Protein AF-0000000079074873 (afdb_homodimer)

InterPro domains:
  IPR001001 DNA polymerase III, beta sliding clamp [PTHR30478] (1-374)
  IPR001001 DNA polymerase III, beta sliding clamp [SM00480] (17-385)
  IPR001001 DNA polymerase III, beta sliding clamp [cd00140] (1-388)
  IPR022634 DNA polymerase III, beta sliding clamp, N-terminal [PF00712] (1-125)
  IPR022635 DNA polymerase III, beta sliding clamp, C-terminal [PF02768] (272-378)
  IPR022637 DNA polymerase III, beta sliding clamp, central [PF02767] (137-253)
  IPR046938 DNA clamp superfamily [SSF55979] (1-125)
  IPR046938 DNA clamp superfamily [SSF55979] (134-254)
  IPR046938 DNA clamp superfamily [SSF55979] (267-373)

pLDDT: mean 83.13, std 13.28, range [28.08, 98.19]

Solvent-accessible surface area (backbone atoms only — not comparable to full-atom values): 40393 Å² total; per-residue (Å²): 61,27,37,36,33,29,35,68,61,49,50,68,62,42,49,55,33,33,52,59,22,62,72,64,56,85,81,52,60,75,70,32,51,28,28,39,38,38,35,42,92,61,30,39,32,42,33,17,32,43,100,50,37,36,36,39,35,53,41,65,59,47,96,55,30,46,70,79,37,55,41,66,38,19,32,48,23,64,63,49,53,58,42,54,72,47,63,87,52,72,41,37,36,40,36,52,44,94,87,46,33,35,36,41,34,42,93,46,32,39,35,53,39,76,44,48,39,91,49,44,84,68,54,86,77,83,82,82,88,67,80,74,45,64,41,45,43,44,29,66,58,52,38,50,42,45,65,57,16,46,82,28,26,33,56,86,83,45,89,57,60,51,31,22,15,30,37,40,34,39,40,68,69,18,42,38,34,36,9,27,53,84,50,31,38,18,33,22,41,45,80,30,73,50,73,77,54,83,64,77,44,76,46,20,39,44,26,71,56,47,56,52,46,41,71,64,41,66,85,49,62,65,32,36,39,31,33,42,98,53,36,39,34,37,33,26,72,90,69,33,31,38,38,38,35,52,44,48,67,75,77,61,76,74,56,66,62,54,50,54,57,47,65,70,42,74,56,50,49,35,36,30,46,41,47,62,49,46,48,44,46,52,45,31,43,59,74,48,60,85,54,88,56,63,59,37,26,36,40,33,38,39,86,84,26,38,31,36,38,32,19,30,47,74,92,40,76,34,20,39,26,50,50,69,32,50,59,72,75,72,69,44,66,48,36,26,56,56,67,59,56,49,57,57,54,68,66,60,81,59,71,81,28,39,30,36,40,34,28,29,78,79,53,68,42,40,34,34,39,32,60,53,51,94,55,82,54,78,49,43,41,34,35,39,44,44,46,80,72,77,75,83,114,64,27,36,35,34,28,35,68,61,50,49,68,62,41,47,57,32,32,53,58,22,61,72,64,55,87,82,53,60,75,69,34,51,28,26,40,38,38,36,42,91,61,29,38,33,43,33,17,33,45,100,51,38,37,35,39,34,54,41,66,59,47,97,55,30,48,71,77,36,56,41,68,39,19,31,48,23,67,62,50,51,58,42,55,72,47,62,87,53,73,41,36,36,42,35,54,45,94,87,44,30,35,34,41,34,42,92,45,32,37,36,53,40,76,45,47,39,90,50,43,86,70,54,85,78,84,82,83,87,68,80,74,46,63,39,45,44,44,28,67,58,50,40,50,41,44,63,57,15,45,81,29,27,33,58,87,82,43,88,56,60,52,31,23,15,30,37,40,34,38,38,69,69,17,42,39,34,38,8,28,55,86,52,31,38,18,33,22,40,45,80,30,72,51,72,76,54,84,63,76,44,75,46,20,38,46,26,71,57,47,56,53,46,41,70,64,39,68,84,49,61,64,31,38,38,31,35,42,99,53,34,40,34,38,35,26,72,90,69,32,32,36,38,37,35,51,44,48,68,74,76,61,75,74,56,64,62,54,49,52,58,48,68,70,40,75,55,51,50,34,36,32,47,41,47,61,48,46,48,44,46,52,46,32,43,57,75,49,59,86,55,88,57,63,57,37,26,34,41,34,39,39,86,84,26,38,31,37,38,32,20,30,44,73,92,41,78,34,21,38,28,50,48,70,33,50,60,73,77,72,69,44,66,48,37,25,55,54,67,60,57,49,58,56,53,67,64,60,82,58,71,80,28,38,30,35,41,34,30,29,78,79,55,70,42,40,35,34,40,32,58,52,51,93,55,80,55,78,47,43,43,35,35,39,43,44,45,81,73,91,66,84,120

Foldseek 3Di:
DKKKAFLVLCLLLLVLQLLQLPLPPDDFDPQQQKWKWWFDQFWIWIWHDDPFKIKIFIGGADPRMGDDDTAMWIAGSVVVNVVSVPDDAGMWMWDQDPVRWIWIDGPVDIDTGHTPRVCSVVRDDDDPPDFPFKFKDWLVLLLVQLLQALLAADDCPDPPNLSQWWKWKQACQFIWIWHHPPQKIKIFTDGGNDDPRPDIDIFTFGSSSSVSVSVSSVVATMWMWTDDPFKIWIDGPVRRMIMIGGTDDPPDPPVVVLVVVWVPAPKWKKKDQLLLVLVQLVVQVVVQPPDPADKKKKWKAAPVQKIKIWIDGQHDTDDIDIDGIGGDDHIDMFIAHSVVVNSNSVSDPDSGWMKMWIGHPVNQRWIKIDIPPPDPSVDIIMTGGTDPSPPPD/DKKKAFLVLCLLLLVLQLLQLPLPPDDFDPQQQKWKWWFDQFWIWIWHDDPFKIKIFIGGDDPRMGDDDTAMWIAGSVVVNVVSVPDDAGMWMWDQDPVRWIWIDGPVDIDTGHTPRVCSVVRDDDDPPDFPFKFKDWLVLLLLQLLQALLAADDCPDPPNLSQWWKWKQDCQFIWIWHHPPQKIKIFTDGTNDDPRPDIDIFTFGSSSSVSVSVSSVPATMWMWTDDPFKIWIDGPVRRMIMIGGTDDPPDPPRVVLVVVWVPAPKWKKKDQLLLVLVQLVVQVVVVPPDPADKKKKWKQAPVQKIKIWIDGQHDTDDIDIDGIGGDDHIDMFIAHSVVVNSNSVSDPDSGWMKMWIGHPVNQRWIKIDIPPPDPSVDIIMTGGTDPNPPPD

Radius of gyration: 32.04 Å; Cα contacts (8 Å, |Δi|>4): 1844; chains: 2; bounding box: 83×80×56 Å

Sequence (786 aa):
MKFQISTSVFVNRFMPVAQTINSNNKDSQEIYSNALIKVNKDSIVFIGANPTTRIVIDLPVTDDIKVVETGNILINASLLSNFLRTVNADGMLFELRDDQSLIIATDNGAYKLPTLSDQASNYPNWDMTSVDNSFEVDSASLYKLIKHTTYASAKTDSADEVLTGIQMNFNKDGIICYGTDKFIFSKAQTDIQSEGLTDEVSVVVPSDVLSKLSTIIFKTKLLELQTTYNLLKILNKDAHMEYDIRLLNNNYPLANKVIEKVLGSTSFSFNVNMRDTYEALKRVYVLLKNSEKVSYARIQVTKDNEVYLSANVSKEKLATSNFQGQIADDDFTFSFNPEYLMNILKQSYSSQDNITFTFGKDGLSPMSIQCDSSQDLDKQVQLVAAIREFGKNMKFQISTSVFVNRFMPVAQTINSNNKDSQEIYSNALIKVNKDSIVFIGANPTTRIVIDLPVTDDIKVVETGNILINASLLSNFLRTVNADGMLFELRDDQSLIIATDNGAYKLPTLSDQASNYPNWDMTSVDNSFEVDSASLYKLIKHTTYASAKTDSADEVLTGIQMNFNKDGIICYGTDKFIFSKAQTDIQSEGLTDEVSVVVPSDVLSKLSTIIFKTKLLELQTTYNLLKILNKDAHMEYDIRLLNNNYPLANKVIEKVLGSTSFSFNVNMRDTYEALKRVYVLLKNSEKVSYARIQVTKDNEVYLSANVSKEKLATSNFQGQIADDDFTFSFNPEYLMNILKQSYSSQDNITFTFGKDGLSPMSIQCDSSQDLDKQVQLVAAIREFGKN

Nearest PDB structures (foldseek):
  8djq-assembly2_B  TM=8.674E-01  e=1.712E-26  Mycolicibacterium thermoresistibile ATCC 19527
  6ap4-assembly4_G  TM=8.741E-01  e=1.438E-25  Acinetobacter baumannii
  6ap4-assembly5_I  TM=8.860E-01  e=1.650E-24  Acinetobacter baumannii
  6ap4-assembly2_C  TM=8.727E-01  e=1.738E-24  Acinetobacter baumannii
  6ap4-assembly6_K  TM=8.636E-01  e=5.820E-22  Acinetobacter baumannii

Secondary structure (DSSP, 8-state):
-EEEEEHHHHHHHHHHHHHHHHTTTTS--GGGGEEEEEE-SSEEEEEEE-SSEEEEEEEE-BTTEEEEE-EEEEEEHHHHHHHHTT---SEEEEEE-TTSEEEEEETTEEEEEE--GGGGGGS---------EEEEEEHHHHHHHHHTTGGGSPPTT-S-GGGGEEEEEEETTEEEEEEE-SSEEEEEEEE---SS--S-EEEEEEHHHHHHHHHHHTT--EEEEEE-SSEEEEEETTTTEEEEEEPBP-----HHHHHHHHHHS-EEEEEEEHHHHHHHHHHHHTTTTT-SS-EEEEEEEETTTEEEEEEEETTEEEEEEEEEEEE-S--EEEEE-HHHHHHHHHH---TT-EEEEEEETTS-SPEEEEE--SSS-TT-EEEE-----GGG-/-EEEEEHHHHHHHHHHHHHHHHTTGGG--GGGGEEEEEE-SSEEEEEEE-SSEEEEEEEE-BTTEEEEE-EEEEEEHHHHHHHHTT---SEEEEEE-TTSEEEEEETTEEEEEE--GGGGGGS---------EEEEEEHHHHHHHHHTTGGGSPPTT-S-GGGGEEEEEEETTEEEEEEE-SSEEEEEEEE---SS--S-EEEEEEHHHHHHHHHHHTT--EEEEEE-SSEEEEEETTTTEEEEEEPBP-----HHHHHHHHHHS-EEEEEEEHHHHHHHHHHHHTTTTT-SS-EEEEEEEETTTEEEEEEEETTEEEEEEEEEEEE-S--EEEEE-HHHHHHHHHH---TT-EEEEEEETTS-SPEEEEE--SSS-TEEEEEE-----TT--

Structure (mmCIF, N/CA/C/O backbone):
data_AF-0000000079074873-model_v1
#
loop_
_entity.id
_entity.type
_entity.pdbx_description
1 polymer 'Beta sliding clamp'
#
loop_
_atom_site.group_PDB
_atom_site.id
_atom_site.type_symbol
_atom_site.label_atom_id
_atom_site.label_alt_id
_atom_site.label_comp_id
_atom_site.label_asym_id
_atom_site.label_entity_id
_atom_site.label_seq_id
_atom_site.pdbx_PDB_ins_code
_atom_site.Cartn_x
_atom_site.Cartn_y
_atom_site.Cartn_z
_atom_site.occupancy
_atom_site.B_iso_or_equiv
_atom_site.auth_seq_id
_atom_site.auth_comp_id
_atom_site.auth_asym_id
_atom_site.auth_atom_id
_atom_site.pdbx_PDB_model_num
ATOM 1 N N . MET A 1 1 ? -38.406 -4.293 8.172 1 95 1 MET A N 1
ATOM 2 C CA . MET A 1 1 ? -37.75 -3.229 7.422 1 95 1 MET A CA 1
ATOM 3 C C . MET A 1 1 ? -37.469 -3.668 5.988 1 95 1 MET A C 1
ATOM 5 O O . MET A 1 1 ? -36.938 -4.766 5.762 1 95 1 MET A O 1
ATOM 9 N N . LYS A 1 2 ? -37.875 -2.812 5.035 1 97.75 2 LYS A N 1
ATOM 10 C CA . LYS A 1 2 ? -37.688 -3.119 3.619 1 97.75 2 LYS A CA 1
ATOM 11 C C . LYS A 1 2 ? -37.594 -1.843 2.789 1 97.75 2 LYS A C 1
ATOM 13 O O . LYS A 1 2 ? -38.406 -0.934 2.928 1 97.75 2 LYS A O 1
ATOM 18 N N . PHE A 1 3 ? -36.562 -1.761 1.953 1 98.19 3 PHE A N 1
ATOM 19 C CA . PHE A 1 3 ? -36.438 -0.587 1.099 1 98.19 3 PHE A CA 1
ATOM 20 C C . PHE A 1 3 ? -35.594 -0.905 -0.131 1 98.19 3 PHE A C 1
ATOM 22 O O . PHE A 1 3 ? -34.844 -1.886 -0.142 1 98.19 3 PHE A O 1
ATOM 29 N N . GLN A 1 4 ? -35.781 -0.13 -1.157 1 98.12 4 GLN A N 1
ATOM 30 C CA . GLN A 1 4 ? -35 -0.201 -2.4 1 98.12 4 GLN A CA 1
ATOM 31 C C . GLN A 1 4 ? -34.219 1.075 -2.625 1 98.12 4 GLN A C 1
ATOM 33 O O . GLN A 1 4 ? -34.688 2.178 -2.363 1 98.12 4 GLN A O 1
ATOM 38 N N . ILE A 1 5 ? -33.031 0.891 -3.146 1 98.06 5 ILE A N 1
ATOM 39 C CA . ILE A 1 5 ? -32.188 2.051 -3.34 1 98.06 5 ILE A CA 1
ATOM 40 C C . ILE A 1 5 ? -31.203 1.784 -4.484 1 98.06 5 ILE A C 1
ATOM 42 O O . ILE A 1 5 ? -30.766 0.647 -4.684 1 98.06 5 ILE A O 1
ATOM 46 N N . SER A 1 6 ? -30.922 2.801 -5.199 1 97.62 6 SER A N 1
ATOM 47 C CA . SER A 1 6 ? -29.891 2.664 -6.227 1 97.62 6 SER A CA 1
ATOM 48 C C . SER A 1 6 ? -28.531 2.338 -5.613 1 97.62 6 SER A C 1
ATOM 50 O O . SER A 1 6 ? -28.188 2.875 -4.562 1 97.62 6 SER A O 1
ATOM 52 N N . THR A 1 7 ? -27.781 1.481 -6.301 1 97 7 THR A N 1
ATOM 53 C CA . THR A 1 7 ? -26.5 1.024 -5.797 1 97 7 THR A CA 1
ATOM 54 C C . THR A 1 7 ? -25.531 2.195 -5.645 1 97 7 THR A C 1
ATOM 56 O O . THR A 1 7 ? -24.859 2.326 -4.613 1 97 7 THR A O 1
ATOM 59 N N . SER A 1 8 ? -25.469 3.051 -6.594 1 96.06 8 SER A N 1
ATOM 60 C CA . SER A 1 8 ? -24.547 4.18 -6.582 1 96.06 8 SER A CA 1
ATOM 61 C C . SER A 1 8 ? -24.812 5.102 -5.395 1 96.06 8 SER A C 1
ATOM 63 O O . SER A 1 8 ? -23.875 5.527 -4.711 1 96.06 8 SER A O 1
ATOM 65 N N . VAL A 1 9 ? -26.078 5.402 -5.148 1 94.94 9 VAL A N 1
ATOM 66 C CA . VAL A 1 9 ? -26.453 6.277 -4.043 1 94.94 9 VAL A CA 1
ATOM 67 C C . VAL A 1 9 ? -26.062 5.637 -2.717 1 94.94 9 VAL A C 1
ATOM 69 O O . VAL A 1 9 ? -25.438 6.285 -1.863 1 94.94 9 VAL A O 1
ATOM 72 N N . PHE A 1 10 ? -26.406 4.391 -2.607 1 97.5 10 PHE A N 1
ATOM 73 C CA . PHE A 1 10 ? -26.109 3.699 -1.357 1 97.5 10 PHE A CA 1
ATOM 74 C C . PHE A 1 10 ? -24.609 3.65 -1.103 1 97.5 10 PHE A C 1
ATOM 76 O O . PHE A 1 10 ? -24.156 4.016 -0.02 1 97.5 10 PHE A O 1
ATOM 83 N N . VAL A 1 11 ? -23.844 3.223 -2.02 1 96.56 11 VAL A N 1
ATOM 84 C CA . VAL A 1 11 ? -22.406 3.057 -1.873 1 96.56 11 VAL A CA 1
ATOM 85 C C . VAL A 1 11 ? -21.766 4.406 -1.558 1 96.56 11 VAL A C 1
ATOM 87 O O . VAL A 1 11 ? -21 4.527 -0.592 1 96.56 11 VAL A O 1
ATOM 90 N N . ASN A 1 12 ? -22.078 5.438 -2.293 1 92.56 12 ASN A N 1
ATOM 91 C CA . ASN A 1 12 ? -21.469 6.754 -2.145 1 92.56 12 ASN A CA 1
ATOM 92 C C . ASN A 1 12 ? -21.766 7.359 -0.775 1 92.56 12 ASN A C 1
ATOM 94 O O . ASN A 1 12 ? -20.922 8.062 -0.208 1 92.56 12 ASN A O 1
ATOM 98 N N . ARG A 1 13 ? -22.906 7.066 -0.267 1 93.88 13 ARG A N 1
ATOM 99 C CA . ARG A 1 13 ? -23.312 7.715 0.976 1 93.88 13 ARG A CA 1
ATOM 100 C C . ARG A 1 13 ? -22.922 6.871 2.186 1 93.88 13 ARG A C 1
ATOM 102 O O . ARG A 1 13 ? -22.703 7.406 3.275 1 93.88 13 ARG A O 1
ATOM 109 N N . PHE A 1 14 ? -22.734 5.598 1.959 1 96.56 14 PHE A N 1
ATOM 110 C CA . PHE A 1 14 ? -22.422 4.719 3.08 1 96.56 14 PHE A CA 1
ATOM 111 C C . PHE A 1 14 ? -20.922 4.66 3.32 1 96.56 14 PHE A C 1
ATOM 113 O O . PHE A 1 14 ? -20.469 4.469 4.453 1 96.56 14 PHE A O 1
ATOM 120 N N . MET A 1 15 ? -20.141 4.816 2.375 1 94.44 15 MET A N 1
ATOM 121 C CA . MET A 1 15 ? -18.688 4.641 2.496 1 94.44 15 MET A CA 1
ATOM 122 C C . MET A 1 15 ? -18.109 5.598 3.535 1 94.44 15 MET A C 1
ATOM 124 O O . MET A 1 15 ? -17.312 5.191 4.375 1 94.44 15 MET A O 1
ATOM 128 N N . PRO A 1 16 ? -18.516 6.887 3.539 1 92.75 16 PRO A N 1
ATOM 129 C CA . PRO A 1 16 ? -18.016 7.766 4.594 1 92.75 16 PRO A CA 1
ATOM 130 C C . PRO A 1 16 ? -18.359 7.273 5.996 1 92.75 16 PRO A C 1
ATOM 132 O O . PRO A 1 16 ? -17.594 7.469 6.934 1 92.75 16 PRO A O 1
ATOM 135 N N . VAL A 1 17 ? -19.5 6.664 6.121 1 94.88 17 VAL A N 1
ATOM 136 C CA . VAL A 1 17 ? -19.938 6.125 7.402 1 94.88 17 VAL A CA 1
ATOM 137 C C . VAL A 1 17 ? -19.016 4.988 7.828 1 94.88 17 VAL A C 1
ATOM 139 O O . VAL A 1 17 ? -18.516 4.977 8.961 1 94.88 17 VAL A O 1
ATOM 142 N N . ALA A 1 18 ? -18.797 4.137 6.93 1 94.75 18 ALA A N 1
ATOM 143 C CA . ALA A 1 18 ? -17.906 3.014 7.207 1 94.75 18 ALA A CA 1
ATOM 144 C C . ALA A 1 18 ? -16.5 3.498 7.555 1 94.75 18 ALA A C 1
ATOM 146 O O . ALA A 1 18 ? -15.867 2.961 8.461 1 94.75 18 ALA A O 1
ATOM 147 N N . GLN A 1 19 ? -16.047 4.426 6.879 1 91.81 19 GLN A N 1
ATOM 148 C CA . GLN A 1 19 ? -14.711 4.973 7.105 1 91.81 19 GLN A CA 1
ATOM 149 C C . GLN A 1 19 ? -14.594 5.574 8.5 1 91.81 19 GLN A C 1
ATOM 151 O O . GLN A 1 19 ? -13.555 5.457 9.148 1 91.81 19 GLN A O 1
ATOM 156 N N . THR A 1 20 ? -15.602 6.238 8.914 1 91.81 20 THR A N 1
ATOM 157 C CA . THR A 1 20 ? -15.625 6.859 10.234 1 91.81 20 THR A CA 1
ATOM 158 C C . THR A 1 20 ? -15.562 5.801 11.328 1 91.81 20 THR A C 1
ATOM 160 O O . THR A 1 20 ? -14.836 5.965 12.312 1 91.81 20 THR A O 1
ATOM 163 N N . ILE A 1 21 ? -16.203 4.758 11.125 1 91.44 21 ILE A N 1
ATOM 164 C CA . ILE A 1 21 ? -16.281 3.666 12.094 1 91.44 21 ILE A CA 1
ATOM 165 C C . ILE A 1 21 ? -14.93 2.949 12.156 1 91.44 21 ILE A C 1
ATOM 167 O O . ILE A 1 21 ? -14.414 2.682 13.242 1 91.44 21 ILE A O 1
ATOM 171 N N . ASN A 1 22 ? -14.32 2.594 11.062 1 77 22 ASN A N 1
ATOM 172 C CA . ASN A 1 22 ? -13.148 1.733 10.945 1 77 22 ASN A CA 1
ATOM 173 C C . ASN A 1 22 ? -11.875 2.461 11.367 1 77 22 ASN A C 1
ATOM 175 O O . ASN A 1 22 ? -10.82 1.843 11.5 1 77 22 ASN A O 1
ATOM 179 N N . SER A 1 23 ? -11.781 3.682 11.469 1 63.03 23 SER A N 1
ATOM 180 C CA . SER A 1 23 ? -10.594 4.469 11.766 1 63.03 23 SER A CA 1
ATOM 181 C C . SER A 1 23 ? -10 4.094 13.125 1 63.03 23 SER A C 1
ATOM 183 O O . SER A 1 23 ? -8.789 4.195 13.328 1 63.03 23 SER A O 1
ATOM 185 N N . ASN A 1 24 ? -10.789 3.621 14.18 1 59.78 24 ASN A N 1
ATOM 186 C CA . ASN A 1 24 ? -10.203 3.525 15.516 1 59.78 24 ASN A CA 1
ATOM 187 C C . ASN A 1 24 ? -10.398 2.137 16.109 1 59.78 24 ASN A C 1
ATOM 189 O O . ASN A 1 24 ? -10.531 1.994 17.328 1 59.78 24 ASN A O 1
ATOM 193 N N . ASN A 1 25 ? -10.336 1.03 15.367 1 56.66 25 ASN A N 1
ATOM 194 C CA . ASN A 1 25 ? -11.227 -0.004 15.867 1 56.66 25 ASN A CA 1
ATOM 195 C C . ASN A 1 25 ? -10.523 -0.914 16.875 1 56.66 25 ASN A C 1
ATOM 197 O O . ASN A 1 25 ? -11.039 -1.981 17.219 1 56.66 25 ASN A O 1
ATOM 201 N N . LYS A 1 26 ? -9.266 -0.797 17.266 1 54.88 26 LYS A N 1
ATOM 202 C CA . LYS A 1 26 ? -8.844 -2.012 17.953 1 54.88 26 LYS A CA 1
ATOM 203 C C . LYS A 1 26 ? -9.719 -2.285 19.172 1 54.88 26 LYS A C 1
ATOM 205 O O . LYS A 1 26 ? -10.008 -3.441 19.484 1 54.88 26 LYS A O 1
ATOM 210 N N . ASP A 1 27 ? -9.773 -1.238 20.031 1 55.12 27 ASP A N 1
ATOM 211 C CA . ASP A 1 27 ? -10.281 -1.555 21.359 1 55.12 27 ASP A CA 1
ATOM 212 C C . ASP A 1 27 ? -11.742 -1.148 21.5 1 55.12 27 ASP A C 1
ATOM 214 O O . ASP A 1 27 ? -12.258 -1.044 22.625 1 55.12 27 ASP A O 1
ATOM 218 N N . SER A 1 28 ? -12.422 -0.919 20.422 1 59.47 28 SER A N 1
ATOM 219 C CA . SER A 1 28 ? -13.719 -0.314 20.719 1 59.47 28 SER A CA 1
ATOM 220 C C . SER A 1 28 ? -14.773 -1.377 21 1 59.47 28 SER A C 1
ATOM 222 O O . SER A 1 28 ? -14.602 -2.543 20.641 1 59.47 28 SER A O 1
ATOM 224 N N . GLN A 1 29 ? -15.609 -1.101 21.906 1 73.56 29 GLN A N 1
ATOM 225 C CA . GLN A 1 29 ? -16.859 -1.831 22.125 1 73.56 29 GLN A CA 1
ATOM 226 C C . GLN A 1 29 ? -17.438 -2.33 20.797 1 73.56 29 GLN A C 1
ATOM 228 O O . GLN A 1 29 ? -17.391 -1.627 19.797 1 73.56 29 GLN A O 1
ATOM 233 N N . GLU A 1 30 ? -17.859 -3.516 20.781 1 78.38 30 GLU A N 1
ATOM 234 C CA . GLU A 1 30 ? -18.406 -4.219 19.625 1 78.38 30 GLU A CA 1
ATOM 235 C C . GLU A 1 30 ? -19.406 -3.35 18.875 1 78.38 30 GLU A C 1
ATOM 237 O O . GLU A 1 30 ? -19.469 -3.381 17.641 1 78.38 30 GLU A O 1
ATOM 242 N N . ILE A 1 31 ? -20.062 -2.467 19.609 1 86.44 31 ILE A N 1
ATOM 243 C CA . ILE A 1 31 ? -21.141 -1.692 19.031 1 86.44 31 ILE A CA 1
ATOM 244 C C . ILE A 1 31 ? -20.578 -0.675 18.031 1 86.44 31 ILE A C 1
ATOM 246 O O . ILE A 1 31 ? -21.234 -0.347 17.047 1 86.44 31 ILE A O 1
ATOM 250 N N . TYR A 1 32 ? -19.359 -0.274 18.203 1 89 32 TYR A N 1
ATOM 251 C CA . TYR A 1 32 ? -18.766 0.77 17.391 1 89 32 TYR A CA 1
ATOM 252 C C . TYR A 1 32 ? -18.25 0.198 16.062 1 89 32 TYR A C 1
ATOM 254 O O . TYR A 1 32 ? -17.828 0.946 15.18 1 89 32 TYR A O 1
ATOM 262 N N . SER A 1 33 ? -18.266 -1.031 15.961 1 92.19 33 SER A N 1
ATOM 263 C CA . SER A 1 33 ? -17.906 -1.635 14.68 1 92.19 33 SER A CA 1
ATOM 264 C C . SER A 1 33 ? -19.094 -1.689 13.734 1 92.19 33 SER A C 1
ATOM 266 O O . SER A 1 33 ? -18.953 -2.072 12.57 1 92.19 33 SER A O 1
ATOM 268 N N . ASN A 1 34 ? -20.219 -1.212 14.219 1 93.75 34 ASN A N 1
ATOM 269 C CA . ASN A 1 34 ? -21.469 -1.325 13.461 1 93.75 34 ASN A CA 1
ATOM 270 C C . ASN A 1 34 ? -21.984 0.043 13.031 1 93.75 34 ASN A C 1
ATOM 272 O O . ASN A 1 34 ? -21.688 1.053 13.672 1 93.75 34 ASN A O 1
ATOM 276 N N . ALA A 1 35 ? -22.703 0.023 11.992 1 95.88 35 ALA A N 1
ATOM 277 C CA . ALA A 1 35 ? -23.453 1.188 11.531 1 95.88 35 ALA A CA 1
ATOM 278 C C . ALA A 1 35 ? -24.938 1.022 11.82 1 95.88 35 ALA A C 1
ATOM 280 O O . ALA A 1 35 ? -25.484 -0.071 11.664 1 95.88 35 ALA A O 1
ATOM 281 N N . LEU A 1 36 ? -25.531 2.057 12.211 1 96.44 36 LEU A N 1
ATOM 282 C CA . LEU A 1 36 ? -26.984 2.076 12.391 1 96.44 36 LEU A CA 1
ATOM 283 C C . LEU A 1 36 ? -27.672 2.629 11.141 1 96.44 36 LEU A C 1
ATOM 285 O O . LEU A 1 36 ? -27.328 3.709 10.664 1 96.44 36 LEU A O 1
ATOM 289 N N . ILE A 1 37 ? -28.594 1.895 10.609 1 97.12 37 ILE A N 1
ATOM 290 C CA . ILE A 1 37 ? -29.422 2.336 9.492 1 97.12 37 ILE A CA 1
ATOM 291 C C . ILE A 1 37 ? -30.875 2.465 9.938 1 97.12 37 ILE A C 1
ATOM 293 O O . ILE A 1 37 ? -31.484 1.479 10.344 1 97.12 37 ILE A O 1
ATOM 297 N N . LYS A 1 38 ? -31.344 3.648 9.867 1 96.62 38 LYS A N 1
ATOM 298 C CA . LYS A 1 38 ? -32.75 3.922 10.195 1 96.62 38 LYS A CA 1
ATOM 299 C C . LYS A 1 38 ? -33.562 4.176 8.93 1 96.62 38 LYS A C 1
ATOM 301 O O . LYS A 1 38 ? -33.281 5.109 8.18 1 96.62 38 LYS A O 1
ATOM 306 N N . VAL A 1 39 ? -34.562 3.324 8.75 1 97.5 39 VAL A N 1
ATOM 307 C CA . VAL A 1 39 ? -35.469 3.473 7.605 1 97.5 39 VAL A CA 1
ATOM 308 C C . VAL A 1 39 ? -36.781 4.082 8.062 1 97.5 39 VAL A C 1
ATOM 310 O O . VAL A 1 39 ? -37.594 3.422 8.734 1 97.5 39 VAL A O 1
ATOM 313 N N . ASN A 1 40 ? -36.906 5.305 7.672 1 97.56 40 ASN A N 1
ATOM 314 C CA . ASN A 1 40 ? -38.156 6.039 7.961 1 97.56 40 ASN A CA 1
ATOM 315 C C . ASN A 1 40 ? -39.031 6.176 6.719 1 97.56 40 ASN A C 1
ATOM 317 O O . ASN A 1 40 ? -38.625 5.762 5.629 1 97.56 40 ASN A O 1
ATOM 321 N N . LYS A 1 41 ? -40.219 6.758 6.953 1 96.81 41 LYS A N 1
ATOM 322 C CA . LYS A 1 41 ? -41.156 6.918 5.844 1 96.81 41 LYS A CA 1
ATOM 323 C C . LYS A 1 41 ? -40.625 7.887 4.801 1 96.81 41 LYS A C 1
ATOM 325 O O . LYS A 1 41 ? -40.781 7.668 3.598 1 96.81 41 LYS A O 1
ATOM 330 N N . ASP A 1 42 ? -39.875 8.859 5.312 1 96.38 42 ASP A N 1
ATOM 331 C CA . ASP A 1 42 ? -39.5 9.938 4.406 1 96.38 42 ASP A CA 1
ATOM 332 C C . ASP A 1 42 ? -38 9.977 4.168 1 96.38 42 ASP A C 1
ATOM 334 O O . ASP A 1 42 ? -37.5 10.758 3.346 1 96.38 42 ASP A O 1
ATOM 338 N N . SER A 1 43 ? -37.219 9.141 4.848 1 97.12 43 SER A N 1
ATOM 339 C CA . SER A 1 43 ? -35.781 9.188 4.656 1 97.12 43 SER A CA 1
ATOM 340 C C . SER A 1 43 ? -35.094 7.926 5.195 1 97.12 43 SER A C 1
ATOM 342 O O . SER A 1 43 ? -35.688 7.219 6.023 1 97.12 43 SER A O 1
ATOM 344 N N . ILE A 1 44 ? -34 7.648 4.727 1 98 44 ILE A N 1
ATOM 345 C CA . ILE A 1 44 ? -33.094 6.645 5.273 1 98 44 ILE A CA 1
ATOM 346 C C . ILE A 1 44 ? -31.875 7.328 5.895 1 98 44 ILE A C 1
ATOM 348 O O . ILE A 1 44 ? -31.234 8.164 5.254 1 98 44 ILE A O 1
ATOM 352 N N . VAL A 1 45 ? -31.531 6.988 7.121 1 97.12 45 VAL A N 1
ATOM 353 C CA . VAL A 1 45 ? -30.453 7.648 7.84 1 97.12 45 VAL A CA 1
ATOM 354 C C . VAL A 1 45 ? -29.344 6.645 8.148 1 97.12 45 VAL A C 1
ATOM 356 O O . VAL A 1 45 ? -29.609 5.57 8.695 1 97.12 45 VAL A O 1
ATOM 359 N N . PHE A 1 46 ? -28.188 6.965 7.723 1 97.38 46 PHE A N 1
ATOM 360 C CA . PHE A 1 46 ? -27 6.211 8.102 1 97.38 46 PHE A CA 1
ATOM 361 C C . PHE A 1 46 ? -26.281 6.879 9.266 1 97.38 46 PHE A C 1
ATOM 363 O O . PHE A 1 46 ? -26 8.078 9.227 1 97.38 46 PHE A O 1
ATOM 370 N N . ILE A 1 47 ? -25.922 6.109 10.281 1 96.12 47 ILE A N 1
ATOM 371 C CA . ILE A 1 47 ? -25.219 6.652 11.438 1 96.12 47 ILE A CA 1
ATOM 372 C C . ILE A 1 47 ? -24 5.781 11.75 1 96.12 47 ILE A C 1
ATOM 374 O O . ILE A 1 47 ? -24.109 4.559 11.82 1 96.12 47 ILE A O 1
ATOM 378 N N . GLY A 1 48 ? -22.922 6.305 11.789 1 94.75 48 GLY A N 1
ATOM 379 C CA . GLY A 1 48 ? -21.688 5.699 12.266 1 94.75 48 GLY A CA 1
ATOM 380 C C . GLY A 1 48 ? -21.031 6.484 13.391 1 94.75 48 GLY A C 1
ATOM 381 O O . GLY A 1 48 ? -21.047 7.715 13.383 1 94.75 48 GLY A O 1
ATOM 382 N N . ALA A 1 49 ? -20.484 5.77 14.344 1 91.81 49 ALA A N 1
ATOM 383 C CA . ALA A 1 49 ? -19.875 6.484 15.461 1 91.81 49 ALA A CA 1
ATOM 384 C C . ALA A 1 49 ? -18.719 5.695 16.062 1 91.81 49 ALA A C 1
ATOM 386 O O . ALA A 1 49 ? -18.656 4.473 15.914 1 91.81 49 ALA A O 1
ATOM 387 N N . ASN A 1 50 ? -17.844 6.367 16.594 1 90.5 50 ASN A N 1
ATOM 388 C CA . ASN A 1 50 ? -16.828 5.883 17.516 1 90.5 50 ASN A CA 1
ATOM 389 C C . ASN A 1 50 ? -16.703 6.789 18.734 1 90.5 50 ASN A C 1
ATOM 391 O O . ASN A 1 50 ? -17.484 7.73 18.891 1 90.5 50 ASN A O 1
ATOM 395 N N . PRO A 1 51 ? -15.883 6.477 19.641 1 86.94 51 PRO A N 1
ATOM 396 C CA . PRO A 1 51 ? -15.859 7.246 20.875 1 86.94 51 PRO A CA 1
ATOM 397 C C . PRO A 1 51 ? -15.609 8.734 20.656 1 86.94 51 PRO A C 1
ATOM 399 O O . PRO A 1 51 ? -16.016 9.562 21.453 1 86.94 51 PRO A O 1
ATOM 402 N N . THR A 1 52 ? -15.055 9.133 19.547 1 90.75 52 THR A N 1
ATOM 403 C CA . THR A 1 52 ? -14.633 10.516 19.359 1 90.75 52 THR A CA 1
ATOM 404 C C . THR A 1 52 ? -15.445 11.172 18.234 1 90.75 52 THR A C 1
ATOM 406 O O . THR A 1 52 ? -15.586 12.398 18.219 1 90.75 52 THR A O 1
ATOM 409 N N . THR A 1 53 ? -15.969 10.391 17.406 1 93.31 53 THR A N 1
ATOM 410 C CA . THR A 1 53 ? -16.609 10.961 16.219 1 93.31 53 THR A CA 1
ATOM 411 C C . THR A 1 53 ? -17.953 10.281 15.953 1 93.31 53 THR A C 1
ATOM 413 O O . THR A 1 53 ? -18.156 9.125 16.328 1 93.31 53 THR A O 1
ATOM 416 N N . ARG A 1 54 ? -18.828 11.016 15.359 1 93.19 54 ARG A N 1
ATOM 417 C CA . ARG A 1 54 ? -20.109 10.508 14.891 1 93.19 54 ARG A CA 1
ATOM 418 C C . ARG A 1 54 ? -20.469 11.109 13.531 1 93.19 54 ARG A C 1
ATOM 420 O O . ARG A 1 54 ? -20.281 12.312 13.312 1 93.19 54 ARG A O 1
ATOM 427 N N . ILE A 1 55 ? -20.922 10.367 12.648 1 93.69 55 ILE A N 1
ATOM 428 C CA . ILE A 1 55 ? -21.375 10.828 11.336 1 93.69 55 ILE A CA 1
ATOM 429 C C . ILE A 1 55 ? -22.844 10.445 11.125 1 93.69 55 ILE A C 1
ATOM 431 O O . ILE A 1 55 ? -23.25 9.344 11.492 1 93.69 55 ILE A O 1
ATOM 435 N N . VAL A 1 56 ? -23.641 11.336 10.656 1 94.81 56 VAL A N 1
ATOM 436 C CA . VAL A 1 56 ? -25.047 11.117 10.305 1 94.81 56 VAL A CA 1
ATOM 437 C C . VAL A 1 56 ? -25.297 11.562 8.867 1 94.81 56 VAL A C 1
ATOM 439 O O . VAL A 1 56 ? -25.016 12.711 8.516 1 94.81 56 VAL A O 1
ATOM 442 N N . ILE A 1 57 ? -25.734 10.703 8.062 1 95.12 57 ILE A N 1
ATOM 443 C CA . ILE A 1 57 ? -26.125 11.031 6.703 1 95.12 57 ILE A CA 1
ATOM 444 C C . ILE A 1 57 ? -27.609 10.734 6.508 1 95.12 57 ILE A C 1
ATOM 446 O O . ILE A 1 57 ? -28.047 9.594 6.699 1 95.12 57 ILE A O 1
ATOM 450 N N . ASP A 1 58 ? -28.328 11.742 6.16 1 96.44 58 ASP A N 1
ATOM 451 C CA . ASP A 1 58 ? -29.766 11.641 5.973 1 96.44 58 ASP A CA 1
ATOM 452 C C . ASP A 1 58 ? -30.125 11.648 4.488 1 96.44 58 ASP A C 1
ATOM 454 O O . ASP A 1 58 ? -29.953 12.656 3.803 1 96.44 58 ASP A O 1
ATOM 458 N N . LEU A 1 59 ? -30.703 10.539 4 1 96.31 59 LEU A N 1
ATOM 459 C CA . LEU A 1 59 ? -31.094 10.383 2.6 1 96.31 59 LEU A CA 1
ATOM 460 C C . LEU A 1 59 ? -32.594 10.516 2.426 1 96.31 59 LEU A C 1
ATOM 462 O O . LEU A 1 59 ? -33.344 9.578 2.723 1 96.31 59 LEU A O 1
ATOM 466 N N . PRO A 1 60 ? -33 11.641 1.887 1 95.69 60 PRO A N 1
ATOM 467 C CA . PRO A 1 60 ? -34.438 11.734 1.627 1 95.69 60 PRO A CA 1
ATOM 468 C C . PRO A 1 60 ? -34.938 10.742 0.567 1 95.69 60 PRO A C 1
ATOM 470 O O . PRO A 1 60 ? -34.156 10.359 -0.317 1 95.69 60 PRO A O 1
ATOM 473 N N . VAL A 1 61 ? -36.188 10.312 0.686 1 95.62 61 VAL A N 1
ATOM 474 C CA . VAL A 1 61 ? -36.781 9.43 -0.313 1 95.62 61 VAL A CA 1
ATOM 475 C C . VAL A 1 61 ? -36.875 10.164 -1.652 1 95.62 61 VAL A C 1
ATOM 477 O O . VAL A 1 61 ? -37.25 11.328 -1.704 1 95.62 61 VAL A O 1
ATOM 480 N N . THR A 1 62 ? -36.375 9.586 -2.656 1 94.5 62 THR A N 1
ATOM 481 C CA . THR A 1 62 ? -36.406 10.07 -4.031 1 94.5 62 THR A CA 1
ATOM 482 C C . THR A 1 62 ? -36.812 8.953 -4.992 1 94.5 62 THR A C 1
ATOM 484 O O . THR A 1 62 ? -37.312 7.914 -4.566 1 94.5 62 THR A O 1
ATOM 487 N N . ASP A 1 63 ? -36.594 9.211 -6.266 1 92.12 63 ASP A N 1
ATOM 488 C CA . ASP A 1 63 ? -36.844 8.18 -7.262 1 92.12 63 ASP A CA 1
ATOM 489 C C . ASP A 1 63 ? -35.844 7.023 -7.129 1 92.12 63 ASP A C 1
ATOM 491 O O . ASP A 1 63 ? -36.156 5.887 -7.492 1 92.12 63 ASP A O 1
ATOM 495 N N . ASP A 1 64 ? -34.75 7.309 -6.535 1 95.06 64 ASP A N 1
ATOM 496 C CA . ASP A 1 64 ? -33.688 6.309 -6.395 1 95.06 64 ASP A CA 1
ATOM 497 C C . ASP A 1 64 ? -33.812 5.551 -5.074 1 95.06 64 ASP A C 1
ATOM 499 O O . ASP A 1 64 ? -33.094 4.59 -4.828 1 95.06 64 ASP A O 1
ATOM 503 N N . ILE A 1 65 ? -34.719 6.004 -4.254 1 97.06 65 ILE A N 1
ATOM 504 C CA . ILE A 1 65 ? -34.938 5.426 -2.93 1 97.06 65 ILE A CA 1
ATOM 505 C C . ILE A 1 65 ? -36.406 5.203 -2.674 1 97.06 65 ILE A C 1
ATOM 507 O O . ILE A 1 65 ? -37.188 6.156 -2.68 1 97.06 65 ILE A O 1
ATOM 511 N N . LYS A 1 66 ? -36.812 3.996 -2.441 1 97.06 66 LYS A N 1
ATOM 512 C CA . LYS A 1 66 ? -38.188 3.643 -2.145 1 97.06 66 LYS A CA 1
ATOM 513 C C . LYS A 1 66 ? -38.281 2.85 -0.844 1 97.06 66 LYS A C 1
ATOM 515 O O . LYS A 1 66 ? -37.656 1.809 -0.696 1 97.06 66 LYS A O 1
ATOM 520 N N . VAL A 1 67 ? -39.125 3.348 0.039 1 97.81 67 VAL A N 1
ATOM 521 C CA . VAL A 1 67 ? -39.312 2.678 1.322 1 97.81 67 VAL A CA 1
ATOM 522 C C . VAL A 1 67 ? -40.625 1.854 1.293 1 97.81 67 VAL A C 1
ATOM 524 O O . VAL A 1 67 ? -41.688 2.365 0.931 1 97.81 67 VAL A O 1
ATOM 527 N N . VAL A 1 68 ? -40.531 0.639 1.647 1 97.25 68 VAL A N 1
ATOM 528 C CA . VAL A 1 68 ? -41.688 -0.258 1.701 1 97.25 68 VAL A CA 1
ATOM 529 C C . VAL A 1 68 ? -42.125 -0.458 3.152 1 97.25 68 VAL A C 1
ATOM 531 O O . VAL A 1 68 ? -43.312 -0.369 3.471 1 97.25 68 VAL A O 1
ATOM 534 N N . GLU A 1 69 ? -41.156 -0.737 4.012 1 97.56 69 GLU A N 1
ATOM 535 C CA . GLU A 1 69 ? -41.375 -0.944 5.441 1 97.56 69 GLU A CA 1
ATOM 536 C C . GLU A 1 69 ? -40.312 -0.262 6.277 1 97.56 69 GLU A C 1
ATOM 538 O O . GLU A 1 69 ? -39.125 -0.399 5.996 1 97.56 69 GLU A O 1
ATOM 543 N N . THR A 1 70 ? -40.75 0.483 7.277 1 97.19 70 THR A N 1
ATOM 544 C CA . THR A 1 70 ? -39.812 1.206 8.141 1 97.19 70 THR A CA 1
ATOM 545 C C . THR A 1 70 ? -39.156 0.26 9.133 1 97.19 70 THR A C 1
ATOM 547 O O . THR A 1 70 ? -39.562 -0.888 9.289 1 97.19 70 THR A O 1
ATOM 550 N N . GLY A 1 71 ? -38.031 0.708 9.773 1 95 71 GLY A N 1
ATOM 551 C CA . GLY A 1 71 ? -37.312 -0.07 10.781 1 95 71 GLY A CA 1
ATOM 552 C C . GLY A 1 71 ? -35.875 0.337 10.938 1 95 71 GLY A C 1
ATOM 553 O O . GLY A 1 71 ? -35.406 1.284 10.297 1 95 71 GLY A O 1
ATOM 554 N N . ASN A 1 72 ? -35.156 -0.344 11.914 1 94.31 72 ASN A N 1
ATOM 555 C CA . ASN A 1 72 ? -33.719 -0.07 12.188 1 94.31 72 ASN A CA 1
ATOM 556 C C . ASN A 1 72 ? -32.906 -1.343 12.117 1 94.31 72 ASN A C 1
ATOM 558 O O . ASN A 1 72 ? -33.375 -2.422 12.484 1 94.31 72 ASN A O 1
ATOM 562 N N . ILE A 1 73 ? -31.688 -1.139 11.656 1 94 73 ILE A N 1
ATOM 563 C CA . ILE A 1 73 ? -30.797 -2.285 11.68 1 94 73 ILE A CA 1
ATOM 564 C C . ILE A 1 73 ? -29.391 -1.84 12.102 1 94 73 ILE A C 1
ATOM 566 O O . ILE A 1 73 ? -29 -0.695 11.859 1 94 73 ILE A O 1
ATOM 570 N N . LEU A 1 74 ? -28.75 -2.688 12.828 1 94.88 74 LEU A N 1
ATOM 571 C CA . LEU A 1 74 ? -27.344 -2.562 13.172 1 94.88 74 LEU A CA 1
ATOM 572 C C . LEU A 1 74 ? -26.5 -3.586 12.414 1 94.88 74 LEU A C 1
ATOM 574 O O . LEU A 1 74 ? -26.688 -4.793 12.578 1 94.88 74 LEU A O 1
ATOM 578 N N . ILE A 1 75 ? -25.594 -3.027 11.609 1 94.75 75 ILE A N 1
ATOM 579 C CA . ILE A 1 75 ? -24.875 -3.934 10.727 1 94.75 75 ILE A CA 1
ATOM 580 C C . ILE A 1 75 ? -23.375 -3.615 10.773 1 94.75 75 ILE A C 1
ATOM 582 O O . ILE A 1 75 ? -22.984 -2.447 10.836 1 94.75 75 ILE A O 1
ATOM 586 N N . ASN A 1 76 ? -22.594 -4.641 10.719 1 92.75 76 ASN A N 1
ATOM 587 C CA . ASN A 1 76 ? -21.141 -4.441 10.711 1 92.75 76 ASN A CA 1
ATOM 588 C C . ASN A 1 76 ? -20.703 -3.6 9.516 1 92.75 76 ASN A C 1
ATOM 590 O O . ASN A 1 76 ? -20.984 -3.945 8.367 1 92.75 76 ASN A O 1
ATOM 594 N N . ALA A 1 77 ? -19.969 -2.551 9.836 1 94.69 77 ALA A N 1
ATOM 595 C CA . ALA A 1 77 ? -19.641 -1.563 8.812 1 94.69 77 ALA A CA 1
ATOM 596 C C . ALA A 1 77 ? -18.625 -2.123 7.816 1 94.69 77 ALA A C 1
ATOM 598 O O . ALA A 1 77 ? -18.75 -1.902 6.609 1 94.69 77 ALA A O 1
ATOM 599 N N . SER A 1 78 ? -17.656 -2.793 8.312 1 93.25 78 SER A N 1
ATOM 600 C CA . SER A 1 78 ? -16.641 -3.355 7.441 1 93.25 78 SER A CA 1
ATOM 601 C C . SER A 1 78 ? -17.219 -4.406 6.504 1 93.25 78 SER A C 1
ATOM 603 O O . SER A 1 78 ? -16.922 -4.406 5.305 1 93.25 78 SER A O 1
ATOM 605 N N . LEU A 1 79 ? -18.031 -5.289 7.039 1 92.56 79 LEU A N 1
ATOM 606 C CA . LEU A 1 79 ? -18.656 -6.328 6.234 1 92.56 79 LEU A CA 1
ATOM 607 C C . LEU A 1 79 ? -19.5 -5.719 5.121 1 92.56 79 LEU A C 1
ATOM 609 O O . LEU A 1 79 ? -19.375 -6.102 3.955 1 92.56 79 LEU A O 1
ATOM 613 N N . LEU A 1 80 ? -20.312 -4.781 5.469 1 95.5 80 LEU A N 1
ATOM 614 C CA . LEU A 1 80 ? -21.203 -4.18 4.488 1 95.5 80 LEU A CA 1
ATOM 615 C C . LEU A 1 80 ? -20.406 -3.393 3.445 1 95.5 80 LEU A C 1
ATOM 617 O O . LEU A 1 80 ? -20.703 -3.477 2.25 1 95.5 80 LEU A O 1
ATOM 621 N N . SER A 1 81 ? -19.531 -2.592 3.91 1 95.81 81 SER A N 1
ATOM 622 C CA . SER A 1 81 ? -18.734 -1.807 2.965 1 95.81 81 SER A CA 1
ATOM 623 C C . SER A 1 81 ? -17.969 -2.707 1.999 1 95.81 81 SER A C 1
ATOM 625 O O . SER A 1 81 ? -17.891 -2.418 0.804 1 95.81 81 SER A O 1
ATOM 627 N N . ASN A 1 82 ? -17.359 -3.764 2.512 1 93.38 82 ASN A N 1
ATOM 628 C CA . ASN A 1 82 ? -16.672 -4.715 1.649 1 93.38 82 ASN A CA 1
ATOM 629 C C . ASN A 1 82 ? -17.609 -5.34 0.631 1 93.38 82 ASN A C 1
ATOM 631 O O . ASN A 1 82 ? -17.25 -5.523 -0.532 1 93.38 82 ASN A O 1
ATOM 635 N N . PHE A 1 83 ? -18.766 -5.707 1.044 1 93.81 83 PHE A N 1
ATOM 636 C CA . PHE A 1 83 ? -19.766 -6.254 0.139 1 93.81 83 PHE A CA 1
ATOM 637 C C . PHE A 1 83 ? -20.156 -5.23 -0.926 1 93.81 83 PHE A C 1
ATOM 639 O O . PHE A 1 83 ? -20.188 -5.551 -2.117 1 93.81 83 PHE A O 1
ATOM 646 N N . LEU A 1 84 ? -20.406 -4.055 -0.516 1 95.94 84 LEU A N 1
ATOM 647 C CA . LEU A 1 84 ? -20.844 -2.998 -1.415 1 95.94 84 LEU A CA 1
ATOM 648 C C . LEU A 1 84 ? -19.812 -2.742 -2.512 1 95.94 84 LEU A C 1
ATOM 650 O O . LEU A 1 84 ? -20.172 -2.396 -3.639 1 95.94 84 LEU A O 1
ATOM 654 N N . ARG A 1 85 ? -18.641 -2.93 -2.242 1 94.25 85 ARG A N 1
ATOM 655 C CA . ARG A 1 85 ? -17.578 -2.715 -3.219 1 94.25 85 ARG A CA 1
ATOM 656 C C . ARG A 1 85 ? -17.641 -3.758 -4.332 1 94.25 85 ARG A C 1
ATOM 658 O O . ARG A 1 85 ? -17.078 -3.557 -5.406 1 94.25 85 ARG A O 1
ATOM 665 N N . THR A 1 86 ? -18.266 -4.852 -4.082 1 91.81 86 THR A N 1
ATOM 666 C CA . THR A 1 86 ? -18.266 -5.945 -5.051 1 91.81 86 THR A CA 1
ATOM 667 C C . THR A 1 86 ? -19.547 -5.926 -5.875 1 91.81 86 THR A C 1
ATOM 669 O O . THR A 1 86 ? -19.656 -6.629 -6.879 1 91.81 86 THR A O 1
ATOM 672 N N . VAL A 1 87 ? -20.469 -5.121 -5.504 1 92.69 87 VAL A N 1
ATOM 673 C CA . VAL A 1 87 ? -21.781 -5.145 -6.125 1 92.69 87 VAL A CA 1
ATOM 674 C C . VAL A 1 87 ? -21.719 -4.492 -7.504 1 92.69 87 VAL A C 1
ATOM 676 O O . VAL A 1 87 ? -21.141 -3.41 -7.66 1 92.69 87 VAL A O 1
ATOM 679 N N . ASN A 1 88 ? -22.234 -5.25 -8.406 1 88.62 88 ASN A N 1
ATOM 680 C CA . ASN A 1 88 ? -22.375 -4.734 -9.766 1 88.62 88 ASN A CA 1
ATOM 681 C C . ASN A 1 88 ? -23.828 -4.785 -10.234 1 88.62 88 ASN A C 1
ATOM 683 O O . ASN A 1 88 ? -24.188 -5.605 -11.086 1 88.62 88 ASN A O 1
ATOM 687 N N . ALA A 1 89 ? -24.672 -4.027 -9.68 1 93.31 89 ALA A N 1
ATOM 688 C CA . ALA A 1 89 ? -26.094 -3.912 -10 1 93.31 89 ALA A CA 1
ATOM 689 C C . ALA A 1 89 ? -26.562 -2.461 -9.938 1 93.31 89 ALA A C 1
ATOM 691 O O . ALA A 1 89 ? -25.938 -1.634 -9.266 1 93.31 89 ALA A O 1
ATOM 692 N N . ASP A 1 90 ? -27.562 -2.176 -10.594 1 94.88 90 ASP A N 1
ATOM 693 C CA . ASP A 1 90 ? -28.078 -0.811 -10.625 1 94.88 90 ASP A CA 1
ATOM 694 C C . ASP A 1 90 ? -28.812 -0.47 -9.336 1 94.88 90 ASP A C 1
ATOM 696 O O . ASP A 1 90 ? -28.812 0.681 -8.898 1 94.88 90 ASP A O 1
ATOM 700 N N . GLY A 1 91 ? -29.469 -1.549 -8.797 1 97 91 GLY A N 1
ATOM 701 C CA . GLY A 1 91 ? -30.25 -1.342 -7.594 1 97 91 GLY A CA 1
ATOM 702 C C . GLY A 1 91 ? -30.188 -2.512 -6.629 1 97 91 GLY A C 1
ATOM 703 O O . GLY A 1 91 ? -29.812 -3.621 -7.02 1 97 91 GLY A O 1
ATOM 704 N N . MET A 1 92 ? -30.562 -2.166 -5.426 1 97.88 92 MET A N 1
ATOM 705 C CA . MET A 1 92 ? -30.562 -3.172 -4.363 1 97.88 92 MET A CA 1
ATOM 706 C C . MET A 1 92 ? -31.859 -3.098 -3.545 1 97.88 92 MET A C 1
ATOM 708 O O . MET A 1 92 ? -32.375 -2.01 -3.301 1 97.88 92 MET A O 1
ATOM 712 N N . LEU A 1 93 ? -32.344 -4.23 -3.199 1 98.19 93 LEU A N 1
ATOM 713 C CA . LEU A 1 93 ? -33.469 -4.352 -2.283 1 98.19 93 LEU A CA 1
ATOM 714 C C . LEU A 1 93 ? -33.031 -4.898 -0.934 1 98.19 93 LEU A C 1
ATOM 716 O O . LEU A 1 93 ? -32.438 -5.992 -0.862 1 98.19 93 LEU A O 1
ATOM 720 N N . PHE A 1 94 ? -33.25 -4.137 0.111 1 98.12 94 PHE A N 1
ATOM 721 C CA . PHE A 1 94 ? -32.875 -4.523 1.472 1 98.12 94 PHE A CA 1
ATOM 722 C C . PHE A 1 94 ? -34.125 -4.988 2.238 1 98.12 94 PHE A C 1
ATOM 724 O O . PHE A 1 94 ? -35.125 -4.289 2.273 1 98.12 94 PHE A O 1
ATOM 731 N N . GLU A 1 95 ? -33.969 -6.152 2.824 1 97.44 95 GLU A N 1
ATOM 732 C CA . GLU A 1 95 ? -35.062 -6.68 3.609 1 97.44 95 GLU A CA 1
ATOM 733 C C . GLU A 1 95 ? -34.562 -7.355 4.887 1 97.44 95 GLU A C 1
ATOM 735 O O . GLU A 1 95 ? -33.75 -8.266 4.828 1 97.44 95 GLU A O 1
ATOM 740 N N . LEU A 1 96 ? -35.062 -6.871 6.004 1 96.25 96 LEU A N 1
ATOM 741 C CA . LEU A 1 96 ? -34.781 -7.527 7.277 1 96.25 96 LEU A CA 1
ATOM 742 C C . LEU A 1 96 ? -35.75 -8.68 7.52 1 96.25 96 LEU A C 1
ATOM 744 O O . LEU A 1 96 ? -36.969 -8.5 7.477 1 96.25 96 LEU A O 1
ATOM 748 N N . ARG A 1 97 ? -35.125 -9.82 7.777 1 93.31 97 ARG A N 1
ATOM 749 C CA . ARG A 1 97 ? -35.938 -11.016 8 1 93.31 97 ARG A CA 1
ATOM 750 C C . ARG A 1 97 ? -36.188 -11.242 9.484 1 93.31 97 ARG A C 1
ATOM 752 O O . ARG A 1 97 ? -35.594 -10.562 10.328 1 93.31 97 ARG A O 1
ATOM 759 N N . ASP A 1 98 ? -37 -12.258 9.758 1 90.81 98 ASP A N 1
ATOM 760 C CA . ASP A 1 98 ? -37.438 -12.547 11.125 1 90.81 98 ASP A CA 1
ATOM 761 C C . ASP A 1 98 ? -36.25 -13.047 11.961 1 90.81 98 ASP A C 1
ATOM 763 O O . ASP A 1 98 ? -36.188 -12.812 13.164 1 90.81 98 ASP A O 1
ATOM 767 N N . ASP A 1 99 ? -35.312 -13.68 11.383 1 88.44 99 ASP A N 1
ATOM 768 C CA . ASP A 1 99 ? -34.188 -14.211 12.109 1 88.44 99 ASP A CA 1
ATOM 769 C C . ASP A 1 99 ? -33.094 -13.148 12.297 1 88.44 99 ASP A C 1
ATOM 771 O O . ASP A 1 99 ? -31.969 -13.461 12.641 1 88.44 99 ASP A O 1
ATOM 775 N N . GLN A 1 100 ? -33.438 -11.898 11.961 1 89.5 100 GLN A N 1
ATOM 776 C CA . GLN A 1 100 ? -32.594 -10.727 12.141 1 89.5 100 GLN A CA 1
ATOM 777 C C . GLN A 1 100 ? -31.469 -10.703 11.117 1 89.5 100 GLN A C 1
ATOM 779 O O . GLN A 1 100 ? -30.438 -10.07 11.336 1 89.5 100 GLN A O 1
ATOM 784 N N . SER A 1 101 ? -31.656 -11.438 10.086 1 92.75 101 SER A N 1
ATOM 785 C CA . SER A 1 101 ? -30.719 -11.359 8.977 1 92.75 101 SER A CA 1
ATOM 786 C C . SER A 1 101 ? -31.188 -10.344 7.938 1 92.75 101 SER A C 1
ATOM 788 O O . SER A 1 101 ? -32.375 -10.164 7.723 1 92.75 101 SER A O 1
ATOM 790 N N . LEU A 1 102 ? -30.25 -9.68 7.367 1 95.38 102 LEU A N 1
ATOM 791 C CA . LEU A 1 102 ? -30.531 -8.742 6.285 1 95.38 102 LEU A CA 1
ATOM 792 C C . LEU A 1 102 ? -30.312 -9.391 4.926 1 95.38 102 LEU A C 1
ATOM 794 O O . LEU A 1 102 ? -29.234 -9.93 4.656 1 95.38 102 LEU A O 1
ATOM 798 N N . ILE A 1 103 ? -31.297 -9.414 4.145 1 96.5 103 ILE A N 1
ATOM 799 C CA . ILE A 1 103 ? -31.188 -9.898 2.775 1 96.5 103 ILE A CA 1
ATOM 800 C C . ILE A 1 103 ? -31.031 -8.719 1.819 1 96.5 103 ILE A C 1
ATOM 802 O O . ILE A 1 103 ? -31.859 -7.805 1.817 1 96.5 103 ILE A O 1
ATOM 806 N N . ILE A 1 104 ? -30.031 -8.711 1.103 1 97.12 104 ILE A N 1
ATOM 807 C CA . ILE A 1 104 ? -29.812 -7.742 0.033 1 97.12 104 ILE A CA 1
ATOM 808 C C . ILE A 1 104 ? -29.984 -8.422 -1.323 1 97.12 104 ILE A C 1
ATOM 810 O O . ILE A 1 104 ? -29.172 -9.281 -1.699 1 97.12 104 ILE A O 1
ATOM 814 N N . ALA A 1 105 ? -30.953 -8.062 -1.998 1 96.69 105 ALA A N 1
ATOM 815 C CA . ALA A 1 105 ? -31.25 -8.672 -3.293 1 96.69 105 ALA A CA 1
ATOM 816 C C . ALA A 1 105 ? -30.906 -7.723 -4.438 1 96.69 105 ALA A C 1
ATOM 818 O O . ALA A 1 105 ? -31.156 -6.52 -4.348 1 96.69 105 ALA A O 1
ATOM 819 N N . THR A 1 106 ? -30.281 -8.25 -5.438 1 94.88 106 THR A N 1
ATOM 820 C CA . THR A 1 106 ? -30 -7.57 -6.695 1 94.88 106 THR A CA 1
ATOM 821 C C . THR A 1 106 ? -30.578 -8.352 -7.871 1 94.88 106 THR A C 1
ATOM 823 O O . THR A 1 106 ? -31.266 -9.359 -7.68 1 94.88 106 THR A O 1
ATOM 826 N N . ASP A 1 107 ? -30.375 -7.758 -9.094 1 91.31 107 ASP A N 1
ATOM 827 C CA . ASP A 1 107 ? -30.875 -8.445 -10.273 1 91.31 107 ASP A CA 1
ATOM 828 C C . ASP A 1 107 ? -30.141 -9.758 -10.5 1 91.31 107 ASP A C 1
ATOM 830 O O . ASP A 1 107 ? -30.656 -10.672 -11.148 1 91.31 107 ASP A O 1
ATOM 834 N N . ASN A 1 108 ? -28.969 -9.898 -9.883 1 88.56 108 ASN A N 1
ATOM 835 C CA . ASN A 1 108 ? -28.156 -11.07 -10.195 1 88.56 108 ASN A CA 1
ATOM 836 C C . ASN A 1 108 ? -27.844 -11.883 -8.945 1 88.56 108 ASN A C 1
ATOM 838 O O . ASN A 1 108 ? -26.938 -12.711 -8.953 1 88.56 108 ASN A O 1
ATOM 842 N N . GLY A 1 109 ? -28.594 -11.562 -7.852 1 92 109 GLY A N 1
ATOM 843 C CA . GLY A 1 109 ? -28.281 -12.375 -6.688 1 92 109 GLY A CA 1
ATOM 844 C C . GLY A 1 109 ? -28.969 -11.906 -5.422 1 92 109 GLY A C 1
ATOM 845 O O . GLY A 1 109 ? -29.766 -10.961 -5.453 1 92 109 GLY A O 1
ATOM 846 N N . ALA A 1 110 ? -28.75 -12.688 -4.359 1 94.44 110 ALA A N 1
ATOM 847 C CA . ALA A 1 110 ? -29.25 -12.375 -3.02 1 94.44 110 ALA A CA 1
ATOM 848 C C . ALA A 1 110 ? -28.219 -12.727 -1.956 1 94.44 110 ALA A C 1
ATOM 850 O O . ALA A 1 110 ? -27.578 -13.773 -2.029 1 94.44 110 ALA A O 1
ATOM 851 N N . TYR A 1 111 ? -28.125 -11.867 -0.995 1 94.44 111 TYR A N 1
ATOM 852 C CA . TYR A 1 111 ? -27.047 -11.969 -0.013 1 94.44 111 TYR A CA 1
ATOM 853 C C . TYR A 1 111 ? -27.578 -11.773 1.401 1 94.44 111 TYR A C 1
ATOM 855 O O . TYR A 1 111 ? -28.266 -10.789 1.68 1 94.44 111 TYR A O 1
ATOM 863 N N . LYS A 1 112 ? -27.234 -12.695 2.184 1 93.5 112 LYS A N 1
ATOM 864 C CA . LYS A 1 112 ? -27.703 -12.664 3.568 1 93.5 112 LYS A CA 1
ATOM 865 C C . LYS A 1 112 ? -26.578 -12.219 4.512 1 93.5 112 LYS A C 1
ATOM 867 O O . LYS A 1 112 ? -25.547 -12.867 4.598 1 93.5 112 LYS A O 1
ATOM 872 N N . LEU A 1 113 ? -26.812 -11.148 5.199 1 92.88 113 LEU A N 1
ATOM 873 C CA . LEU A 1 113 ? -25.844 -10.625 6.16 1 92.88 113 LEU A CA 1
ATOM 874 C C . LEU A 1 113 ? -26.406 -10.664 7.574 1 92.88 113 LEU A C 1
ATOM 876 O O . LEU A 1 113 ? -27.594 -10.367 7.785 1 92.88 113 LEU A O 1
ATOM 880 N N . PRO A 1 114 ? -25.578 -11.031 8.453 1 90.19 114 PRO A N 1
ATOM 881 C CA . PRO A 1 114 ? -26.031 -10.969 9.844 1 90.19 114 PRO A CA 1
ATOM 882 C C . PRO A 1 114 ? -26.141 -9.539 10.367 1 90.19 114 PRO A C 1
ATOM 884 O O . PRO A 1 114 ? -25.406 -8.656 9.922 1 90.19 114 PRO A O 1
ATOM 887 N N . THR A 1 115 ? -27.062 -9.305 11.258 1 93.12 115 THR A N 1
ATOM 888 C CA . THR A 1 115 ? -27.234 -7.996 11.883 1 93.12 115 THR A CA 1
ATOM 889 C C . THR A 1 115 ? -27.297 -8.125 13.406 1 93.12 115 THR A C 1
ATOM 891 O O . THR A 1 115 ? -27.328 -9.234 13.938 1 93.12 115 THR A O 1
ATOM 894 N N . LEU A 1 116 ? -27.094 -7.07 14.062 1 89.62 116 LEU A N 1
ATOM 895 C CA . LEU A 1 116 ? -27.312 -6.961 15.5 1 89.62 116 LEU A CA 1
ATOM 896 C C . LEU A 1 116 ? -28.469 -6.027 15.805 1 89.62 116 LEU A C 1
ATOM 898 O O . LEU A 1 116 ? -28.375 -5.184 16.703 1 89.62 116 LEU A O 1
ATOM 902 N N . SER A 1 117 ? -29.469 -6.223 15.109 1 82.56 117 SER A N 1
ATOM 903 C CA . SER A 1 117 ? -30.562 -5.262 15.102 1 82.56 117 SER A CA 1
ATOM 904 C C . SER A 1 117 ? -31.25 -5.203 16.469 1 82.56 117 SER A C 1
ATOM 906 O O . SER A 1 117 ? -31.844 -4.184 16.828 1 82.56 117 SER A O 1
ATOM 908 N N . ASP A 1 118 ? -31.125 -6.242 17.266 1 82.56 118 ASP A N 1
ATOM 909 C CA . ASP A 1 118 ? -31.688 -6.246 18.609 1 82.56 118 ASP A CA 1
ATOM 910 C C . ASP A 1 118 ? -30.984 -5.238 19.5 1 82.56 118 ASP A C 1
ATOM 912 O O . ASP A 1 118 ? -31.516 -4.84 20.547 1 82.56 118 ASP A O 1
ATOM 916 N N . GLN A 1 119 ? -29.875 -4.777 19.094 1 84.19 119 GLN A N 1
ATOM 917 C CA . GLN A 1 119 ? -29.094 -3.852 19.891 1 84.19 119 GLN A CA 1
ATOM 918 C C . GLN A 1 119 ? -29.125 -2.445 19.297 1 84.19 119 GLN A C 1
ATOM 920 O O . GLN A 1 119 ? -28.406 -1.557 19.766 1 84.19 119 GLN A O 1
ATOM 925 N N . ALA A 1 120 ? -29.906 -2.266 18.375 1 86.94 120 ALA A N 1
ATOM 926 C CA . ALA A 1 120 ? -29.938 -0.99 17.656 1 86.94 120 ALA A CA 1
ATOM 927 C C . ALA A 1 120 ? -30.297 0.157 18.609 1 86.94 120 ALA A C 1
ATOM 929 O O . ALA A 1 120 ? -29.781 1.271 18.453 1 86.94 120 ALA A O 1
ATOM 930 N N . SER A 1 121 ? -31.078 -0.103 19.531 1 85.25 121 SER A N 1
ATOM 931 C CA . SER A 1 121 ? -31.531 0.92 20.469 1 85.25 121 SER A CA 1
ATOM 932 C C . SER A 1 121 ? -30.391 1.382 21.375 1 85.25 121 SER A C 1
ATOM 934 O O . SER A 1 121 ? -30.453 2.463 21.969 1 85.25 121 SER A O 1
ATOM 936 N N . ASN A 1 122 ? -29.328 0.613 21.453 1 85.38 122 ASN A N 1
ATOM 937 C CA . ASN A 1 122 ? -28.203 0.918 22.328 1 85.38 122 ASN A CA 1
ATOM 938 C C . ASN A 1 122 ? -27.141 1.741 21.594 1 85.38 122 ASN A C 1
ATOM 940 O O . ASN A 1 122 ? -26.141 2.133 22.188 1 85.38 122 ASN A O 1
ATOM 944 N N . TYR A 1 123 ? -27.422 1.957 20.422 1 89.31 123 TYR A N 1
ATOM 945 C CA . TYR A 1 123 ? -26.422 2.723 19.688 1 89.31 123 TYR A CA 1
ATOM 946 C C . TYR A 1 123 ? -26.266 4.117 20.281 1 89.31 123 TYR A C 1
ATOM 948 O O . TYR A 1 123 ? -27.25 4.789 20.594 1 89.31 123 TYR A O 1
ATOM 956 N N . PRO A 1 124 ? -25.078 4.559 20.484 1 83.81 124 PRO A N 1
ATOM 957 C CA . PRO A 1 124 ? -24.844 5.828 21.172 1 83.81 124 PRO A CA 1
ATOM 958 C C . PRO A 1 124 ? -25.484 7.016 20.469 1 83.81 124 PRO A C 1
ATOM 960 O O . PRO A 1 124 ? -25.5 7.062 19.234 1 83.81 124 PRO A O 1
ATOM 963 N N . ASN A 1 125 ? -26.109 7.789 21.219 1 81.5 125 ASN A N 1
ATOM 964 C CA . ASN A 1 125 ? -26.672 9.039 20.719 1 81.5 125 ASN A CA 1
ATOM 965 C C . ASN A 1 125 ? -25.891 10.25 21.219 1 81.5 125 ASN A C 1
ATOM 967 O O . ASN A 1 125 ? -25.453 10.266 22.375 1 81.5 125 ASN A O 1
ATOM 971 N N . TRP A 1 126 ? -25.547 11.102 20.25 1 78.56 126 TRP A N 1
ATOM 972 C CA . TRP A 1 126 ? -24.828 12.32 20.625 1 78.56 126 TRP A CA 1
ATOM 973 C C . TRP A 1 126 ? -25.75 13.531 20.531 1 78.56 126 TRP A C 1
ATOM 975 O O . TRP A 1 126 ? -26.391 13.766 19.5 1 78.56 126 TRP A O 1
ATOM 985 N N . ASP A 1 127 ? -26.406 13.938 21.578 1 66.56 127 ASP A N 1
ATOM 986 C CA . ASP A 1 127 ? -27.312 15.078 21.594 1 66.56 127 ASP A CA 1
ATOM 987 C C . ASP A 1 127 ? -26.547 16.391 21.562 1 66.56 127 ASP A C 1
ATOM 989 O O . ASP A 1 127 ? -25.562 16.562 22.297 1 66.56 127 ASP A O 1
ATOM 993 N N . MET A 1 128 ? -26.531 17.094 20.453 1 62.88 128 MET A N 1
ATOM 994 C CA . MET A 1 128 ? -26.031 18.453 20.5 1 62.88 128 MET A CA 1
ATOM 995 C C . MET A 1 128 ? -27.125 19.438 20.906 1 62.88 128 MET A C 1
ATOM 997 O O . MET A 1 128 ? -28.141 19.547 20.234 1 62.88 128 MET A O 1
ATOM 1001 N N . THR A 1 129 ? -27.297 19.844 22.078 1 59.5 129 THR A N 1
ATOM 1002 C CA . THR A 1 129 ? -28.375 20.672 22.609 1 59.5 129 THR A CA 1
ATOM 1003 C C . THR A 1 129 ? -28.25 22.109 22.125 1 59.5 129 THR A C 1
ATOM 1005 O O . THR A 1 129 ? -29.25 22.766 21.844 1 59.5 129 THR A O 1
ATOM 1008 N N . SER A 1 130 ? -26.984 22.844 22.25 1 65.62 130 SER A N 1
ATOM 1009 C CA . SER A 1 130 ? -26.891 24.281 22.016 1 65.62 130 SER A CA 1
ATOM 1010 C C . SER A 1 130 ? -25.672 24.625 21.172 1 65.62 130 SER A C 1
ATOM 1012 O O . SER A 1 130 ? -24.578 24.078 21.391 1 65.62 130 SER A O 1
ATOM 1014 N N . VAL A 1 131 ? -26.047 25.312 20 1 69.19 131 VAL A N 1
ATOM 1015 C CA . VAL A 1 131 ? -24.969 25.859 19.172 1 69.19 131 VAL A CA 1
ATOM 1016 C C . VAL A 1 131 ? -24.531 27.203 19.734 1 69.19 131 VAL A C 1
ATOM 1018 O O . VAL A 1 131 ? -25.344 28.109 19.922 1 69.19 131 VAL A O 1
ATOM 1021 N N . ASP A 1 132 ? -23.281 27.281 20.016 1 72.94 132 ASP A N 1
ATOM 1022 C CA . ASP A 1 132 ? -22.734 28.547 20.5 1 72.94 132 ASP A CA 1
ATOM 1023 C C . ASP A 1 132 ? -22.328 29.469 19.359 1 72.94 132 ASP A C 1
ATOM 1025 O O . ASP A 1 132 ? -22.578 30.672 19.391 1 72.94 132 ASP A O 1
ATOM 1029 N N . ASN A 1 133 ? -21.734 28.891 18.359 1 78.94 133 ASN A N 1
ATOM 1030 C CA . ASN A 1 133 ? -21.203 29.641 17.219 1 78.94 133 ASN A CA 1
ATOM 1031 C C . ASN A 1 133 ? -21.297 28.828 15.93 1 78.94 133 ASN A C 1
ATOM 1033 O O . ASN A 1 133 ? -21.266 27.609 15.953 1 78.94 133 ASN A O 1
ATOM 1037 N N . SER A 1 134 ? -21.5 29.562 14.875 1 83.88 134 SER A N 1
ATOM 1038 C CA . SER A 1 134 ? -21.562 28.922 13.57 1 83.88 134 SER A CA 1
ATOM 1039 C C . SER A 1 134 ? -20.688 29.641 12.555 1 83.88 134 SER A C 1
ATOM 1041 O O . SER A 1 134 ? -20.641 30.875 12.539 1 83.88 134 SER A O 1
ATOM 1043 N N . PHE A 1 135 ? -19.984 28.859 11.727 1 83.06 135 PHE A N 1
ATOM 1044 C CA . PHE A 1 135 ? -19.109 29.391 10.703 1 83.06 135 PHE A CA 1
ATOM 1045 C C . PHE A 1 135 ? -19.297 28.656 9.383 1 83.06 135 PHE A C 1
ATOM 1047 O O . PHE A 1 135 ? -19.688 27.484 9.367 1 83.06 135 PHE A O 1
ATOM 1054 N N . GLU A 1 136 ? -19.031 29.438 8.359 1 84.38 136 GLU A N 1
ATOM 1055 C CA . GLU A 1 136 ? -19.062 28.797 7.043 1 84.38 136 GLU A CA 1
ATOM 1056 C C . GLU A 1 136 ? -17.688 28.766 6.406 1 84.38 136 GLU A C 1
ATOM 1058 O O . GLU A 1 136 ? -16.922 29.734 6.496 1 84.38 136 GLU A O 1
ATOM 1063 N N . VAL A 1 137 ? -17.406 27.672 5.852 1 86 137 VAL A N 1
ATOM 1064 C CA . VAL A 1 137 ? -16.109 27.516 5.195 1 86 137 VAL A CA 1
ATOM 1065 C C . VAL A 1 137 ? -16.25 26.578 4 1 86 137 VAL A C 1
ATOM 1067 O O . VAL A 1 137 ? -17.016 25.609 4.047 1 86 137 VAL A O 1
ATOM 1070 N N . ASP A 1 138 ? -15.602 26.891 2.984 1 84.81 138 ASP A N 1
ATOM 1071 C CA . ASP A 1 138 ? -15.609 25.969 1.858 1 84.81 138 ASP A CA 1
ATOM 1072 C C . ASP A 1 138 ? -14.734 24.75 2.148 1 84.81 138 ASP A C 1
ATOM 1074 O O . ASP A 1 138 ? -13.727 24.859 2.852 1 84.81 138 ASP A O 1
ATOM 1078 N N . SER A 1 139 ? -15.07 23.625 1.55 1 86.62 139 SER A N 1
ATOM 1079 C CA . SER A 1 139 ? -14.414 22.359 1.828 1 86.62 139 SER A CA 1
ATOM 1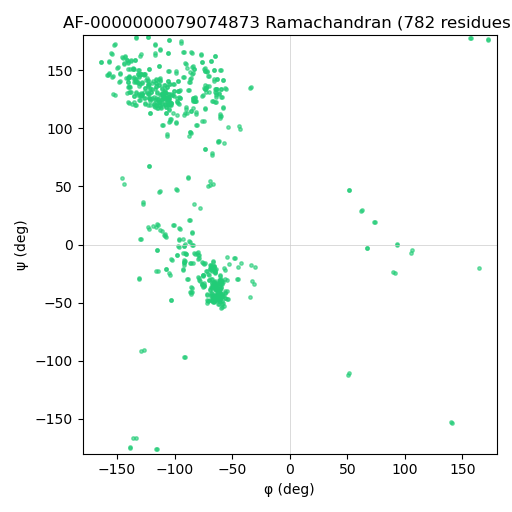080 C C . SER A 1 139 ? -12.938 22.406 1.432 1 86.62 139 SER A C 1
ATOM 1082 O O . SER A 1 139 ? -12.094 21.797 2.104 1 86.62 139 SER A O 1
ATOM 1084 N N . ALA A 1 140 ? -12.617 23.062 0.343 1 83.69 140 ALA A N 1
ATOM 1085 C CA . ALA A 1 140 ? -11.234 23.156 -0.115 1 83.69 140 ALA A CA 1
ATOM 1086 C C . ALA A 1 140 ? -10.367 23.875 0.911 1 83.69 140 ALA A C 1
ATOM 1088 O O . ALA A 1 140 ? -9.234 23.469 1.182 1 83.69 140 ALA A O 1
ATOM 1089 N N . SER A 1 141 ? -10.914 24.984 1.45 1 84.81 141 SER A N 1
ATOM 1090 C CA . SER A 1 141 ? -10.188 25.75 2.455 1 84.81 141 SER A CA 1
ATOM 1091 C C . SER A 1 141 ? -9.953 24.922 3.719 1 84.81 141 SER A C 1
ATOM 1093 O O . SER A 1 141 ? -8.859 24.953 4.285 1 84.81 141 SER A O 1
ATOM 1095 N N . LEU A 1 142 ? -10.977 24.266 4.113 1 88.44 142 LEU A N 1
ATOM 1096 C CA . LEU A 1 142 ? -10.828 23.438 5.301 1 88.44 142 LEU A CA 1
ATOM 1097 C C . LEU A 1 142 ? -9.82 22.312 5.062 1 88.44 142 LEU A C 1
ATOM 1099 O O . LEU A 1 142 ? -9.008 22.016 5.938 1 88.44 142 LEU A O 1
ATOM 1103 N N . TYR A 1 143 ? -9.914 21.719 3.947 1 87.12 143 TYR A N 1
ATOM 1104 C CA . TYR A 1 143 ? -8.969 20.672 3.568 1 87.12 143 TYR A CA 1
ATOM 1105 C C . TYR A 1 143 ? -7.531 21.188 3.674 1 87.12 143 TYR A C 1
ATOM 1107 O O . TYR A 1 143 ? -6.672 20.516 4.25 1 87.12 143 TYR A O 1
ATOM 1115 N N . LYS A 1 144 ? -7.309 22.328 3.15 1 83.69 144 LYS A N 1
ATOM 1116 C CA . LYS A 1 144 ? -5.973 22.922 3.168 1 83.69 144 LYS A CA 1
ATOM 1117 C C . LYS A 1 144 ? -5.508 23.188 4.598 1 83.69 144 LYS A C 1
ATOM 1119 O O . LYS A 1 144 ? -4.348 22.953 4.938 1 83.69 144 LYS A O 1
ATOM 1124 N N . LEU A 1 145 ? -6.383 23.734 5.387 1 87.94 145 LEU A N 1
ATOM 1125 C CA . LEU A 1 145 ? -6.055 24 6.781 1 87.94 145 LEU A CA 1
ATOM 1126 C C . LEU A 1 145 ? -5.605 22.719 7.488 1 87.94 145 LEU A C 1
ATOM 1128 O O . LEU A 1 145 ? -4.582 22.719 8.18 1 87.94 145 LEU A O 1
ATOM 1132 N N . ILE A 1 146 ? -6.352 21.703 7.254 1 91.12 146 ILE A N 1
ATOM 1133 C CA . ILE A 1 146 ? -6.082 20.438 7.91 1 91.12 146 ILE A CA 1
ATOM 1134 C C . ILE A 1 146 ? -4.754 19.875 7.414 1 91.12 146 ILE A C 1
ATOM 1136 O O . ILE A 1 146 ? -3.895 19.5 8.219 1 91.12 146 ILE A O 1
ATOM 1140 N N . LYS A 1 147 ? -4.566 19.828 6.191 1 86.88 147 LYS A N 1
ATOM 1141 C CA . LYS A 1 147 ? -3.381 19.25 5.57 1 86.88 147 LYS A CA 1
ATOM 1142 C C . LYS A 1 147 ? -2.115 19.969 6.012 1 86.88 147 LYS A C 1
ATOM 1144 O O . LYS A 1 147 ? -1.059 19.359 6.168 1 86.88 147 LYS A O 1
ATOM 1149 N N . HIS A 1 148 ? -2.184 21.219 6.293 1 86.06 148 HIS A N 1
ATOM 1150 C CA . HIS A 1 148 ? -0.999 22.031 6.551 1 86.06 148 HIS A CA 1
ATOM 1151 C C . HIS A 1 148 ? -0.729 22.156 8.047 1 86.06 148 HIS A C 1
ATOM 1153 O O . HIS A 1 148 ? 0.222 22.828 8.453 1 86.06 148 HIS A O 1
ATOM 1159 N N . THR A 1 149 ? -1.503 21.484 8.828 1 90.38 149 THR A N 1
ATOM 1160 C CA . THR A 1 149 ? -1.256 21.641 10.258 1 90.38 149 THR A CA 1
ATOM 1161 C C . THR A 1 149 ? -1.185 20.266 10.938 1 90.38 149 THR A C 1
ATOM 1163 O O . THR A 1 149 ? -0.505 20.109 11.953 1 90.38 149 THR A O 1
ATOM 1166 N N . THR A 1 150 ? -1.866 19.281 10.422 1 92.62 150 THR A N 1
ATOM 1167 C CA . THR A 1 150 ? -2.012 18.016 11.109 1 92.62 150 THR A CA 1
ATOM 1168 C C . THR A 1 150 ? -0.665 17.312 11.227 1 92.62 150 THR A C 1
ATOM 1170 O O . THR A 1 150 ? -0.412 16.594 12.203 1 92.62 150 THR A O 1
ATOM 1173 N N . TYR A 1 151 ? 0.204 17.453 10.336 1 88.62 151 TYR A N 1
ATOM 1174 C CA . TYR A 1 151 ? 1.492 16.766 10.375 1 88.62 151 TYR A CA 1
ATOM 1175 C C . TYR A 1 151 ? 2.33 17.25 11.555 1 88.62 151 TYR A C 1
ATOM 1177 O O . TYR A 1 151 ? 3.303 16.594 11.945 1 88.62 151 TYR A O 1
ATOM 1185 N N . ALA A 1 152 ? 2.037 18.422 12.141 1 89 152 ALA A N 1
ATOM 1186 C CA . ALA A 1 152 ? 2.848 19.047 13.18 1 89 152 ALA A CA 1
ATOM 1187 C C . ALA A 1 152 ? 2.398 18.609 14.57 1 89 152 ALA A C 1
ATOM 1189 O O . ALA A 1 152 ? 3.049 18.922 15.57 1 89 152 ALA A O 1
ATOM 1190 N N . SER A 1 153 ? 1.291 17.906 14.609 1 92.75 153 SER A N 1
ATOM 1191 C CA . SER A 1 153 ? 0.792 17.438 15.898 1 92.75 153 SER A CA 1
ATOM 1192 C C . SER A 1 153 ? 1.603 16.25 16.406 1 92.75 153 SER A C 1
ATOM 1194 O O . SER A 1 153 ? 2.271 15.57 15.641 1 92.75 153 SER A O 1
ATOM 1196 N N . ALA A 1 154 ? 1.525 16.109 17.703 1 91.19 154 ALA A N 1
ATOM 1197 C CA . ALA A 1 154 ? 2.137 14.938 18.297 1 91.19 154 ALA A CA 1
ATOM 1198 C C . ALA A 1 154 ? 1.381 13.672 17.906 1 91.19 154 ALA A C 1
ATOM 1200 O O . ALA A 1 154 ? 0.232 13.734 17.469 1 91.19 154 ALA A O 1
ATOM 1201 N N . LYS A 1 155 ? 2.135 12.617 18.031 1 88.19 155 LYS A N 1
ATOM 1202 C CA . LYS A 1 155 ? 1.503 11.328 17.75 1 88.19 155 LYS A CA 1
ATOM 1203 C C . LYS A 1 155 ? 0.407 11.023 18.766 1 88.19 155 LYS A C 1
ATOM 1205 O O . LYS A 1 155 ? 0.4 11.578 19.875 1 88.19 155 LYS A O 1
ATOM 1210 N N . THR A 1 156 ? -0.412 10.141 18.438 1 85 156 THR A N 1
ATOM 1211 C CA . THR A 1 156 ? -1.609 9.875 19.234 1 85 156 THR A CA 1
ATOM 1212 C C . THR A 1 156 ? -1.242 9.266 20.578 1 85 156 THR A C 1
ATOM 1214 O O . THR A 1 156 ? -2.006 9.375 21.547 1 85 156 THR A O 1
ATOM 1217 N N . ASP A 1 157 ? -0.105 8.75 20.703 1 83.88 157 ASP A N 1
ATOM 1218 C CA . ASP A 1 157 ? 0.294 8.086 21.953 1 83.88 157 ASP A CA 1
ATOM 1219 C C . ASP A 1 157 ? 1.073 9.047 22.844 1 83.88 157 ASP A C 1
ATOM 1221 O O . ASP A 1 157 ? 1.571 8.641 23.906 1 83.88 157 ASP A O 1
ATOM 1225 N N . SER A 1 158 ? 1.032 10.273 22.547 1 85.5 158 SER A N 1
ATOM 1226 C CA . SER A 1 158 ? 1.738 11.273 23.344 1 85.5 158 SER A CA 1
ATOM 1227 C C . SER A 1 158 ? 1.076 11.461 24.719 1 85.5 158 SER A C 1
ATOM 1229 O O . SER A 1 158 ? -0.149 11.398 24.828 1 85.5 158 SER A O 1
ATOM 1231 N N . ALA A 1 159 ? 1.938 11.711 25.703 1 86.12 159 ALA A N 1
ATOM 1232 C CA . ALA A 1 159 ? 1.456 11.961 27.047 1 86.12 159 ALA A CA 1
ATOM 1233 C C . ALA A 1 159 ? 0.695 13.281 27.125 1 86.12 159 ALA A C 1
ATOM 1235 O O . ALA A 1 159 ? -0.228 13.43 27.938 1 86.12 159 ALA A O 1
ATOM 1236 N N . ASP A 1 160 ? 1.104 14.164 26.375 1 90.44 160 ASP A N 1
ATOM 1237 C CA . ASP A 1 160 ? 0.403 15.445 26.297 1 90.44 160 ASP A CA 1
ATOM 1238 C C . ASP A 1 160 ? -0.731 15.391 25.281 1 90.44 160 ASP A C 1
ATOM 1240 O O . ASP A 1 160 ? -0.519 15.656 24.094 1 90.44 160 ASP A O 1
ATOM 1244 N N . GLU A 1 161 ? -1.861 15.156 25.75 1 92.44 161 GLU A N 1
ATOM 1245 C CA . GLU A 1 161 ? -3.008 14.891 24.891 1 92.44 161 GLU A CA 1
ATOM 1246 C C . GLU A 1 161 ? -3.324 16.094 24 1 92.44 161 GLU A C 1
ATOM 1248 O O . GLU A 1 161 ? -3.689 15.938 22.828 1 92.44 161 GLU A O 1
ATOM 1253 N N . VAL A 1 162 ? -3.234 17.266 24.609 1 93.81 162 VAL A N 1
ATOM 1254 C CA . VAL A 1 162 ? -3.619 18.469 23.891 1 93.81 162 VAL A CA 1
ATOM 1255 C C . VAL A 1 162 ? -2.746 18.641 22.641 1 93.81 162 VAL A C 1
ATOM 1257 O O . VAL A 1 162 ? -3.197 19.172 21.625 1 93.81 162 VAL A O 1
ATOM 1260 N N . LEU A 1 163 ? -1.529 18.094 22.656 1 93.12 163 LEU A N 1
ATOM 1261 C CA . LEU A 1 163 ? -0.59 18.234 21.547 1 93.12 163 LEU A CA 1
ATOM 1262 C C . LEU A 1 163 ? -0.931 17.266 20.422 1 93.12 163 LEU A C 1
ATOM 1264 O O . LEU A 1 163 ? -0.425 17.406 19.297 1 93.12 163 LEU A O 1
ATOM 1268 N N . THR A 1 164 ? -1.815 16.391 20.656 1 95.62 164 THR A N 1
ATOM 1269 C CA . THR A 1 164 ? -2.258 15.461 19.625 1 95.62 164 THR A CA 1
ATOM 1270 C C . THR A 1 164 ? -3.391 16.062 18.797 1 95.62 164 THR A C 1
ATOM 1272 O O . THR A 1 164 ? -3.92 15.422 17.891 1 95.62 164 THR A O 1
ATOM 1275 N N . GLY A 1 165 ? -3.703 17.297 19.141 1 95.94 165 GLY A N 1
ATOM 1276 C CA . GLY A 1 165 ? -4.773 17.984 18.438 1 95.94 165 GLY A CA 1
ATOM 1277 C C . GLY A 1 165 ? -4.301 19.219 17.688 1 95.94 165 GLY A C 1
ATOM 1278 O O . GLY A 1 165 ? -3.131 19.594 17.781 1 95.94 165 GLY A O 1
ATOM 1279 N N . ILE A 1 166 ? -5.207 19.75 16.922 1 95 166 ILE A N 1
ATOM 1280 C CA . ILE A 1 166 ? -5.039 21.016 16.219 1 95 166 ILE A CA 1
ATOM 1281 C C . ILE A 1 166 ? -5.922 22.094 16.844 1 95 166 ILE A C 1
ATOM 1283 O O . ILE A 1 166 ? -7.117 21.859 17.062 1 95 166 ILE A O 1
ATOM 1287 N N . GLN A 1 167 ? -5.309 23.156 17.172 1 94 167 GLN A N 1
ATOM 1288 C CA . GLN A 1 167 ? -6.117 24.266 17.656 1 94 167 GLN A CA 1
ATOM 1289 C C . GLN A 1 167 ? -6.719 25.062 16.5 1 94 167 GLN A C 1
ATOM 1291 O O . GLN A 1 167 ? -5.996 25.5 15.602 1 94 167 GLN A O 1
ATOM 1296 N N . MET A 1 168 ? -7.945 25.219 16.547 1 91.88 168 MET A N 1
ATOM 1297 C CA . MET A 1 168 ? -8.672 26.031 15.562 1 91.88 168 MET A CA 1
ATOM 1298 C C . MET A 1 168 ? -9.25 27.281 16.203 1 91.88 168 MET A C 1
ATOM 1300 O O . MET A 1 168 ? -10.055 27.203 17.141 1 91.88 168 MET A O 1
ATOM 1304 N N . ASN A 1 169 ? -8.789 28.344 15.695 1 89.12 169 ASN A N 1
ATOM 1305 C CA . ASN A 1 169 ? -9.289 29.641 16.156 1 89.12 169 ASN A CA 1
ATOM 1306 C C . ASN A 1 169 ? -10.203 30.297 15.125 1 89.12 169 ASN A C 1
ATOM 1308 O O . ASN A 1 169 ? -9.797 30.516 13.977 1 89.12 169 ASN A O 1
ATOM 1312 N N . PHE A 1 170 ? -11.406 30.578 15.594 1 87.88 170 PHE A N 1
ATOM 1313 C CA . PHE A 1 170 ? -12.391 31.25 14.75 1 87.88 170 PHE A CA 1
ATOM 1314 C C . PHE A 1 170 ? -12.516 32.719 15.133 1 87.88 170 PHE A C 1
ATOM 1316 O O . PHE A 1 170 ? -12.727 33.062 16.297 1 87.88 170 PHE A O 1
ATOM 1323 N N . ASN A 1 171 ? -12.242 33.562 14.172 1 82.62 171 ASN A N 1
ATOM 1324 C CA . ASN A 1 171 ? -12.422 35 14.422 1 82.62 171 ASN A CA 1
ATOM 1325 C C . ASN A 1 171 ? -13.039 35.688 13.211 1 82.62 171 ASN A C 1
ATOM 1327 O O . ASN A 1 171 ? -13.477 35.031 12.266 1 82.62 171 ASN A O 1
ATOM 1331 N N . LYS A 1 172 ? -13.125 37.031 13.305 1 76.81 172 LYS A N 1
ATOM 1332 C CA . LYS A 1 172 ? -13.781 37.812 12.273 1 76.81 172 LYS A CA 1
ATOM 1333 C C . LYS A 1 172 ? -13.023 37.719 10.945 1 76.81 172 LYS A C 1
ATOM 1335 O O . LYS A 1 172 ? -13.617 37.875 9.875 1 76.81 172 LYS A O 1
ATOM 1340 N N . ASP A 1 173 ? -11.805 37.438 11.094 1 74.69 173 ASP A N 1
ATOM 1341 C CA . ASP A 1 173 ? -10.961 37.438 9.906 1 74.69 173 ASP A CA 1
ATOM 1342 C C . ASP A 1 173 ? -10.914 36.062 9.266 1 74.69 173 ASP A C 1
ATOM 1344 O O . ASP A 1 173 ? -10.5 35.906 8.109 1 74.69 173 ASP A O 1
ATOM 1348 N N . GLY A 1 174 ? -11.383 35.031 10.023 1 83.56 174 GLY A N 1
ATOM 1349 C CA . GLY A 1 174 ? -11.383 33.688 9.461 1 83.56 174 GLY A CA 1
ATOM 1350 C C . GLY A 1 174 ? -10.984 32.625 10.453 1 83.56 174 GLY A C 1
ATOM 1351 O O . GLY A 1 174 ? -11.273 32.75 11.648 1 83.56 174 GLY A O 1
ATOM 1352 N N . ILE A 1 175 ? -10.445 31.578 9.891 1 87.81 175 ILE A N 1
ATOM 1353 C CA . ILE A 1 175 ? -10.031 30.453 10.719 1 87.81 175 ILE A CA 1
ATOM 1354 C C . ILE A 1 175 ? -8.516 30.328 10.703 1 87.81 175 ILE A C 1
ATOM 1356 O O . ILE A 1 175 ? -7.895 30.359 9.633 1 87.81 175 ILE A O 1
ATOM 1360 N N . ILE A 1 176 ? -7.957 30.266 11.844 1 87 176 ILE A N 1
ATOM 1361 C CA . ILE A 1 176 ? -6.527 30.031 11.992 1 87 176 ILE A CA 1
ATOM 1362 C C . ILE A 1 176 ? -6.297 28.703 12.719 1 87 176 ILE A C 1
ATOM 1364 O O . ILE A 1 176 ? -6.844 28.484 13.797 1 87 176 ILE A O 1
ATOM 1368 N N . CYS A 1 177 ? -5.52 27.859 12.125 1 90.75 177 CYS A N 1
ATOM 1369 C CA . CYS A 1 177 ? -5.215 26.578 12.734 1 90.75 177 CYS A CA 1
ATOM 1370 C C . CYS A 1 177 ? -3.748 26.5 13.133 1 90.75 177 CYS A C 1
ATOM 1372 O O . CYS A 1 177 ? -2.875 26.984 12.414 1 90.75 177 CYS A O 1
ATOM 1374 N N . TYR A 1 178 ? -3.568 25.875 14.281 1 89.19 178 TYR A N 1
ATOM 1375 C CA . TYR A 1 178 ? -2.223 25.672 14.797 1 89.19 178 TYR A CA 1
ATOM 1376 C C . TYR A 1 178 ? -1.971 24.203 15.102 1 89.19 178 TYR A C 1
ATOM 1378 O O . TYR A 1 178 ? -2.82 23.531 15.695 1 89.19 178 TYR A O 1
ATOM 1386 N N . GLY A 1 179 ? -0.824 23.688 14.703 1 90.44 179 GLY A N 1
ATOM 1387 C CA . GLY A 1 179 ? -0.327 22.375 15.086 1 90.44 179 GLY A CA 1
ATOM 1388 C C . GLY A 1 179 ? 1.086 22.406 15.641 1 90.44 179 GLY A C 1
ATOM 1389 O O . GLY A 1 179 ? 1.927 23.172 15.156 1 90.44 179 GLY A O 1
ATOM 1390 N N . THR A 1 180 ? 1.31 21.609 16.703 1 88.19 180 THR A N 1
ATOM 1391 C CA . THR A 1 180 ? 2.666 21.578 17.25 1 88.19 180 THR A CA 1
ATOM 1392 C C . THR A 1 180 ? 2.904 20.297 18.047 1 88.19 180 THR A C 1
ATOM 1394 O O . THR A 1 180 ? 1.976 19.75 18.625 1 88.19 180 THR A O 1
ATOM 1397 N N . ASP A 1 181 ? 4.086 19.828 17.984 1 87.94 181 ASP A N 1
ATOM 1398 C CA . ASP A 1 181 ? 4.547 18.781 18.891 1 87.94 181 ASP A CA 1
ATOM 1399 C C . ASP A 1 181 ? 5.656 19.297 19.797 1 87.94 181 ASP A C 1
ATOM 1401 O O . ASP A 1 181 ? 6.426 18.516 20.359 1 87.94 181 ASP A O 1
ATOM 1405 N N . LYS A 1 182 ? 5.797 20.578 19.906 1 80.88 182 LYS A N 1
ATOM 1406 C CA . LYS A 1 182 ? 6.781 21.297 20.703 1 80.88 182 LYS A CA 1
ATOM 1407 C C . LYS A 1 182 ? 8.055 21.562 19.922 1 80.88 182 LYS A C 1
ATOM 1409 O O . LYS A 1 182 ? 8.766 22.531 20.188 1 80.88 182 LYS A O 1
ATOM 1414 N N . PHE A 1 183 ? 8.312 20.766 18.906 1 80.81 183 PHE A N 1
ATOM 1415 C CA . PHE A 1 183 ? 9.539 20.938 18.141 1 80.81 183 PHE A CA 1
ATOM 1416 C C . PHE A 1 183 ? 9.242 21.531 16.766 1 80.81 183 PHE A C 1
ATOM 1418 O O . PHE A 1 183 ? 10.133 22.078 16.109 1 80.81 183 PHE A O 1
ATOM 1425 N N . ILE A 1 184 ? 8.094 21.375 16.391 1 84 184 ILE A N 1
ATOM 1426 C CA . ILE A 1 184 ? 7.613 22 15.164 1 84 184 ILE A CA 1
ATOM 1427 C C . ILE A 1 184 ? 6.297 22.719 15.438 1 84 184 ILE A C 1
ATOM 1429 O O . ILE A 1 184 ? 5.504 22.297 16.281 1 84 184 ILE A O 1
ATOM 1433 N N . PHE A 1 185 ? 6.16 23.859 14.703 1 85 185 PHE A N 1
ATOM 1434 C CA . PHE A 1 185 ? 4.938 24.656 14.781 1 85 185 PHE A CA 1
ATOM 1435 C C . PHE A 1 185 ? 4.422 25 13.383 1 85 185 PHE A C 1
ATOM 1437 O O . PHE A 1 185 ? 5.191 25.391 12.516 1 85 185 PHE A O 1
ATOM 1444 N N . SER A 1 186 ? 3.164 24.703 13.234 1 86.5 186 SER A N 1
ATOM 1445 C CA . SER A 1 186 ? 2.543 25.031 11.961 1 86.5 186 SER A CA 1
ATOM 1446 C C . SER A 1 186 ? 1.329 25.922 12.148 1 86.5 186 SER A C 1
ATOM 1448 O O . SER A 1 186 ? 0.564 25.766 13.102 1 86.5 186 SER A O 1
ATOM 1450 N N . LYS A 1 187 ? 1.262 26.891 11.305 1 86.12 187 LYS A N 1
ATOM 1451 C CA . LYS A 1 187 ? 0.127 27.812 11.258 1 86.12 187 LYS A CA 1
ATOM 1452 C C . LYS A 1 187 ? -0.447 27.891 9.844 1 86.12 187 LYS A C 1
ATOM 1454 O O . LYS A 1 187 ? 0.298 28.047 8.875 1 86.12 187 LYS A O 1
ATOM 1459 N N . ALA A 1 188 ? -1.683 27.766 9.758 1 85.62 188 ALA A N 1
ATOM 1460 C CA . ALA A 1 188 ? -2.41 27.953 8.508 1 85.62 188 ALA A CA 1
ATOM 1461 C C . ALA A 1 188 ? -3.674 28.781 8.727 1 85.62 188 ALA A C 1
ATOM 1463 O O . ALA A 1 188 ? -4.34 28.641 9.758 1 85.62 188 ALA A O 1
ATOM 1464 N N . GLN A 1 189 ? -3.967 29.609 7.758 1 86 189 GLN A N 1
ATOM 1465 C CA . GLN A 1 189 ? -5.121 30.484 7.922 1 86 189 GLN A CA 1
ATOM 1466 C C . GLN A 1 189 ? -5.895 30.625 6.617 1 86 189 GLN A C 1
ATOM 1468 O O . GLN A 1 189 ? -5.309 30.594 5.535 1 86 189 GLN A O 1
ATOM 1473 N N . THR A 1 190 ? -7.156 30.688 6.723 1 82.88 190 THR A N 1
ATOM 1474 C CA . THR A 1 190 ? -8.039 30.969 5.594 1 82.88 190 THR A CA 1
ATOM 1475 C C . THR A 1 190 ? -9.055 32.062 5.969 1 82.88 190 THR A C 1
ATOM 1477 O O . THR A 1 190 ? -9.445 32.156 7.129 1 82.88 190 THR A O 1
ATOM 1480 N N . ASP A 1 191 ? -9.367 32.844 4.887 1 75.81 191 ASP A N 1
ATOM 1481 C CA . ASP A 1 191 ? -10.391 33.875 5.09 1 75.81 191 ASP A CA 1
ATOM 1482 C C . ASP A 1 191 ? -11.789 33.281 4.984 1 75.81 191 ASP A C 1
ATOM 1484 O O . ASP A 1 191 ? -12.023 32.344 4.199 1 75.81 191 ASP A O 1
ATOM 1488 N N . ILE A 1 192 ? -12.578 33.438 5.996 1 69.5 192 ILE A N 1
ATOM 1489 C CA . ILE A 1 192 ? -13.953 32.938 5.902 1 69.5 192 ILE A CA 1
ATOM 1490 C C . ILE A 1 192 ? -14.922 34.125 5.922 1 69.5 192 ILE A C 1
ATOM 1492 O O . ILE A 1 192 ? -14.57 35.219 6.375 1 69.5 192 ILE A O 1
ATOM 1496 N N . GLN A 1 193 ? -15.961 34 5.141 1 60 193 GLN A N 1
ATOM 1497 C CA . GLN A 1 193 ? -17.062 34.938 5.277 1 60 193 GLN A CA 1
ATOM 1498 C C . GLN A 1 193 ? -17.875 34.656 6.547 1 60 193 GLN A C 1
ATOM 1500 O O . GLN A 1 193 ? -18.344 33.531 6.766 1 60 193 GLN A O 1
ATOM 1505 N N . SER A 1 194 ? -17.375 35.156 7.609 1 56.06 194 SER A N 1
ATOM 1506 C CA . SER A 1 194 ? -18.078 34.938 8.867 1 56.06 194 SER A CA 1
ATOM 1507 C C . SER A 1 194 ? -19.234 35.906 9.016 1 56.06 194 SER A C 1
ATOM 1509 O O . SER A 1 194 ? -19.078 37.125 8.805 1 56.06 194 SER A O 1
ATOM 1511 N N . GLU A 1 195 ? -20.375 35.406 8.781 1 53.38 195 GLU A N 1
ATOM 1512 C CA . GLU A 1 195 ? -21.484 36.219 9.266 1 53.38 195 GLU A CA 1
ATOM 1513 C C . GLU A 1 195 ? -21.719 36 10.758 1 53.38 195 GLU A C 1
ATOM 1515 O O . GLU A 1 195 ? -21.797 34.875 11.219 1 53.38 195 GLU A O 1
ATOM 1520 N N . GLY A 1 196 ? -21.469 37 11.617 1 53.59 196 GLY A N 1
ATOM 1521 C CA . GLY A 1 196 ? -21.906 37.062 13 1 53.59 196 GLY A CA 1
ATOM 1522 C C . GLY A 1 196 ? -20.781 36.812 13.992 1 53.59 196 GLY A C 1
ATOM 1523 O O . GLY A 1 196 ? -21.031 36.469 15.148 1 53.59 196 GLY A O 1
ATOM 1524 N N . LEU A 1 197 ? -19.672 36.5 13.523 1 57.19 197 LEU A N 1
ATOM 1525 C CA . LEU A 1 197 ? -18.688 36.188 14.562 1 57.19 197 LEU A CA 1
ATOM 1526 C C . LEU A 1 197 ? -18.438 37.406 15.438 1 57.19 197 LEU A C 1
ATOM 1528 O O . LEU A 1 197 ? -17.938 38.438 14.961 1 57.19 197 LEU A O 1
ATOM 1532 N N . THR A 1 198 ? -19.234 37.531 16.5 1 58.19 198 THR A N 1
ATOM 1533 C CA . THR A 1 198 ? -18.969 38.594 17.438 1 58.19 198 THR A CA 1
ATOM 1534 C C . THR A 1 198 ? -17.75 38.281 18.312 1 58.19 198 THR A C 1
ATOM 1536 O O . THR A 1 198 ? -16.984 39.156 18.688 1 58.19 198 THR A O 1
ATOM 1539 N N . ASP A 1 199 ? -17.547 36.812 18.688 1 70.62 199 ASP A N 1
ATOM 1540 C CA . ASP A 1 199 ? -16.484 36.5 19.641 1 70.62 199 ASP A CA 1
ATOM 1541 C C . ASP A 1 199 ? -15.539 35.469 19.062 1 70.62 199 ASP A C 1
ATOM 1543 O O . ASP A 1 199 ? -15.922 34.656 18.203 1 70.62 199 ASP A O 1
ATOM 1547 N N . GLU A 1 200 ? -14.258 35.625 19.453 1 81.06 200 GLU A N 1
ATOM 1548 C CA . GLU A 1 200 ? -13.219 34.625 19.125 1 81.06 200 GLU A CA 1
ATOM 1549 C C . GLU A 1 200 ? -13.469 33.312 19.828 1 81.06 200 GLU A C 1
ATOM 1551 O O . GLU A 1 200 ? -13.789 33.281 21.016 1 81.06 200 GLU A O 1
ATOM 1556 N N . VAL A 1 201 ? -13.57 32.25 19.062 1 86.31 201 VAL A N 1
ATOM 1557 C CA . VAL A 1 201 ? -13.75 30.922 19.609 1 86.31 201 VAL A CA 1
ATOM 1558 C C . VAL A 1 201 ? -12.531 30.047 19.281 1 86.31 201 VAL A C 1
ATOM 1560 O O . VAL A 1 201 ? -12.031 30.078 18.141 1 86.31 201 VAL A O 1
ATOM 1563 N N . SER A 1 202 ? -12.039 29.375 20.344 1 90.25 202 SER A N 1
ATOM 1564 C CA . SER A 1 202 ? -10.898 28.484 20.156 1 90.25 202 SER A CA 1
ATOM 1565 C C . SER A 1 202 ? -11.219 27.078 20.609 1 90.25 202 SER A C 1
ATOM 1567 O O . SER A 1 202 ? -11.75 26.875 21.703 1 90.25 202 SER A O 1
ATOM 1569 N N . VAL A 1 203 ? -10.945 26.141 19.766 1 92.81 203 VAL A N 1
ATOM 1570 C CA . VAL A 1 203 ? -11.188 24.734 20.109 1 92.81 203 VAL A CA 1
ATOM 1571 C C . VAL A 1 203 ? -9.977 23.891 19.719 1 92.81 203 VAL A C 1
ATOM 1573 O O . VAL A 1 203 ? -9.164 24.312 18.891 1 92.81 203 VAL A O 1
ATOM 1576 N N . VAL A 1 204 ? -9.844 22.734 20.328 1 95.31 204 VAL A N 1
ATOM 1577 C CA . VAL A 1 204 ? -8.789 21.797 19.969 1 95.31 204 VAL A CA 1
ATOM 1578 C C . VAL A 1 204 ? -9.414 20.5 19.453 1 95.31 204 VAL A C 1
ATOM 1580 O O . VAL A 1 204 ? -10.156 19.828 20.172 1 95.31 204 VAL A O 1
ATOM 1583 N N . VAL A 1 205 ? -9.102 20.203 18.25 1 96.31 205 VAL A N 1
ATOM 1584 C CA . VAL A 1 205 ? -9.68 19.047 17.578 1 96.31 205 VAL A CA 1
ATOM 1585 C C . VAL A 1 205 ? -8.617 17.969 17.406 1 96.31 205 VAL A C 1
ATOM 1587 O O . VAL A 1 205 ? -7.5 18.234 16.953 1 96.31 205 VAL A O 1
ATOM 1590 N N . PRO A 1 206 ? -8.93 16.75 17.75 1 95.75 206 PRO A N 1
ATOM 1591 C CA . PRO A 1 206 ? -7.945 15.68 17.547 1 95.75 206 PRO A CA 1
ATOM 1592 C C . PRO A 1 206 ? -7.449 15.594 16.109 1 95.75 206 PRO A C 1
ATOM 1594 O O . PRO A 1 206 ? -8.258 15.57 15.18 1 95.75 206 PRO A O 1
ATOM 1597 N N . SER A 1 207 ? -6.137 15.469 15.938 1 95.69 207 SER A N 1
ATOM 1598 C CA . SER A 1 207 ? -5.508 15.531 14.625 1 95.69 207 SER A CA 1
ATOM 1599 C C . SER A 1 207 ? -5.883 14.328 13.773 1 95.69 207 SER A C 1
ATOM 1601 O O . SER A 1 207 ? -6.09 14.453 12.562 1 95.69 207 SER A O 1
ATOM 1603 N N . ASP A 1 208 ? -5.898 13.18 14.367 1 93.12 208 ASP A N 1
ATOM 1604 C CA . ASP A 1 208 ? -6.238 11.969 13.625 1 93.12 208 ASP A CA 1
ATOM 1605 C C . ASP A 1 208 ? -7.652 12.039 13.062 1 93.12 208 ASP A C 1
ATOM 1607 O O . ASP A 1 208 ? -7.91 11.578 11.945 1 93.12 208 ASP A O 1
ATOM 1611 N N . VAL A 1 209 ? -8.562 12.633 13.789 1 94 209 VAL A N 1
ATOM 1612 C CA . VAL A 1 209 ? -9.938 12.797 13.344 1 94 209 VAL A CA 1
ATOM 1613 C C . VAL A 1 209 ? -9.992 13.789 12.18 1 94 209 VAL A C 1
ATOM 1615 O O . VAL A 1 209 ? -10.688 13.555 11.195 1 94 209 VAL A O 1
ATOM 1618 N N . LEU A 1 210 ? -9.266 14.836 12.328 1 94.44 210 LEU A N 1
ATOM 1619 C CA . LEU A 1 210 ? -9.211 15.82 11.25 1 94.44 210 LEU A CA 1
ATOM 1620 C C . LEU A 1 210 ? -8.648 15.203 9.977 1 94.44 210 LEU A C 1
ATOM 1622 O O . LEU A 1 210 ? -9.141 15.484 8.883 1 94.44 210 LEU A O 1
ATOM 1626 N N . SER A 1 211 ? -7.68 14.43 10.125 1 92.31 211 SER A N 1
ATOM 1627 C CA . SER A 1 211 ? -7.105 13.766 8.961 1 92.31 211 SER A CA 1
ATOM 1628 C C . SER A 1 211 ? -8.133 12.875 8.266 1 92.31 211 SER A C 1
ATOM 1630 O O . SER A 1 211 ? -8.234 12.875 7.035 1 92.31 211 SER A O 1
ATOM 1632 N N . LYS A 1 212 ? -8.859 12.18 8.992 1 90.75 212 LYS A N 1
ATOM 1633 C CA . LYS A 1 212 ? -9.914 11.344 8.422 1 90.75 212 LYS A CA 1
ATOM 1634 C C . LYS A 1 212 ? -10.992 12.195 7.758 1 90.75 212 LYS A C 1
ATOM 1636 O O . LYS A 1 212 ? -11.477 11.859 6.676 1 90.75 212 LYS A O 1
ATOM 1641 N N . LEU A 1 213 ? -11.383 13.219 8.445 1 91.44 213 LEU A N 1
ATOM 1642 C CA . LEU A 1 213 ? -12.375 14.141 7.902 1 91.44 213 LEU A CA 1
ATOM 1643 C C . LEU A 1 213 ? -11.938 14.68 6.547 1 91.44 213 LEU A C 1
ATOM 1645 O O . LEU A 1 213 ? -12.766 14.836 5.641 1 91.44 213 LEU A O 1
ATOM 1649 N N . SER A 1 214 ? -10.703 14.953 6.465 1 89.69 214 SER A N 1
ATOM 1650 C CA . SER A 1 214 ? -10.195 15.516 5.219 1 89.69 214 SER A CA 1
ATOM 1651 C C . SER A 1 214 ? -10.43 14.57 4.047 1 89.69 214 SER A C 1
ATOM 1653 O O . SER A 1 214 ? -10.672 15.016 2.922 1 89.69 214 SER A O 1
ATOM 1655 N N . THR A 1 215 ? -10.43 13.297 4.227 1 86.81 215 THR A N 1
ATOM 1656 C CA . THR A 1 215 ? -10.672 12.312 3.18 1 86.81 215 THR A CA 1
ATOM 1657 C C . THR A 1 215 ? -12.156 12.25 2.828 1 86.81 215 THR A C 1
ATOM 1659 O O . THR A 1 215 ? -12.516 11.906 1.701 1 86.81 215 THR A O 1
ATOM 1662 N N . ILE A 1 216 ? -12.945 12.594 3.74 1 86.31 216 ILE A N 1
ATOM 1663 C CA . ILE A 1 216 ? -14.391 12.477 3.59 1 86.31 216 ILE A CA 1
ATOM 1664 C C . ILE A 1 216 ? -14.938 13.727 2.898 1 86.31 216 ILE A C 1
ATOM 1666 O O . ILE A 1 216 ? -15.836 13.633 2.061 1 86.31 216 ILE A O 1
ATOM 1670 N N . ILE A 1 217 ? -14.352 14.898 3.221 1 80.31 217 ILE A N 1
ATOM 1671 C CA . ILE A 1 217 ? -14.961 16.156 2.795 1 80.31 217 ILE A CA 1
ATOM 1672 C C . ILE A 1 217 ? -14.391 16.578 1.446 1 80.31 217 ILE A C 1
ATOM 1674 O O . ILE A 1 217 ? -14.875 17.531 0.83 1 80.31 217 ILE A O 1
ATOM 1678 N N . PHE A 1 218 ? -13.258 15.961 0.956 1 66.19 218 PHE A N 1
ATOM 1679 C CA . PHE A 1 218 ? -12.516 16.438 -0.205 1 66.19 218 PHE A CA 1
ATOM 1680 C C . PHE A 1 218 ? -13.445 16.625 -1.398 1 66.19 218 PHE A C 1
ATOM 1682 O O . PHE A 1 218 ? -13.195 17.484 -2.256 1 66.19 218 PHE A O 1
ATOM 1689 N N . LYS A 1 219 ? -14.625 16.094 -1.438 1 65.5 219 LYS A N 1
ATOM 1690 C CA . LYS A 1 219 ? -15.375 16.203 -2.684 1 65.5 219 LYS A CA 1
ATOM 1691 C C . LYS A 1 219 ? -16.641 17.031 -2.484 1 65.5 219 LYS A C 1
ATOM 1693 O O . LYS A 1 219 ? -17.5 17.094 -3.373 1 65.5 219 LYS A O 1
ATOM 1698 N N . THR A 1 220 ? -16.656 17.75 -1.344 1 68.38 220 THR A N 1
ATOM 1699 C CA . THR A 1 220 ? -17.875 18.5 -1.072 1 68.38 220 THR A CA 1
ATOM 1700 C C . THR A 1 220 ? -17.656 19.984 -1.31 1 68.38 220 THR A C 1
ATOM 1702 O O . THR A 1 220 ? -16.516 20.438 -1.504 1 68.38 220 THR A O 1
ATOM 1705 N N . LYS A 1 221 ? -18.703 20.797 -1.408 1 77.5 221 LYS A N 1
ATOM 1706 C CA . LYS A 1 221 ? -18.609 22.219 -1.667 1 77.5 221 LYS A CA 1
ATOM 1707 C C . LYS A 1 221 ? -18.531 23.016 -0.365 1 77.5 221 LYS A C 1
ATOM 1709 O O . LYS A 1 221 ? -17.516 22.984 0.33 1 77.5 221 LYS A O 1
ATOM 1714 N N . LEU A 1 222 ? -19.719 23.562 0.127 1 79.56 222 LEU A N 1
ATOM 1715 C CA . LEU A 1 222 ? -19.75 24.438 1.283 1 79.56 222 LEU A CA 1
ATOM 1716 C C . LEU A 1 222 ? -20.109 23.672 2.549 1 79.56 222 LEU A C 1
ATOM 1718 O O . LEU A 1 222 ? -20.984 22.797 2.525 1 79.56 222 LEU A O 1
ATOM 1722 N N . LEU A 1 223 ? -19.406 24.062 3.641 1 87.44 223 LEU A N 1
ATOM 1723 C CA . LEU A 1 223 ? -19.594 23.422 4.941 1 87.44 223 LEU A CA 1
ATOM 1724 C C . LEU A 1 223 ? -19.969 24.453 6.004 1 87.44 223 LEU A C 1
ATOM 1726 O O . LEU A 1 223 ? -19.516 25.609 5.934 1 87.44 223 LEU A O 1
ATOM 1730 N N . GLU A 1 224 ? -20.797 24.047 6.844 1 87.44 224 GLU A N 1
ATOM 1731 C CA . GLU A 1 224 ? -21.078 24.844 8.031 1 87.44 224 GLU A CA 1
ATOM 1732 C C . GLU A 1 224 ? -20.469 24.203 9.281 1 87.44 224 GLU A C 1
ATOM 1734 O O . GLU A 1 224 ? -20.703 23.031 9.57 1 87.44 224 GLU A O 1
ATOM 1739 N N . LEU A 1 225 ? -19.703 24.984 9.969 1 88 225 LEU A N 1
ATOM 1740 C CA . LEU A 1 225 ? -19.078 24.547 11.211 1 88 225 LEU A CA 1
ATOM 1741 C C . LEU A 1 225 ? -19.781 25.156 12.422 1 88 225 LEU A C 1
ATOM 1743 O O . LEU A 1 225 ? -19.969 26.375 12.484 1 88 225 LEU A O 1
ATOM 1747 N N . GLN A 1 226 ? -20.188 24.297 13.281 1 84.62 226 GLN A N 1
ATOM 1748 C CA . GLN A 1 226 ? -20.812 24.734 14.531 1 84.62 226 GLN A CA 1
ATOM 1749 C C . GLN A 1 226 ? -20.031 24.219 15.742 1 84.62 226 GLN A C 1
ATOM 1751 O O . GLN A 1 226 ? -19.641 23.047 15.781 1 84.62 226 GLN A O 1
ATOM 1756 N N . THR A 1 227 ? -19.766 25.094 16.625 1 82.88 227 THR A N 1
ATOM 1757 C CA . THR A 1 227 ? -19 24.672 17.797 1 82.88 227 THR A CA 1
ATOM 1758 C C . THR A 1 227 ? -19.812 24.875 19.078 1 82.88 227 THR A C 1
ATOM 1760 O O . THR A 1 227 ? -20.625 25.797 19.172 1 82.88 227 THR A O 1
ATOM 1763 N N . THR A 1 228 ? -19.656 23.906 19.922 1 79.5 228 THR A N 1
ATOM 1764 C CA . THR A 1 228 ? -20 24.047 21.328 1 79.5 228 THR A CA 1
ATOM 1765 C C . THR A 1 228 ? -18.75 23.922 22.203 1 79.5 228 THR A C 1
ATOM 1767 O O . THR A 1 228 ? -17.625 23.953 21.703 1 79.5 228 THR A O 1
ATOM 1770 N N . TYR A 1 229 ? -18.969 23.953 23.516 1 77.06 229 TYR A N 1
ATOM 1771 C CA . TYR A 1 229 ? -17.844 23.844 24.438 1 77.06 229 TYR A CA 1
ATOM 1772 C C . TYR A 1 229 ? -17.062 22.562 24.219 1 77.06 229 TYR A C 1
ATOM 1774 O O . TYR A 1 229 ? -15.844 22.531 24.375 1 77.06 229 TYR A O 1
ATOM 1782 N N . ASN A 1 230 ? -17.797 21.562 23.812 1 85.38 230 ASN A N 1
ATOM 1783 C CA . ASN A 1 230 ? -17.109 20.281 23.812 1 85.38 230 ASN A CA 1
ATOM 1784 C C . ASN A 1 230 ? -17.266 19.562 22.469 1 85.38 230 ASN A C 1
ATOM 1786 O O . ASN A 1 230 ? -16.781 18.438 22.297 1 85.38 230 ASN A O 1
ATOM 1790 N N . LEU A 1 231 ? -17.891 20.25 21.562 1 90.5 231 LEU A N 1
ATOM 1791 C CA . LEU A 1 231 ? -18.141 19.562 20.297 1 90.5 231 LEU A CA 1
ATOM 1792 C C . LEU A 1 231 ? -17.922 20.5 19.125 1 90.5 231 LEU A C 1
ATOM 1794 O O . LEU A 1 231 ? -18.25 21.688 19.203 1 90.5 231 LEU A O 1
ATOM 1798 N N . LEU A 1 232 ? -17.438 19.953 18.109 1 91.81 232 LEU A N 1
ATOM 1799 C CA . LEU A 1 232 ? -17.422 20.594 16.797 1 91.81 232 LEU A CA 1
ATOM 1800 C C . LEU A 1 232 ? -18.312 19.828 15.82 1 91.81 232 LEU A C 1
ATOM 1802 O O . LEU A 1 232 ? -18.125 18.625 15.617 1 91.81 232 LEU A O 1
ATOM 1806 N N . LYS A 1 233 ? -19.25 20.516 15.305 1 92.06 233 LYS A N 1
ATOM 1807 C CA . LYS A 1 233 ? -20.172 19.922 14.336 1 92.06 233 LYS A CA 1
ATOM 1808 C C . LYS A 1 233 ? -19.938 20.5 12.938 1 92.06 233 LYS A C 1
ATOM 1810 O O . LYS A 1 233 ? -19.875 21.719 12.758 1 92.06 233 LYS A O 1
ATOM 1815 N N . ILE A 1 234 ? -19.797 19.641 12.047 1 91.56 234 ILE A N 1
ATOM 1816 C CA . ILE A 1 234 ? -19.625 20.031 10.648 1 91.56 234 ILE A CA 1
ATOM 1817 C C . ILE A 1 234 ? -20.844 19.578 9.844 1 91.56 234 ILE A C 1
ATOM 1819 O O . ILE A 1 234 ? -21.156 18.391 9.773 1 91.56 234 ILE A O 1
ATOM 1823 N N . LEU A 1 235 ? -21.438 20.531 9.227 1 91.38 235 LEU A N 1
ATOM 1824 C CA . LEU A 1 235 ? -22.656 20.266 8.469 1 91.38 235 LEU A CA 1
ATOM 1825 C C . LEU A 1 235 ? -22.438 20.484 6.98 1 91.38 235 LEU A C 1
ATOM 1827 O O . LEU A 1 235 ? -21.922 21.531 6.57 1 91.38 235 LEU A O 1
ATOM 1831 N N . ASN A 1 236 ? -22.734 19.5 6.254 1 90.12 236 ASN A N 1
ATOM 1832 C CA . ASN A 1 236 ? -22.812 19.594 4.801 1 90.12 236 ASN A CA 1
ATOM 1833 C C . ASN A 1 236 ? -24.25 19.469 4.305 1 90.12 236 ASN A C 1
ATOM 1835 O O . ASN A 1 236 ? -24.766 18.359 4.16 1 90.12 236 ASN A O 1
ATOM 1839 N N . LYS A 1 237 ? -24.781 20.562 3.979 1 85 237 LYS A N 1
ATOM 1840 C CA . LYS A 1 237 ? -26.203 20.578 3.627 1 85 237 LYS A CA 1
ATOM 1841 C C . LYS A 1 237 ? -26.453 19.859 2.307 1 85 237 LYS A C 1
ATOM 1843 O O . LYS A 1 237 ? -27.438 19.125 2.172 1 85 237 LYS A O 1
ATOM 1848 N N . ASP A 1 238 ? -25.562 20.047 1.39 1 83.69 238 ASP A N 1
ATOM 1849 C CA . ASP A 1 238 ? -25.719 19.422 0.084 1 83.69 238 ASP A CA 1
ATOM 1850 C C . ASP A 1 238 ? -25.656 17.891 0.201 1 83.69 238 ASP A C 1
ATOM 1852 O O . ASP A 1 238 ? -26.422 17.188 -0.452 1 83.69 238 ASP A O 1
ATOM 1856 N N . ALA A 1 239 ? -24.891 17.469 1.068 1 84.62 239 ALA A N 1
ATOM 1857 C CA . ALA A 1 239 ? -24.703 16.031 1.219 1 84.62 239 ALA A CA 1
ATOM 1858 C C . ALA A 1 239 ? -25.609 15.469 2.318 1 84.62 239 ALA A C 1
ATOM 1860 O O . ALA A 1 239 ? -25.609 14.258 2.572 1 84.62 239 ALA A O 1
ATOM 1861 N N . HIS A 1 240 ? -26.391 16.359 3.004 1 89.12 240 HIS A N 1
ATOM 1862 C CA . HIS A 1 240 ? -27.219 15.953 4.133 1 89.12 240 HIS A CA 1
ATOM 1863 C C . HIS A 1 240 ? -26.406 15.172 5.164 1 89.12 240 HIS A C 1
ATOM 1865 O O . HIS A 1 240 ? -26.812 14.102 5.602 1 89.12 240 HIS A O 1
ATOM 1871 N N . MET A 1 241 ? -25.266 15.719 5.477 1 92.44 241 MET A N 1
ATOM 1872 C CA . MET A 1 241 ? -24.312 15.039 6.344 1 92.44 241 MET A CA 1
ATOM 1873 C C . MET A 1 241 ? -23.984 15.883 7.566 1 92.44 241 MET A C 1
ATOM 1875 O O . MET A 1 241 ? -23.844 17.109 7.461 1 92.44 2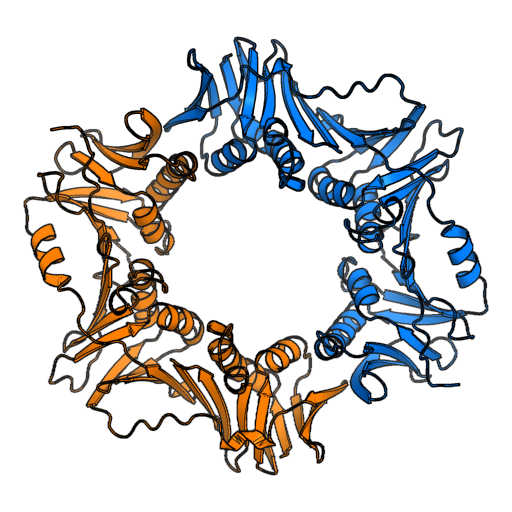41 MET A O 1
ATOM 1879 N N . GLU A 1 242 ? -23.922 15.273 8.641 1 92.44 242 GLU A N 1
ATOM 1880 C CA . GLU A 1 242 ? -23.453 15.836 9.898 1 92.44 242 GLU A CA 1
ATOM 1881 C C . GLU A 1 242 ? -22.281 15.039 10.461 1 92.44 242 GLU A C 1
ATOM 1883 O O . GLU A 1 242 ? -22.359 13.812 10.578 1 92.44 242 GLU A O 1
ATOM 1888 N N . TYR A 1 243 ? -21.25 15.703 10.734 1 92.94 243 TYR 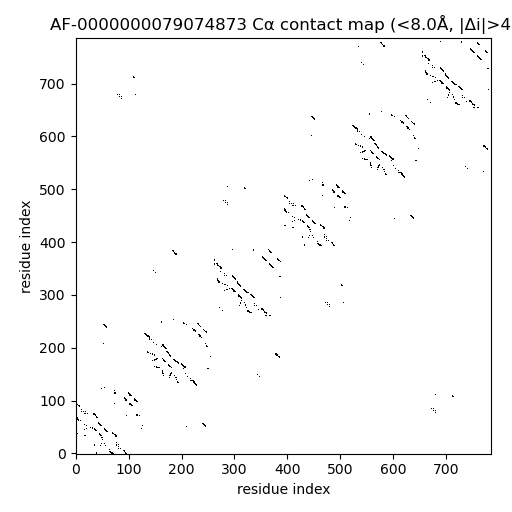A N 1
ATOM 1889 C CA . TYR A 1 243 ? -20.047 15.102 11.312 1 92.94 243 TYR A CA 1
ATOM 1890 C C . TYR A 1 243 ? -19.703 15.758 12.641 1 92.94 243 TYR A C 1
ATOM 1892 O O . TYR A 1 243 ? -19.328 16.938 12.688 1 92.94 243 TYR A O 1
ATOM 1900 N N . ASP A 1 244 ? -19.812 15.023 13.711 1 93.62 244 ASP A N 1
ATOM 1901 C CA . ASP A 1 244 ? -19.578 15.531 15.055 1 93.62 244 ASP A CA 1
ATOM 1902 C C . ASP A 1 244 ? -18.234 15.047 15.594 1 93.62 244 ASP A C 1
ATOM 1904 O O . ASP A 1 244 ? -17.891 13.867 15.461 1 93.62 244 ASP A O 1
ATOM 1908 N N . ILE A 1 245 ? -17.531 15.93 16.234 1 94.06 245 ILE A N 1
ATOM 1909 C CA . ILE A 1 245 ? -16.219 15.602 16.781 1 94.06 245 ILE A CA 1
ATOM 1910 C C . ILE A 1 245 ? -16.156 16.031 18.25 1 94.06 245 ILE A C 1
ATOM 1912 O O . ILE A 1 245 ? -16.453 17.188 18.578 1 94.06 245 ILE A O 1
ATOM 1916 N N . ARG A 1 246 ? -15.789 15.148 19.109 1 92.56 246 ARG A N 1
ATOM 1917 C CA . ARG A 1 246 ? -15.492 15.523 20.484 1 92.56 246 ARG A CA 1
ATOM 1918 C C . ARG A 1 246 ? -14.156 16.266 20.578 1 92.56 246 ARG A C 1
ATOM 1920 O O . ARG A 1 246 ? -13.156 15.82 20.016 1 92.56 246 ARG A O 1
ATOM 1927 N N . LEU A 1 247 ? -14.195 17.328 21.297 1 94.62 247 LEU A N 1
ATOM 1928 C CA . LEU A 1 247 ? -13.023 18.203 21.375 1 94.62 247 LEU A CA 1
ATOM 1929 C C . LEU A 1 247 ? -12.109 17.797 22.516 1 94.62 247 LEU A C 1
ATOM 1931 O O . LEU A 1 247 ? -12.555 17.125 23.469 1 94.62 247 LEU A O 1
ATOM 1935 N N . LEU A 1 248 ? -10.844 18.141 22.406 1 94.62 248 LEU A N 1
ATOM 1936 C CA . LEU A 1 248 ? -9.891 18.016 23.5 1 94.62 248 LEU A CA 1
ATOM 1937 C C . LEU A 1 248 ? -9.953 19.25 24.391 1 94.62 248 LEU A C 1
ATOM 1939 O O . LEU A 1 248 ? -10.523 20.281 24.016 1 94.62 248 LEU A O 1
ATOM 1943 N N . ASN A 1 249 ? -9.336 19.078 25.578 1 92.44 249 ASN A N 1
ATOM 1944 C CA . ASN A 1 249 ? -9.219 20.25 26.453 1 92.44 249 ASN A CA 1
ATOM 1945 C C . ASN A 1 249 ? -8.328 21.312 25.828 1 92.44 249 ASN A C 1
ATOM 1947 O O . ASN A 1 249 ? -7.273 21.016 25.266 1 92.44 249 ASN A O 1
ATOM 1951 N N . ASN A 1 250 ? -8.766 22.516 25.859 1 87.31 250 ASN A N 1
ATOM 1952 C CA . ASN A 1 250 ? -8.078 23.594 25.156 1 87.31 250 ASN A CA 1
ATOM 1953 C C . ASN A 1 250 ? -7.004 24.234 26.016 1 87.31 250 ASN A C 1
ATOM 1955 O O . ASN A 1 250 ? -7.094 25.422 26.359 1 87.31 250 ASN A O 1
ATOM 1959 N N . ASN A 1 251 ? -6.047 23.594 26.516 1 86.62 251 ASN A N 1
ATOM 1960 C CA . ASN A 1 251 ? -4.836 24.109 27.141 1 86.62 251 ASN A CA 1
ATOM 1961 C C . ASN A 1 251 ? -3.656 24.109 26.172 1 86.62 251 ASN A C 1
ATOM 1963 O O . ASN A 1 251 ? -2.551 23.703 26.547 1 86.62 251 ASN A O 1
ATOM 1967 N N . TYR A 1 252 ? -3.961 24.578 25.094 1 89.25 252 TYR A N 1
ATOM 1968 C CA . TYR A 1 252 ? -2.99 24.531 24 1 89.25 252 TYR A CA 1
ATOM 1969 C C . TYR A 1 252 ? -1.864 25.531 24.234 1 89.25 252 TYR A C 1
ATOM 1971 O O . TYR A 1 252 ? -2.104 26.656 24.688 1 89.25 252 TYR A O 1
ATOM 1979 N N . PRO A 1 253 ? -0.611 25.141 24.031 1 82.44 253 PRO A N 1
ATOM 1980 C CA . PRO A 1 253 ? 0.509 26.062 24.25 1 82.44 253 PRO A CA 1
ATOM 1981 C C . PRO A 1 253 ? 0.415 27.328 23.406 1 82.44 253 PRO A C 1
ATOM 1983 O O . PRO A 1 253 ? -0.167 27.312 22.312 1 82.44 253 PRO A O 1
ATOM 1986 N N . LEU A 1 254 ? 0.792 28.438 23.984 1 71.81 254 LEU A N 1
ATOM 1987 C CA . LEU A 1 254 ? 0.711 29.719 23.297 1 71.81 254 LEU A CA 1
ATOM 1988 C C . LEU A 1 254 ? 1.692 29.797 22.141 1 71.81 254 LEU A C 1
ATOM 1990 O O . LEU A 1 254 ? 2.816 30.281 22.297 1 71.81 254 LEU A O 1
ATOM 1994 N N . ALA A 1 255 ? 1.346 29.156 21.062 1 60.66 255 ALA A N 1
ATOM 1995 C CA . ALA A 1 255 ? 2.172 29.031 19.859 1 60.66 255 ALA A CA 1
ATOM 1996 C C . ALA A 1 255 ? 2.363 30.391 19.188 1 60.66 255 ALA A C 1
ATOM 1998 O O . ALA A 1 255 ? 3.438 30.672 18.656 1 60.66 255 ALA A O 1
ATOM 1999 N N . ASN A 1 256 ? 1.366 31.25 19.281 1 62.47 256 ASN A N 1
ATOM 2000 C CA . ASN A 1 256 ? 1.406 32.531 18.562 1 62.47 256 ASN A CA 1
ATOM 2001 C C . ASN A 1 256 ? 2.537 33.406 19.062 1 62.47 256 ASN A C 1
ATOM 2003 O O . ASN A 1 256 ? 3.219 34.062 18.281 1 62.47 256 ASN A O 1
ATOM 2007 N N . LYS A 1 257 ? 2.732 33.312 20.344 1 64.06 257 LYS A N 1
ATOM 2008 C CA . LYS A 1 257 ? 3.756 34.188 20.906 1 64.06 257 LYS A CA 1
ATOM 2009 C C . LYS A 1 257 ? 5.152 33.75 20.469 1 64.06 257 LYS A C 1
ATOM 2011 O O . LYS A 1 257 ? 6.02 34.594 20.219 1 64.06 257 LYS A O 1
ATOM 2016 N N . VAL A 1 258 ? 5.254 32.469 20.266 1 64.56 258 VAL A N 1
ATOM 2017 C CA . VAL A 1 258 ? 6.559 31.953 19.891 1 64.56 258 VAL A CA 1
ATOM 2018 C C . VAL A 1 258 ? 6.852 32.312 18.438 1 64.56 258 VAL A C 1
ATOM 2020 O O . VAL A 1 258 ? 7.969 32.719 18.094 1 64.56 258 VAL A O 1
ATOM 2023 N N . ILE A 1 259 ? 5.848 32.281 17.703 1 65.25 259 ILE A N 1
ATOM 2024 C CA . ILE A 1 259 ? 6 32.594 16.281 1 65.25 259 ILE A CA 1
ATOM 2025 C C . ILE A 1 259 ? 6.359 34.062 16.078 1 65.25 259 ILE A C 1
ATOM 2027 O O . ILE A 1 259 ? 7.262 34.375 15.312 1 65.25 259 ILE A O 1
ATOM 2031 N N . GLU A 1 260 ? 5.598 34.875 16.75 1 63.56 260 GLU A N 1
ATOM 2032 C CA . GLU A 1 260 ? 5.82 36.312 16.609 1 63.56 260 GLU A CA 1
ATOM 2033 C C . GLU A 1 260 ? 7.223 36.688 17.062 1 63.56 260 GLU A C 1
ATOM 2035 O O . GLU A 1 260 ? 7.863 37.562 16.469 1 63.56 260 GLU A O 1
ATOM 2040 N N . LYS A 1 261 ? 7.629 36.062 18.062 1 63.12 261 LYS A N 1
ATOM 2041 C CA . LYS A 1 261 ? 8.953 36.375 18.594 1 63.12 261 LYS A CA 1
ATOM 2042 C C . LYS A 1 261 ? 10.047 35.938 17.625 1 63.12 261 LYS A C 1
ATOM 2044 O O . LYS A 1 261 ? 11.039 36.656 17.438 1 63.12 261 LYS A O 1
ATOM 2049 N N . VAL A 1 262 ? 9.805 34.844 17 1 61.59 262 VAL A N 1
ATOM 2050 C CA . VAL A 1 262 ? 10.82 34.281 16.109 1 61.59 262 VAL A CA 1
ATOM 2051 C C . VAL A 1 262 ? 10.844 35.062 14.812 1 61.59 262 VAL A C 1
ATOM 2053 O O . VAL A 1 262 ? 11.914 35.375 14.266 1 61.59 262 VAL A O 1
ATOM 2056 N N . LEU A 1 263 ? 9.727 35.531 14.344 1 60.5 263 LEU A N 1
ATOM 2057 C CA . LEU A 1 263 ? 9.633 36.25 13.078 1 60.5 263 LEU A CA 1
ATOM 2058 C C . LEU A 1 263 ? 10.078 37.688 13.234 1 60.5 263 LEU A C 1
ATOM 2060 O O . LEU A 1 263 ? 10.484 38.312 12.258 1 60.5 263 LEU A O 1
ATOM 2064 N N . GLY A 1 264 ? 9.969 38.344 14.391 1 56.72 264 GLY A N 1
ATOM 2065 C CA . GLY A 1 264 ? 10.297 39.75 14.602 1 56.72 264 GLY A CA 1
ATOM 2066 C C . GLY A 1 264 ? 11.789 40 14.672 1 56.72 264 GLY A C 1
ATOM 2067 O O . GLY A 1 264 ? 12.219 41.156 14.609 1 56.72 264 GLY A O 1
ATOM 2068 N N . SER A 1 265 ? 12.586 39.094 14.836 1 57.56 265 SER A N 1
ATOM 2069 C CA . SER A 1 265 ? 14.016 39.375 14.945 1 57.56 265 SER A CA 1
ATOM 2070 C C . SER A 1 265 ? 14.672 39.469 13.57 1 57.56 265 SER A C 1
ATOM 2072 O O . SER A 1 265 ? 14.102 39 12.578 1 57.56 265 SER A O 1
ATOM 2074 N N . THR A 1 266 ? 15.812 40.281 13.508 1 57.56 266 THR A N 1
ATOM 2075 C CA . THR A 1 266 ? 16.625 40.406 12.297 1 57.56 266 THR A CA 1
ATOM 2076 C C . THR A 1 266 ? 16.859 39.031 11.664 1 57.56 266 THR A C 1
ATOM 2078 O O . THR A 1 266 ? 17.391 38.125 12.305 1 57.56 266 THR A O 1
ATOM 2081 N N . SER A 1 267 ? 16.078 38.719 10.547 1 67.81 267 SER A N 1
ATOM 2082 C CA . SER A 1 267 ? 16.016 37.375 10.023 1 67.81 267 SER A CA 1
ATOM 2083 C C . SER A 1 267 ? 16.703 37.281 8.656 1 67.81 267 SER A C 1
ATOM 2085 O O . SER A 1 267 ? 16.875 38.281 7.977 1 67.81 267 SER A O 1
ATOM 2087 N N . PHE A 1 268 ? 17.609 36.406 8.539 1 73.69 268 PHE A N 1
ATOM 2088 C CA . PHE A 1 268 ? 18.125 35.969 7.242 1 73.69 268 PHE A CA 1
ATOM 2089 C C . PHE A 1 268 ? 17.094 35.094 6.516 1 73.69 268 PHE A C 1
ATOM 2091 O O . PHE A 1 268 ? 16.422 34.281 7.137 1 73.69 268 PHE A O 1
ATOM 2098 N N . SER A 1 269 ? 16.938 35.562 5.18 1 78.31 269 SER A N 1
ATOM 2099 C CA . SER A 1 269 ? 15.977 34.781 4.422 1 78.31 269 SER A CA 1
ATOM 2100 C C . SER A 1 269 ? 16.562 34.344 3.08 1 78.31 269 SER A C 1
ATOM 2102 O O . SER A 1 269 ? 17.438 35 2.537 1 78.31 269 SER A O 1
ATOM 2104 N N . PHE A 1 270 ? 16.219 33.281 2.65 1 80.12 270 PHE A N 1
ATOM 2105 C CA . PHE A 1 270 ? 16.547 32.812 1.304 1 80.12 270 PHE A CA 1
ATOM 2106 C C . PHE A 1 270 ? 15.398 32 0.71 1 80.12 270 PHE A C 1
ATOM 2108 O O . PHE A 1 270 ? 14.531 31.516 1.44 1 80.12 270 PHE A O 1
ATOM 2115 N N . ASN A 1 271 ? 15.414 32 -0.627 1 83.94 271 ASN A N 1
ATOM 2116 C CA . ASN A 1 271 ? 14.367 31.312 -1.369 1 83.94 271 ASN A CA 1
ATOM 2117 C C . ASN A 1 271 ? 14.93 30.156 -2.182 1 83.94 271 ASN A C 1
ATOM 2119 O O . ASN A 1 271 ? 15.992 30.281 -2.791 1 83.94 271 ASN A O 1
ATOM 2123 N N . VAL A 1 272 ? 14.219 29.031 -2.119 1 86.12 272 VAL A N 1
ATOM 2124 C CA . VAL A 1 272 ? 14.641 27.859 -2.881 1 86.12 272 VAL A CA 1
ATOM 2125 C C . VAL A 1 272 ? 13.422 27.188 -3.518 1 86.12 272 VAL A C 1
ATOM 2127 O O . VAL A 1 272 ? 12.289 27.422 -3.088 1 86.12 272 VAL A O 1
ATOM 2130 N N . ASN A 1 273 ? 13.742 26.484 -4.492 1 85.75 273 ASN A N 1
ATOM 2131 C CA . ASN A 1 273 ? 12.703 25.641 -5.09 1 85.75 273 ASN A CA 1
ATOM 2132 C C . ASN A 1 273 ? 12.32 24.484 -4.176 1 85.75 273 ASN A C 1
ATOM 2134 O O . ASN A 1 273 ? 13.195 23.812 -3.615 1 85.75 273 ASN A O 1
ATOM 2138 N N . MET A 1 274 ? 11.07 24.25 -4.074 1 84.25 274 MET A N 1
ATOM 2139 C CA . MET A 1 274 ? 10.555 23.25 -3.146 1 84.25 274 MET A CA 1
ATOM 2140 C C . MET A 1 274 ? 10.969 21.844 -3.582 1 84.25 274 MET A C 1
ATOM 2142 O O . MET A 1 274 ? 11.398 21.047 -2.76 1 84.25 274 MET A O 1
ATOM 2146 N N . ARG A 1 275 ? 10.789 21.562 -4.781 1 85.44 275 ARG A N 1
ATOM 2147 C CA . ARG A 1 275 ? 11.102 20.234 -5.301 1 85.44 275 ARG A CA 1
ATOM 2148 C C . ARG A 1 275 ? 12.578 19.906 -5.117 1 85.44 275 ARG A C 1
ATOM 2150 O O . ARG A 1 275 ? 12.93 18.812 -4.66 1 85.44 275 ARG A O 1
ATOM 2157 N N . ASP A 1 276 ? 13.398 20.875 -5.484 1 87.56 276 ASP A N 1
ATOM 2158 C CA . ASP A 1 276 ? 14.844 20.672 -5.359 1 87.56 276 ASP A CA 1
ATOM 2159 C C . ASP A 1 276 ? 15.242 20.438 -3.906 1 87.56 276 ASP A C 1
ATOM 2161 O O . ASP A 1 276 ? 16.094 19.594 -3.619 1 87.56 276 ASP A O 1
ATOM 2165 N N . THR A 1 277 ? 14.602 21.156 -3.137 1 87.69 277 THR A N 1
ATOM 2166 C CA . THR A 1 277 ? 14.883 21.031 -1.71 1 87.69 277 THR A CA 1
ATOM 2167 C C . THR A 1 277 ? 14.453 19.656 -1.192 1 87.69 277 THR A C 1
ATOM 2169 O O . THR A 1 277 ? 15.195 19.016 -0.454 1 87.69 277 THR A O 1
ATOM 2172 N N . TYR A 1 278 ? 13.344 19.266 -1.593 1 88.62 278 TYR A N 1
ATOM 2173 C CA . TYR A 1 278 ? 12.812 17.984 -1.146 1 88.62 278 TYR A CA 1
ATOM 2174 C C . TYR A 1 278 ? 13.695 16.844 -1.621 1 88.62 278 TYR A C 1
ATOM 2176 O O . TYR A 1 278 ? 14.016 15.93 -0.849 1 88.62 278 TYR A O 1
ATOM 2184 N N . GLU A 1 279 ? 14.039 16.875 -2.793 1 89.06 279 GLU A N 1
ATOM 2185 C CA . GLU A 1 279 ? 14.867 15.82 -3.367 1 89.06 279 GLU A CA 1
ATOM 2186 C C . GLU A 1 279 ? 16.234 15.766 -2.689 1 89.06 279 GLU A C 1
ATOM 2188 O O . GLU A 1 279 ? 16.75 14.68 -2.404 1 89.06 279 GLU A O 1
ATOM 2193 N N . ALA A 1 280 ? 16.859 16.922 -2.488 1 90.75 280 ALA A N 1
ATOM 2194 C CA . ALA A 1 280 ? 18.141 16.969 -1.798 1 90.75 280 ALA A CA 1
ATOM 2195 C C . ALA A 1 280 ? 18.031 16.438 -0.377 1 90.75 280 ALA A C 1
ATOM 2197 O O . ALA A 1 280 ? 18.906 15.688 0.083 1 90.75 280 ALA A O 1
ATOM 2198 N N . LEU A 1 281 ? 16.984 16.797 0.219 1 90.81 281 LEU A N 1
ATOM 2199 C CA . LEU A 1 281 ? 16.734 16.359 1.587 1 90.81 281 LEU A CA 1
ATOM 2200 C C . LEU A 1 281 ? 16.547 14.844 1.641 1 90.81 281 LEU A C 1
ATOM 2202 O O . LEU A 1 281 ? 17.047 14.18 2.551 1 90.81 281 LEU A O 1
ATOM 2206 N N . LYS A 1 282 ? 15.812 14.273 0.753 1 90.62 282 LYS A N 1
ATOM 2207 C CA . LYS A 1 282 ? 15.602 12.828 0.681 1 90.62 282 LYS A CA 1
ATOM 2208 C C . LYS A 1 282 ? 16.922 12.086 0.579 1 90.62 282 LYS A C 1
ATOM 2210 O O . LYS A 1 282 ? 17.125 11.062 1.238 1 90.62 282 LYS A O 1
ATOM 2215 N N . ARG A 1 283 ? 17.797 12.625 -0.22 1 90.62 283 ARG A N 1
ATOM 2216 C CA . ARG A 1 283 ? 19.094 11.992 -0.439 1 90.62 283 ARG A CA 1
ATOM 2217 C C . ARG A 1 283 ? 19.906 11.93 0.854 1 90.62 283 ARG A C 1
ATOM 2219 O O . ARG A 1 283 ? 20.5 10.906 1.171 1 90.62 283 ARG A O 1
ATOM 2226 N N . VAL A 1 284 ? 19.891 13 1.538 1 89.56 284 VAL A N 1
ATOM 2227 C CA . VAL A 1 284 ? 20.719 13.031 2.742 1 89.56 284 VAL A CA 1
ATOM 2228 C C . VAL A 1 284 ? 20.016 12.273 3.869 1 89.56 284 VAL A C 1
ATOM 2230 O O . VAL A 1 284 ? 20.672 11.625 4.684 1 89.56 284 VAL A O 1
ATOM 2233 N N . TYR A 1 285 ? 18.734 12.32 3.814 1 89.75 285 TYR A N 1
ATOM 2234 C CA . TYR A 1 285 ? 17.938 11.703 4.875 1 89.75 285 TYR A CA 1
ATOM 2235 C C . TYR A 1 285 ? 18.094 10.188 4.863 1 89.75 285 TYR A C 1
ATOM 2237 O O . TYR A 1 285 ? 18.062 9.547 5.918 1 89.75 285 TYR A O 1
ATOM 2245 N N . VAL A 1 286 ? 18.234 9.586 3.799 1 89.38 286 VAL A N 1
ATOM 2246 C CA . VAL A 1 286 ? 18.328 8.141 3.652 1 89.38 286 VAL A CA 1
ATOM 2247 C C . VAL A 1 286 ? 19.484 7.613 4.512 1 89.38 286 VAL A C 1
ATOM 2249 O O . VAL A 1 286 ? 19.406 6.5 5.043 1 89.38 286 VAL A O 1
ATOM 2252 N N . LEU A 1 287 ? 20.531 8.422 4.73 1 89.12 287 LEU A N 1
ATOM 2253 C CA . LEU A 1 287 ? 21.719 7.992 5.465 1 89.12 287 LEU A CA 1
ATOM 2254 C C . LEU A 1 287 ? 21.531 8.195 6.965 1 89.12 287 LEU A C 1
ATOM 2256 O O . LEU A 1 287 ? 22.328 7.699 7.766 1 89.12 287 LEU A O 1
ATOM 2260 N N . LEU A 1 288 ? 20.594 8.93 7.203 1 87.81 288 LEU A N 1
ATOM 2261 C CA . LEU A 1 288 ? 20.359 9.234 8.609 1 87.81 288 LEU A CA 1
ATOM 2262 C C . LEU A 1 288 ? 19.375 8.25 9.219 1 87.81 288 LEU A C 1
ATOM 2264 O O . LEU A 1 288 ? 19.328 8.078 10.438 1 87.81 288 LEU A O 1
ATOM 2268 N N . LYS A 1 289 ? 18.688 7.609 8.203 1 78.12 289 LYS A N 1
ATOM 2269 C CA . LYS A 1 289 ? 17.609 6.754 8.672 1 78.12 289 LYS A CA 1
ATOM 2270 C C . LYS A 1 289 ? 18.141 5.594 9.508 1 78.12 289 LYS A C 1
ATOM 2272 O O . LYS A 1 289 ? 19.125 4.953 9.133 1 78.12 289 LYS A O 1
ATOM 2277 N N . ASN A 1 290 ? 17.812 5.32 10.703 1 68.81 290 ASN A N 1
ATOM 2278 C CA . ASN A 1 290 ? 18.031 4.172 11.57 1 68.81 290 ASN A CA 1
ATOM 2279 C C . ASN A 1 290 ? 19.297 4.352 12.422 1 68.81 290 ASN A C 1
ATOM 2281 O O . ASN A 1 290 ? 19.797 3.395 13.016 1 68.81 290 ASN A O 1
ATOM 2285 N N . SER A 1 291 ? 19.922 5.543 12.18 1 74.94 291 SER A N 1
ATOM 2286 C CA . SER A 1 291 ? 21.047 5.77 13.086 1 74.94 291 SER A CA 1
ATOM 2287 C C . SER A 1 291 ? 20.594 5.832 14.539 1 74.94 291 SER A C 1
ATOM 2289 O O . SER A 1 291 ? 19.547 6.418 14.836 1 74.94 291 SER A O 1
ATOM 2291 N N . GLU A 1 292 ? 21.25 5.098 15.281 1 73.06 292 GLU A N 1
ATOM 2292 C CA . GLU A 1 292 ? 20.953 5.152 16.719 1 73.06 292 GLU A CA 1
ATOM 2293 C C . GLU A 1 292 ? 21.609 6.371 17.359 1 73.06 292 GLU A C 1
ATOM 2295 O O . GLU A 1 292 ? 21.25 6.734 18.484 1 73.06 292 GLU A O 1
ATOM 2300 N N . LYS A 1 293 ? 22.469 7.023 16.703 1 79.56 293 LYS A N 1
ATOM 2301 C CA . LYS A 1 293 ? 23.172 8.195 17.219 1 79.56 293 LYS A CA 1
ATOM 2302 C C . LYS A 1 293 ? 22.438 9.477 16.859 1 79.56 293 LYS A C 1
ATOM 2304 O O . LYS A 1 293 ? 21.484 9.461 16.062 1 79.56 293 LYS A O 1
ATOM 2309 N N . VAL A 1 294 ? 22.859 10.508 17.547 1 76.19 294 VAL A N 1
ATOM 2310 C CA . VAL A 1 294 ? 22.266 11.805 17.266 1 76.19 294 VAL A CA 1
ATOM 2311 C C . VAL A 1 294 ? 22.469 12.148 15.789 1 76.19 294 VAL A C 1
ATOM 2313 O O . VAL A 1 294 ? 23.609 12.148 15.297 1 76.19 294 VAL A O 1
ATOM 2316 N N . SER A 1 295 ? 21.344 12.289 15.117 1 86.31 295 SER A N 1
ATOM 2317 C CA . SER A 1 295 ? 21.391 12.57 13.68 1 86.31 295 SER A CA 1
ATOM 2318 C C . SER A 1 295 ? 20.625 13.852 13.352 1 86.31 295 SER A C 1
ATOM 2320 O O . SER A 1 295 ? 19.578 14.125 13.945 1 86.31 295 SER A O 1
ATOM 2322 N N . TYR A 1 296 ? 21.281 14.703 12.586 1 88.06 296 TYR A N 1
ATOM 2323 C CA . TYR A 1 296 ? 20.641 15.953 12.18 1 88.06 296 TYR A CA 1
ATOM 2324 C C . TYR A 1 296 ? 21.078 16.359 10.781 1 88.06 296 TYR A C 1
ATOM 2326 O O . TYR A 1 296 ? 22.094 15.891 10.273 1 88.06 296 TYR A O 1
ATOM 2334 N N . ALA A 1 297 ? 20.344 17.188 10.195 1 89.25 297 ALA A N 1
ATOM 2335 C CA . ALA A 1 297 ? 20.688 17.812 8.922 1 89.25 297 ALA A CA 1
ATOM 2336 C C . ALA A 1 297 ? 21.109 19.266 9.125 1 89.25 297 ALA A C 1
ATOM 2338 O O . ALA A 1 297 ? 20.719 19.906 10.094 1 89.25 297 ALA A O 1
ATOM 2339 N N . ARG A 1 298 ? 21.984 19.703 8.25 1 88.56 298 ARG A N 1
ATOM 2340 C CA . ARG A 1 298 ? 22.453 21.078 8.289 1 88.56 298 ARG A CA 1
ATOM 2341 C C . ARG A 1 298 ? 22.312 21.75 6.922 1 88.56 298 ARG A C 1
ATOM 2343 O O . ARG A 1 298 ? 22.719 21.172 5.906 1 88.56 298 ARG A O 1
ATOM 2350 N N . ILE A 1 299 ? 21.703 22.875 6.996 1 87 299 ILE A N 1
ATOM 2351 C CA . ILE A 1 299 ? 21.625 23.688 5.789 1 87 299 ILE A CA 1
ATOM 2352 C C . ILE A 1 299 ? 22.594 24.859 5.879 1 87 299 ILE A C 1
ATOM 2354 O O . ILE A 1 299 ? 22.656 25.547 6.906 1 87 299 ILE A O 1
ATOM 2358 N N . GLN A 1 300 ? 23.375 24.938 4.875 1 86.25 300 GLN A N 1
ATOM 2359 C CA . GLN A 1 300 ? 24.312 26.062 4.746 1 86.25 300 GLN A CA 1
ATOM 2360 C C . GLN A 1 300 ? 24.062 26.828 3.457 1 86.25 300 GLN A C 1
ATOM 2362 O O . GLN A 1 300 ? 23.984 26.25 2.375 1 86.25 300 GLN A O 1
ATOM 2367 N N . VAL A 1 301 ? 23.859 28.078 3.654 1 83.44 301 VAL A N 1
ATOM 2368 C CA . VAL A 1 301 ? 23.641 28.969 2.508 1 83.44 301 VAL A CA 1
ATOM 2369 C C . VAL A 1 301 ? 24.859 29.875 2.32 1 83.44 301 VAL A C 1
ATOM 2371 O O . VAL A 1 301 ? 25.375 30.422 3.289 1 83.44 301 VAL A O 1
ATOM 2374 N N . THR A 1 302 ? 25.312 29.891 1.087 1 81.06 302 THR A N 1
ATOM 2375 C CA . THR A 1 302 ? 26.469 30.719 0.791 1 81.06 302 THR A CA 1
ATOM 2376 C C . THR A 1 302 ? 26.094 31.875 -0.121 1 81.06 302 THR A C 1
ATOM 2378 O O . THR A 1 302 ? 25.031 31.859 -0.75 1 81.06 302 THR A O 1
ATOM 2381 N N . LYS A 1 303 ? 27 32.812 -0.262 1 75.81 303 LYS A N 1
ATOM 2382 C CA . LYS A 1 303 ? 26.781 34.031 -1.036 1 75.81 303 LYS A CA 1
ATOM 2383 C C . LYS A 1 303 ? 26.672 33.719 -2.525 1 75.81 303 LYS A C 1
ATOM 2385 O O . LYS A 1 303 ? 26.094 34.5 -3.281 1 75.81 303 LYS A O 1
ATOM 2390 N N . ASP A 1 304 ? 27.141 32.625 -2.975 1 76.69 304 ASP A N 1
ATOM 2391 C CA . ASP A 1 304 ? 27.125 32.281 -4.395 1 76.69 304 ASP A CA 1
ATOM 2392 C C . ASP A 1 304 ? 25.812 31.609 -4.789 1 76.69 304 ASP A C 1
ATOM 2394 O O . ASP A 1 304 ? 25.75 30.891 -5.797 1 76.69 304 ASP A O 1
ATOM 2398 N N . ASN A 1 305 ? 24.719 31.797 -3.988 1 80.62 305 ASN A N 1
ATOM 2399 C CA . ASN A 1 305 ? 23.375 31.297 -4.254 1 80.62 305 ASN A CA 1
ATOM 2400 C C . ASN A 1 305 ? 23.344 29.766 -4.281 1 80.62 305 ASN A C 1
ATOM 2402 O O . ASN A 1 305 ? 22.656 29.172 -5.105 1 80.62 305 ASN A O 1
ATOM 2406 N N . GLU A 1 306 ? 24.25 29.25 -3.508 1 85.38 306 GLU A N 1
ATOM 2407 C CA . GLU A 1 306 ? 24.266 27.797 -3.367 1 85.38 306 GLU A CA 1
ATOM 2408 C C . GLU A 1 306 ? 23.844 27.375 -1.961 1 85.38 306 GLU A C 1
ATOM 2410 O O . GLU A 1 306 ? 24.219 28.016 -0.977 1 85.38 306 GLU A O 1
ATOM 2415 N N . VAL A 1 307 ? 23.016 26.438 -1.956 1 87.62 307 VAL A N 1
ATOM 2416 C CA . VAL A 1 307 ? 22.562 25.875 -0.69 1 87.62 307 VAL A CA 1
ATOM 2417 C C . VAL A 1 307 ? 23.156 24.469 -0.508 1 87.62 307 VAL A C 1
ATOM 2419 O O . VAL A 1 307 ? 23.062 23.625 -1.405 1 87.62 307 VAL A O 1
ATOM 2422 N N . TYR A 1 308 ? 23.781 24.312 0.637 1 88.88 308 TYR A N 1
ATOM 2423 C CA . TYR A 1 308 ? 24.359 23.016 0.957 1 88.88 308 TYR A CA 1
ATOM 2424 C C . TYR A 1 308 ? 23.594 22.328 2.082 1 88.88 308 TYR A C 1
ATOM 2426 O O . TYR A 1 308 ? 23.391 22.906 3.148 1 88.88 308 TYR A O 1
ATOM 2434 N N . LEU A 1 309 ? 23.109 21.188 1.752 1 91.19 309 LEU A N 1
ATOM 2435 C CA . LEU A 1 309 ? 22.453 20.344 2.75 1 91.19 309 LEU A CA 1
ATOM 2436 C C . LEU A 1 309 ? 23.359 19.172 3.148 1 91.19 309 LEU A C 1
ATOM 2438 O O . LEU A 1 309 ? 23.891 18.469 2.285 1 91.19 309 LEU A O 1
ATOM 2442 N N . SER A 1 310 ? 23.516 19 4.453 1 92.06 310 SER A N 1
ATOM 2443 C CA . SER A 1 310 ? 24.375 17.906 4.895 1 92.06 310 SER A CA 1
ATOM 2444 C C . SER A 1 310 ? 23.672 17.047 5.941 1 92.06 310 SER A C 1
ATOM 2446 O O . SER A 1 310 ? 22.781 17.516 6.652 1 92.06 310 SER A O 1
ATOM 2448 N N . ALA A 1 311 ? 23.953 15.781 5.945 1 90.69 311 ALA A N 1
ATOM 2449 C CA . ALA A 1 311 ? 23.531 14.836 6.973 1 90.69 311 ALA A CA 1
ATOM 2450 C C . ALA A 1 311 ? 24.672 14.562 7.957 1 90.69 311 ALA A C 1
ATOM 2452 O O . ALA A 1 311 ? 25.781 14.227 7.547 1 90.69 311 ALA A O 1
ATOM 2453 N N . ASN A 1 312 ? 24.297 14.648 9.211 1 88.62 312 ASN A N 1
ATOM 2454 C CA . ASN A 1 312 ? 25.344 14.523 10.227 1 88.62 312 ASN A CA 1
ATOM 2455 C C . ASN A 1 312 ? 24.922 13.562 11.336 1 88.62 312 ASN A C 1
ATOM 2457 O O . ASN A 1 312 ? 23.781 13.594 11.789 1 88.62 312 ASN A O 1
ATOM 2461 N N . VAL A 1 313 ? 25.812 12.68 11.609 1 84 313 VAL A N 1
ATOM 2462 C CA . VAL A 1 313 ? 25.672 11.828 12.789 1 84 313 VAL A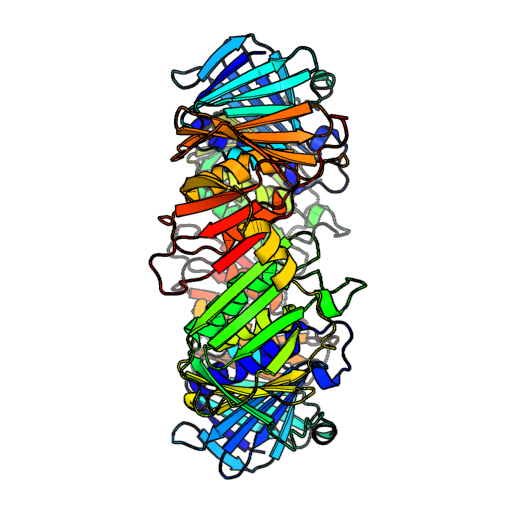 CA 1
ATOM 2463 C C . VAL A 1 313 ? 26.812 12.102 13.766 1 84 313 VAL A C 1
ATOM 2465 O O . VAL A 1 313 ? 27.984 11.93 13.43 1 84 313 VAL A O 1
ATOM 2468 N N . SER A 1 314 ? 26.438 12.508 14.906 1 81.69 314 SER A N 1
ATOM 2469 C CA . SER A 1 314 ? 27.438 12.961 15.859 1 81.69 314 SER A CA 1
ATOM 2470 C C . SER A 1 314 ? 28.375 13.992 15.234 1 81.69 314 SER A C 1
ATOM 2472 O O . SER A 1 314 ? 27.938 15.07 14.844 1 81.69 314 SER A O 1
ATOM 2474 N N . LYS A 1 315 ? 29.594 13.703 15 1 78.69 315 LYS A N 1
ATOM 2475 C CA . LYS A 1 315 ? 30.531 14.688 14.477 1 78.69 315 LYS A CA 1
ATOM 2476 C C . LYS A 1 315 ? 30.969 14.336 13.055 1 78.69 315 LYS A C 1
ATOM 2478 O O . LYS A 1 315 ? 31.844 14.977 12.484 1 78.69 315 LYS A O 1
ATOM 2483 N N . GLU A 1 316 ? 30.203 13.43 12.625 1 83.44 316 GLU A N 1
ATOM 2484 C CA . GLU A 1 316 ? 30.609 12.969 11.297 1 83.44 316 GLU A CA 1
ATOM 2485 C C . GLU A 1 316 ? 29.594 13.391 10.234 1 83.44 316 GLU A C 1
ATOM 2487 O O . GLU A 1 316 ? 28.391 13.188 10.398 1 83.44 316 GLU A O 1
ATOM 2492 N N . LYS A 1 317 ? 30.125 13.969 9.203 1 85.5 317 LYS A N 1
ATOM 2493 C CA . LYS A 1 317 ? 29.312 14.297 8.031 1 85.5 317 LYS A CA 1
ATOM 2494 C C . LYS A 1 317 ? 29.188 13.102 7.09 1 85.5 317 LYS A C 1
ATOM 2496 O O . LYS A 1 317 ? 30.188 12.617 6.562 1 85.5 317 LYS A O 1
ATOM 2501 N N . LEU A 1 318 ? 28 12.75 6.824 1 87.19 318 LEU A N 1
ATOM 2502 C CA . LEU A 1 318 ? 27.766 11.531 6.055 1 87.19 318 LEU A CA 1
ATOM 2503 C C . LEU A 1 318 ? 27.359 11.859 4.625 1 87.19 318 LEU A C 1
ATOM 2505 O O . LEU A 1 318 ? 27.547 11.047 3.719 1 87.19 318 LEU A O 1
ATOM 2509 N N . ALA A 1 319 ? 26.812 13.039 4.492 1 89.19 319 ALA A N 1
ATOM 2510 C CA . ALA A 1 319 ? 26.312 13.359 3.158 1 89.19 319 ALA A CA 1
ATOM 2511 C C . ALA A 1 319 ? 26.219 14.867 2.953 1 89.19 319 ALA A C 1
ATOM 2513 O O . ALA A 1 319 ? 26.031 15.617 3.91 1 89.19 319 ALA A O 1
ATOM 2514 N N . THR A 1 320 ? 26.453 15.227 1.786 1 89.69 320 THR A N 1
ATOM 2515 C CA . THR A 1 320 ? 26.203 16.594 1.344 1 89.69 320 THR A CA 1
ATOM 2516 C C . THR A 1 320 ? 25.469 16.609 0.012 1 89.69 320 THR A C 1
ATOM 2518 O O . THR A 1 320 ? 25.719 15.773 -0.855 1 89.69 320 THR A O 1
ATOM 2521 N N . SER A 1 321 ? 24.562 17.5 -0.114 1 88.56 321 SER A N 1
ATOM 2522 C CA . SER A 1 321 ? 23.828 17.781 -1.343 1 88.56 321 SER A CA 1
ATOM 2523 C C . SER A 1 321 ? 23.656 19.281 -1.554 1 88.56 321 SER A C 1
ATOM 2525 O O . SER A 1 321 ? 23.422 20.016 -0.599 1 88.56 321 SER A O 1
ATOM 2527 N N . ASN A 1 322 ? 23.891 19.641 -2.734 1 87.81 322 ASN A N 1
ATOM 2528 C CA . ASN A 1 322 ? 23.734 21.062 -2.994 1 87.81 322 ASN A CA 1
ATOM 2529 C C . ASN A 1 322 ? 22.719 21.328 -4.09 1 87.81 322 ASN A C 1
ATOM 2531 O O . ASN A 1 322 ? 22.484 20.469 -4.945 1 87.81 322 ASN A O 1
ATOM 2535 N N . PHE A 1 323 ? 22.094 22.469 -3.99 1 84.94 323 PHE A N 1
ATOM 2536 C CA . PHE A 1 323 ? 21.141 22.953 -4.977 1 84.94 323 PHE A CA 1
ATOM 2537 C C . PHE A 1 323 ? 21.109 24.484 -4.992 1 84.94 323 PHE A C 1
ATOM 2539 O O . PHE A 1 323 ? 21.766 25.125 -4.172 1 84.94 323 PHE A O 1
ATOM 2546 N N . GLN A 1 324 ? 20.391 24.984 -5.965 1 84 324 GLN A N 1
ATOM 2547 C CA . GLN A 1 324 ? 20.406 26.438 -6.16 1 84 324 GLN A CA 1
ATOM 2548 C C . GLN A 1 324 ? 19.359 27.125 -5.297 1 84 324 GLN A C 1
ATOM 2550 O O . GLN A 1 324 ? 18.281 26.578 -5.066 1 84 324 GLN A O 1
ATOM 2555 N N . GLY A 1 325 ? 19.797 28.234 -4.777 1 83.69 325 GLY A N 1
ATOM 2556 C CA . GLY A 1 325 ? 18.891 29.109 -4.043 1 83.69 325 GLY A CA 1
ATOM 2557 C C . GLY A 1 325 ? 19.141 30.578 -4.293 1 83.69 325 GLY A C 1
ATOM 2558 O O . GLY A 1 325 ? 20.109 30.953 -4.961 1 83.69 325 GLY A O 1
ATOM 2559 N N . GLN A 1 326 ? 18.156 31.359 -4.039 1 80.12 326 GLN A N 1
ATOM 2560 C CA . GLN A 1 326 ? 18.297 32.812 -4.109 1 80.12 326 GLN A CA 1
ATOM 2561 C C . GLN A 1 326 ? 18.516 33.406 -2.723 1 80.12 326 GLN A C 1
ATOM 2563 O O . GLN A 1 326 ? 17.641 33.344 -1.865 1 80.12 326 GLN A O 1
ATOM 2568 N N . ILE A 1 327 ? 19.812 33.719 -2.633 1 72 327 ILE A N 1
ATOM 2569 C CA . ILE A 1 327 ? 20.234 34.156 -1.306 1 72 327 ILE A CA 1
ATOM 2570 C C . ILE A 1 327 ? 20.234 35.688 -1.238 1 72 327 ILE A C 1
ATOM 2572 O O . ILE A 1 327 ? 20.703 36.344 -2.154 1 72 327 ILE A O 1
ATOM 2576 N N . ALA A 1 328 ? 19.547 36.219 -0.246 1 62.38 328 ALA A N 1
ATOM 2577 C CA . ALA A 1 328 ? 19.453 37.688 -0.143 1 62.38 328 ALA A CA 1
ATOM 2578 C C . ALA A 1 328 ? 20.656 38.25 0.601 1 62.38 328 ALA A C 1
ATOM 2580 O O . ALA A 1 328 ? 21.125 39.344 0.279 1 62.38 328 ALA A O 1
ATOM 2581 N N . ASP A 1 329 ? 21.141 37.625 1.676 1 65.88 329 ASP A N 1
ATOM 2582 C CA . ASP A 1 329 ? 21.969 38.469 2.508 1 65.88 329 ASP A CA 1
ATOM 2583 C C . ASP A 1 329 ? 23.312 37.812 2.818 1 65.88 329 ASP A C 1
ATOM 2585 O O . ASP A 1 329 ? 24.328 38.125 2.186 1 65.88 329 ASP A O 1
ATOM 2589 N N . ASP A 1 330 ? 23.344 37.031 4.016 1 70.88 330 ASP A N 1
ATOM 2590 C CA . ASP A 1 330 ? 24.578 36.562 4.625 1 70.88 330 ASP A CA 1
ATOM 2591 C C . ASP A 1 330 ? 24.641 35.031 4.625 1 70.88 330 ASP A C 1
ATOM 2593 O O . ASP A 1 330 ? 23.641 34.375 4.371 1 70.88 330 ASP A O 1
ATOM 2597 N N . ASP A 1 331 ? 25.859 34.562 4.859 1 74.38 331 ASP A N 1
ATOM 2598 C CA . ASP A 1 331 ? 26.062 33.156 5.078 1 74.38 331 ASP A CA 1
ATOM 2599 C C . ASP A 1 331 ? 25.375 32.688 6.359 1 74.38 331 ASP A C 1
ATOM 2601 O O . ASP A 1 331 ? 25.375 33.375 7.363 1 74.38 331 ASP A O 1
ATOM 2605 N N . PHE A 1 332 ? 24.688 31.656 6.172 1 76.31 332 PHE A N 1
ATOM 2606 C CA . PHE A 1 332 ? 24.016 31.141 7.355 1 76.31 332 PHE A CA 1
ATOM 2607 C C . PHE A 1 332 ? 24.062 29.609 7.391 1 76.31 332 PHE A C 1
ATOM 2609 O O . PHE A 1 332 ? 24.203 28.969 6.348 1 76.31 332 PHE A O 1
ATOM 2616 N N . THR A 1 333 ? 24.047 29.156 8.695 1 80.69 333 THR A N 1
ATOM 2617 C CA . THR A 1 333 ? 23.984 27.719 8.914 1 80.69 333 THR A CA 1
ATOM 2618 C C . THR A 1 333 ? 22.875 27.375 9.914 1 80.69 333 THR A C 1
ATOM 2620 O O . THR A 1 333 ? 22.703 28.062 10.914 1 80.69 333 THR A O 1
ATOM 2623 N N . PHE A 1 334 ? 22.125 26.344 9.656 1 82.75 334 PHE A N 1
ATOM 2624 C CA . PHE A 1 334 ? 21.047 25.891 10.523 1 82.75 334 PHE A CA 1
ATOM 2625 C C . PHE A 1 334 ? 20.984 24.375 10.594 1 82.75 334 PHE A C 1
ATOM 2627 O O . PHE A 1 334 ? 21.016 23.703 9.562 1 82.75 334 PHE A O 1
ATOM 2634 N N . SER A 1 335 ? 20.922 23.812 11.805 1 85.44 335 SER A N 1
ATOM 2635 C CA . SER A 1 335 ? 20.812 22.375 12.008 1 85.44 335 SER A CA 1
ATOM 2636 C C . SER A 1 335 ? 19.438 22 12.523 1 85.44 335 SER A C 1
ATOM 2638 O O . SER A 1 335 ? 18.875 22.688 13.375 1 85.44 335 SER A O 1
ATOM 2640 N N . PHE A 1 336 ? 18.922 20.938 11.953 1 84.25 336 PHE A N 1
ATOM 2641 C CA . PHE A 1 336 ? 17.547 20.562 12.289 1 84.25 336 PHE A CA 1
ATOM 2642 C C . PHE A 1 336 ? 17.328 19.078 12.078 1 84.25 336 PHE A C 1
ATOM 2644 O O . PHE A 1 336 ? 18.156 18.391 11.492 1 84.25 336 PHE A O 1
ATOM 2651 N N . ASN A 1 337 ? 16.25 18.594 12.648 1 85.62 337 ASN A N 1
ATOM 2652 C CA . ASN A 1 337 ? 15.773 17.25 12.328 1 85.62 337 ASN A CA 1
ATOM 2653 C C . ASN A 1 337 ? 15.133 17.203 10.945 1 85.62 337 ASN A C 1
ATOM 2655 O O . ASN A 1 337 ? 14.109 17.844 10.703 1 85.62 337 ASN A O 1
ATOM 2659 N N . PRO A 1 338 ? 15.734 16.422 10.102 1 87.38 338 PRO A N 1
ATOM 2660 C CA . PRO A 1 338 ? 15.266 16.453 8.711 1 87.38 338 PRO A CA 1
ATOM 2661 C C . PRO A 1 338 ? 13.836 15.922 8.562 1 87.38 338 PRO A C 1
ATOM 2663 O O . PRO A 1 338 ? 13.164 16.234 7.578 1 87.38 338 PRO A O 1
ATOM 2666 N N . GLU A 1 339 ? 13.336 15.156 9.438 1 86 339 GLU A N 1
ATOM 2667 C CA . GLU A 1 339 ? 11.992 14.594 9.359 1 86 339 GLU A CA 1
ATOM 2668 C C . GLU A 1 339 ? 10.938 15.703 9.312 1 86 339 GLU A C 1
ATOM 2670 O O . GLU A 1 339 ? 9.938 15.586 8.602 1 86 339 GLU A O 1
ATOM 2675 N N . TYR A 1 340 ? 11.18 16.719 10.039 1 85.44 340 TYR A N 1
ATOM 2676 C CA . TYR A 1 340 ? 10.211 17.812 10.094 1 85.44 340 TYR A CA 1
ATOM 2677 C C . TYR A 1 340 ? 10.094 18.516 8.75 1 85.44 340 TYR A C 1
ATOM 2679 O O . TYR A 1 340 ? 8.992 18.75 8.258 1 85.44 340 TYR A O 1
ATOM 2687 N N . LEU A 1 341 ? 11.242 18.828 8.203 1 85.12 341 LEU A N 1
ATOM 2688 C CA . LEU A 1 341 ? 11.219 19.5 6.91 1 85.12 341 LEU A CA 1
ATOM 2689 C C . LEU A 1 341 ? 10.641 18.578 5.832 1 85.12 341 LEU A C 1
ATOM 2691 O O . LEU A 1 341 ? 9.914 19.047 4.949 1 85.12 341 LEU A O 1
ATOM 2695 N N . MET A 1 342 ? 10.969 17.359 5.926 1 86.5 342 MET A N 1
ATOM 2696 C CA . MET A 1 342 ? 10.422 16.406 4.977 1 86.5 342 MET A CA 1
ATOM 2697 C C . MET A 1 342 ? 8.898 16.375 5.039 1 86.5 342 MET A C 1
ATOM 2699 O O . MET A 1 342 ? 8.227 16.422 4.004 1 86.5 342 MET A O 1
ATOM 2703 N N . ASN A 1 343 ? 8.367 16.359 6.133 1 82.81 343 ASN A N 1
ATOM 2704 C CA . ASN A 1 343 ? 6.918 16.328 6.328 1 82.81 343 ASN A CA 1
ATOM 2705 C C . ASN A 1 343 ? 6.254 17.594 5.789 1 82.81 343 ASN A C 1
ATOM 2707 O O . ASN A 1 343 ? 5.164 17.531 5.215 1 82.81 343 ASN A O 1
ATOM 2711 N N . ILE A 1 344 ? 6.891 18.656 5.977 1 82.75 344 ILE A N 1
ATOM 2712 C CA . ILE A 1 344 ? 6.375 19.938 5.5 1 82.75 344 ILE A CA 1
ATOM 2713 C C . ILE A 1 344 ? 6.363 19.953 3.973 1 82.75 34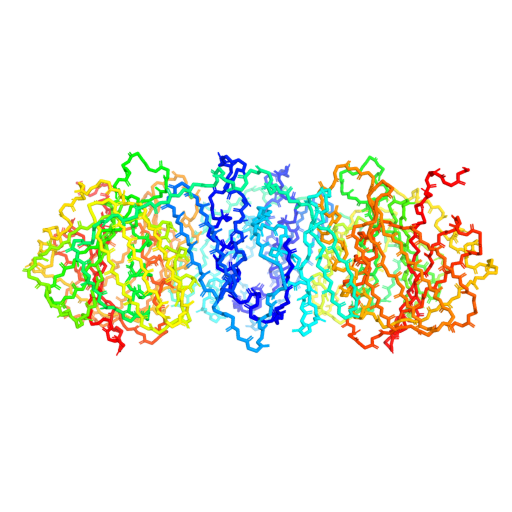4 ILE A C 1
ATOM 2715 O O . ILE A 1 344 ? 5.359 20.312 3.357 1 82.75 344 ILE A O 1
ATOM 2719 N N . LEU A 1 345 ? 7.453 19.469 3.432 1 82.75 345 LEU A N 1
ATOM 2720 C CA . LEU A 1 345 ? 7.625 19.562 1.985 1 82.75 345 LEU A CA 1
ATOM 2721 C C . LEU A 1 345 ? 6.758 18.531 1.266 1 82.75 345 LEU A C 1
ATOM 2723 O O . LEU A 1 345 ? 6.348 18.75 0.124 1 82.75 345 LEU A O 1
ATOM 2727 N N . LYS A 1 346 ? 6.438 17.469 1.863 1 80.5 346 LYS A N 1
ATOM 2728 C CA . LYS A 1 346 ? 5.598 16.438 1.273 1 80.5 346 LYS A CA 1
ATOM 2729 C C . LYS A 1 346 ? 4.172 16.938 1.062 1 80.5 346 LYS A C 1
ATOM 2731 O O . LYS A 1 346 ? 3.461 16.453 0.179 1 80.5 346 LYS A O 1
ATOM 2736 N N . GLN A 1 347 ? 3.666 17.703 1.906 1 71.81 347 GLN A N 1
ATOM 2737 C CA . GLN A 1 347 ? 2.291 18.188 1.857 1 71.81 347 GLN A CA 1
ATOM 2738 C C . GLN A 1 347 ? 2.104 19.203 0.736 1 71.81 347 GLN A C 1
ATOM 2740 O O . GLN A 1 347 ? 0.981 19.438 0.28 1 71.81 347 GLN A O 1
ATOM 2745 N N . SER A 1 348 ? 3.186 19.875 0.272 1 61.56 348 SER A N 1
ATOM 2746 C CA . SER A 1 348 ? 3.051 21 -0.643 1 61.56 348 SER A CA 1
ATOM 2747 C C . SER A 1 348 ? 2.965 20.531 -2.092 1 61.56 348 SER A C 1
ATOM 2749 O O . SER A 1 348 ? 3.602 19.531 -2.469 1 61.56 348 SER A O 1
ATOM 2751 N N . TYR A 1 349 ? 1.792 20.75 -2.811 1 57.03 349 TYR A N 1
ATOM 2752 C CA . TYR A 1 349 ? 1.248 20.312 -4.09 1 57.03 349 TYR A CA 1
ATOM 2753 C C . TYR A 1 349 ? 2.186 20.672 -5.234 1 57.03 349 TYR A C 1
ATOM 2755 O O . TYR A 1 349 ? 2.273 19.953 -6.23 1 57.03 349 TYR A O 1
ATOM 2763 N N . SER A 1 350 ? 2.566 21.938 -5.312 1 58.62 350 SER A N 1
ATOM 2764 C CA . SER A 1 350 ? 2.975 22.359 -6.648 1 58.62 350 SER A CA 1
ATOM 2765 C C . SER A 1 350 ? 4.492 22.328 -6.801 1 58.62 350 SER A C 1
ATOM 2767 O O . SER A 1 350 ? 5.219 22.875 -5.973 1 58.62 350 SER A O 1
ATOM 2769 N N . SER A 1 351 ? 4.906 21.422 -7.594 1 60.72 351 SER A N 1
ATOM 2770 C CA . SER A 1 351 ? 6.316 21.219 -7.918 1 60.72 351 SER A CA 1
ATOM 2771 C C . SER A 1 351 ? 6.996 22.531 -8.273 1 60.72 351 SER A C 1
ATOM 2773 O O . SER A 1 351 ? 8.219 22.656 -8.18 1 60.72 351 SER A O 1
ATOM 2775 N N . GLN A 1 352 ? 6.281 23.594 -8.484 1 67.19 352 GLN A N 1
ATOM 2776 C CA . GLN A 1 352 ? 6.91 24.828 -8.961 1 67.19 352 GLN A CA 1
ATOM 2777 C C . GLN A 1 352 ? 6.938 25.891 -7.875 1 67.19 352 GLN A C 1
ATOM 2779 O O . GLN A 1 352 ? 7.504 26.969 -8.07 1 67.19 352 GLN A O 1
ATOM 2784 N N . ASP A 1 353 ? 6.566 25.484 -6.715 1 74.56 353 ASP A N 1
ATOM 2785 C CA . ASP A 1 353 ? 6.469 26.5 -5.664 1 74.56 353 ASP A CA 1
ATOM 2786 C C . ASP A 1 353 ? 7.828 26.75 -5.016 1 74.56 353 ASP A C 1
ATOM 2788 O O . ASP A 1 353 ? 8.703 25.875 -5.043 1 74.56 353 ASP A O 1
ATOM 2792 N N . ASN A 1 354 ? 8 28.047 -4.602 1 81.44 354 ASN A N 1
ATOM 2793 C CA . ASN A 1 354 ? 9.188 28.422 -3.846 1 81.44 354 ASN A CA 1
ATOM 2794 C C . ASN A 1 354 ? 8.906 28.469 -2.348 1 81.44 354 ASN A C 1
ATOM 2796 O O . ASN A 1 354 ? 7.766 28.703 -1.934 1 81.44 354 ASN A O 1
ATOM 2800 N N . ILE A 1 355 ? 9.922 28.172 -1.674 1 81.44 355 ILE A N 1
ATOM 2801 C CA . ILE A 1 355 ? 9.836 28.234 -0.219 1 81.44 355 ILE A CA 1
ATOM 2802 C C . ILE A 1 355 ? 10.859 29.234 0.31 1 81.44 355 ILE A C 1
ATOM 2804 O O . ILE A 1 355 ? 11.992 29.297 -0.173 1 81.44 355 ILE A O 1
ATOM 2808 N N . THR A 1 356 ? 10.375 30.062 1.204 1 82.56 356 THR A N 1
ATOM 2809 C CA . THR A 1 356 ? 11.25 31.016 1.86 1 82.56 356 THR A CA 1
ATOM 2810 C C . THR A 1 356 ? 11.594 30.562 3.275 1 82.56 356 THR A C 1
ATOM 2812 O O . THR A 1 356 ? 10.703 30.312 4.086 1 82.56 356 THR A O 1
ATOM 2815 N N . PHE A 1 357 ? 12.867 30.422 3.461 1 82.44 357 PHE A N 1
ATOM 2816 C CA . PHE A 1 357 ? 13.375 30.141 4.797 1 82.44 357 PHE A CA 1
ATOM 2817 C C . PHE A 1 357 ? 13.812 31.422 5.496 1 82.44 357 PHE A C 1
ATOM 2819 O O . PHE A 1 357 ? 14.477 32.281 4.891 1 82.44 357 PHE A O 1
ATOM 2826 N N . THR A 1 358 ? 13.344 31.531 6.773 1 79.38 358 THR A N 1
ATOM 2827 C CA . THR A 1 358 ? 13.758 32.688 7.574 1 79.38 358 THR A CA 1
ATOM 2828 C C . THR A 1 358 ? 14.297 32.219 8.93 1 79.38 358 THR A C 1
ATOM 2830 O O . THR A 1 358 ? 13.68 31.391 9.602 1 79.38 358 THR A O 1
ATOM 2833 N N . PHE A 1 359 ? 15.484 32.719 9.242 1 74 359 PHE A N 1
ATOM 2834 C CA . PHE A 1 359 ? 16.125 32.344 10.492 1 74 359 PHE A CA 1
ATOM 2835 C C . PHE A 1 359 ? 16.625 33.562 11.25 1 74 359 PHE A C 1
ATOM 2837 O O . PHE A 1 359 ? 16.906 34.594 10.641 1 74 359 PHE A O 1
ATOM 2844 N N . GLY A 1 360 ? 16.609 33.344 12.578 1 69.31 360 GLY A N 1
ATOM 2845 C CA . GLY A 1 360 ? 17.25 34.375 13.375 1 69.31 360 GLY A CA 1
ATOM 2846 C C . GLY A 1 360 ? 18.766 34.344 13.273 1 69.31 360 GLY A C 1
ATOM 2847 O O . GLY A 1 360 ? 19.359 33.281 13.086 1 69.31 360 GLY A O 1
ATOM 2848 N N . LYS A 1 361 ? 19.406 35.375 13.383 1 64.12 361 LYS A N 1
ATOM 2849 C CA . LYS A 1 361 ? 20.859 35.5 13.234 1 64.12 361 LYS A CA 1
ATOM 2850 C C . LYS A 1 361 ? 21.594 34.719 14.328 1 64.12 361 LYS A C 1
ATOM 2852 O O . LYS A 1 361 ? 22.75 34.344 14.141 1 64.12 361 LYS A O 1
ATOM 2857 N N . ASP A 1 362 ? 20.891 34.469 15.406 1 63.09 362 ASP A N 1
ATOM 2858 C CA . ASP A 1 362 ? 21.562 33.812 16.516 1 63.09 362 ASP A CA 1
ATOM 2859 C C . ASP A 1 362 ? 21.688 32.312 16.297 1 63.09 362 ASP A C 1
ATOM 2861 O O . ASP A 1 362 ? 22.391 31.625 17.047 1 63.09 362 ASP A O 1
ATOM 2865 N N . GLY A 1 363 ? 21.109 31.766 15.281 1 61.5 363 GLY A N 1
ATOM 2866 C CA . GLY A 1 363 ? 21.156 30.344 14.969 1 61.5 363 GLY A CA 1
ATOM 2867 C C . GLY A 1 363 ? 20.438 29.484 15.984 1 61.5 363 GLY A C 1
ATOM 2868 O O . GLY A 1 363 ? 20.422 28.25 15.867 1 61.5 363 GLY A O 1
ATOM 2869 N N . LEU A 1 364 ? 19.922 30.031 17.031 1 65.06 364 LEU A N 1
ATOM 2870 C CA . LEU A 1 364 ? 19.25 29.312 18.109 1 65.06 364 LEU A CA 1
ATOM 2871 C C . LEU A 1 364 ? 17.734 29.438 17.984 1 65.06 364 LEU A C 1
ATOM 2873 O O . LEU A 1 364 ? 17 28.641 18.562 1 65.06 364 LEU A O 1
ATOM 2877 N N . SER A 1 365 ? 17.438 30.359 17.141 1 71.25 365 SER A N 1
ATOM 2878 C CA . SER A 1 365 ? 16.016 30.578 16.953 1 71.25 365 SER A CA 1
ATOM 2879 C C . SER A 1 365 ? 15.43 29.594 15.953 1 71.25 365 SER A C 1
ATOM 2881 O O . SER A 1 365 ? 16.141 29.078 15.094 1 71.25 365 SER A O 1
ATOM 2883 N N . PRO A 1 366 ? 14.211 29.266 16.078 1 77.56 366 PRO A N 1
ATOM 2884 C CA . PRO A 1 366 ? 13.562 28.375 15.117 1 77.56 366 PRO A CA 1
ATOM 2885 C C . PRO A 1 366 ? 13.562 28.953 13.695 1 77.56 366 PRO A C 1
ATOM 2887 O O . PRO A 1 366 ? 13.633 30.156 13.516 1 77.56 366 PRO A O 1
ATOM 2890 N N . MET A 1 367 ? 13.586 28.047 12.805 1 79.69 367 MET A N 1
ATOM 2891 C CA . MET A 1 367 ? 13.492 28.406 11.391 1 79.69 367 MET A CA 1
ATOM 2892 C C . MET A 1 367 ? 12.031 28.5 10.953 1 79.69 367 MET A C 1
ATOM 2894 O O . MET A 1 367 ? 11.219 27.641 11.32 1 79.69 367 MET A O 1
ATOM 2898 N N . SER A 1 368 ? 11.805 29.578 10.273 1 81.19 368 SER A N 1
ATOM 2899 C CA . SER A 1 368 ? 10.469 29.703 9.695 1 81.19 368 SER A CA 1
ATOM 2900 C C . SER A 1 368 ? 10.477 29.359 8.211 1 81.19 368 SER A C 1
ATOM 2902 O O . SER A 1 368 ? 11.422 29.703 7.492 1 81.19 368 SER A O 1
ATOM 2904 N N . ILE A 1 369 ? 9.508 28.656 7.82 1 82.5 369 ILE A N 1
ATOM 2905 C CA . ILE A 1 369 ? 9.336 28.266 6.426 1 82.5 369 ILE A CA 1
ATOM 2906 C C . ILE A 1 369 ? 8.008 28.812 5.898 1 82.5 369 ILE A C 1
ATOM 2908 O O . ILE A 1 369 ? 6.957 28.609 6.52 1 82.5 369 ILE A O 1
ATOM 2912 N N . GLN A 1 370 ? 8.117 29.516 4.816 1 78.75 370 GLN A N 1
ATOM 2913 C CA . GLN A 1 370 ? 6.93 30.031 4.148 1 78.75 370 GLN A CA 1
ATOM 2914 C C . GLN A 1 370 ? 6.863 29.562 2.701 1 78.75 370 GLN A C 1
ATOM 2916 O O . GLN A 1 370 ? 7.828 29.703 1.948 1 78.75 370 GLN A O 1
ATOM 2921 N N . CYS A 1 371 ? 5.824 28.859 2.357 1 71.94 371 CYS A N 1
ATOM 2922 C CA . CYS A 1 371 ? 5.633 28.406 0.986 1 71.94 371 CYS A CA 1
ATOM 2923 C C . CYS A 1 371 ? 4.852 29.422 0.171 1 71.94 371 CYS A C 1
ATOM 2925 O O . CYS A 1 371 ? 3.854 29.969 0.644 1 71.94 371 CYS A O 1
ATOM 2927 N N . ASP A 1 372 ? 5.516 30 -0.955 1 63.75 372 ASP A N 1
ATOM 2928 C CA . ASP A 1 372 ? 4.852 30.984 -1.814 1 63.75 372 ASP A CA 1
ATOM 2929 C C . ASP A 1 372 ? 3.764 30.312 -2.656 1 63.75 372 ASP A C 1
ATOM 2931 O O . ASP A 1 372 ? 4.055 29.484 -3.512 1 63.75 372 ASP A O 1
ATOM 2935 N N . SER A 1 373 ? 2.885 29.562 -2.176 1 54.34 373 SER A N 1
ATOM 2936 C CA . SER A 1 373 ? 1.921 28.953 -3.08 1 54.34 373 SER A CA 1
ATOM 2937 C C . SER A 1 373 ? 1.115 30 -3.832 1 54.34 373 SER A C 1
ATOM 2939 O O . SER A 1 373 ? 0.796 31.062 -3.281 1 54.34 373 SER A O 1
ATOM 2941 N N . SER A 1 374 ? 1.332 30.141 -5.188 1 48.62 374 SER A N 1
ATOM 2942 C CA . SER A 1 374 ? 0.399 30.875 -6.027 1 48.62 374 SER A CA 1
ATOM 2943 C C . SER A 1 374 ? -1.028 30.766 -5.504 1 48.62 374 SER A C 1
ATOM 2945 O O . SER A 1 374 ? -1.896 31.562 -5.871 1 48.62 374 SER A O 1
ATOM 2947 N N . GLN A 1 375 ? -1.381 29.672 -4.949 1 48.88 375 GLN A N 1
ATOM 2948 C CA . GLN A 1 375 ? -2.785 29.578 -4.566 1 48.88 375 GLN A CA 1
ATOM 2949 C C . GLN A 1 375 ? -3.021 30.172 -3.18 1 48.88 375 GLN A C 1
ATOM 2951 O O . GLN A 1 375 ? -2.094 30.266 -2.373 1 48.88 375 GLN A O 1
ATOM 2956 N N . ASP A 1 376 ? -4.145 30.766 -2.836 1 45.69 376 ASP A N 1
ATOM 2957 C CA . ASP A 1 376 ? -4.777 31.625 -1.853 1 45.69 376 ASP A CA 1
ATOM 2958 C C . ASP A 1 376 ? -4.371 31.25 -0.433 1 45.69 376 ASP A C 1
ATOM 2960 O O . ASP A 1 376 ? -4.957 31.719 0.54 1 45.69 376 ASP A O 1
ATOM 2964 N N . LEU A 1 377 ? -3.836 30.141 -0.25 1 48.72 377 LEU A N 1
ATOM 2965 C CA . LEU A 1 377 ? -3.557 30.047 1.178 1 48.72 377 LEU A CA 1
ATOM 2966 C C . LEU A 1 377 ? -2.449 31.016 1.582 1 48.72 377 LEU A C 1
ATOM 2968 O O . LEU A 1 377 ? -1.267 30.672 1.523 1 48.72 377 LEU A O 1
ATOM 2972 N N . ASP A 1 378 ? -2.537 32.188 1.322 1 48.69 378 ASP A N 1
ATOM 2973 C CA . ASP A 1 378 ? -1.709 33.375 1.553 1 48.69 378 ASP A CA 1
ATOM 2974 C C . ASP A 1 378 ? -0.967 33.25 2.883 1 48.69 378 ASP A C 1
ATOM 2976 O O . ASP A 1 378 ? 0.017 33.969 3.107 1 48.69 378 ASP A O 1
ATOM 2980 N N . LYS A 1 379 ? -1.343 32.375 3.824 1 58.97 379 LYS A N 1
ATOM 2981 C CA . LYS A 1 379 ? -0.621 32.688 5.059 1 58.97 379 LYS A CA 1
ATOM 2982 C C . LYS A 1 379 ? -0.271 31.406 5.816 1 58.97 379 LYS A C 1
ATOM 2984 O O . LYS A 1 379 ? -0.814 31.156 6.895 1 58.97 379 LYS A O 1
ATOM 2989 N N . GLN A 1 380 ? 0.411 30.406 5.031 1 61 380 GLN A N 1
ATOM 2990 C CA . GLN A 1 380 ? 0.894 29.25 5.762 1 61 380 GLN A CA 1
ATOM 2991 C C . GLN A 1 380 ? 2.32 29.453 6.258 1 61 380 GLN A C 1
ATOM 2993 O O . GLN A 1 380 ? 3.186 29.906 5.504 1 61 380 GLN A O 1
ATOM 2998 N N . VAL A 1 381 ? 2.447 29.531 7.562 1 56.69 381 VAL A N 1
ATOM 2999 C CA . VAL A 1 381 ? 3.77 29.625 8.172 1 56.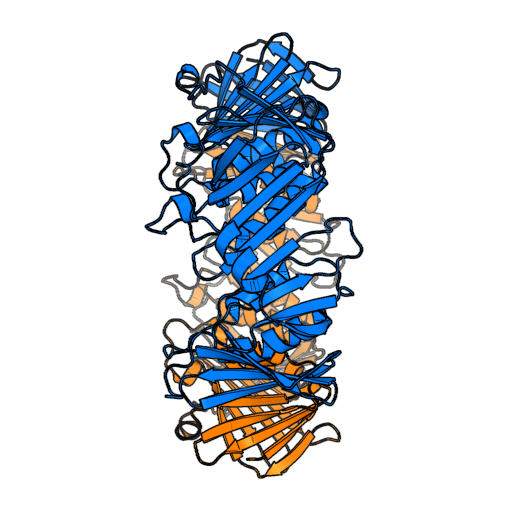69 381 VAL A CA 1
ATOM 3000 C C . VAL A 1 381 ? 4.062 28.375 8.984 1 56.69 381 VAL A C 1
ATOM 3002 O O . VAL A 1 381 ? 3.203 27.891 9.727 1 56.69 381 VAL A O 1
ATOM 3005 N N . GLN A 1 382 ? 5.117 27.719 8.57 1 65.81 382 GLN A N 1
ATOM 3006 C CA . GLN A 1 382 ? 5.605 26.594 9.359 1 65.81 382 GLN A CA 1
ATOM 3007 C C . GLN A 1 382 ? 6.906 26.953 10.078 1 65.81 382 GLN A C 1
ATOM 3009 O O . GLN A 1 382 ? 7.766 27.625 9.516 1 65.81 382 GLN A O 1
ATOM 3014 N N . LEU A 1 383 ? 6.945 26.781 11.367 1 61.47 383 LEU A N 1
ATOM 3015 C CA . LEU A 1 383 ? 8.164 26.969 12.141 1 61.47 383 LEU A CA 1
ATOM 3016 C C . LEU A 1 383 ? 8.766 25.625 12.555 1 61.47 383 LEU A C 1
ATOM 3018 O O . LEU A 1 383 ? 8.047 24.734 13.008 1 61.47 383 LEU A O 1
ATOM 3022 N N . VAL A 1 384 ? 9.93 25.453 12.195 1 61.56 384 VAL A N 1
ATOM 3023 C CA . VAL A 1 384 ? 10.672 24.266 12.609 1 61.56 384 VAL A CA 1
ATOM 3024 C C . VAL A 1 384 ? 11.766 24.641 13.602 1 61.56 384 VAL A C 1
ATOM 3026 O O . VAL A 1 384 ? 12.547 25.562 13.344 1 61.56 384 VAL A O 1
ATOM 3029 N N . ALA A 1 385 ? 11.773 23.984 14.789 1 55.53 385 ALA A N 1
ATOM 3030 C CA . ALA A 1 385 ? 12.766 24.266 15.82 1 55.53 385 ALA A CA 1
ATOM 3031 C C . ALA A 1 385 ? 14.164 23.875 15.359 1 55.53 385 ALA A C 1
ATOM 3033 O O . ALA A 1 385 ? 14.336 22.906 14.602 1 55.53 385 ALA A O 1
ATOM 3034 N N . ALA A 1 386 ? 15.102 24.734 15.773 1 55.34 386 ALA A N 1
ATOM 3035 C CA . ALA A 1 386 ? 16.516 24.438 15.555 1 55.34 386 ALA A CA 1
ATOM 3036 C C . ALA A 1 386 ? 16.984 23.344 16.516 1 55.34 386 ALA A C 1
ATOM 3038 O O . ALA A 1 386 ? 16.406 23.141 17.578 1 55.34 386 ALA A O 1
ATOM 3039 N N . ILE A 1 387 ? 17.75 22.406 16.047 1 55.5 387 ILE A N 1
ATOM 3040 C CA . ILE A 1 387 ? 18.453 21.484 16.922 1 55.5 387 ILE A CA 1
ATOM 3041 C C . ILE A 1 387 ? 19.812 22.062 17.297 1 55.5 387 ILE A C 1
ATOM 3043 O O . ILE A 1 387 ? 20.562 22.516 16.438 1 55.5 387 ILE A O 1
ATOM 3047 N N . ARG A 1 388 ? 19.969 22.406 18.703 1 51.22 388 ARG A N 1
ATOM 3048 C CA . ARG A 1 388 ? 21.266 22.891 19.188 1 51.22 388 ARG A CA 1
ATOM 3049 C C . ARG A 1 388 ? 22.359 21.844 18.969 1 51.22 388 ARG A C 1
ATOM 3051 O O . ARG A 1 388 ? 22.172 20.672 19.266 1 51.22 388 ARG A O 1
ATOM 3058 N N . GLU A 1 389 ? 23.25 22.188 18.094 1 52.22 389 GLU A N 1
ATOM 3059 C CA . GLU A 1 389 ? 24.422 21.328 17.969 1 52.22 389 GLU A CA 1
ATOM 3060 C C . GLU A 1 389 ? 25.219 21.281 19.266 1 52.22 389 GLU A C 1
ATOM 3062 O O . GLU A 1 389 ? 25.469 22.312 19.891 1 52.22 389 GLU A O 1
ATOM 3067 N N . PHE A 1 390 ? 25 20.453 20.219 1 41.59 390 PHE A N 1
ATOM 3068 C CA . PHE A 1 390 ? 25.688 20.406 21.516 1 41.59 390 PHE A CA 1
ATOM 3069 C C . PHE A 1 390 ? 27.156 20.812 21.359 1 41.59 390 PHE A C 1
ATOM 3071 O O . PHE A 1 390 ? 27.719 21.438 22.25 1 41.59 390 PHE A O 1
ATOM 3078 N N . GLY A 1 391 ? 28.031 20.469 20.484 1 38.44 391 GLY A N 1
ATOM 3079 C CA . GLY A 1 391 ? 29.469 20.547 20.656 1 38.44 391 GLY A CA 1
ATOM 3080 C C . GLY A 1 391 ? 30.031 21.922 20.344 1 38.44 391 GLY A C 1
ATOM 3081 O O . GLY A 1 391 ? 31.25 22.125 20.391 1 38.44 391 GLY A O 1
ATOM 3082 N N . LYS A 1 392 ? 29.547 22.828 19.766 1 36.34 392 LYS A N 1
ATOM 3083 C CA . LYS A 1 392 ? 30.297 24.062 19.578 1 36.34 392 LYS A CA 1
ATOM 3084 C C . LYS A 1 392 ? 30.188 24.953 20.812 1 36.34 392 LYS A C 1
ATOM 3086 O O . LYS A 1 392 ? 30.578 26.125 20.781 1 36.34 392 LYS A O 1
ATOM 3091 N N . ASN A 1 393 ? 30.125 24.422 22.062 1 28.28 393 ASN A N 1
ATOM 3092 C CA . ASN A 1 393 ? 30.719 25.344 23.016 1 28.28 393 ASN A CA 1
ATOM 3093 C C . ASN A 1 393 ? 32.219 25.438 22.844 1 28.28 393 ASN A C 1
ATOM 3095 O O . ASN A 1 393 ? 32.906 24.422 22.641 1 28.28 393 ASN A O 1
ATOM 3099 N N . MET B 1 1 ? 39.688 0.959 -3.799 1 95 1 MET B N 1
ATOM 3100 C CA . MET B 1 1 ? 38.688 0.738 -4.844 1 95 1 MET B CA 1
ATOM 3101 C C . MET B 1 1 ? 38.062 2.057 -5.289 1 95 1 MET B C 1
ATOM 3103 O O . MET B 1 1 ? 37.656 2.873 -4.453 1 95 1 MET B O 1
ATOM 3107 N N . LYS B 1 2 ? 38.062 2.26 -6.613 1 97.75 2 LYS B N 1
ATOM 3108 C CA . LYS B 1 2 ? 37.531 3.492 -7.18 1 97.75 2 LYS B CA 1
ATOM 3109 C C . LYS B 1 2 ? 37 3.266 -8.594 1 97.75 2 LYS B C 1
ATOM 3111 O O . LYS B 1 2 ? 37.688 2.686 -9.43 1 97.75 2 LYS B O 1
ATOM 3116 N N . PHE B 1 3 ? 35.781 3.693 -8.852 1 98.19 3 PHE B N 1
ATOM 3117 C CA . PHE B 1 3 ? 35.25 3.547 -10.195 1 98.19 3 PHE B CA 1
ATOM 3118 C C . PHE B 1 3 ? 34.125 4.555 -10.445 1 98.19 3 PHE B C 1
ATOM 3120 O O . PHE B 1 3 ? 33.562 5.098 -9.5 1 98.19 3 PHE B O 1
ATOM 3127 N N . GLN B 1 4 ? 33.875 4.84 -11.688 1 98.06 4 GLN B N 1
ATOM 3128 C CA . GLN B 1 4 ? 32.812 5.707 -12.156 1 98.06 4 GLN B CA 1
ATOM 3129 C C . GLN B 1 4 ? 31.797 4.93 -13 1 98.06 4 GLN B C 1
ATOM 3131 O O . GLN B 1 4 ? 32.188 4.086 -13.812 1 98.06 4 GLN B O 1
ATOM 3136 N N . ILE B 1 5 ? 30.562 5.277 -12.828 1 98.06 5 ILE B N 1
ATOM 3137 C CA . ILE B 1 5 ? 29.531 4.547 -13.555 1 98.06 5 ILE B CA 1
ATOM 3138 C C . ILE B 1 5 ? 28.297 5.441 -13.75 1 98.06 5 ILE B C 1
ATOM 3140 O O . ILE B 1 5 ? 27.984 6.273 -12.898 1 98.06 5 ILE B O 1
ATOM 3144 N N . SER B 1 6 ? 27.688 5.27 -14.859 1 97.56 6 SER B N 1
ATOM 3145 C CA . SER B 1 6 ? 26.438 5.984 -15.062 1 97.56 6 SER B CA 1
ATOM 3146 C C . SER B 1 6 ? 25.375 5.555 -14.055 1 97.56 6 SER B C 1
ATOM 3148 O O . SER B 1 6 ? 25.281 4.371 -13.719 1 97.56 6 SER B O 1
ATOM 3150 N N . THR B 1 7 ? 24.578 6.523 -13.609 1 96.94 7 THR B N 1
ATOM 3151 C CA . THR B 1 7 ? 23.578 6.27 -12.594 1 96.94 7 THR B CA 1
ATOM 3152 C C . THR B 1 7 ? 22.547 5.254 -13.086 1 96.94 7 THR B C 1
ATOM 3154 O O . THR B 1 7 ? 22.203 4.312 -12.375 1 96.94 7 THR B O 1
ATOM 3157 N N . SER B 1 8 ? 22.078 5.398 -14.266 1 96 8 SER B N 1
ATOM 3158 C CA . SER B 1 8 ? 21.062 4.527 -14.828 1 96 8 SER B CA 1
ATOM 3159 C C . SER B 1 8 ? 21.531 3.08 -14.883 1 96 8 SER B C 1
ATOM 3161 O O . SER B 1 8 ? 20.797 2.162 -14.516 1 96 8 SER B O 1
ATOM 3163 N N . VAL B 1 9 ? 22.766 2.879 -15.344 1 94.94 9 VAL B N 1
ATOM 3164 C CA . VAL B 1 9 ? 23.328 1.535 -15.445 1 94.94 9 VAL B CA 1
ATOM 3165 C C . VAL B 1 9 ? 23.438 0.911 -14.055 1 94.94 9 VAL B C 1
ATOM 3167 O O . VAL B 1 9 ? 23.016 -0.231 -13.844 1 94.94 9 VAL B O 1
ATOM 3170 N N . PHE B 1 10 ? 23.969 1.683 -13.164 1 97.5 10 PHE B N 1
ATOM 3171 C CA . PHE B 1 10 ? 24.156 1.163 -11.812 1 97.5 10 PHE B CA 1
ATOM 3172 C C . PHE B 1 10 ? 22.828 0.796 -11.18 1 97.5 10 PHE B C 1
ATOM 3174 O O . PHE B 1 10 ? 22.656 -0.312 -10.664 1 97.5 10 PHE B O 1
ATOM 3181 N N . VAL B 1 11 ? 21.891 1.655 -11.195 1 96.44 11 VAL B N 1
ATOM 3182 C CA . VAL B 1 11 ? 20.594 1.454 -10.555 1 96.44 11 VAL B CA 1
ATOM 3183 C C . VAL B 1 11 ? 19.891 0.251 -11.18 1 96.44 11 VAL B C 1
ATOM 3185 O O . VAL B 1 11 ? 19.438 -0.655 -10.469 1 96.44 11 VAL B O 1
ATOM 3188 N N . ASN B 1 12 ? 19.828 0.172 -12.484 1 92.5 12 ASN B N 1
ATOM 3189 C CA . ASN B 1 12 ? 19.109 -0.88 -13.195 1 92.5 12 ASN B CA 1
ATOM 3190 C C . ASN B 1 12 ? 19.703 -2.256 -12.914 1 92.5 12 ASN B C 1
ATOM 3192 O O . ASN B 1 12 ? 18.984 -3.252 -12.852 1 92.5 12 ASN B O 1
ATOM 3196 N N . ARG B 1 13 ? 20.984 -2.281 -12.734 1 93.75 13 ARG B N 1
ATOM 3197 C CA . ARG B 1 13 ? 21.641 -3.574 -12.594 1 93.75 13 ARG B CA 1
ATOM 3198 C C . ARG B 1 13 ? 21.75 -3.984 -11.125 1 93.75 13 ARG B C 1
ATOM 3200 O O . ARG B 1 13 ? 21.797 -5.176 -10.812 1 93.75 13 ARG B O 1
ATOM 3207 N N . PHE B 1 14 ? 21.672 -3.014 -10.258 1 96.44 14 PHE B N 1
ATOM 3208 C CA . PHE B 1 14 ? 21.844 -3.322 -8.844 1 96.44 14 PHE B CA 1
ATOM 3209 C C . PHE B 1 14 ? 20.5 -3.674 -8.211 1 96.44 14 PHE B C 1
ATOM 3211 O O . PHE B 1 14 ? 20.438 -4.453 -7.258 1 96.44 14 PHE B O 1
ATOM 3218 N N . MET B 1 15 ? 19.453 -3.18 -8.656 1 94.31 15 MET B N 1
ATOM 3219 C CA . MET B 1 15 ? 18.141 -3.355 -8.023 1 94.31 15 MET B CA 1
ATOM 3220 C C . MET B 1 15 ? 17.766 -4.832 -7.945 1 94.31 15 MET B C 1
ATOM 3222 O O . MET B 1 15 ? 17.312 -5.309 -6.902 1 94.31 15 MET B O 1
ATOM 3226 N N . PRO B 1 16 ? 17.984 -5.609 -9.023 1 92.62 16 PRO B N 1
ATOM 3227 C CA . PRO B 1 16 ? 17.688 -7.039 -8.898 1 92.62 16 PRO B CA 1
ATOM 3228 C C . PRO B 1 16 ? 18.5 -7.711 -7.793 1 92.62 16 PRO B C 1
ATOM 3230 O O . PRO B 1 16 ? 18.016 -8.648 -7.145 1 92.62 16 PRO B O 1
ATOM 3233 N N . VAL B 1 17 ? 19.703 -7.258 -7.598 1 94.69 17 VAL B N 1
ATOM 3234 C CA . VAL B 1 17 ? 20.562 -7.797 -6.559 1 94.69 17 VAL B CA 1
ATOM 3235 C C . VAL B 1 17 ? 19.969 -7.504 -5.184 1 94.69 17 VAL B C 1
ATOM 3237 O O . VAL B 1 17 ? 19.844 -8.406 -4.352 1 94.69 17 VAL B O 1
ATOM 3240 N N . ALA B 1 18 ? 19.625 -6.312 -5.027 1 94.62 18 ALA B N 1
ATOM 3241 C CA . ALA B 1 18 ? 19.016 -5.906 -3.76 1 94.62 18 ALA B CA 1
ATOM 3242 C C . ALA B 1 18 ? 17.719 -6.68 -3.502 1 94.62 18 ALA B C 1
ATOM 3244 O O . ALA B 1 18 ? 17.453 -7.094 -2.371 1 94.62 18 ALA B O 1
ATOM 3245 N N . GLN B 1 19 ? 16.953 -6.848 -4.465 1 91.62 19 GLN B N 1
ATOM 3246 C CA . GLN B 1 19 ? 15.688 -7.555 -4.344 1 91.62 19 GLN B CA 1
ATOM 3247 C C . GLN B 1 19 ? 15.914 -9.008 -3.924 1 91.62 19 GLN B C 1
ATOM 3249 O O . GLN B 1 19 ? 15.125 -9.562 -3.148 1 91.62 19 GLN B O 1
ATOM 3254 N N . THR B 1 20 ? 16.891 -9.602 -4.457 1 91.69 20 THR B N 1
ATOM 3255 C CA . THR B 1 20 ? 17.219 -10.992 -4.141 1 91.69 20 THR B CA 1
ATOM 3256 C C . THR B 1 20 ? 17.625 -11.125 -2.676 1 91.69 20 THR B C 1
ATOM 3258 O O . THR B 1 20 ? 17.219 -12.07 -1.999 1 91.69 20 THR B O 1
ATOM 3261 N N . ILE B 1 21 ? 18.328 -10.203 -2.207 1 91.25 21 ILE B N 1
ATOM 3262 C CA . ILE B 1 21 ? 18.812 -10.203 -0.834 1 91.25 21 ILE B CA 1
ATOM 3263 C C . ILE B 1 21 ? 17.656 -9.969 0.132 1 91.25 21 ILE B C 1
ATOM 3265 O O . ILE B 1 21 ? 17.531 -10.672 1.135 1 91.25 21 ILE B O 1
ATOM 3269 N N . ASN B 1 22 ? 16.812 -8.984 -0.069 1 76.44 22 ASN B N 1
ATOM 3270 C CA . ASN B 1 22 ? 15.781 -8.492 0.847 1 76.44 22 ASN B CA 1
ATOM 3271 C C . ASN B 1 22 ? 14.602 -9.461 0.934 1 76.44 22 ASN B C 1
ATOM 3273 O O . ASN B 1 22 ? 13.727 -9.305 1.79 1 76.44 22 ASN B O 1
ATOM 3277 N N . SER B 1 23 ? 14.383 -10.359 0.13 1 62.22 23 SER B N 1
ATOM 3278 C CA . SER B 1 23 ? 13.234 -11.258 0.071 1 62.22 23 SER B CA 1
ATOM 3279 C C . SER B 1 23 ? 13.117 -12.086 1.345 1 62.22 23 SER B C 1
ATOM 3281 O O . SER B 1 23 ? 12.016 -12.453 1.754 1 62.22 23 SER B O 1
ATOM 3283 N N . ASN B 1 24 ? 14.234 -12.461 2.102 1 59 24 ASN B N 1
ATOM 3284 C CA . ASN B 1 24 ? 14.07 -13.477 3.139 1 59 24 ASN B CA 1
ATOM 3285 C C . ASN B 1 24 ? 14.617 -12.992 4.48 1 59 24 ASN B C 1
ATOM 3287 O O . ASN B 1 24 ? 15.133 -13.789 5.266 1 59 24 ASN B O 1
ATOM 3291 N N . ASN B 1 25 ? 14.531 -11.711 4.863 1 56.34 25 ASN B N 1
ATOM 3292 C CA . ASN B 1 25 ? 15.695 -11.344 5.664 1 56.34 25 ASN B CA 1
ATOM 3293 C C . ASN B 1 25 ? 15.43 -11.531 7.156 1 56.34 25 ASN B C 1
ATOM 3295 O O . ASN B 1 25 ? 16.172 -11.016 7.992 1 56.34 25 ASN B O 1
ATOM 3299 N N . LYS B 1 26 ? 14.328 -12.047 7.684 1 54.72 26 LYS B N 1
ATOM 3300 C CA . LYS B 1 26 ? 14.305 -11.805 9.125 1 54.72 26 LYS B CA 1
ATOM 3301 C C . LYS B 1 26 ? 15.531 -12.422 9.805 1 54.72 26 LYS B C 1
ATOM 3303 O O . LYS B 1 26 ? 16.062 -11.859 10.758 1 54.72 26 LYS B O 1
ATOM 3308 N N . ASP B 1 27 ? 15.688 -13.734 9.516 1 55.12 27 ASP B N 1
ATOM 3309 C CA . ASP B 1 27 ? 16.594 -14.453 10.398 1 55.12 27 ASP B CA 1
ATOM 3310 C C . ASP B 1 27 ? 17.969 -14.641 9.734 1 55.12 27 ASP B C 1
ATOM 3312 O O . ASP B 1 27 ? 18.766 -15.477 10.172 1 55.12 27 ASP B O 1
ATOM 3316 N N . SER B 1 28 ? 18.25 -13.891 8.703 1 59.59 28 SER B N 1
ATOM 3317 C CA . SER B 1 28 ? 19.469 -14.344 8.047 1 59.59 28 SER B CA 1
ATOM 3318 C C . SER B 1 28 ? 20.703 -13.727 8.695 1 59.59 28 SER B C 1
ATOM 3320 O O . SER B 1 28 ? 20.609 -12.711 9.383 1 59.59 28 SER B O 1
ATOM 3322 N N . GLN B 1 29 ? 21.734 -14.461 8.773 1 73.88 29 GLN B N 1
ATOM 3323 C CA . GLN B 1 29 ? 23.078 -13.977 9.078 1 73.88 29 GLN B CA 1
ATOM 3324 C C . GLN B 1 29 ? 23.312 -12.594 8.492 1 73.88 29 GLN B C 1
ATOM 3326 O O . GLN B 1 29 ? 22.875 -12.305 7.371 1 73.88 29 GLN B O 1
ATOM 3331 N N . GLU B 1 30 ? 23.859 -11.75 9.234 1 78.5 30 GLU B N 1
ATOM 3332 C CA . GLU B 1 30 ? 24.141 -10.352 8.906 1 78.5 30 GLU B CA 1
ATOM 3333 C C . GLU B 1 30 ? 24.75 -10.227 7.512 1 78.5 30 GLU B C 1
ATOM 3335 O O . GLU B 1 30 ? 24.438 -9.281 6.781 1 78.5 30 GLU B O 1
ATOM 3340 N N . ILE B 1 31 ? 25.453 -11.266 7.117 1 86.5 31 ILE B N 1
ATOM 3341 C CA . ILE B 1 31 ? 26.203 -11.18 5.871 1 86.5 31 ILE B CA 1
ATOM 3342 C C . ILE B 1 31 ? 25.234 -11.188 4.684 1 86.5 31 ILE B C 1
ATOM 3344 O O . ILE B 1 31 ? 25.516 -10.57 3.65 1 86.5 31 ILE B O 1
ATOM 3348 N N . TYR B 1 32 ? 24.078 -11.742 4.848 1 89 32 TYR B N 1
ATOM 3349 C CA . TYR B 1 32 ? 23.125 -11.898 3.746 1 89 32 TYR B CA 1
ATOM 3350 C C . TYR B 1 32 ? 22.328 -10.617 3.535 1 89 32 TYR B C 1
ATOM 3352 O O . TYR B 1 32 ? 21.594 -10.492 2.561 1 89 32 TYR B O 1
ATOM 3360 N N . SER B 1 33 ? 22.484 -9.719 4.383 1 92.12 33 SER B N 1
ATOM 3361 C CA . SER B 1 33 ? 21.844 -8.43 4.176 1 92.12 33 SER B CA 1
ATOM 3362 C C . SER B 1 33 ? 22.703 -7.523 3.295 1 92.12 33 SER B C 1
ATOM 3364 O O . SER B 1 33 ? 22.281 -6.422 2.932 1 92.12 33 SER B O 1
ATOM 3366 N N . ASN B 1 34 ? 23.844 -8.039 2.895 1 93.75 34 ASN B N 1
ATOM 3367 C CA . ASN B 1 34 ? 24.812 -7.234 2.158 1 93.75 34 ASN B CA 1
ATOM 3368 C C . ASN B 1 34 ? 24.984 -7.738 0.729 1 93.75 34 ASN B C 1
ATOM 3370 O O . ASN B 1 34 ? 24.766 -8.914 0.448 1 93.75 34 ASN B O 1
ATOM 3374 N N . ALA B 1 35 ? 25.359 -6.863 -0.087 1 95.88 35 ALA B N 1
ATOM 3375 C CA . ALA B 1 35 ? 25.781 -7.18 -1.451 1 95.88 35 ALA B CA 1
ATOM 3376 C C . ALA B 1 35 ? 27.297 -7.07 -1.599 1 95.88 35 ALA B C 1
ATOM 3378 O O . ALA B 1 35 ? 27.922 -6.172 -1.031 1 95.88 35 ALA B O 1
ATOM 3379 N N . LEU B 1 36 ? 27.844 -7.945 -2.311 1 96.5 36 LEU B N 1
ATOM 3380 C CA . LEU B 1 36 ? 29.266 -7.887 -2.646 1 96.5 36 LEU B CA 1
ATOM 3381 C C . LEU B 1 36 ? 29.469 -7.227 -4.004 1 96.5 36 LEU B C 1
ATOM 3383 O O . LEU B 1 36 ? 28.844 -7.621 -4.992 1 96.5 36 LEU B O 1
ATOM 3387 N N . ILE B 1 37 ? 30.281 -6.234 -4.051 1 97.12 37 ILE B N 1
ATOM 3388 C CA . ILE B 1 37 ? 30.656 -5.57 -5.289 1 97.12 37 ILE B CA 1
ATOM 3389 C C . ILE B 1 37 ? 32.156 -5.785 -5.547 1 97.12 37 ILE B C 1
ATOM 3391 O O . ILE B 1 37 ? 33 -5.359 -4.754 1 97.12 37 ILE B O 1
ATOM 3395 N N . LYS B 1 38 ? 32.406 -6.434 -6.605 1 96.62 38 LYS B N 1
ATOM 3396 C CA . LYS B 1 38 ? 33.781 -6.664 -7.027 1 96.62 38 LYS B CA 1
ATOM 3397 C C . LYS B 1 38 ? 34.156 -5.777 -8.211 1 96.62 38 LYS B C 1
ATOM 3399 O O . LYS B 1 38 ? 33.531 -5.867 -9.281 1 96.62 38 LYS B O 1
ATOM 3404 N N . VAL B 1 39 ? 35.188 -4.953 -7.992 1 97.5 39 VAL B N 1
ATOM 3405 C CA . VAL B 1 39 ? 35.688 -4.078 -9.055 1 97.5 39 VAL B CA 1
ATOM 3406 C C . VAL B 1 39 ? 36.969 -4.637 -9.617 1 97.5 39 VAL B C 1
ATOM 3408 O O . VAL B 1 39 ? 38.031 -4.598 -8.961 1 97.5 39 VAL B O 1
ATOM 3411 N N . ASN B 1 40 ? 36.812 -5.125 -10.797 1 97.56 40 ASN B N 1
ATOM 3412 C CA . ASN B 1 40 ? 37.969 -5.648 -11.531 1 97.56 40 ASN B CA 1
ATOM 3413 C C . ASN B 1 40 ? 38.406 -4.699 -12.633 1 97.56 40 ASN B C 1
ATOM 3415 O O . ASN B 1 40 ? 37.75 -3.666 -12.867 1 97.56 40 ASN B O 1
ATOM 3419 N N . LYS B 1 41 ? 39.531 -5.09 -13.289 1 96.81 41 LYS B N 1
ATOM 3420 C CA . LYS B 1 41 ? 40.062 -4.238 -14.352 1 96.81 41 LYS B CA 1
ATOM 3421 C C . LYS B 1 41 ? 39.094 -4.168 -15.531 1 96.81 41 LYS B C 1
ATOM 3423 O O . LYS B 1 41 ? 38.938 -3.107 -16.141 1 96.81 41 LYS B O 1
ATOM 3428 N N . ASP B 1 42 ? 38.406 -5.285 -15.727 1 96.31 42 ASP B N 1
ATOM 3429 C CA . ASP B 1 42 ? 37.656 -5.363 -16.969 1 96.31 42 ASP B CA 1
ATOM 3430 C C . ASP B 1 42 ? 36.156 -5.418 -16.688 1 96.31 42 ASP B C 1
ATOM 3432 O O . ASP B 1 42 ? 35.344 -5.375 -17.625 1 96.31 42 ASP B O 1
ATOM 3436 N N . SER B 1 43 ? 35.75 -5.492 -15.43 1 97.12 43 SER B N 1
ATOM 3437 C CA . SER B 1 43 ? 34.312 -5.574 -15.156 1 97.12 43 SER B CA 1
ATOM 3438 C C . SER B 1 43 ? 34 -5.25 -13.695 1 97.12 43 SER B C 1
ATOM 3440 O O . SER B 1 43 ? 34.906 -5.328 -12.844 1 97.12 43 SER B O 1
ATOM 3442 N N . ILE B 1 44 ? 32.844 -4.867 -13.445 1 97.94 44 ILE B N 1
ATOM 3443 C CA . ILE B 1 44 ? 32.312 -4.746 -12.102 1 97.94 44 ILE B CA 1
ATOM 3444 C C . ILE B 1 44 ? 31.234 -5.82 -11.875 1 97.94 44 ILE B C 1
ATOM 3446 O O . ILE B 1 44 ? 30.328 -5.977 -12.695 1 97.94 44 ILE B O 1
ATOM 3450 N N . VAL B 1 45 ? 31.344 -6.555 -10.789 1 97.12 45 VAL B N 1
ATOM 3451 C CA . VAL B 1 45 ? 30.438 -7.672 -10.531 1 97.12 45 VAL B CA 1
ATOM 3452 C C . VAL B 1 45 ? 29.609 -7.395 -9.273 1 97.12 45 VAL B C 1
ATOM 3454 O O . VAL B 1 45 ? 30.172 -7.07 -8.219 1 97.12 45 VAL B O 1
ATOM 3457 N N . PHE B 1 46 ? 28.328 -7.449 -9.422 1 97.38 46 PHE B N 1
ATOM 3458 C CA . PHE B 1 46 ? 27.422 -7.402 -8.281 1 97.38 46 PHE B CA 1
ATOM 3459 C C . PHE B 1 46 ? 27 -8.805 -7.871 1 97.38 46 PHE B C 1
ATOM 3461 O O . PHE B 1 46 ? 26.562 -9.602 -8.711 1 97.38 46 PHE B O 1
ATOM 3468 N N . ILE B 1 47 ? 27.078 -9.109 -6.594 1 96.12 47 ILE B N 1
ATOM 3469 C CA . ILE B 1 47 ? 26.672 -10.414 -6.098 1 96.12 47 ILE B CA 1
ATOM 3470 C C . ILE B 1 47 ? 25.734 -10.25 -4.906 1 96.12 47 ILE B C 1
ATOM 3472 O O . ILE B 1 47 ? 26.031 -9.492 -3.98 1 96.12 47 ILE B O 1
ATOM 3476 N N . GLY B 1 48 ? 24.641 -10.773 -4.953 1 94.75 48 GLY B N 1
ATOM 3477 C CA . GLY B 1 48 ? 23.703 -10.906 -3.855 1 94.75 48 GLY B CA 1
ATOM 3478 C C . GLY B 1 48 ? 23.297 -12.336 -3.574 1 94.75 48 GLY B C 1
ATOM 3479 O O . GLY B 1 48 ? 23.141 -13.141 -4.5 1 94.75 48 GLY B O 1
ATOM 3480 N N . ALA B 1 49 ? 23.172 -12.648 -2.305 1 91.81 49 ALA B N 1
ATOM 3481 C CA . ALA B 1 49 ? 22.828 -14.039 -1.99 1 91.81 49 ALA B CA 1
ATOM 3482 C C . ALA B 1 49 ? 22.016 -14.125 -0.704 1 91.81 49 ALA B C 1
ATOM 3484 O O . ALA B 1 49 ? 22.078 -13.219 0.135 1 91.81 49 ALA B O 1
ATOM 3485 N N . ASN B 1 50 ? 21.266 -15.086 -0.633 1 90.5 50 ASN B N 1
ATOM 3486 C CA . ASN B 1 50 ? 20.641 -15.602 0.582 1 90.5 50 ASN B CA 1
ATOM 3487 C C . ASN B 1 50 ? 20.766 -17.125 0.677 1 90.5 50 ASN B C 1
ATOM 3489 O O . ASN B 1 50 ? 21.422 -17.75 -0.155 1 90.5 50 ASN B O 1
ATOM 3493 N N . PRO B 1 51 ? 20.312 -17.688 1.694 1 86.88 51 PRO B N 1
ATOM 3494 C CA . PRO B 1 51 ? 20.547 -19.125 1.876 1 86.88 51 PRO B CA 1
ATOM 3495 C C . PRO B 1 51 ? 20.047 -19.969 0.707 1 86.88 51 PRO B C 1
ATOM 3497 O O . PRO B 1 51 ? 20.562 -21.062 0.452 1 86.88 51 PRO B O 1
ATOM 3500 N N . THR B 1 52 ? 19.125 -19.484 -0.09 1 90.81 52 THR B N 1
ATOM 3501 C CA . THR B 1 52 ? 18.484 -20.297 -1.111 1 90.81 52 THR B CA 1
ATOM 3502 C C . THR B 1 52 ? 18.828 -19.797 -2.508 1 90.81 52 THR B C 1
ATOM 3504 O O . THR B 1 52 ? 18.797 -20.562 -3.477 1 90.81 52 THR B O 1
ATOM 3507 N N . THR B 1 53 ? 19.188 -18.578 -2.584 1 93.31 53 THR B N 1
ATOM 3508 C CA . THR B 1 53 ? 19.359 -17.984 -3.904 1 93.31 53 THR B CA 1
ATOM 3509 C C . THR B 1 53 ? 20.641 -17.156 -3.953 1 93.31 53 THR B C 1
ATOM 3511 O O . THR B 1 53 ? 21.094 -16.656 -2.928 1 93.31 53 THR B O 1
ATOM 3514 N N . ARG B 1 54 ? 21.203 -17.062 -5.117 1 93.19 54 ARG B N 1
ATOM 3515 C CA . ARG B 1 54 ? 22.344 -16.203 -5.402 1 93.19 54 ARG B CA 1
ATOM 3516 C C . ARG B 1 54 ? 22.203 -15.547 -6.766 1 93.19 54 ARG B C 1
ATOM 3518 O O . ARG B 1 54 ? 21.812 -16.188 -7.742 1 93.19 54 ARG B O 1
ATOM 3525 N N . ILE B 1 55 ? 22.469 -14.336 -6.879 1 93.62 55 ILE B N 1
ATOM 3526 C CA . ILE B 1 55 ? 22.438 -13.609 -8.141 1 93.62 55 ILE B CA 1
ATOM 3527 C C . ILE B 1 55 ? 23.812 -13 -8.406 1 93.62 55 ILE B C 1
ATOM 3529 O O . ILE B 1 55 ? 24.469 -12.492 -7.492 1 93.62 55 ILE B O 1
ATOM 3533 N N . VAL B 1 56 ? 24.328 -13.109 -9.602 1 94.75 56 VAL B N 1
ATOM 3534 C CA . VAL B 1 56 ? 25.562 -12.508 -10.055 1 94.75 56 VAL B CA 1
ATOM 3535 C C . VAL B 1 56 ? 25.312 -11.688 -11.32 1 94.75 56 VAL B C 1
ATOM 3537 O O . VAL B 1 56 ? 24.797 -12.211 -12.312 1 94.75 56 VAL B O 1
ATOM 3540 N N . ILE B 1 57 ? 25.609 -10.477 -11.289 1 95.06 57 ILE B N 1
ATOM 3541 C CA . ILE B 1 57 ? 25.531 -9.617 -12.469 1 95.06 57 ILE B CA 1
ATOM 3542 C C . ILE B 1 57 ? 26.922 -9.078 -12.797 1 95.06 57 ILE B C 1
ATOM 3544 O O . ILE B 1 57 ? 27.547 -8.414 -11.969 1 95.06 57 ILE B O 1
ATOM 3548 N N . ASP B 1 58 ? 27.359 -9.367 -13.961 1 96.44 58 ASP B N 1
ATOM 3549 C CA . ASP B 1 58 ? 28.688 -8.969 -14.43 1 96.44 58 ASP B CA 1
ATOM 3550 C C . ASP B 1 58 ? 28.594 -7.812 -15.422 1 96.44 58 ASP B C 1
ATOM 3552 O O . ASP B 1 58 ? 28.078 -7.984 -16.531 1 96.44 58 ASP B O 1
ATOM 3556 N N . LEU B 1 59 ? 29.141 -6.648 -15.062 1 96.25 59 LEU B N 1
ATOM 3557 C CA . LEU B 1 59 ? 29.109 -5.453 -15.898 1 96.25 59 LEU B CA 1
ATOM 3558 C C . LEU B 1 59 ? 30.453 -5.203 -16.547 1 96.25 59 LEU B C 1
ATOM 3560 O O . LEU B 1 59 ? 31.375 -4.711 -15.891 1 96.25 59 LEU B O 1
ATOM 3564 N N . PRO B 1 60 ? 30.531 -5.461 -17.812 1 95.62 60 PRO B N 1
ATOM 3565 C CA . PRO B 1 60 ? 31.812 -5.137 -18.469 1 95.62 60 PRO B CA 1
ATOM 3566 C C . PRO B 1 60 ? 32.094 -3.635 -18.5 1 95.62 60 PRO B C 1
ATOM 3568 O O . PRO B 1 60 ? 31.141 -2.832 -18.516 1 95.62 60 PRO B O 1
ATOM 3571 N N . VAL B 1 61 ? 33.375 -3.283 -18.484 1 95.62 61 VAL B N 1
ATOM 3572 C CA . VAL B 1 61 ? 33.75 -1.884 -18.609 1 95.62 61 VAL B CA 1
ATOM 3573 C C . VAL B 1 61 ? 33.344 -1.347 -19.969 1 95.62 61 VAL B C 1
ATOM 3575 O O . VAL B 1 61 ? 33.562 -2.016 -20.984 1 95.62 61 VAL B O 1
ATOM 3578 N N . THR B 1 62 ? 32.688 -0.288 -20 1 94.38 62 THR B N 1
ATOM 3579 C CA . THR B 1 62 ? 32.25 0.424 -21.188 1 94.38 62 THR B CA 1
ATOM 3580 C C . THR B 1 62 ? 32.469 1.924 -21.047 1 94.38 62 THR B C 1
ATOM 3582 O O . THR B 1 62 ? 33.219 2.355 -20.172 1 94.38 62 THR B O 1
ATOM 3585 N N . ASP B 1 63 ? 31.859 2.67 -21.938 1 91.94 63 ASP B N 1
ATOM 3586 C CA . ASP B 1 63 ? 31.953 4.121 -21.828 1 91.94 63 ASP B CA 1
ATOM 3587 C C . ASP B 1 63 ? 31.219 4.637 -20.594 1 91.94 63 ASP B C 1
ATOM 3589 O O . ASP B 1 63 ? 31.547 5.691 -20.062 1 91.94 63 ASP B O 1
ATOM 3593 N N . ASP B 1 64 ? 30.281 3.854 -20.125 1 94.88 64 ASP B N 1
ATOM 3594 C CA . ASP B 1 64 ? 29.469 4.254 -18.984 1 94.88 64 ASP B CA 1
ATOM 3595 C C . ASP B 1 64 ? 30.094 3.787 -17.672 1 94.88 64 ASP B C 1
ATOM 3597 O O . ASP B 1 64 ? 29.609 4.133 -16.594 1 94.88 64 ASP B O 1
ATOM 3601 N N . ILE B 1 65 ? 31.141 3.002 -17.812 1 97 65 ILE B N 1
ATOM 3602 C CA . ILE B 1 65 ? 31.797 2.42 -16.641 1 97 65 ILE B CA 1
ATOM 3603 C C . ILE B 1 65 ? 33.312 2.578 -16.766 1 97 65 ILE B C 1
ATOM 3605 O O . ILE B 1 65 ? 33.906 2.07 -17.703 1 97 65 ILE B O 1
ATOM 3609 N N . LYS B 1 66 ? 33.906 3.246 -15.836 1 97.06 66 LYS B N 1
ATOM 3610 C CA . LYS B 1 66 ? 35.344 3.445 -15.805 1 97.06 66 LYS B CA 1
ATOM 3611 C C . LYS B 1 66 ? 35.938 3.008 -14.469 1 97.06 66 LYS B C 1
ATOM 3613 O O . LYS B 1 66 ? 35.531 3.486 -13.414 1 97.06 66 LYS B O 1
ATOM 3618 N N . VAL B 1 67 ? 36.938 2.137 -14.547 1 97.75 67 VAL B N 1
ATOM 3619 C CA . VAL B 1 67 ? 37.594 1.642 -13.336 1 97.75 67 VAL B CA 1
ATOM 3620 C C . VAL B 1 67 ? 38.906 2.375 -13.125 1 97.75 67 VAL B C 1
ATOM 3622 O O . VAL B 1 67 ? 39.75 2.459 -14.031 1 97.75 67 VAL B O 1
ATOM 3625 N N . VAL B 1 68 ? 39.094 2.898 -11.984 1 97.19 68 VAL B N 1
ATOM 3626 C CA . VAL B 1 68 ? 40.312 3.6 -11.617 1 97.19 68 VAL B CA 1
ATOM 3627 C C . VAL B 1 68 ? 41.188 2.707 -10.727 1 97.19 68 VAL B C 1
ATOM 3629 O O . VAL B 1 68 ? 42.375 2.572 -10.945 1 97.19 68 VAL B O 1
ATOM 3632 N N . GLU B 1 69 ? 40.562 2.113 -9.711 1 97.56 69 GLU B N 1
ATOM 3633 C CA . GLU B 1 69 ? 41.25 1.217 -8.773 1 97.56 69 GLU B CA 1
ATOM 3634 C C . GLU B 1 69 ? 40.375 -0.001 -8.461 1 97.56 69 GLU B C 1
ATOM 3636 O O . GLU B 1 69 ? 39.188 0.136 -8.18 1 97.56 69 GLU B O 1
ATOM 3641 N N . THR B 1 70 ? 40.969 -1.172 -8.555 1 97.19 70 THR B N 1
ATOM 3642 C CA . THR B 1 70 ? 40.25 -2.412 -8.312 1 97.19 70 THR B CA 1
ATOM 3643 C C . THR B 1 70 ? 40.062 -2.633 -6.812 1 97.19 70 THR B C 1
ATOM 3645 O O . THR B 1 70 ? 40.656 -1.94 -5.992 1 97.19 70 THR B O 1
ATOM 3648 N N . GLY B 1 71 ? 39.125 -3.541 -6.438 1 94.94 71 GLY B N 1
ATOM 3649 C CA . GLY B 1 71 ? 38.844 -3.883 -5.047 1 94.94 71 GLY B CA 1
ATOM 3650 C C . GLY B 1 71 ? 37.469 -4.469 -4.832 1 94.94 71 GLY B C 1
ATOM 3651 O O . GLY B 1 71 ? 36.719 -4.68 -5.785 1 94.94 71 GLY B O 1
ATOM 3652 N N . ASN B 1 72 ? 37.156 -4.855 -3.527 1 94.38 72 ASN B N 1
ATOM 3653 C CA . ASN B 1 72 ? 35.875 -5.426 -3.154 1 94.38 72 ASN B CA 1
ATOM 3654 C C . ASN B 1 72 ? 35.219 -4.664 -1.998 1 94.38 72 ASN B C 1
ATOM 3656 O O . ASN B 1 72 ? 35.938 -4.16 -1.117 1 94.38 72 ASN B O 1
ATOM 3660 N N . ILE B 1 73 ? 33.938 -4.617 -2.062 1 94.06 73 ILE B N 1
ATOM 3661 C CA . ILE B 1 73 ? 33.25 -4.004 -0.933 1 94.06 73 ILE B CA 1
ATOM 3662 C C . ILE B 1 73 ? 31.984 -4.805 -0.603 1 94.06 73 ILE B C 1
ATOM 3664 O O . ILE B 1 73 ? 31.391 -5.418 -1.486 1 94.06 73 ILE B O 1
ATOM 3668 N N . LEU B 1 74 ? 31.703 -4.887 0.65 1 94.88 74 LEU B N 1
ATOM 3669 C CA . LEU B 1 74 ? 30.453 -5.418 1.178 1 94.88 74 LEU B CA 1
ATOM 3670 C C . LEU B 1 74 ? 29.578 -4.301 1.733 1 94.88 74 LEU B C 1
ATOM 3672 O O . LEU B 1 74 ? 29.969 -3.609 2.676 1 94.88 74 LEU B O 1
ATOM 3676 N N . ILE B 1 75 ? 28.406 -4.188 1.107 1 94.81 75 ILE B N 1
ATOM 3677 C CA . ILE B 1 75 ? 27.594 -3.037 1.469 1 94.81 75 ILE B CA 1
ATOM 3678 C C . ILE B 1 75 ? 26.141 -3.482 1.696 1 94.81 75 ILE B C 1
ATOM 3680 O O . ILE B 1 75 ? 25.641 -4.348 0.979 1 94.81 75 ILE B O 1
ATOM 3684 N N . ASN B 1 76 ? 25.531 -2.879 2.658 1 92.81 76 ASN B N 1
ATOM 3685 C CA . ASN B 1 76 ? 24.125 -3.199 2.932 1 92.81 76 ASN B CA 1
ATOM 3686 C C . ASN B 1 76 ? 23.25 -2.924 1.721 1 92.81 76 ASN B C 1
ATOM 3688 O O . ASN B 1 76 ? 23.219 -1.802 1.21 1 92.81 76 ASN B O 1
ATOM 3692 N N . ALA B 1 77 ? 22.5 -3.936 1.345 1 94.69 77 ALA B N 1
ATOM 3693 C CA . ALA B 1 77 ? 21.75 -3.859 0.093 1 94.69 77 ALA B CA 1
ATOM 3694 C C . ALA B 1 77 ? 20.578 -2.893 0.214 1 94.69 77 ALA B C 1
ATOM 3696 O O . ALA B 1 77 ? 20.312 -2.121 -0.707 1 94.69 77 ALA B O 1
ATOM 3697 N N . SER B 1 78 ? 19.891 -2.969 1.296 1 93.19 78 SER B N 1
ATOM 3698 C CA . SER B 1 78 ? 18.75 -2.096 1.497 1 93.19 78 SER B CA 1
ATOM 3699 C C . SER B 1 78 ? 19.172 -0.629 1.547 1 93.19 78 SER B C 1
ATOM 3701 O O . SER B 1 78 ? 18.531 0.223 0.915 1 93.19 78 SER B O 1
ATOM 3703 N N . LEU B 1 79 ? 20.203 -0.335 2.285 1 92.62 79 LEU B N 1
ATOM 3704 C CA . LEU B 1 79 ? 20.719 1.03 2.395 1 92.62 79 LEU B CA 1
ATOM 3705 C C . LEU B 1 79 ? 21.094 1.576 1.023 1 92.62 79 LEU B C 1
ATOM 3707 O O . LEU B 1 79 ? 20.688 2.678 0.65 1 92.62 79 LEU B O 1
ATOM 3711 N N . LEU B 1 80 ? 21.844 0.812 0.3 1 95.5 80 LEU B N 1
ATOM 3712 C CA . LEU B 1 80 ? 22.312 1.276 -1 1 95.5 80 LEU B CA 1
ATOM 3713 C C . LEU B 1 80 ? 21.156 1.43 -1.978 1 95.5 80 LEU B C 1
ATOM 3715 O O . LEU B 1 80 ? 21.078 2.416 -2.715 1 95.5 80 LEU B O 1
ATOM 3719 N N . SER B 1 81 ? 20.328 0.446 -2.035 1 95.81 81 SER B N 1
ATOM 3720 C CA . SER B 1 81 ? 19.203 0.531 -2.953 1 95.81 81 SER B CA 1
ATOM 3721 C C . SER B 1 81 ? 18.328 1.735 -2.639 1 95.81 81 SER B C 1
ATOM 3723 O O . SER B 1 81 ? 17.859 2.426 -3.547 1 95.81 81 SER B O 1
ATOM 3725 N N . ASN B 1 82 ? 18.031 1.958 -1.367 1 93.44 82 ASN B N 1
ATOM 3726 C CA . ASN B 1 82 ? 17.25 3.127 -0.972 1 93.44 82 ASN B CA 1
ATOM 3727 C C . ASN B 1 82 ? 17.938 4.426 -1.391 1 93.44 82 ASN B C 1
ATOM 3729 O O . ASN B 1 82 ? 17.281 5.359 -1.843 1 93.44 82 ASN B O 1
ATOM 3733 N N . PHE B 1 83 ? 19.203 4.508 -1.208 1 93.88 83 PHE B N 1
ATOM 3734 C CA . PHE B 1 83 ? 19.969 5.676 -1.638 1 93.88 83 PHE B CA 1
ATOM 3735 C C . PHE B 1 83 ? 19.875 5.855 -3.148 1 93.88 83 PHE B C 1
ATOM 3737 O O . PHE B 1 83 ? 19.609 6.957 -3.633 1 93.88 83 PHE B O 1
ATOM 3744 N N . LEU B 1 84 ? 20.047 4.82 -3.854 1 96 84 LEU B N 1
ATOM 3745 C CA . LEU B 1 84 ? 20.062 4.867 -5.312 1 96 84 LEU B CA 1
ATOM 3746 C C . LEU B 1 84 ? 18.734 5.375 -5.855 1 96 84 LEU B C 1
ATOM 3748 O O . LEU B 1 84 ? 18.703 6.043 -6.891 1 96 84 LEU B O 1
ATOM 3752 N N . ARG B 1 85 ? 17.734 5.133 -5.207 1 94.25 85 ARG B N 1
ATOM 3753 C CA . ARG B 1 85 ? 16.422 5.574 -5.637 1 94.25 85 ARG B CA 1
ATOM 3754 C C . ARG B 1 85 ? 16.281 7.09 -5.539 1 94.25 85 ARG B C 1
ATOM 3756 O O . ARG B 1 85 ? 15.406 7.688 -6.168 1 94.25 85 ARG B O 1
ATOM 3763 N N . THR B 1 86 ? 17.094 7.703 -4.758 1 91.88 86 THR B N 1
ATOM 3764 C CA . THR B 1 86 ? 16.984 9.141 -4.523 1 91.88 86 THR B CA 1
ATOM 3765 C C . THR B 1 86 ? 17.953 9.914 -5.41 1 91.88 86 THR B C 1
ATOM 3767 O O . THR B 1 86 ? 17.859 11.141 -5.512 1 91.88 86 THR B O 1
ATOM 3770 N N . VAL B 1 87 ? 18.797 9.242 -6.055 1 92.75 87 VAL B N 1
ATOM 3771 C CA . VAL B 1 87 ? 19.875 9.898 -6.801 1 92.75 87 VAL B CA 1
ATOM 3772 C C . VAL B 1 87 ? 19.312 10.492 -8.094 1 92.75 87 VAL B C 1
ATOM 3774 O O . VAL B 1 87 ? 18.578 9.828 -8.82 1 92.75 87 VAL B O 1
ATOM 3777 N N . ASN B 1 88 ? 19.625 11.727 -8.227 1 88.75 88 ASN B N 1
ATOM 3778 C CA . ASN B 1 88 ? 19.297 12.422 -9.461 1 88.75 88 ASN B CA 1
ATOM 3779 C C . ASN B 1 88 ? 20.531 13 -10.133 1 88.75 88 ASN B C 1
ATOM 3781 O O . ASN B 1 88 ? 20.734 14.219 -10.148 1 88.75 88 ASN B O 1
ATOM 3785 N N . ALA B 1 89 ? 21.391 12.211 -10.617 1 93.38 89 ALA B N 1
ATOM 3786 C CA . ALA B 1 89 ? 22.625 12.57 -11.312 1 93.38 89 ALA B CA 1
ATOM 3787 C C . ALA B 1 89 ? 22.875 11.633 -12.492 1 93.38 89 ALA B C 1
ATOM 3789 O O . ALA B 1 89 ? 22.391 10.508 -12.516 1 93.38 89 ALA B O 1
ATOM 3790 N N . ASP B 1 90 ? 23.594 12.062 -13.391 1 94.88 90 ASP B N 1
ATOM 3791 C CA . ASP B 1 90 ? 23.891 11.266 -14.578 1 94.88 90 ASP B CA 1
ATOM 3792 C C . ASP B 1 90 ? 24.922 10.188 -14.281 1 94.88 90 ASP B C 1
ATOM 3794 O O . ASP B 1 90 ? 24.891 9.102 -14.875 1 94.88 90 ASP B O 1
ATOM 3798 N N . GLY B 1 91 ? 25.859 10.586 -13.352 1 97 91 GLY B N 1
ATOM 3799 C CA . GLY B 1 91 ? 26.922 9.664 -13.008 1 97 91 GLY B CA 1
ATOM 3800 C C . GLY B 1 91 ? 27.312 9.703 -11.547 1 97 91 GLY B C 1
ATOM 3801 O O . GLY B 1 91 ? 27 10.664 -10.844 1 97 91 GLY B O 1
ATOM 3802 N N . MET B 1 92 ? 27.984 8.625 -11.188 1 97.88 92 MET B N 1
ATOM 3803 C CA . MET B 1 92 ? 28.422 8.492 -9.805 1 97.88 92 MET B CA 1
ATOM 3804 C C . MET B 1 92 ? 29.875 8.008 -9.75 1 97.88 92 MET B C 1
ATOM 3806 O O . MET B 1 92 ? 30.297 7.191 -10.562 1 97.88 92 MET B O 1
ATOM 3810 N N . LEU B 1 93 ? 30.594 8.57 -8.844 1 98.19 93 LEU B N 1
ATOM 3811 C CA . LEU B 1 93 ? 31.953 8.117 -8.539 1 98.19 93 LEU B CA 1
ATOM 3812 C C . LEU B 1 93 ? 31.984 7.406 -7.188 1 98.19 93 LEU B C 1
ATOM 3814 O O . LEU B 1 93 ? 31.625 7.988 -6.164 1 98.19 93 LEU B O 1
ATOM 3818 N N . PHE B 1 94 ? 32.406 6.156 -7.199 1 98.12 94 PHE B N 1
ATOM 3819 C CA . PHE B 1 94 ? 32.531 5.348 -5.992 1 98.12 94 PHE B CA 1
ATOM 3820 C C . PHE B 1 94 ? 33.969 5.246 -5.551 1 98.12 94 PHE B C 1
ATOM 3822 O O . PHE B 1 94 ? 34.844 4.906 -6.352 1 98.12 94 PHE B O 1
ATOM 3829 N N . GLU B 1 95 ? 34.156 5.555 -4.289 1 97.44 95 GLU B N 1
ATOM 3830 C CA . GLU B 1 95 ? 35.5 5.465 -3.756 1 97.44 95 GLU B CA 1
ATOM 3831 C C . GLU B 1 95 ? 35.531 4.891 -2.342 1 97.44 95 GLU B C 1
ATOM 3833 O O . GLU B 1 95 ? 34.844 5.414 -1.453 1 97.44 95 GLU B O 1
ATOM 3838 N N . LEU B 1 96 ? 36.25 3.797 -2.172 1 96.31 96 LEU B N 1
ATOM 3839 C CA . LEU B 1 96 ? 36.438 3.238 -0.839 1 96.31 96 LEU B CA 1
ATOM 3840 C C . LEU B 1 96 ? 37.594 3.947 -0.118 1 96.31 96 LEU B C 1
ATOM 3842 O O . LEU B 1 96 ? 38.688 4.023 -0.638 1 96.31 96 LEU B O 1
ATOM 3846 N N . ARG B 1 97 ? 37.25 4.422 1.065 1 93.38 97 ARG B N 1
ATOM 3847 C CA . ARG B 1 97 ? 38.219 5.148 1.853 1 93.38 97 ARG B CA 1
ATOM 3848 C C . ARG B 1 97 ? 38.938 4.223 2.844 1 93.38 97 ARG B C 1
ATOM 3850 O O . ARG B 1 97 ? 38.531 3.07 3.014 1 93.38 97 ARG B O 1
ATOM 3857 N N . ASP B 1 98 ? 39.938 4.781 3.521 1 90.81 98 ASP B N 1
ATOM 3858 C CA . ASP B 1 98 ? 40.781 4.004 4.438 1 90.81 98 ASP B CA 1
ATOM 3859 C C . ASP B 1 98 ? 39.969 3.547 5.652 1 90.81 98 ASP B C 1
ATOM 3861 O O . ASP B 1 98 ? 40.219 2.48 6.211 1 90.81 98 ASP B O 1
ATOM 3865 N N . ASP B 1 99 ? 39 4.266 6.047 1 88.44 99 ASP B N 1
ATOM 3866 C CA . ASP B 1 99 ? 38.219 3.916 7.215 1 88.44 99 ASP B CA 1
ATOM 3867 C C . ASP B 1 99 ? 37.094 2.936 6.852 1 88.44 99 ASP B C 1
ATOM 3869 O O . ASP B 1 99 ? 36.156 2.727 7.629 1 88.44 99 ASP B O 1
ATOM 3873 N N . GLN B 1 100 ? 37.156 2.414 5.629 1 89.56 100 GLN B N 1
ATOM 3874 C CA . GLN B 1 100 ? 36.25 1.4 5.113 1 89.56 100 GLN B CA 1
ATOM 3875 C C . GLN B 1 100 ? 34.875 1.996 4.82 1 89.56 100 GLN B C 1
ATOM 3877 O O . GLN B 1 100 ? 33.875 1.275 4.781 1 89.56 100 GLN B O 1
ATOM 3882 N N . SER B 1 101 ? 34.844 3.268 4.688 1 92.81 101 SER B N 1
ATOM 3883 C CA . SER B 1 101 ? 33.625 3.916 4.234 1 92.81 101 SER B CA 1
ATOM 3884 C C . SER B 1 101 ? 33.594 4.09 2.721 1 92.81 101 SER B C 1
ATOM 3886 O O . SER B 1 101 ? 34.656 4.301 2.107 1 92.81 101 SER B O 1
ATOM 3888 N N . LEU B 1 102 ? 32.469 3.967 2.154 1 95.44 102 LEU B N 1
ATOM 3889 C CA . LEU B 1 102 ? 32.281 4.195 0.724 1 95.44 102 LEU B CA 1
ATOM 3890 C C . LEU B 1 102 ? 31.781 5.605 0.459 1 95.44 102 LEU B C 1
ATOM 3892 O O . LEU B 1 102 ? 30.75 6.004 1.009 1 95.44 102 LEU B O 1
ATOM 3896 N N . ILE B 1 103 ? 32.5 6.332 -0.283 1 96.56 103 ILE B N 1
ATOM 3897 C CA . ILE B 1 103 ? 32.031 7.652 -0.702 1 96.56 103 ILE B CA 1
ATOM 3898 C C . ILE B 1 103 ? 31.438 7.574 -2.105 1 96.56 103 ILE B C 1
ATOM 3900 O O . ILE B 1 103 ? 32.094 7.086 -3.035 1 96.56 103 ILE B O 1
ATOM 3904 N N . ILE B 1 104 ? 30.281 7.961 -2.246 1 97.19 104 ILE B N 1
ATOM 3905 C CA . ILE B 1 104 ? 29.625 8.102 -3.543 1 97.19 104 ILE B CA 1
ATOM 3906 C C . ILE B 1 104 ? 29.484 9.578 -3.895 1 97.19 104 ILE B C 1
ATOM 3908 O O . ILE B 1 104 ? 28.734 10.305 -3.242 1 97.19 104 ILE B O 1
ATOM 3912 N N . ALA B 1 105 ? 30.156 9.977 -4.859 1 96.75 105 ALA B N 1
ATOM 3913 C CA . ALA B 1 105 ? 30.141 11.383 -5.266 1 96.75 105 ALA B CA 1
ATOM 3914 C C . ALA B 1 105 ? 29.344 11.57 -6.555 1 96.75 105 ALA B C 1
ATOM 3916 O O . ALA B 1 105 ? 29.438 10.758 -7.473 1 96.75 105 ALA B O 1
ATOM 3917 N N . THR B 1 106 ? 28.531 12.57 -6.574 1 94.88 106 THR B N 1
ATOM 3918 C CA . THR B 1 106 ? 27.797 13.031 -7.746 1 94.88 106 THR B CA 1
ATOM 3919 C C . THR B 1 106 ? 28.109 14.5 -8.039 1 94.88 106 THR B C 1
ATOM 3921 O O . THR B 1 106 ? 28.938 15.109 -7.367 1 94.88 106 THR B O 1
ATOM 3924 N N . ASP B 1 107 ? 27.484 14.992 -9.141 1 91.44 107 ASP B N 1
ATOM 3925 C CA . ASP B 1 107 ? 27.703 16.391 -9.484 1 91.44 107 ASP B CA 1
ATOM 3926 C C . ASP B 1 107 ? 27.109 17.312 -8.422 1 91.44 107 ASP B C 1
ATOM 3928 O O . ASP B 1 107 ? 27.547 18.469 -8.281 1 91.44 107 ASP B O 1
ATOM 3932 N N . ASN B 1 108 ? 26.203 16.781 -7.613 1 88.69 108 ASN B N 1
ATOM 3933 C CA . ASN B 1 108 ? 25.516 17.672 -6.691 1 88.69 108 ASN B CA 1
ATOM 3934 C C . ASN B 1 108 ? 25.688 17.219 -5.242 1 88.69 108 ASN B C 1
ATOM 3936 O O . ASN B 1 108 ? 24.938 17.641 -4.359 1 88.69 108 ASN B O 1
ATOM 3940 N N . GLY B 1 109 ? 26.672 16.312 -5.047 1 92.06 109 GLY B N 1
ATOM 3941 C CA . GLY B 1 109 ? 26.828 15.93 -3.65 1 92.06 109 GLY B CA 1
ATOM 3942 C C . GLY B 1 109 ? 27.797 14.766 -3.449 1 92.06 109 GLY B C 1
ATOM 3943 O O . GLY B 1 109 ? 28.406 14.289 -4.406 1 92.06 109 GLY B O 1
ATOM 3944 N N . ALA B 1 110 ? 28.016 14.453 -2.178 1 94.62 110 ALA B N 1
ATOM 3945 C CA . ALA B 1 110 ? 28.844 13.328 -1.754 1 94.62 110 ALA B CA 1
ATOM 3946 C C . ALA B 1 110 ? 28.219 12.617 -0.549 1 94.62 110 ALA B C 1
ATOM 3948 O O . ALA B 1 110 ? 27.734 13.273 0.378 1 94.62 110 ALA B O 1
ATOM 3949 N N . TYR B 1 111 ? 28.297 11.328 -0.592 1 94.56 111 TYR B N 1
ATOM 3950 C CA . TYR B 1 111 ? 27.578 10.516 0.389 1 94.56 111 TYR B CA 1
ATOM 3951 C C . TYR B 1 111 ? 28.469 9.406 0.927 1 94.56 111 TYR B C 1
ATOM 3953 O O . TYR B 1 111 ? 29.062 8.648 0.155 1 94.56 111 TYR B O 1
ATOM 3961 N N . LYS B 1 112 ? 28.516 9.383 2.191 1 93.5 112 LYS B N 1
ATOM 3962 C CA . LYS B 1 112 ? 29.359 8.391 2.855 1 93.5 112 LYS B CA 1
ATOM 3963 C C . LYS B 1 112 ? 28.516 7.242 3.414 1 93.5 112 LYS B C 1
ATOM 3965 O O . LYS B 1 112 ? 27.641 7.457 4.254 1 93.5 112 LYS B O 1
ATOM 3970 N N . LEU B 1 113 ? 28.781 6.055 2.955 1 93 113 LEU B N 1
ATOM 3971 C CA . LEU B 1 113 ? 28.078 4.867 3.424 1 93 113 LEU B CA 1
ATOM 3972 C C . LEU B 1 113 ? 29.047 3.916 4.137 1 93 113 LEU B C 1
ATOM 3974 O O . LEU B 1 113 ? 30.172 3.727 3.697 1 93 113 LEU B O 1
ATOM 3978 N N . PRO B 1 114 ? 28.547 3.395 5.195 1 90.25 114 PRO B N 1
ATOM 3979 C CA . PRO B 1 114 ? 29.391 2.381 5.848 1 90.25 114 PRO B CA 1
ATOM 3980 C C . PRO B 1 114 ? 29.453 1.074 5.062 1 90.25 114 PRO B C 1
ATOM 3982 O O . PRO B 1 114 ? 28.5 0.726 4.355 1 90.25 114 PRO B O 1
ATOM 3985 N N . THR B 1 115 ? 30.562 0.382 5.152 1 93.19 115 THR B N 1
ATOM 3986 C CA . THR B 1 115 ? 30.719 -0.914 4.5 1 93.19 115 THR B CA 1
ATOM 3987 C C . THR B 1 115 ? 31.234 -1.955 5.484 1 93.19 115 THR B C 1
ATOM 3989 O O . THR B 1 115 ? 31.578 -1.626 6.625 1 93.19 115 THR B O 1
ATOM 3992 N N . LEU B 1 116 ? 31.109 -3.158 5.141 1 89.69 116 LEU B N 1
ATOM 3993 C CA . LEU B 1 116 ? 31.719 -4.273 5.859 1 89.69 116 LEU B CA 1
ATOM 3994 C C . LEU B 1 116 ? 32.781 -4.957 5.008 1 89.69 116 LEU B C 1
ATOM 3996 O O . LEU B 1 116 ? 32.844 -6.188 4.941 1 89.69 116 LEU B O 1
ATOM 4000 N N . SER B 1 117 ? 33.531 -4.172 4.441 1 82.5 117 SER B 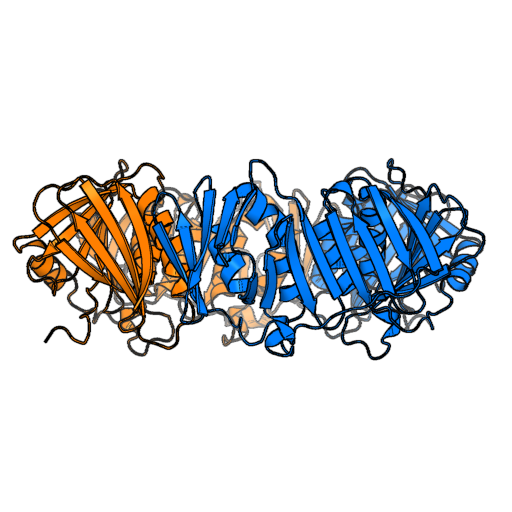N 1
ATOM 4001 C CA . SER B 1 117 ? 34.438 -4.645 3.402 1 82.5 117 SER B CA 1
ATOM 4002 C C . SER B 1 117 ? 35.469 -5.605 3.971 1 82.5 117 SER B C 1
ATOM 4004 O O . SER B 1 117 ? 36 -6.453 3.25 1 82.5 117 SER B O 1
ATOM 4006 N N . ASP B 1 118 ? 35.75 -5.539 5.266 1 82.62 118 ASP B N 1
ATOM 4007 C CA . ASP B 1 118 ? 36.688 -6.457 5.902 1 82.62 118 ASP B CA 1
ATOM 4008 C C . ASP B 1 118 ? 36.125 -7.887 5.895 1 82.62 118 ASP B C 1
ATOM 4010 O O . ASP B 1 118 ? 36.906 -8.844 6.066 1 82.62 118 ASP B O 1
ATOM 4014 N N . GLN B 1 119 ? 34.906 -8.016 5.633 1 84.25 119 GLN B N 1
ATOM 4015 C CA . GLN B 1 119 ? 34.25 -9.328 5.652 1 84.25 119 GLN B CA 1
ATOM 4016 C C . GLN B 1 119 ? 33.938 -9.805 4.242 1 84.25 119 GLN B C 1
ATOM 4018 O O . GLN B 1 119 ? 33.25 -10.828 4.062 1 84.25 119 GLN B O 1
ATOM 4023 N N . ALA B 1 120 ? 34.375 -9.117 3.314 1 86.94 120 ALA B N 1
ATOM 4024 C CA . ALA B 1 120 ? 34 -9.414 1.93 1 86.94 120 ALA B CA 1
ATOM 4025 C C . ALA B 1 120 ? 34.469 -10.82 1.537 1 86.94 120 ALA B C 1
ATOM 4027 O O . ALA B 1 120 ? 33.781 -11.5 0.764 1 86.94 120 ALA B O 1
ATOM 4028 N N . SER B 1 121 ? 35.531 -11.227 2.059 1 85.12 121 SER B N 1
ATOM 4029 C CA . SER B 1 121 ? 36.094 -12.531 1.726 1 85.12 121 SER B CA 1
ATOM 4030 C C . SER B 1 121 ? 35.219 -13.656 2.256 1 85.12 121 SER B C 1
ATOM 4032 O O . SER B 1 121 ? 35.281 -14.789 1.778 1 85.12 121 SER B O 1
ATOM 4034 N N . ASN B 1 122 ? 34.344 -13.375 3.182 1 85.31 122 ASN B N 1
ATOM 4035 C CA . ASN B 1 122 ? 33.5 -14.375 3.809 1 85.31 122 ASN B CA 1
ATOM 4036 C C . ASN B 1 122 ? 32.156 -14.516 3.076 1 85.31 122 ASN B C 1
ATOM 4038 O O . ASN B 1 122 ? 31.328 -15.359 3.438 1 85.31 122 ASN B O 1
ATOM 4042 N N . TYR B 1 123 ? 32.062 -13.75 2.131 1 89.31 123 TYR B N 1
ATOM 4043 C CA . TYR B 1 123 ? 30.781 -13.836 1.419 1 89.31 123 TYR B CA 1
ATOM 4044 C C . TYR B 1 123 ? 30.609 -15.211 0.78 1 89.31 123 TYR B C 1
ATOM 4046 O O . TYR B 1 123 ? 31.547 -15.734 0.165 1 89.31 123 TYR B O 1
ATOM 4054 N N . PRO B 1 124 ? 29.484 -15.812 0.924 1 83.75 124 PRO B N 1
ATOM 4055 C CA . PRO B 1 124 ? 29.297 -17.188 0.458 1 83.75 124 PRO B CA 1
ATOM 4056 C C . PRO B 1 124 ? 29.531 -17.344 -1.043 1 83.75 124 PRO B C 1
ATOM 4058 O O . PRO B 1 124 ? 29.172 -16.453 -1.821 1 83.75 124 PRO B O 1
ATOM 4061 N N . ASN B 1 125 ? 30.234 -18.312 -1.354 1 81.56 125 ASN B N 1
ATOM 4062 C CA . ASN B 1 125 ? 30.438 -18.672 -2.75 1 81.56 125 ASN B CA 1
ATOM 4063 C C . ASN B 1 125 ? 29.688 -19.953 -3.115 1 81.56 125 ASN B C 1
ATOM 4065 O O . ASN B 1 125 ? 29.609 -20.875 -2.307 1 81.56 125 ASN B O 1
ATOM 4069 N N . TRP B 1 126 ? 28.969 -19.844 -4.227 1 78.62 126 TRP B N 1
ATOM 4070 C CA . TRP B 1 126 ? 28.25 -21.016 -4.707 1 78.62 126 TRP B CA 1
ATOM 4071 C C . TRP B 1 126 ? 28.922 -21.609 -5.938 1 78.62 126 TRP B C 1
ATOM 4073 O O . TRP B 1 126 ? 29.188 -20.906 -6.918 1 78.62 126 TRP B O 1
ATOM 4083 N N . ASP B 1 127 ? 29.766 -22.578 -5.809 1 66.69 127 ASP B N 1
ATOM 4084 C CA . ASP B 1 127 ? 30.484 -23.219 -6.922 1 66.69 127 ASP B CA 1
ATOM 4085 C C . ASP B 1 127 ? 29.562 -24.156 -7.695 1 66.69 127 ASP B C 1
ATOM 4087 O O . ASP B 1 127 ? 28.844 -24.953 -7.102 1 66.69 127 ASP B O 1
ATOM 4091 N N . MET B 1 128 ? 29.141 -23.781 -8.875 1 62.94 128 MET B N 1
ATOM 4092 C CA . MET B 1 128 ? 28.469 -24.766 -9.719 1 62.94 128 MET B CA 1
ATOM 4093 C C . MET B 1 128 ? 29.484 -25.547 -10.547 1 62.94 128 MET B C 1
ATOM 4095 O O . MET B 1 128 ? 30.219 -24.969 -11.359 1 62.94 128 MET B O 1
ATOM 4099 N N . THR B 1 129 ? 30 -26.656 -10.219 1 59.56 129 THR B N 1
ATOM 4100 C CA . THR B 1 129 ? 31.062 -27.422 -10.852 1 59.56 129 THR B CA 1
ATOM 4101 C C . THR B 1 129 ? 30.594 -28.031 -12.164 1 59.56 129 THR B C 1
ATOM 4103 O O . THR B 1 129 ? 31.344 -28.109 -13.133 1 59.56 129 THR B O 1
ATOM 4106 N N . SER B 1 130 ? 29.328 -28.766 -12.242 1 65.81 130 SER B N 1
ATOM 4107 C CA . SER B 1 130 ? 28.969 -29.562 -13.414 1 65.81 130 SER B CA 1
ATOM 4108 C C . SER B 1 130 ? 27.516 -29.359 -13.805 1 65.81 130 SER B C 1
ATOM 4110 O O . SER B 1 130 ? 26.641 -29.328 -12.938 1 65.81 130 SER B O 1
ATOM 4112 N N . VAL B 1 131 ? 27.422 -28.859 -15.125 1 69.38 131 VAL B N 1
ATOM 4113 C CA . VAL B 1 131 ? 26.078 -28.75 -15.703 1 69.38 131 VAL B CA 1
ATOM 4114 C C . VAL B 1 131 ? 25.641 -30.109 -16.25 1 69.38 131 VAL B C 1
ATOM 4116 O O . VAL B 1 131 ? 26.344 -30.719 -17.047 1 69.38 131 VAL B O 1
ATOM 4119 N N . ASP B 1 132 ? 24.547 -30.531 -15.766 1 72.88 132 ASP B N 1
ATOM 4120 C CA . ASP B 1 132 ? 24 -31.797 -16.25 1 72.88 132 ASP B CA 1
ATOM 4121 C C . ASP B 1 132 ? 23.156 -31.594 -17.5 1 72.88 132 ASP B C 1
ATOM 4123 O O . ASP B 1 132 ? 23.234 -32.375 -18.453 1 72.88 132 ASP B O 1
ATOM 4127 N N . ASN B 1 133 ? 22.375 -30.547 -17.5 1 78.88 133 ASN B N 1
ATOM 4128 C CA . ASN B 1 133 ? 21.422 -30.266 -18.578 1 78.88 133 ASN B CA 1
ATOM 4129 C C . ASN B 1 133 ? 21.25 -28.766 -18.781 1 78.88 133 ASN B C 1
ATOM 4131 O O . ASN B 1 133 ? 21.406 -27.984 -17.844 1 78.88 133 ASN B O 1
ATOM 4135 N N . SER B 1 134 ? 21.031 -28.422 -20 1 83.81 134 SER B N 1
ATOM 4136 C CA . SER B 1 134 ? 20.797 -27.031 -20.328 1 83.81 134 SER B CA 1
ATOM 4137 C C . SER B 1 134 ? 19.562 -26.875 -21.219 1 83.81 134 SER B C 1
ATOM 4139 O O . SER B 1 134 ? 19.344 -27.672 -22.141 1 83.81 134 SER B O 1
ATOM 4141 N N . PHE B 1 135 ? 18.766 -25.828 -20.938 1 83.12 135 PHE B N 1
ATOM 4142 C CA . PHE B 1 135 ? 17.547 -25.531 -21.672 1 83.12 135 PHE B CA 1
ATOM 4143 C C . PHE B 1 135 ? 17.453 -24.047 -21.969 1 83.12 135 PHE B C 1
ATOM 4145 O O . PHE B 1 135 ? 17.984 -23.219 -21.219 1 83.12 135 PHE B O 1
ATOM 4152 N N . GLU B 1 136 ? 16.781 -23.828 -23.078 1 84.25 136 GLU B N 1
ATOM 4153 C CA . GLU B 1 136 ? 16.516 -22.438 -23.406 1 84.25 136 GLU B CA 1
ATOM 4154 C C . GLU B 1 136 ? 15.023 -22.125 -23.344 1 84.25 136 GLU B C 1
ATOM 4156 O O . GLU B 1 136 ? 14.203 -22.922 -23.797 1 84.25 136 GLU B O 1
ATOM 4161 N N . VAL B 1 137 ? 14.742 -21.031 -22.781 1 85.88 137 VAL B N 1
ATOM 4162 C CA . VAL B 1 137 ? 13.344 -20.625 -22.672 1 85.88 137 VAL B CA 1
ATOM 4163 C C . VAL B 1 137 ? 13.258 -19.094 -22.734 1 85.88 137 VAL B C 1
ATOM 4165 O O . VAL B 1 137 ? 14.125 -18.406 -22.203 1 85.88 137 VAL B O 1
ATOM 4168 N N . ASP B 1 138 ? 12.305 -18.625 -23.391 1 84.88 138 ASP B N 1
ATOM 4169 C CA . ASP B 1 138 ? 12.102 -17.188 -23.375 1 84.88 138 ASP B CA 1
ATOM 4170 C C . ASP B 1 138 ? 11.531 -16.734 -22.031 1 84.88 138 ASP B C 1
ATOM 4172 O O . ASP B 1 138 ? 10.773 -17.453 -21.391 1 84.88 138 ASP B O 1
ATOM 4176 N N . SER B 1 139 ? 11.82 -15.516 -21.656 1 86.69 139 SER B N 1
ATOM 4177 C CA . SER B 1 139 ? 11.453 -14.984 -20.344 1 86.69 139 SER B CA 1
ATOM 4178 C C . SER B 1 139 ? 9.945 -14.922 -20.172 1 86.69 139 SER B C 1
ATOM 4180 O O . SER B 1 139 ? 9.422 -15.156 -19.078 1 86.69 139 SER B O 1
ATOM 4182 N N . ALA B 1 140 ? 9.219 -14.594 -21.219 1 83.56 140 ALA B N 1
ATOM 4183 C CA . ALA B 1 140 ? 7.758 -14.508 -21.172 1 83.56 140 ALA B CA 1
ATOM 4184 C C . ALA B 1 140 ? 7.145 -15.867 -20.828 1 83.56 140 ALA B C 1
ATOM 4186 O O . ALA B 1 140 ? 6.215 -15.953 -20.031 1 83.56 140 ALA B O 1
ATOM 4187 N N . SER B 1 141 ? 7.672 -16.906 -21.484 1 84.75 141 SER B N 1
ATOM 4188 C CA . SER B 1 141 ? 7.18 -18.25 -21.25 1 84.75 141 SER B CA 1
ATOM 4189 C C . SER B 1 141 ? 7.441 -18.688 -19.812 1 84.75 141 SER B C 1
ATOM 4191 O O . SER B 1 141 ? 6.57 -19.266 -19.172 1 84.75 141 SER B O 1
ATOM 4193 N N . LEU B 1 142 ? 8.617 -18.406 -19.391 1 88.38 142 LEU B N 1
ATOM 4194 C CA . LEU B 1 142 ? 8.945 -18.766 -18.016 1 88.38 142 LEU B CA 1
ATOM 4195 C C . LEU B 1 142 ? 8.07 -18 -17.031 1 88.38 142 LEU B C 1
ATOM 4197 O O . LEU B 1 142 ? 7.598 -18.562 -16.031 1 88.38 142 LEU B O 1
ATOM 4201 N N . TYR B 1 143 ? 7.922 -16.766 -17.266 1 87.06 143 TYR B N 1
ATOM 4202 C CA . TYR B 1 143 ? 7.055 -15.938 -16.438 1 87.06 143 TYR B CA 1
ATOM 4203 C C . TYR B 1 143 ? 5.66 -16.547 -16.344 1 87.06 143 TYR B C 1
ATOM 4205 O O . TYR B 1 143 ? 5.109 -16.656 -15.242 1 87.06 143 TYR B O 1
ATOM 4213 N N . LYS B 1 144 ? 5.129 -16.938 -17.438 1 83.62 144 LYS B N 1
ATOM 4214 C CA . LYS B 1 144 ? 3.791 -17.516 -17.484 1 83.62 144 LYS B CA 1
ATOM 4215 C C . LYS B 1 144 ? 3.738 -18.828 -16.688 1 83.62 144 LYS B C 1
ATOM 4217 O O . LYS B 1 144 ? 2.777 -19.078 -15.953 1 83.62 144 LYS B O 1
ATOM 4222 N N . LEU B 1 145 ? 4.723 -19.641 -16.875 1 87.75 145 LEU B N 1
ATOM 4223 C CA . LEU B 1 145 ? 4.789 -20.891 -16.141 1 87.75 145 LEU B CA 1
ATOM 4224 C C . LEU B 1 145 ? 4.746 -20.656 -14.633 1 87.75 145 LEU B C 1
ATOM 4226 O O . LEU B 1 145 ? 3.986 -21.297 -13.914 1 87.75 145 LEU B O 1
ATOM 4230 N N . ILE B 1 146 ? 5.527 -19.719 -14.242 1 91 146 ILE B N 1
ATOM 4231 C CA . ILE B 1 146 ? 5.641 -19.406 -12.82 1 91 146 ILE B CA 1
ATOM 4232 C C . ILE B 1 146 ? 4.312 -18.859 -12.305 1 91 146 ILE B C 1
ATOM 4234 O O . ILE B 1 146 ? 3.787 -19.328 -11.289 1 91 146 ILE B O 1
ATOM 4238 N N . LYS B 1 147 ? 3.777 -17.953 -12.953 1 86.62 147 LYS B N 1
ATOM 4239 C CA . LYS B 1 147 ? 2.551 -17.281 -12.539 1 86.62 147 LYS B CA 1
ATOM 4240 C C . LYS B 1 147 ? 1.386 -18.25 -12.445 1 86.62 147 LYS B C 1
ATOM 4242 O O . LYS B 1 147 ? 0.516 -18.109 -11.586 1 86.62 147 LYS B O 1
ATOM 4247 N N . HIS B 1 148 ? 1.36 -19.266 -13.227 1 85.5 148 HIS B N 1
ATOM 4248 C CA . HIS B 1 148 ? 0.206 -20.156 -13.328 1 85.5 148 HIS B CA 1
ATOM 4249 C C . HIS B 1 148 ? 0.378 -21.391 -12.445 1 85.5 148 HIS B C 1
ATOM 4251 O O . HIS B 1 148 ? -0.494 -22.25 -12.406 1 85.5 148 HIS B O 1
ATOM 4257 N N . THR B 1 149 ? 1.431 -21.422 -11.703 1 90 149 THR B N 1
ATOM 4258 C CA . THR B 1 149 ? 1.602 -22.609 -10.891 1 90 149 THR B CA 1
ATOM 4259 C C . THR B 1 149 ? 1.919 -22.234 -9.445 1 90 149 THR B C 1
ATOM 4261 O O . THR B 1 149 ? 1.592 -22.984 -8.516 1 90 149 THR B O 1
ATOM 4264 N N . THR B 1 150 ? 2.551 -21.125 -9.219 1 92.38 150 THR B N 1
ATOM 4265 C CA . THR B 1 150 ? 3.064 -20.781 -7.891 1 92.38 150 THR B CA 1
ATOM 4266 C C . THR B 1 150 ? 1.922 -20.594 -6.898 1 92.38 150 THR B C 1
ATOM 4268 O O . THR B 1 150 ? 2.066 -20.891 -5.715 1 92.38 150 THR B O 1
ATOM 4271 N N . TYR B 1 151 ? 0.811 -20.156 -7.293 1 88.31 151 TYR B N 1
ATOM 4272 C CA . TYR B 1 151 ? -0.304 -19.906 -6.383 1 88.31 151 TYR B CA 1
ATOM 4273 C C . TYR B 1 151 ? -0.812 -21.219 -5.789 1 88.31 151 TYR B C 1
ATOM 4275 O O . TYR B 1 151 ? -1.524 -21.219 -4.781 1 88.31 151 TYR B O 1
ATOM 4283 N N . ALA B 1 152 ? -0.517 -22.375 -6.395 1 88.69 152 ALA B N 1
ATOM 4284 C CA . ALA B 1 152 ? -1.06 -23.672 -5.996 1 88.69 152 ALA B CA 1
ATOM 4285 C C . ALA B 1 152 ? -0.163 -24.359 -4.965 1 88.69 152 ALA B C 1
ATOM 4287 O O . ALA B 1 152 ? -0.527 -25.391 -4.398 1 88.69 152 ALA B O 1
ATOM 4288 N N . SER B 1 153 ? 0.995 -23.766 -4.75 1 92.62 153 SER B N 1
ATOM 4289 C CA . SER B 1 153 ? 1.913 -24.359 -3.781 1 92.62 153 SER B CA 1
ATOM 4290 C C . SER B 1 153 ? 1.464 -24.078 -2.35 1 92.62 153 SER B C 1
ATOM 4292 O O . SER B 1 153 ? 0.695 -23.141 -2.107 1 92.62 153 SER B O 1
ATOM 4294 N N . ALA B 1 154 ? 1.938 -24.938 -1.499 1 90.88 154 ALA B N 1
ATOM 4295 C CA . ALA B 1 154 ? 1.702 -24.688 -0.078 1 90.88 154 ALA B CA 1
ATOM 4296 C C . ALA B 1 154 ? 2.477 -23.469 0.409 1 90.88 154 ALA B C 1
ATOM 4298 O O . ALA B 1 154 ? 3.426 -23.031 -0.243 1 90.88 154 ALA B O 1
ATOM 4299 N N . LYS B 1 155 ? 1.939 -22.969 1.485 1 88.12 155 LYS B N 1
ATOM 4300 C CA . LYS B 1 155 ? 2.633 -21.828 2.088 1 88.12 155 LYS B CA 1
ATOM 4301 C C . LYS B 1 155 ? 4.008 -22.234 2.604 1 88.12 155 LYS B C 1
ATOM 4303 O O . LYS B 1 155 ? 4.266 -23.422 2.844 1 88.12 155 LYS B O 1
ATOM 4308 N N . THR B 1 156 ? 4.809 -21.297 2.816 1 84.81 156 THR B N 1
ATOM 4309 C CA . THR B 1 156 ? 6.211 -21.547 3.137 1 84.81 156 THR B CA 1
ATOM 4310 C C . THR B 1 156 ? 6.344 -22.219 4.504 1 84.81 156 THR B C 1
ATOM 4312 O O . THR B 1 156 ? 7.336 -22.891 4.773 1 84.81 156 THR B O 1
ATOM 4315 N N . ASP B 1 157 ? 5.379 -22.141 5.305 1 83.5 157 ASP B N 1
ATOM 4316 C CA . ASP B 1 157 ? 5.457 -22.688 6.652 1 83.5 157 ASP B CA 1
ATOM 4317 C C . ASP B 1 157 ? 4.859 -24.094 6.711 1 83.5 157 ASP B C 1
ATOM 4319 O O . ASP B 1 157 ? 4.754 -24.688 7.785 1 83.5 157 ASP B O 1
ATOM 4323 N N . SER B 1 158 ? 4.637 -24.688 5.598 1 85.06 158 SER B N 1
ATOM 4324 C CA . SER B 1 158 ? 4.07 -26.031 5.539 1 85.06 158 SER B CA 1
ATOM 4325 C C . SER B 1 158 ? 5.07 -27.062 6.016 1 85.06 158 SER B C 1
ATOM 4327 O O . SER B 1 158 ? 6.273 -26.938 5.77 1 85.06 158 SER B O 1
ATOM 4329 N N . ALA B 1 159 ? 4.52 -28.078 6.676 1 85.75 159 ALA B N 1
ATOM 4330 C CA . ALA B 1 159 ? 5.344 -29.188 7.156 1 85.75 159 ALA B CA 1
ATOM 4331 C C . ALA B 1 159 ? 5.902 -30 5.988 1 85.75 159 ALA B C 1
ATOM 4333 O O . ALA B 1 159 ? 6.992 -30.578 6.09 1 85.75 159 ALA B O 1
ATOM 4334 N N . ASP B 1 160 ? 5.168 -30.078 4.992 1 90.31 160 ASP B N 1
ATOM 4335 C CA . ASP B 1 160 ? 5.633 -30.75 3.789 1 90.31 160 ASP B CA 1
ATOM 4336 C C . ASP B 1 160 ? 6.41 -29.797 2.883 1 90.31 160 ASP B C 1
ATOM 4338 O O . ASP B 1 160 ? 5.82 -29.125 2.039 1 90.31 160 ASP B O 1
ATOM 4342 N N . GLU B 1 161 ? 7.648 -29.844 3 1 92.31 161 GLU B N 1
ATOM 4343 C CA . GLU B 1 161 ? 8.516 -28.859 2.342 1 92.31 161 GLU B CA 1
ATOM 4344 C C . GLU B 1 161 ? 8.383 -28.953 0.824 1 92.31 161 GLU B C 1
ATOM 4346 O O . GLU B 1 161 ? 8.406 -27.922 0.136 1 92.31 161 GLU B O 1
ATOM 4351 N N . VAL B 1 162 ? 8.312 -30.172 0.352 1 93.81 162 VAL B N 1
ATOM 4352 C CA . VAL B 1 162 ? 8.289 -30.375 -1.094 1 93.81 162 VAL B CA 1
ATOM 4353 C C . VAL B 1 162 ? 7.074 -29.672 -1.698 1 93.81 162 VAL B C 1
ATOM 4355 O O . VAL B 1 162 ? 7.129 -29.203 -2.834 1 93.81 162 VAL B O 1
ATOM 4358 N N . LEU B 1 163 ? 6.008 -29.5 -0.924 1 92.94 163 LEU B N 1
ATOM 4359 C CA . LEU B 1 163 ? 4.77 -28.891 -1.413 1 92.94 163 LEU B CA 1
ATOM 4360 C C . LEU B 1 163 ? 4.891 -27.375 -1.469 1 92.94 163 LEU B C 1
ATOM 4362 O O . LEU B 1 163 ? 4.066 -26.703 -2.09 1 92.94 163 LEU B O 1
ATOM 4366 N N . THR B 1 164 ? 5.93 -26.859 -0.936 1 95.56 164 THR B N 1
ATOM 4367 C CA . THR B 1 164 ? 6.168 -25.422 -0.995 1 95.56 164 THR B CA 1
ATOM 4368 C C . THR B 1 164 ? 6.914 -25.047 -2.273 1 95.56 164 THR B C 1
ATOM 4370 O O . THR B 1 164 ? 7.234 -23.875 -2.494 1 95.56 164 THR B O 1
ATOM 4373 N N . GLY B 1 165 ? 7.141 -26.047 -3.08 1 95.81 165 GLY B N 1
ATOM 4374 C CA . GLY B 1 165 ? 7.852 -25.828 -4.332 1 95.81 165 GLY B CA 1
ATOM 4375 C C . GLY B 1 165 ? 7.012 -26.141 -5.555 1 95.81 165 GLY B C 1
ATOM 4376 O O . GLY B 1 165 ? 5.883 -26.625 -5.438 1 95.81 165 GLY B O 1
ATOM 4377 N N . ILE B 1 166 ? 7.566 -25.812 -6.684 1 94.88 166 ILE B N 1
ATOM 4378 C CA . ILE B 1 166 ? 7.023 -26.125 -8 1 94.88 166 ILE B CA 1
ATOM 4379 C C . ILE B 1 166 ? 7.898 -27.172 -8.68 1 94.88 166 ILE B C 1
ATOM 4381 O O . ILE B 1 166 ? 9.125 -27.031 -8.742 1 94.88 166 ILE B O 1
ATOM 4385 N N . GLN B 1 167 ? 7.273 -28.188 -9.102 1 93.88 167 GLN B N 1
ATOM 4386 C CA . GLN B 1 167 ? 8.031 -29.172 -9.875 1 93.88 167 GLN B CA 1
ATOM 4387 C C . GLN B 1 167 ? 8.148 -28.75 -11.336 1 93.88 167 GLN B C 1
ATOM 4389 O O . GLN B 1 167 ? 7.137 -28.469 -11.984 1 93.88 167 GLN B O 1
ATOM 4394 N N . MET B 1 168 ? 9.289 -28.703 -11.797 1 91.81 168 MET B N 1
ATOM 4395 C CA . MET B 1 168 ? 9.578 -28.406 -13.188 1 91.81 168 MET B CA 1
ATOM 4396 C C . MET B 1 168 ? 10.141 -29.625 -13.906 1 91.81 168 MET B C 1
ATOM 4398 O O . MET B 1 168 ? 11.188 -30.156 -13.531 1 91.81 168 MET B O 1
ATOM 4402 N N . ASN B 1 169 ? 9.406 -30 -14.867 1 89.06 169 ASN B N 1
ATOM 4403 C CA . ASN B 1 169 ? 9.836 -31.125 -15.695 1 89.06 169 ASN B CA 1
ATOM 4404 C C . ASN B 1 169 ? 10.312 -30.656 -17.062 1 89.06 169 ASN B C 1
ATOM 4406 O O . ASN B 1 169 ? 9.562 -30 -17.797 1 89.06 169 ASN B O 1
ATOM 4410 N N . PHE B 1 170 ? 11.547 -31.031 -17.359 1 87.81 170 PHE B N 1
ATOM 4411 C CA . PHE B 1 170 ? 12.133 -30.703 -18.656 1 87.81 170 PHE B CA 1
ATOM 4412 C C . PHE B 1 170 ? 12.156 -31.922 -19.562 1 87.81 170 PHE B C 1
ATOM 4414 O O . PHE B 1 170 ? 12.656 -32.969 -19.172 1 87.81 170 PHE B O 1
ATOM 4421 N N . ASN B 1 171 ? 11.508 -31.797 -20.672 1 82.56 171 ASN B N 1
ATOM 4422 C CA . ASN B 1 171 ? 11.555 -32.875 -21.641 1 82.56 171 ASN B CA 1
ATOM 4423 C C . ASN B 1 171 ? 11.695 -32.375 -23.062 1 82.56 171 ASN B C 1
ATOM 4425 O O . ASN B 1 171 ? 11.93 -31.172 -23.281 1 82.56 171 ASN B O 1
ATOM 4429 N N . LYS B 1 172 ? 11.641 -33.281 -24.047 1 76.69 172 LYS B N 1
ATOM 4430 C CA . LYS B 1 172 ? 11.852 -32.938 -25.438 1 76.69 172 LYS B CA 1
ATOM 4431 C C . LYS B 1 172 ? 10.758 -32 -25.953 1 76.69 172 LYS B C 1
ATOM 4433 O O . LYS B 1 172 ? 10.984 -31.234 -26.875 1 76.69 172 LYS B O 1
ATOM 4438 N N . ASP B 1 173 ? 9.68 -32.094 -25.266 1 74.5 173 ASP B N 1
ATOM 4439 C CA . ASP B 1 173 ? 8.531 -31.328 -25.734 1 74.5 173 ASP B CA 1
ATOM 4440 C C . ASP B 1 173 ? 8.492 -29.953 -25.078 1 74.5 173 ASP B C 1
ATOM 4442 O O . ASP B 1 173 ? 7.781 -29.062 -25.547 1 74.5 173 ASP B O 1
ATOM 4446 N N . GLY B 1 174 ? 9.281 -29.781 -24 1 83.38 174 GLY B N 1
ATOM 4447 C CA . GLY B 1 174 ? 9.289 -28.484 -23.344 1 83.38 174 GLY B CA 1
ATOM 4448 C C . GLY B 1 174 ? 9.352 -28.594 -21.828 1 83.38 174 GLY B C 1
ATOM 4449 O O . GLY B 1 174 ? 9.969 -29.516 -21.297 1 83.38 174 GLY B O 1
ATOM 4450 N N . ILE B 1 175 ? 8.82 -27.562 -21.234 1 87.62 175 ILE B N 1
ATOM 4451 C CA . ILE B 1 175 ? 8.828 -27.5 -19.766 1 87.62 175 ILE B CA 1
ATOM 4452 C C . ILE B 1 175 ? 7.402 -27.625 -19.25 1 87.62 175 ILE B C 1
ATOM 4454 O O . ILE B 1 175 ? 6.5 -26.922 -19.719 1 87.62 175 ILE B O 1
ATOM 4458 N N . ILE B 1 176 ? 7.215 -28.5 -18.344 1 86.81 176 ILE B N 1
ATOM 4459 C CA . ILE B 1 176 ? 5.938 -28.641 -17.656 1 86.81 176 ILE B CA 1
ATOM 4460 C C . ILE B 1 176 ? 6.117 -28.359 -16.172 1 86.81 176 ILE B C 1
ATOM 4462 O O . ILE B 1 176 ? 6.98 -28.953 -15.516 1 86.81 176 ILE B O 1
ATOM 4466 N N . CYS B 1 177 ? 5.332 -27.484 -15.672 1 90.56 177 CYS B N 1
ATOM 4467 C CA . CYS B 1 177 ? 5.402 -27.125 -14.258 1 90.56 177 CYS B CA 1
ATOM 4468 C C . CYS B 1 177 ? 4.145 -27.578 -13.523 1 90.56 177 CYS B C 1
ATOM 4470 O O . CYS B 1 177 ? 3.039 -27.469 -14.055 1 90.56 177 CYS B O 1
ATOM 4472 N N . TYR B 1 178 ? 4.395 -28.047 -12.32 1 88.62 178 TYR B N 1
ATOM 4473 C CA . TYR B 1 178 ? 3.301 -28.5 -11.461 1 88.62 178 TYR B CA 1
ATOM 4474 C C . TYR B 1 178 ? 3.355 -27.797 -10.109 1 88.62 178 TYR B C 1
ATOM 4476 O O . TYR B 1 178 ? 4.426 -27.672 -9.508 1 88.62 178 TYR B O 1
ATOM 4484 N N . GLY B 1 179 ? 2.225 -27.328 -9.633 1 90.25 179 GLY B N 1
ATOM 4485 C CA . GLY B 1 179 ? 2.047 -26.828 -8.281 1 90.25 179 GLY B CA 1
ATOM 4486 C C . GLY B 1 179 ? 0.871 -27.453 -7.559 1 90.25 179 GLY B C 1
ATOM 4487 O O . GLY B 1 179 ? -0.172 -27.703 -8.164 1 90.25 179 GLY B O 1
ATOM 4488 N N . THR B 1 180 ? 1.083 -27.75 -6.242 1 87.81 180 THR B N 1
ATOM 4489 C CA . THR B 1 180 ? -0.033 -28.312 -5.5 1 87.81 180 THR B CA 1
ATOM 4490 C C . THR B 1 180 ? 0.151 -28.109 -3.998 1 87.81 180 THR B C 1
ATOM 4492 O O . THR B 1 180 ? 1.28 -28.062 -3.508 1 87.81 180 THR B O 1
ATOM 4495 N N . ASP B 1 181 ? -0.921 -27.922 -3.35 1 87.69 181 ASP B N 1
ATOM 4496 C CA . ASP B 1 181 ? -0.945 -27.984 -1.892 1 87.69 181 ASP B CA 1
ATOM 4497 C C . ASP B 1 181 ? -1.79 -29.156 -1.398 1 87.69 181 ASP B C 1
ATOM 4499 O O . ASP B 1 181 ? -2.244 -29.156 -0.252 1 87.69 181 ASP B O 1
ATOM 4503 N N . LYS B 1 182 ? -2.072 -30.078 -2.25 1 80.69 182 LYS B N 1
ATOM 4504 C CA . LYS B 1 182 ? -2.859 -31.281 -2.002 1 80.69 182 LYS B CA 1
ATOM 4505 C C . LYS B 1 182 ? -4.336 -31.047 -2.305 1 80.69 182 LYS B C 1
ATOM 4507 O O . LYS B 1 182 ? -5.062 -31.984 -2.656 1 80.69 182 LYS B O 1
ATOM 4512 N N . PHE B 1 183 ? -4.766 -29.812 -2.248 1 80.31 183 PHE B N 1
ATOM 4513 C CA . PHE B 1 183 ? -6.176 -29.516 -2.473 1 80.31 183 PHE B CA 1
ATOM 4514 C C . PHE B 1 183 ? -6.383 -28.844 -3.826 1 80.31 183 PHE B C 1
ATOM 4516 O O . PHE B 1 183 ? -7.496 -28.844 -4.355 1 80.31 183 PHE B O 1
ATOM 4523 N N . ILE B 1 184 ? -5.387 -28.312 -4.277 1 83.69 184 ILE B N 1
ATOM 4524 C CA . ILE B 1 184 ? -5.383 -27.719 -5.613 1 83.69 184 ILE B CA 1
ATOM 4525 C C . ILE B 1 184 ? -4.156 -28.219 -6.383 1 83.69 184 ILE B C 1
ATOM 4527 O O . ILE B 1 184 ? -3.096 -28.438 -5.801 1 83.69 184 ILE B O 1
ATOM 4531 N N . PHE B 1 185 ? -4.406 -28.406 -7.703 1 84.56 185 PHE B N 1
ATOM 4532 C CA . PHE B 1 185 ? -3.34 -28.812 -8.609 1 84.56 185 PHE B CA 1
ATOM 4533 C C . PHE B 1 185 ? -3.309 -27.922 -9.844 1 84.56 185 PHE B C 1
ATOM 4535 O O . PHE B 1 185 ? -4.352 -27.625 -10.438 1 84.56 185 PHE B O 1
ATOM 4542 N N . SER B 1 186 ? -2.119 -27.453 -10.078 1 86.06 186 SER B N 1
ATOM 4543 C CA . SER B 1 186 ? -1.955 -26.625 -11.266 1 86.06 186 SER B CA 1
ATOM 4544 C C . SER B 1 186 ? -0.877 -27.188 -12.188 1 86.06 186 SER B C 1
ATOM 4546 O O . SER B 1 186 ? 0.146 -27.703 -11.719 1 86.06 186 SER B O 1
ATOM 4548 N N . LYS B 1 187 ? -1.18 -27.156 -13.438 1 85.69 187 LYS B N 1
ATOM 4549 C CA . LYS B 1 187 ? -0.247 -27.562 -14.484 1 85.69 187 LYS B CA 1
ATOM 4550 C C . LYS B 1 187 ? -0.135 -26.5 -15.562 1 85.69 187 LYS B C 1
ATOM 4552 O O . LYS B 1 187 ? -1.147 -25.984 -16.031 1 85.69 187 LYS B O 1
ATOM 4557 N N . ALA B 1 188 ? 1.018 -26.172 -15.883 1 85.25 188 ALA B N 1
ATOM 4558 C CA . ALA B 1 188 ? 1.308 -25.266 -17 1 85.25 188 ALA B CA 1
ATOM 4559 C C . ALA B 1 188 ? 2.459 -25.797 -17.844 1 85.25 188 ALA B C 1
ATOM 4561 O O . ALA B 1 188 ? 3.412 -26.375 -17.312 1 85.25 188 ALA B O 1
ATOM 4562 N N . GLN B 1 189 ? 2.344 -25.562 -19.125 1 85.62 189 GLN B N 1
ATOM 4563 C CA . GLN B 1 189 ? 3.365 -26.094 -20.016 1 85.62 189 GLN B CA 1
ATOM 4564 C C . GLN B 1 189 ? 3.689 -25.109 -21.141 1 85.62 189 GLN B C 1
ATOM 4566 O O . GLN B 1 189 ? 2.818 -24.375 -21.578 1 85.62 189 GLN B O 1
ATOM 4571 N N . THR B 1 190 ? 4.906 -25.062 -21.484 1 82.62 190 THR B N 1
ATOM 4572 C CA . THR B 1 190 ? 5.367 -24.297 -22.641 1 82.62 190 THR B CA 1
ATOM 4573 C C . THR B 1 190 ? 6.293 -25.141 -23.516 1 82.62 190 THR B C 1
ATOM 4575 O O . THR B 1 190 ? 6.988 -26.031 -23.016 1 82.62 190 THR B O 1
ATOM 4578 N N . ASP B 1 191 ? 6.16 -24.812 -24.844 1 75.94 191 ASP B N 1
ATOM 4579 C CA . ASP B 1 191 ? 7.043 -25.5 -25.781 1 75.94 191 ASP B CA 1
ATOM 4580 C C . ASP B 1 191 ? 8.422 -24.828 -25.828 1 75.94 191 ASP B C 1
ATOM 4582 O O . ASP B 1 191 ? 8.531 -23.609 -25.672 1 75.94 191 ASP B O 1
ATOM 4586 N N . ILE B 1 192 ? 9.461 -25.578 -25.562 1 69.62 192 ILE B N 1
ATOM 4587 C CA . ILE B 1 192 ? 10.789 -24.984 -25.656 1 69.62 192 ILE B CA 1
ATOM 4588 C C . ILE B 1 192 ? 11.555 -25.625 -26.812 1 69.62 192 ILE B C 1
ATOM 4590 O O . ILE B 1 192 ? 11.211 -26.719 -27.266 1 69.62 192 ILE B O 1
ATOM 4594 N N . GLN B 1 193 ? 12.336 -24.828 -27.484 1 60.09 193 GLN B N 1
ATOM 4595 C CA . GLN B 1 193 ? 13.297 -25.375 -28.438 1 60.09 193 GLN B CA 1
ATOM 4596 C C . GLN B 1 193 ? 14.461 -26.031 -27.703 1 60.09 193 GLN B C 1
ATOM 4598 O O . GLN B 1 193 ? 15.117 -25.406 -26.875 1 60.09 193 GLN B O 1
ATOM 4603 N N . SER B 1 194 ? 14.25 -27.234 -27.297 1 56 194 SER B N 1
ATOM 4604 C CA . SER B 1 194 ? 15.312 -27.938 -26.594 1 56 194 SER B CA 1
ATOM 4605 C C . SER B 1 194 ? 16.328 -28.531 -27.578 1 56 194 SER B C 1
ATOM 4607 O O . SER B 1 194 ? 15.945 -29.172 -28.547 1 56 194 SER B O 1
ATOM 4609 N N . GLU B 1 195 ? 17.406 -27.875 -27.656 1 53.75 195 GLU B N 1
ATOM 4610 C CA . GLU B 1 195 ? 18.484 -28.625 -28.297 1 53.75 195 GLU B CA 1
ATOM 4611 C C . GLU B 1 195 ? 19.156 -29.562 -27.312 1 53.75 195 GLU B C 1
ATOM 4613 O O . GLU B 1 195 ? 19.531 -29.156 -26.203 1 53.75 195 GLU B O 1
ATOM 4618 N N . GLY B 1 196 ? 19.062 -30.891 -27.484 1 53.59 196 GLY B N 1
ATOM 4619 C CA . GLY B 1 196 ? 19.875 -31.891 -26.812 1 53.59 196 GLY B CA 1
ATOM 4620 C C . GLY B 1 196 ? 19.125 -32.625 -25.719 1 53.59 196 GLY B C 1
ATOM 4621 O O . GLY B 1 196 ? 19.75 -33.219 -24.828 1 53.59 196 GLY B O 1
ATOM 4622 N N . LEU B 1 197 ? 17.984 -32.219 -25.422 1 57.09 197 LEU B N 1
ATOM 4623 C CA . LEU B 1 197 ? 17.406 -32.906 -24.281 1 57.09 197 LEU B CA 1
ATOM 4624 C C . LEU B 1 197 ? 17.25 -34.406 -24.594 1 57.09 197 LEU B C 1
ATOM 4626 O O . LEU B 1 197 ? 16.5 -34.781 -25.5 1 57.09 197 LEU B O 1
ATOM 4630 N N . THR B 1 198 ? 18.297 -35.156 -24.297 1 58.16 198 THR B N 1
ATOM 4631 C CA . THR B 1 198 ? 18.172 -36.594 -24.453 1 58.16 198 THR B CA 1
ATOM 4632 C C . THR B 1 198 ? 17.328 -37.219 -23.344 1 58.16 198 THR B C 1
ATOM 4634 O O . THR B 1 198 ? 16.594 -38.156 -23.562 1 58.16 198 THR B O 1
ATOM 4637 N N . ASP B 1 199 ? 17.422 -36.562 -21.969 1 70.5 199 ASP B N 1
ATOM 4638 C CA . ASP B 1 199 ? 16.734 -37.219 -20.859 1 70.5 199 ASP B CA 1
ATOM 4639 C C . ASP B 1 199 ? 15.812 -36.25 -20.141 1 70.5 199 ASP B C 1
ATOM 4641 O O . ASP B 1 199 ? 16.031 -35.031 -20.172 1 70.5 199 ASP B O 1
ATOM 4645 N N . GLU B 1 200 ? 14.688 -36.781 -19.641 1 81 200 GLU B N 1
ATOM 4646 C CA . GLU B 1 200 ? 13.742 -36.031 -18.812 1 81 200 GLU B CA 1
ATOM 4647 C C . GLU B 1 200 ? 14.367 -35.688 -17.469 1 81 200 GLU B C 1
ATOM 4649 O O . GLU B 1 200 ? 15.023 -36.5 -16.828 1 81 200 GLU B O 1
ATOM 4654 N N . VAL B 1 201 ? 14.391 -34.406 -17.172 1 86.25 201 VAL B N 1
ATOM 4655 C CA . VAL B 1 201 ? 14.898 -33.906 -15.891 1 86.25 201 VAL B CA 1
ATOM 4656 C C . VAL B 1 201 ? 13.773 -33.25 -15.094 1 86.25 201 VAL B C 1
ATOM 4658 O O . VAL B 1 201 ? 12.969 -32.5 -15.648 1 86.25 201 VAL B O 1
ATOM 4661 N N . SER B 1 202 ? 13.703 -33.688 -13.812 1 90.19 202 SER B N 1
ATOM 4662 C CA . SER B 1 202 ? 12.695 -33.125 -12.93 1 90.19 202 SER B CA 1
ATOM 4663 C C . SER B 1 202 ? 13.328 -32.5 -11.695 1 90.19 202 SER B C 1
ATOM 4665 O O . SER B 1 202 ? 14.172 -33.125 -11.039 1 90.19 202 SER B O 1
ATOM 4667 N N . VAL B 1 203 ? 12.953 -31.297 -11.422 1 92.81 203 VAL B N 1
ATOM 4668 C CA . VAL B 1 203 ? 13.477 -30.609 -10.242 1 92.81 203 VAL B CA 1
ATOM 4669 C C . VAL B 1 203 ? 12.336 -29.922 -9.5 1 92.81 203 VAL B C 1
ATOM 4671 O O . VAL B 1 203 ? 11.266 -29.688 -10.062 1 92.81 203 VAL B O 1
ATOM 4674 N N . VAL B 1 204 ? 12.539 -29.641 -8.227 1 95.25 204 VAL B N 1
ATOM 4675 C CA . VAL B 1 204 ? 11.57 -28.906 -7.426 1 95.25 204 VAL B CA 1
ATOM 4676 C C . VAL B 1 204 ? 12.18 -27.594 -6.949 1 95.25 204 VAL B C 1
ATOM 4678 O O . VAL B 1 204 ? 13.188 -27.594 -6.238 1 95.25 204 VAL B O 1
ATOM 4681 N N . VAL B 1 205 ? 11.578 -26.547 -7.363 1 96.31 205 VAL B N 1
ATOM 4682 C CA . VAL B 1 205 ? 12.078 -25.203 -7.07 1 96.31 205 VAL B CA 1
ATOM 4683 C C . VAL B 1 205 ? 11.18 -24.531 -6.051 1 96.31 205 VAL B C 1
ATOM 4685 O O . VAL B 1 205 ? 9.953 -24.516 -6.199 1 96.31 205 VAL B O 1
ATOM 4688 N N . PRO B 1 206 ? 11.742 -23.938 -5.039 1 95.69 206 PRO B N 1
ATOM 4689 C CA . PRO B 1 206 ? 10.898 -23.234 -4.07 1 95.69 206 PRO B CA 1
ATOM 4690 C C . PRO B 1 206 ? 10.016 -22.172 -4.723 1 95.69 206 PRO B C 1
ATOM 4692 O O . PRO B 1 206 ? 10.508 -21.359 -5.5 1 95.69 206 PRO B O 1
ATOM 4695 N N . SER B 1 207 ? 8.742 -22.141 -4.352 1 95.62 207 SER B N 1
ATOM 4696 C CA . SER B 1 207 ? 7.75 -21.281 -4.996 1 95.62 207 SER B CA 1
ATOM 4697 C C . SER B 1 207 ? 8.023 -19.812 -4.715 1 95.62 207 SER B C 1
ATOM 4699 O O . SER B 1 207 ? 7.844 -18.969 -5.59 1 95.62 207 SER B O 1
ATOM 4701 N N . ASP B 1 208 ? 8.375 -19.5 -3.512 1 93.12 208 ASP B N 1
ATOM 4702 C CA . ASP B 1 208 ? 8.641 -18.109 -3.146 1 93.12 208 ASP B CA 1
ATOM 4703 C C . ASP B 1 208 ? 9.805 -17.547 -3.959 1 93.12 208 ASP B C 1
ATOM 4705 O O . ASP B 1 208 ? 9.781 -16.375 -4.352 1 93.12 208 ASP B O 1
ATOM 4709 N N . VAL B 1 209 ? 10.797 -18.344 -4.238 1 93.94 209 VAL B N 1
ATOM 4710 C CA . VAL B 1 209 ? 11.953 -17.938 -5.035 1 93.94 209 VAL B CA 1
ATOM 4711 C C . VAL B 1 209 ? 11.523 -17.703 -6.48 1 93.94 209 VAL B C 1
ATOM 4713 O O . VAL B 1 209 ? 11.93 -16.719 -7.105 1 93.94 209 VAL B O 1
ATOM 4716 N N . LEU B 1 210 ? 10.727 -18.609 -6.961 1 94.38 210 LEU B N 1
ATOM 4717 C CA . LEU B 1 210 ? 10.219 -18.453 -8.32 1 94.38 210 LEU B CA 1
ATOM 4718 C C . LEU B 1 210 ? 9.406 -17.172 -8.461 1 94.38 210 LEU B C 1
ATOM 4720 O O . LEU B 1 210 ? 9.508 -16.469 -9.469 1 94.38 210 LEU B O 1
ATOM 4724 N N . SER B 1 211 ? 8.641 -16.906 -7.504 1 92.19 211 SER B N 1
ATOM 4725 C CA . SER B 1 211 ? 7.848 -15.688 -7.531 1 92.19 211 SER B CA 1
ATOM 4726 C C . SER B 1 211 ? 8.742 -14.453 -7.59 1 92.19 211 SER B C 1
ATOM 4728 O O . SER B 1 211 ? 8.469 -13.516 -8.344 1 92.19 211 SER B O 1
ATOM 4730 N N . LYS B 1 212 ? 9.727 -14.445 -6.855 1 90.62 212 LYS B N 1
ATOM 4731 C CA . LYS B 1 212 ? 10.68 -13.336 -6.879 1 90.62 212 LYS B CA 1
ATOM 4732 C C . LYS B 1 212 ? 11.383 -13.242 -8.227 1 90.62 212 LYS B C 1
ATOM 4734 O O . LYS B 1 212 ? 11.562 -12.148 -8.766 1 90.62 212 LYS B O 1
ATOM 4739 N N . LEU B 1 213 ? 11.805 -14.367 -8.703 1 91.31 213 LEU B N 1
ATOM 4740 C CA . LEU B 1 213 ? 12.461 -14.422 -10 1 91.31 213 LEU B CA 1
ATOM 4741 C C . LEU B 1 213 ? 11.57 -13.828 -11.086 1 91.31 213 LEU B C 1
ATOM 4743 O O . LEU B 1 213 ? 12.062 -13.141 -11.992 1 91.31 213 LEU B O 1
ATOM 4747 N N . SER B 1 214 ? 10.344 -14.117 -10.977 1 89.62 214 SER B N 1
ATOM 4748 C CA . SER B 1 214 ? 9.414 -13.625 -11.992 1 89.62 214 SER B CA 1
ATOM 4749 C C . SER B 1 214 ? 9.422 -12.102 -12.055 1 89.62 214 SER B C 1
ATOM 4751 O O . SER B 1 214 ? 9.258 -11.516 -13.133 1 89.62 214 SER B O 1
ATOM 4753 N N . THR B 1 215 ? 9.656 -11.406 -10.992 1 86.62 215 THR B N 1
ATOM 4754 C CA . THR B 1 215 ? 9.711 -9.945 -10.953 1 86.62 215 THR B CA 1
ATOM 4755 C C . THR B 1 215 ? 11.016 -9.438 -11.555 1 86.62 215 THR B C 1
ATOM 4757 O O . THR B 1 215 ? 11.07 -8.336 -12.094 1 86.62 215 THR B O 1
ATOM 4760 N N . ILE B 1 216 ? 11.992 -10.227 -11.492 1 86.06 216 ILE B N 1
ATOM 4761 C CA . ILE B 1 216 ? 13.328 -9.844 -11.922 1 86.06 216 ILE B CA 1
ATOM 4762 C C . ILE B 1 216 ? 13.469 -10.062 -13.43 1 86.06 216 ILE B C 1
ATOM 4764 O O . ILE B 1 216 ? 14.062 -9.242 -14.133 1 86.06 216 ILE B O 1
ATOM 4768 N N . ILE B 1 217 ? 12.852 -11.156 -13.922 1 80.62 217 ILE B N 1
ATOM 4769 C CA . ILE B 1 217 ? 13.133 -11.57 -15.297 1 80.62 217 ILE B CA 1
ATOM 4770 C C . ILE B 1 217 ? 12.125 -10.922 -16.25 1 80.62 217 ILE B C 1
ATOM 4772 O O . ILE B 1 217 ? 12.289 -10.977 -17.469 1 80.62 217 ILE B O 1
ATOM 4776 N N . PHE B 1 218 ? 10.969 -10.344 -15.734 1 66.44 218 PHE B N 1
ATOM 4777 C CA . PHE B 1 218 ? 9.844 -9.914 -16.562 1 66.44 218 PHE B CA 1
ATOM 4778 C C . PHE B 1 218 ? 10.312 -8.961 -17.656 1 66.44 218 PHE B C 1
ATOM 4780 O O . PHE B 1 218 ? 9.68 -8.867 -18.703 1 66.44 218 PHE B O 1
ATOM 4787 N N . LYS B 1 219 ? 11.531 -8.453 -17.641 1 65.56 219 LYS B N 1
ATOM 4788 C CA . LYS B 1 219 ? 11.867 -7.484 -18.688 1 65.56 219 LYS B CA 1
ATOM 4789 C C . LYS B 1 219 ? 13.023 -7.988 -19.547 1 65.56 219 LYS B C 1
ATOM 4791 O O . LYS B 1 219 ? 13.578 -7.234 -20.344 1 65.56 219 LYS B O 1
ATOM 4796 N N . THR B 1 220 ? 13.266 -9.297 -19.406 1 68.88 220 THR B N 1
ATOM 4797 C CA . THR B 1 220 ? 14.406 -9.828 -20.156 1 68.88 220 THR B CA 1
ATOM 4798 C C . THR B 1 220 ? 13.93 -10.648 -21.344 1 68.88 220 THR B C 1
ATOM 4800 O O . THR B 1 220 ? 12.742 -10.953 -21.469 1 68.88 220 THR B O 1
ATOM 4803 N N . LYS B 1 221 ? 14.781 -10.961 -22.312 1 77.88 221 LYS B N 1
ATOM 4804 C CA . LYS B 1 221 ? 14.422 -11.695 -23.516 1 77.88 221 LYS B CA 1
ATOM 4805 C C . LYS B 1 221 ? 14.617 -13.195 -23.328 1 77.88 221 LYS B C 1
ATOM 4807 O O . LYS B 1 221 ? 13.859 -13.844 -22.594 1 77.88 221 LYS B O 1
ATOM 4812 N N . LEU B 1 222 ? 15.82 -13.742 -23.797 1 79.44 222 LEU B N 1
ATOM 4813 C CA . LEU B 1 222 ? 16.078 -15.18 -23.781 1 79.44 222 LEU B CA 1
ATOM 4814 C C . LEU B 1 222 ? 16.891 -15.578 -22.562 1 79.44 222 LEU B C 1
ATOM 4816 O O . LEU B 1 222 ? 17.828 -14.875 -22.188 1 79.44 222 LEU B O 1
ATOM 4820 N N . LEU B 1 223 ? 16.5 -16.75 -22 1 87.38 223 LEU B N 1
ATOM 4821 C CA . LEU B 1 223 ? 17.141 -17.281 -20.797 1 87.38 223 LEU B CA 1
ATOM 4822 C C . LEU B 1 223 ? 17.656 -18.703 -21.047 1 87.38 223 LEU B C 1
ATOM 4824 O O . LEU B 1 223 ? 17.062 -19.453 -21.812 1 87.38 223 LEU B O 1
ATOM 4828 N N . GLU B 1 224 ? 18.75 -18.938 -20.5 1 87.38 224 GLU B N 1
ATOM 4829 C CA . GLU B 1 224 ? 19.266 -20.312 -20.469 1 87.38 224 GLU B CA 1
ATOM 4830 C C . GLU B 1 224 ? 19.141 -20.906 -19.062 1 87.38 224 GLU B C 1
ATOM 4832 O O . GLU B 1 224 ? 19.609 -20.328 -18.094 1 87.38 224 GLU B O 1
ATOM 4837 N N . LEU B 1 225 ? 18.5 -22.047 -19.016 1 88 225 LEU B N 1
ATOM 4838 C CA . LEU B 1 225 ? 18.344 -22.766 -17.75 1 88 225 LEU B CA 1
ATOM 4839 C C . LEU B 1 225 ? 19.281 -23.953 -17.688 1 88 225 LEU B C 1
ATOM 4841 O O . LEU B 1 225 ? 19.312 -24.781 -18.609 1 88 225 LEU B O 1
ATOM 4845 N N . GLN B 1 226 ? 20.031 -23.984 -16.656 1 84.62 226 GLN B N 1
ATOM 4846 C CA . GLN B 1 226 ? 20.938 -25.109 -16.406 1 84.62 226 GLN B CA 1
ATOM 4847 C C . GLN B 1 226 ? 20.625 -25.781 -15.078 1 84.62 226 GLN B C 1
ATOM 4849 O O . GLN B 1 226 ? 20.422 -25.109 -14.062 1 84.62 226 GLN B O 1
ATOM 4854 N N . THR B 1 227 ? 20.531 -27.062 -15.117 1 82.94 227 THR B N 1
ATOM 4855 C CA . THR B 1 227 ? 20.203 -27.766 -13.883 1 82.94 227 THR B CA 1
ATOM 4856 C C . THR B 1 227 ? 21.312 -28.734 -13.5 1 82.94 227 THR B C 1
ATOM 4858 O O . THR B 1 227 ? 21.984 -29.297 -14.375 1 82.94 227 THR B O 1
ATOM 4861 N N . THR B 1 228 ? 21.562 -28.75 -12.234 1 79.56 228 THR B N 1
ATOM 4862 C CA . THR B 1 228 ? 22.281 -29.859 -11.594 1 79.56 228 THR B CA 1
ATOM 4863 C C . THR B 1 228 ? 21.375 -30.594 -10.609 1 79.56 228 THR B C 1
ATOM 4865 O O . THR B 1 228 ? 20.156 -30.375 -10.602 1 79.56 228 THR B O 1
ATOM 4868 N N . TYR B 1 229 ? 21.938 -31.562 -9.906 1 77.12 229 TYR B N 1
ATOM 4869 C CA . TYR B 1 229 ? 21.156 -32.344 -8.953 1 77.12 229 TYR B CA 1
ATOM 4870 C C . TYR B 1 229 ? 20.531 -31.453 -7.895 1 77.12 229 TYR B C 1
ATOM 4872 O O . TYR B 1 229 ? 19.422 -31.703 -7.422 1 77.12 229 TYR B O 1
ATOM 4880 N N . ASN B 1 230 ? 21.25 -30.391 -7.617 1 85.38 230 ASN B N 1
ATOM 4881 C CA . ASN B 1 230 ? 20.781 -29.641 -6.457 1 85.38 230 ASN B CA 1
ATOM 4882 C C . ASN B 1 230 ? 20.641 -28.156 -6.773 1 85.38 230 ASN B C 1
ATOM 4884 O O . ASN B 1 230 ? 20.281 -27.359 -5.895 1 85.38 230 ASN B O 1
ATOM 4888 N N . LEU B 1 231 ? 20.859 -27.844 -8 1 90.5 231 LEU B N 1
ATOM 4889 C CA . LEU B 1 231 ? 20.828 -26.422 -8.328 1 90.5 231 LEU B CA 1
ATOM 4890 C C . LEU B 1 231 ? 20.156 -26.172 -9.672 1 90.5 231 LEU B C 1
ATOM 4892 O O . LEU B 1 231 ? 20.312 -26.969 -10.602 1 90.5 231 LEU B O 1
ATOM 4896 N N . LEU B 1 232 ? 19.469 -25.141 -9.719 1 91.81 232 LEU B N 1
ATOM 4897 C CA . LEU B 1 232 ? 18.984 -24.578 -10.977 1 91.81 232 LEU B CA 1
ATOM 4898 C C . LEU B 1 232 ? 19.641 -23.219 -11.25 1 91.81 232 LEU B C 1
ATOM 4900 O O . LEU B 1 232 ? 19.562 -22.312 -10.422 1 91.81 232 LEU B O 1
ATOM 4904 N N . LYS B 1 233 ? 20.281 -23.156 -12.367 1 92.06 233 LYS B N 1
ATOM 4905 C CA . LYS B 1 233 ? 20.938 -21.922 -12.781 1 92.06 233 LYS B CA 1
ATOM 4906 C C . LYS B 1 233 ? 20.219 -21.281 -13.969 1 92.06 233 LYS B C 1
ATOM 4908 O O . LYS B 1 233 ? 19.953 -21.953 -14.969 1 92.06 233 LYS B O 1
ATOM 4913 N N . ILE B 1 234 ? 19.938 -20.078 -13.805 1 91.5 234 ILE B N 1
ATOM 4914 C CA . ILE B 1 234 ? 19.312 -19.312 -14.883 1 91.5 234 ILE B CA 1
ATOM 4915 C C . ILE B 1 234 ? 20.281 -18.25 -15.391 1 91.5 234 ILE B C 1
ATOM 4917 O O . ILE B 1 234 ? 20.719 -17.391 -14.633 1 91.5 234 ILE B O 1
ATOM 4921 N N . LEU B 1 235 ? 20.547 -18.328 -16.656 1 91.44 235 LEU B N 1
ATOM 4922 C CA . LEU B 1 235 ? 21.516 -17.422 -17.266 1 91.44 235 LEU B CA 1
ATOM 4923 C C . LEU B 1 235 ? 20.828 -16.484 -18.266 1 91.44 235 LEU B C 1
ATOM 4925 O O . LEU B 1 235 ? 20.078 -16.938 -19.125 1 91.44 235 LEU B O 1
ATOM 4929 N N . ASN B 1 236 ? 21.031 -15.273 -18.047 1 90 236 ASN B N 1
ATOM 4930 C CA . ASN B 1 236 ? 20.672 -14.242 -19.016 1 90 236 ASN B CA 1
ATOM 4931 C C . ASN B 1 236 ? 21.891 -13.594 -19.641 1 90 236 ASN B C 1
ATOM 4933 O O . ASN B 1 236 ? 22.5 -12.695 -19.047 1 90 236 ASN B O 1
ATOM 4937 N N . LYS B 1 237 ? 22.156 -13.984 -20.812 1 85 237 LYS B N 1
ATOM 4938 C CA . LYS B 1 237 ? 23.391 -13.547 -21.453 1 85 237 LYS B CA 1
ATOM 4939 C C . LYS B 1 237 ? 23.344 -12.055 -21.781 1 85 237 LYS B C 1
ATOM 4941 O O . LYS B 1 237 ? 24.328 -11.336 -21.594 1 85 237 LYS B O 1
ATOM 4946 N N . ASP B 1 238 ? 22.188 -11.617 -22.188 1 83.56 238 ASP B N 1
ATOM 4947 C CA . ASP B 1 238 ? 22.031 -10.211 -22.547 1 83.56 238 ASP B CA 1
ATOM 4948 C C . ASP B 1 238 ? 22.219 -9.312 -21.328 1 83.56 238 ASP B C 1
ATOM 4950 O O . ASP B 1 238 ? 22.859 -8.258 -21.422 1 83.56 238 ASP B O 1
ATOM 4954 N N . ALA B 1 239 ? 21.812 -9.797 -20.266 1 84.38 239 ALA B N 1
ATOM 4955 C CA . ALA B 1 239 ? 21.875 -8.992 -19.047 1 84.38 239 ALA B CA 1
ATOM 4956 C C . ALA B 1 239 ? 23.125 -9.32 -18.234 1 84.38 239 ALA B C 1
ATOM 4958 O O . ALA B 1 239 ? 23.375 -8.719 -17.188 1 84.38 239 ALA B O 1
ATOM 4959 N N . HIS B 1 240 ? 23.953 -10.297 -18.719 1 89.12 240 HIS B N 1
ATOM 4960 C CA . HIS B 1 240 ? 25.125 -10.758 -17.984 1 89.12 240 HIS B CA 1
ATOM 4961 C C . HIS B 1 240 ? 24.766 -11.133 -16.562 1 89.12 240 HIS B C 1
ATOM 4963 O O . HIS B 1 240 ? 25.438 -10.695 -15.609 1 89.12 240 HIS B O 1
ATOM 4969 N N . MET B 1 241 ? 23.719 -11.883 -16.438 1 92.44 241 MET B N 1
ATOM 4970 C CA . MET B 1 241 ? 23.156 -12.219 -15.125 1 92.44 241 MET B CA 1
ATOM 4971 C C . MET B 1 241 ? 23.094 -13.727 -14.93 1 92.44 241 MET B C 1
ATOM 4973 O O . MET B 1 241 ? 22.766 -14.461 -15.859 1 92.44 241 MET B O 1
ATOM 4977 N N . GLU B 1 242 ? 23.453 -14.133 -13.812 1 92.38 242 GLU B N 1
ATOM 4978 C CA . GLU B 1 242 ? 23.297 -15.508 -13.344 1 92.38 242 GLU B CA 1
ATOM 4979 C C . GLU B 1 242 ? 22.469 -15.57 -12.062 1 92.38 242 GLU B C 1
ATOM 4981 O O . GLU B 1 242 ? 22.734 -14.852 -11.102 1 92.38 242 GLU B O 1
ATOM 4986 N N . TYR B 1 243 ? 21.469 -16.344 -12.086 1 92.88 243 TYR B N 1
ATOM 4987 C CA . TYR B 1 243 ? 20.594 -16.547 -10.938 1 92.88 243 TYR B CA 1
ATOM 4988 C C . TYR B 1 243 ? 20.562 -18.016 -10.531 1 92.88 243 TYR B C 1
ATOM 4990 O O . TYR B 1 243 ? 20.062 -18.859 -11.273 1 92.88 243 TYR B O 1
ATOM 4998 N N . ASP B 1 244 ? 21.094 -18.312 -9.375 1 93.5 244 ASP B N 1
ATOM 4999 C CA . ASP B 1 244 ? 21.188 -19.688 -8.875 1 93.5 244 ASP B CA 1
ATOM 5000 C C . ASP B 1 244 ? 20.141 -19.953 -7.801 1 93.5 244 ASP B C 1
ATOM 5002 O O . ASP B 1 244 ? 19.938 -19.141 -6.902 1 93.5 244 ASP B O 1
ATOM 5006 N N . ILE B 1 245 ? 19.547 -21.109 -7.871 1 94.06 245 ILE B N 1
ATOM 5007 C CA . ILE B 1 245 ? 18.516 -21.484 -6.91 1 94.06 245 ILE B CA 1
ATOM 5008 C C . ILE B 1 245 ? 18.828 -22.875 -6.344 1 94.06 245 ILE B C 1
ATOM 5010 O O . ILE B 1 245 ? 19.047 -23.828 -7.094 1 94.06 245 ILE B O 1
ATOM 5014 N N . ARG B 1 246 ? 18.859 -22.984 -5.055 1 92.56 246 ARG B N 1
ATOM 5015 C CA . ARG B 1 246 ? 18.938 -24.297 -4.418 1 92.56 246 ARG B CA 1
ATOM 5016 C C . ARG B 1 246 ? 17.594 -25.031 -4.523 1 92.56 246 ARG B C 1
ATOM 5018 O O . ARG B 1 246 ? 16.547 -24.453 -4.227 1 92.56 246 ARG B O 1
ATOM 5025 N N . LEU B 1 247 ? 17.703 -26.266 -4.902 1 94.62 247 LEU B N 1
ATOM 5026 C CA . LEU B 1 247 ? 16.484 -27.031 -5.168 1 94.62 247 LEU B CA 1
ATOM 5027 C C . LEU B 1 247 ? 16.016 -27.75 -3.908 1 94.62 247 LEU B C 1
ATOM 5029 O O . LEU B 1 247 ? 16.797 -27.969 -2.979 1 94.62 247 LEU B O 1
ATOM 5033 N N . LEU B 1 248 ? 14.742 -28.062 -3.859 1 94.62 248 LEU B N 1
ATOM 5034 C CA . LEU B 1 248 ? 14.172 -28.938 -2.838 1 94.62 248 LEU B CA 1
ATOM 5035 C C . LEU B 1 248 ? 14.328 -30.406 -3.232 1 94.62 248 LEU B C 1
ATOM 5037 O O . LEU B 1 248 ? 14.617 -30.703 -4.391 1 94.62 248 LEU B O 1
ATOM 5041 N N . ASN B 1 249 ? 14.117 -31.25 -2.211 1 92.44 249 ASN B N 1
ATOM 5042 C CA . ASN B 1 249 ? 14.094 -32.688 -2.527 1 92.44 249 ASN B CA 1
ATOM 5043 C C . ASN B 1 249 ? 12.93 -33.031 -3.441 1 92.44 249 ASN B C 1
ATOM 5045 O O . ASN B 1 249 ? 11.812 -32.562 -3.238 1 92.44 249 ASN B O 1
ATOM 5049 N N . ASN B 1 250 ? 13.18 -33.781 -4.449 1 87.06 250 ASN B N 1
ATOM 5050 C CA . ASN B 1 250 ? 12.18 -34.062 -5.477 1 87.06 250 ASN B CA 1
ATOM 5051 C C . ASN B 1 250 ? 11.328 -35.281 -5.117 1 87.06 250 ASN B C 1
ATOM 5053 O O . ASN B 1 250 ? 11.344 -36.281 -5.82 1 87.06 250 ASN B O 1
ATOM 5057 N N . ASN B 1 251 ? 10.664 -35.344 -4.047 1 86.5 251 ASN B N 1
ATOM 5058 C CA . ASN B 1 251 ? 9.633 -36.312 -3.699 1 86.5 251 ASN B CA 1
ATOM 5059 C C . ASN B 1 251 ? 8.234 -35.75 -3.932 1 86.5 251 ASN B C 1
ATOM 5061 O O . ASN B 1 251 ? 7.352 -35.906 -3.086 1 86.5 251 ASN B O 1
ATOM 5065 N N . TYR B 1 252 ? 8.133 -35.219 -5.023 1 89.06 252 TYR B N 1
ATOM 5066 C CA . TYR B 1 252 ? 6.906 -34.5 -5.348 1 89.06 252 TYR B CA 1
ATOM 5067 C C . TYR B 1 252 ? 5.77 -35.469 -5.629 1 89.06 252 TYR B C 1
ATOM 5069 O O . TYR B 1 252 ? 5.977 -36.5 -6.266 1 89.06 252 TYR B O 1
ATOM 5077 N N . PRO B 1 253 ? 4.57 -35.25 -5.098 1 82.25 253 PRO B N 1
ATOM 5078 C CA . PRO B 1 253 ? 3.453 -36.156 -5.32 1 82.25 253 PRO B CA 1
ATOM 5079 C C . PRO B 1 253 ? 3.121 -36.344 -6.801 1 82.25 253 PRO B C 1
ATOM 5081 O O . PRO B 1 253 ? 3.352 -35.406 -7.602 1 82.25 253 PRO B O 1
ATOM 5084 N N . LEU B 1 254 ? 2.785 -37.531 -7.168 1 71.69 254 LEU B N 1
ATOM 5085 C CA . LEU B 1 254 ? 2.49 -37.844 -8.562 1 71.69 254 LEU B CA 1
ATOM 5086 C C . LEU B 1 254 ? 1.22 -37.156 -9.023 1 71.69 254 LEU B C 1
ATOM 5088 O O . LEU B 1 254 ? 0.126 -37.719 -8.945 1 71.69 254 LEU B O 1
ATOM 5092 N N . ALA B 1 255 ? 1.343 -35.875 -9.32 1 60.84 255 ALA B N 1
ATOM 5093 C CA . ALA B 1 255 ? 0.243 -35 -9.711 1 60.84 255 ALA B CA 1
ATOM 5094 C C . ALA B 1 255 ? -0.341 -35.438 -11.055 1 60.84 255 ALA B C 1
ATOM 5096 O O . ALA B 1 255 ? -1.556 -35.375 -11.258 1 60.84 255 ALA B O 1
ATOM 5097 N N . ASN B 1 256 ? 0.496 -35.938 -11.938 1 62.38 256 ASN B N 1
ATOM 5098 C CA . ASN B 1 256 ? 0.06 -36.25 -13.289 1 62.38 256 ASN B CA 1
ATOM 5099 C C . ASN B 1 256 ? -0.983 -37.375 -13.305 1 62.38 256 ASN B C 1
ATOM 5101 O O . ASN B 1 256 ? -1.961 -37.312 -14.055 1 62.38 256 ASN B O 1
ATOM 5105 N N . LYS B 1 257 ? -0.765 -38.281 -12.406 1 64.12 257 LYS B N 1
ATOM 5106 C CA . LYS B 1 257 ? -1.685 -39.406 -12.406 1 64.12 257 LYS B CA 1
ATOM 5107 C C . LYS B 1 257 ? -3.07 -39 -11.922 1 64.12 257 LYS B C 1
ATOM 5109 O O . LYS B 1 257 ? -4.082 -39.469 -12.43 1 64.12 257 LYS B O 1
ATOM 5114 N N . VAL B 1 258 ? -3.039 -38.031 -11.055 1 64.69 258 VAL B N 1
ATOM 5115 C CA . VAL B 1 258 ? -4.309 -37.594 -10.5 1 64.69 258 VAL B CA 1
ATOM 5116 C C . VAL B 1 258 ? -5.07 -36.781 -11.531 1 64.69 258 VAL B C 1
ATOM 5118 O O . VAL B 1 258 ? -6.285 -36.938 -11.695 1 64.69 258 VAL B O 1
ATOM 5121 N N . ILE B 1 259 ? -4.344 -36.062 -12.258 1 65.19 259 ILE B N 1
ATOM 5122 C CA . ILE B 1 259 ? -4.953 -35.219 -13.266 1 65.19 259 ILE B CA 1
ATOM 5123 C C . ILE B 1 259 ? -5.547 -36.062 -14.383 1 65.19 259 ILE B C 1
ATOM 5125 O O . ILE B 1 259 ? -6.676 -35.844 -14.82 1 65.19 259 ILE B O 1
ATOM 5129 N N . GLU B 1 260 ? -4.742 -37 -14.836 1 63.44 260 GLU B N 1
ATOM 5130 C CA . GLU B 1 260 ? -5.191 -37.875 -15.93 1 63.44 260 GLU B CA 1
ATOM 5131 C C . GLU B 1 260 ? -6.434 -38.656 -15.531 1 63.44 260 GLU B C 1
ATOM 5133 O O . GLU B 1 260 ? -7.34 -38.844 -16.344 1 63.44 260 GLU B O 1
ATOM 5138 N N . LYS B 1 261 ? -6.465 -39.062 -14.359 1 63.03 261 LYS B N 1
ATOM 5139 C CA . LYS B 1 261 ? -7.602 -39.844 -13.875 1 63.03 261 LYS B CA 1
ATOM 5140 C C . LYS B 1 261 ? -8.867 -39 -13.805 1 63.03 261 LYS B C 1
ATOM 5142 O O . LYS B 1 261 ? -9.953 -39.438 -14.164 1 63.03 261 LYS B O 1
ATOM 5147 N N . VAL B 1 262 ? -8.648 -37.75 -13.414 1 61.56 262 VAL B N 1
ATOM 5148 C CA . VAL B 1 262 ? -9.797 -36.875 -13.227 1 61.56 262 VAL B CA 1
ATOM 5149 C C . VAL B 1 262 ? -10.328 -36.438 -14.594 1 61.56 262 VAL B C 1
ATOM 5151 O O . VAL B 1 262 ? -11.539 -36.375 -14.805 1 61.56 262 VAL B O 1
ATOM 5154 N N . LEU B 1 263 ? -9.461 -36.219 -15.547 1 60.22 263 LEU B N 1
ATOM 5155 C CA . LEU B 1 263 ? -9.852 -35.719 -16.859 1 60.22 263 LEU B CA 1
ATOM 5156 C C . LEU B 1 263 ? -10.43 -36.844 -17.719 1 60.22 263 LEU B C 1
ATOM 5158 O O . LEU B 1 263 ? -11.188 -36.594 -18.656 1 60.22 263 LEU B O 1
ATOM 5162 N N . GLY B 1 264 ? -10.07 -38.125 -17.578 1 56.81 264 GLY B N 1
ATOM 5163 C CA . GLY B 1 264 ? -10.508 -39.219 -18.406 1 56.81 264 GLY B CA 1
ATOM 5164 C C . GLY B 1 264 ? -11.938 -39.656 -18.109 1 56.81 264 GLY B C 1
ATOM 5165 O O . GLY B 1 264 ? -12.523 -40.406 -18.891 1 56.81 264 GLY B O 1
ATOM 5166 N N . SER B 1 265 ? -12.5 -39.312 -17.078 1 57.31 265 SER B N 1
ATOM 5167 C CA . SER B 1 265 ? -13.852 -39.781 -16.812 1 57.31 265 SER B CA 1
ATOM 5168 C C . SER B 1 265 ? -14.891 -38.906 -17.5 1 57.31 265 SER B C 1
ATOM 5170 O O . SER B 1 265 ? -14.594 -37.781 -17.891 1 57.31 265 SER B O 1
ATOM 5172 N N . THR B 1 266 ? -16.109 -39.531 -17.812 1 57.5 266 THR B N 1
ATOM 5173 C CA . THR B 1 266 ? -17.266 -38.844 -18.375 1 57.5 266 THR B CA 1
ATOM 5174 C C . THR B 1 266 ? -17.484 -37.5 -17.672 1 57.5 266 THR B C 1
ATOM 5176 O O . THR B 1 266 ? -17.688 -37.469 -16.453 1 57.5 266 THR B O 1
ATOM 5179 N N . SER B 1 267 ? -17.016 -36.375 -18.328 1 67.81 267 SER B N 1
ATOM 5180 C CA . SER B 1 267 ? -16.953 -35.094 -17.625 1 67.81 267 SER B CA 1
ATOM 5181 C C . SER B 1 267 ? -17.969 -34.094 -18.172 1 67.81 267 SER B C 1
ATOM 5183 O O . SER B 1 267 ? -18.469 -34.281 -19.297 1 67.81 267 SER B O 1
ATOM 5185 N N . PHE B 1 268 ? -18.781 -33.562 -17.344 1 73.31 268 PHE B N 1
ATOM 5186 C CA . PHE B 1 268 ? -19.578 -32.375 -17.656 1 73.31 268 PHE B CA 1
ATOM 5187 C C . PHE B 1 268 ? -18.703 -31.141 -17.75 1 73.31 268 PHE B C 1
ATOM 5189 O O . PHE B 1 268 ? -17.766 -30.984 -16.969 1 73.31 268 PHE B O 1
ATOM 5196 N N . SER B 1 269 ? -19.016 -30.438 -18.938 1 78.12 269 SER B N 1
ATOM 5197 C CA . SER B 1 269 ? -18.219 -29.219 -19.078 1 78.12 269 SER B CA 1
ATOM 5198 C C . SER B 1 269 ? -19.109 -28.016 -19.375 1 78.12 269 SER B C 1
ATOM 5200 O O . SER B 1 269 ? -20.203 -28.172 -19.938 1 78.12 269 SER B O 1
ATOM 5202 N N . PHE B 1 270 ? -18.766 -26.953 -18.938 1 79.94 270 PHE B N 1
ATOM 5203 C CA . PHE B 1 270 ? -19.406 -25.703 -19.312 1 79.94 270 PHE B CA 1
ATOM 5204 C C . PHE B 1 270 ? -18.391 -24.578 -19.406 1 79.94 270 PHE B C 1
ATOM 5206 O O . PHE B 1 270 ? -17.297 -24.672 -18.859 1 79.94 270 PHE B O 1
ATOM 5213 N N . ASN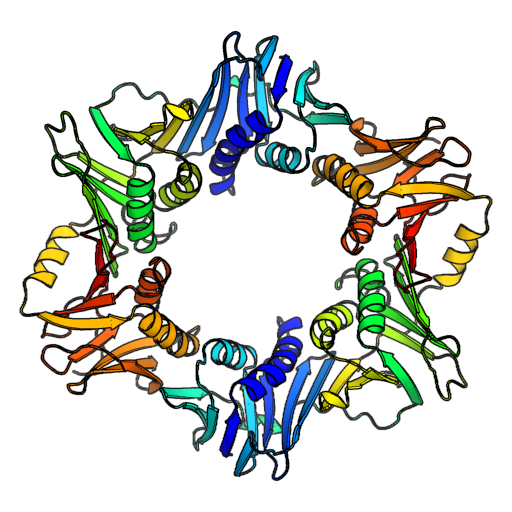 B 1 271 ? -18.797 -23.578 -20.203 1 83.44 271 ASN B N 1
ATOM 5214 C CA . ASN B 1 271 ? -17.922 -22.438 -20.438 1 83.44 271 ASN B CA 1
ATOM 5215 C C . ASN B 1 271 ? -18.531 -21.141 -19.891 1 83.44 271 ASN B C 1
ATOM 5217 O O . ASN B 1 271 ? -19.734 -20.922 -20.047 1 83.44 271 ASN B O 1
ATOM 5221 N N . VAL B 1 272 ? -17.703 -20.359 -19.234 1 85.94 272 VAL B N 1
ATOM 5222 C CA . VAL B 1 272 ? -18.156 -19.078 -18.688 1 85.94 272 VAL B CA 1
ATOM 5223 C C . VAL B 1 272 ? -17.094 -18.016 -18.938 1 85.94 272 VAL B C 1
ATOM 5225 O O . VAL B 1 272 ? -15.93 -18.328 -19.172 1 85.94 272 VAL B O 1
ATOM 5228 N N . ASN B 1 273 ? -17.594 -16.859 -18.891 1 85.44 273 ASN B N 1
ATOM 5229 C CA . ASN B 1 273 ? -16.672 -15.734 -18.938 1 85.44 273 ASN B CA 1
ATOM 5230 C C . ASN B 1 273 ? -15.883 -15.602 -17.641 1 85.44 273 ASN B C 1
ATOM 5232 O O . ASN B 1 273 ? -16.453 -15.695 -16.547 1 85.44 273 ASN B O 1
ATOM 5236 N N . MET B 1 274 ? -14.625 -15.367 -17.781 1 83.88 274 MET B N 1
ATOM 5237 C CA . MET B 1 274 ? -13.727 -15.328 -16.625 1 83.88 274 MET B CA 1
ATOM 5238 C C . MET B 1 274 ? -14.047 -14.141 -15.727 1 83.88 274 MET B C 1
ATOM 5240 O O . MET B 1 274 ? -14.102 -14.281 -14.5 1 83.88 274 MET B O 1
ATOM 5244 N N . ARG B 1 275 ? -14.203 -13.039 -16.281 1 85.19 275 ARG B N 1
ATOM 5245 C CA . ARG B 1 275 ? -14.469 -11.82 -15.523 1 85.19 275 ARG B CA 1
ATOM 5246 C C . ARG B 1 275 ? -15.766 -11.945 -14.734 1 85.19 275 ARG B C 1
ATOM 5248 O O . ARG B 1 275 ? -15.812 -11.617 -13.547 1 85.19 275 ARG B O 1
ATOM 5255 N N . ASP B 1 276 ? -16.781 -12.422 -15.422 1 87.5 276 ASP B N 1
ATOM 5256 C CA . ASP B 1 276 ? -18.078 -12.578 -14.773 1 87.5 276 ASP B CA 1
ATOM 5257 C C . ASP B 1 276 ? -18 -13.562 -13.609 1 87.5 276 ASP B C 1
ATOM 5259 O O . ASP B 1 276 ? -18.609 -13.336 -12.562 1 87.5 276 ASP B O 1
ATOM 5263 N N . THR B 1 277 ? -17.281 -14.516 -13.867 1 87.62 277 THR B N 1
ATOM 5264 C CA . THR B 1 277 ? -17.109 -15.531 -12.836 1 87.62 277 THR B CA 1
ATOM 5265 C C . THR B 1 277 ? -16.359 -14.969 -11.633 1 87.62 277 THR B C 1
ATOM 5267 O O . THR B 1 277 ? -16.75 -15.188 -10.492 1 87.62 277 THR B O 1
ATOM 5270 N N . TYR B 1 278 ? -15.367 -14.258 -11.906 1 88.5 278 TYR B N 1
ATOM 5271 C CA . TYR B 1 278 ? -14.555 -13.68 -10.836 1 88.5 278 TYR B CA 1
ATOM 5272 C C . TYR B 1 278 ? -15.375 -12.695 -10.008 1 88.5 278 TYR B C 1
ATOM 5274 O O . TYR B 1 278 ? -15.32 -12.719 -8.781 1 88.5 278 TYR B O 1
ATOM 5282 N N . GLU B 1 279 ? -16.047 -11.891 -10.641 1 88.94 279 GLU B N 1
ATOM 5283 C CA . GLU B 1 279 ? -16.859 -10.891 -9.961 1 88.94 279 GLU B CA 1
ATOM 5284 C C . GLU B 1 279 ? -17.938 -11.539 -9.109 1 88.94 279 GLU B C 1
ATOM 5286 O O . GLU B 1 279 ? -18.203 -11.109 -7.98 1 88.94 279 GLU B O 1
ATOM 5291 N N . ALA B 1 280 ? -18.625 -12.531 -9.664 1 90.69 280 ALA B N 1
ATOM 5292 C CA . ALA B 1 280 ? -19.656 -13.258 -8.914 1 90.69 280 ALA B CA 1
ATOM 5293 C C . ALA B 1 280 ? -19.047 -13.945 -7.691 1 90.69 280 ALA B C 1
ATOM 5295 O O . ALA B 1 280 ? -19.641 -13.922 -6.609 1 90.69 280 ALA B O 1
ATOM 5296 N N . LEU B 1 281 ? -17.938 -14.492 -7.918 1 90.81 281 LEU B N 1
ATOM 5297 C CA . LEU B 1 281 ? -17.25 -15.188 -6.836 1 90.81 281 LEU B CA 1
ATOM 5298 C C . LEU B 1 281 ? -16.844 -14.211 -5.734 1 90.81 281 LEU B C 1
ATOM 5300 O O . LEU B 1 281 ? -16.953 -14.523 -4.547 1 90.81 281 LEU B O 1
ATOM 5304 N N . LYS B 1 282 ? -16.328 -13.07 -6.059 1 90.5 282 LYS B N 1
ATOM 5305 C CA . LYS B 1 282 ? -15.945 -12.047 -5.09 1 90.5 282 LYS B CA 1
ATOM 5306 C C . LYS B 1 282 ? -17.125 -11.664 -4.207 1 90.5 282 LYS B C 1
ATOM 5308 O O . LYS B 1 282 ? -16.984 -11.508 -2.994 1 90.5 282 LYS B O 1
ATOM 5313 N N . ARG B 1 283 ? -18.25 -11.547 -4.832 1 90.56 283 ARG B N 1
ATOM 5314 C CA . ARG B 1 283 ? -19.469 -11.148 -4.113 1 90.56 283 ARG B CA 1
ATOM 5315 C C . ARG B 1 283 ? -19.844 -12.18 -3.057 1 90.56 283 ARG B C 1
ATOM 5317 O O . ARG B 1 283 ? -20.172 -11.82 -1.924 1 90.56 283 ARG B O 1
ATOM 5324 N N . VAL B 1 284 ? -19.781 -13.383 -3.439 1 89.44 284 VAL B N 1
ATOM 5325 C CA . VAL B 1 284 ? -20.203 -14.414 -2.504 1 89.44 284 VAL B CA 1
ATOM 5326 C C . VAL B 1 284 ? -19.109 -14.664 -1.468 1 89.44 284 VAL B C 1
ATOM 5328 O O . VAL B 1 284 ? -19.406 -14.93 -0.301 1 89.44 284 VAL B O 1
ATOM 5331 N N . TYR B 1 285 ? -17.922 -14.477 -1.909 1 89.62 285 TYR B N 1
ATOM 5332 C CA . TYR B 1 285 ? -16.766 -14.758 -1.05 1 89.62 285 TYR B CA 1
ATOM 5333 C C . TYR B 1 285 ? -16.719 -13.781 0.116 1 89.62 285 TYR B C 1
ATOM 5335 O O . TYR B 1 285 ? -16.297 -14.141 1.217 1 89.62 285 TYR B O 1
ATOM 5343 N N . VAL B 1 286 ? -17.062 -12.609 -0.027 1 89.38 286 VAL B N 1
ATOM 5344 C CA . VAL B 1 286 ? -17.016 -11.57 0.994 1 89.38 286 VAL B CA 1
ATOM 5345 C C . VAL B 1 286 ? -17.766 -12.023 2.238 1 89.38 286 VAL B C 1
ATOM 5347 O O . VAL B 1 286 ? -17.391 -11.68 3.361 1 89.38 286 VAL B O 1
ATOM 5350 N N . LEU B 1 287 ? -18.812 -12.859 2.074 1 89 287 LEU B N 1
ATOM 5351 C CA . LEU B 1 287 ? -19.656 -13.289 3.186 1 89 287 LEU B CA 1
ATOM 5352 C C . LEU B 1 287 ? -19.062 -14.508 3.881 1 89 287 LEU B C 1
ATOM 5354 O O . LEU B 1 287 ? -19.516 -14.883 4.969 1 89 287 LEU B O 1
ATOM 5358 N N . LEU B 1 288 ? -18.219 -15.039 3.193 1 87.75 288 LEU B N 1
ATOM 5359 C CA . LEU B 1 288 ? -17.625 -16.25 3.746 1 87.75 288 LEU B CA 1
ATOM 5360 C C . LEU B 1 288 ? -16.359 -15.922 4.543 1 87.75 288 LEU B C 1
ATOM 5362 O O . LEU B 1 288 ? -15.945 -16.703 5.398 1 87.75 288 LEU B O 1
ATOM 5366 N N . LYS B 1 289 ? -15.938 -14.656 4.223 1 78.12 289 LYS B N 1
ATOM 5367 C CA . LYS B 1 289 ? -14.656 -14.289 4.816 1 78.12 289 LYS B CA 1
ATOM 5368 C C . LYS B 1 289 ? -14.75 -14.227 6.34 1 78.12 289 LYS B C 1
ATOM 5370 O O . LYS B 1 289 ? -15.711 -13.68 6.883 1 78.12 289 LYS B O 1
ATOM 5375 N N . ASN B 1 290 ? -14.047 -14.891 7.152 1 68.81 290 ASN B N 1
ATOM 5376 C CA . ASN B 1 290 ? -13.852 -14.82 8.594 1 68.81 290 ASN B CA 1
ATOM 5377 C C . ASN B 1 290 ? -14.805 -15.75 9.344 1 68.81 290 ASN B C 1
ATOM 5379 O O . ASN B 1 290 ? -14.969 -15.633 10.555 1 68.81 290 ASN B O 1
ATOM 5383 N N . SER B 1 291 ? -15.641 -16.438 8.492 1 74.94 291 SER B N 1
ATOM 5384 C CA . SER B 1 291 ? -16.469 -17.422 9.195 1 74.94 291 SER B CA 1
ATOM 5385 C C . SER B 1 291 ? -15.609 -18.469 9.883 1 74.94 291 SER B C 1
ATOM 5387 O O . SER B 1 291 ? -14.617 -18.938 9.32 1 74.94 291 SER B O 1
ATOM 5389 N N . GLU B 1 292 ? -15.922 -18.641 11.078 1 72.62 292 GLU B N 1
ATOM 5390 C CA . GLU B 1 292 ? -15.234 -19.688 11.805 1 72.62 292 GLU B CA 1
ATOM 5391 C C . GLU B 1 292 ? -15.82 -21.062 11.477 1 72.62 292 GLU B C 1
ATOM 5393 O O . GLU B 1 292 ? -15.203 -22.094 11.773 1 72.62 292 GLU B O 1
ATOM 5398 N N . LYS B 1 293 ? -16.922 -21.109 10.852 1 79.62 293 LYS B N 1
ATOM 5399 C CA . LYS B 1 293 ? -17.594 -22.359 10.5 1 79.62 293 LYS B CA 1
ATOM 5400 C C . LYS B 1 293 ? -17.188 -22.828 9.109 1 79.62 293 LYS B C 1
ATOM 5402 O O . LYS B 1 293 ? -16.531 -22.094 8.367 1 79.62 293 LYS B O 1
ATOM 5407 N N . VAL B 1 294 ? -17.516 -24.062 8.883 1 76.5 294 VAL B N 1
ATOM 5408 C CA . VAL B 1 294 ? -17.219 -24.609 7.562 1 76.5 294 VAL B CA 1
ATOM 5409 C C . VAL B 1 294 ? -17.891 -23.781 6.484 1 76.5 294 VAL B C 1
ATOM 5411 O O . VAL B 1 294 ? -19.109 -23.578 6.523 1 76.5 294 VAL B O 1
ATOM 5414 N N . SER B 1 295 ? -17.062 -23.203 5.648 1 86.31 295 SER B N 1
ATOM 5415 C CA . SER B 1 295 ? -17.562 -22.344 4.594 1 86.31 295 SER B CA 1
ATOM 5416 C C . SER B 1 295 ? -17.109 -22.812 3.219 1 86.31 295 SER B C 1
ATOM 5418 O O . SER B 1 295 ? -15.984 -23.297 3.059 1 86.31 295 SER B O 1
ATOM 5420 N N . TYR B 1 296 ? -18.078 -22.906 2.311 1 88 296 TYR B N 1
ATOM 5421 C CA . TYR B 1 296 ? -17.766 -23.344 0.953 1 88 296 TYR B CA 1
ATOM 5422 C C . TYR B 1 296 ? -18.641 -22.625 -0.064 1 88 296 TYR B C 1
ATOM 5424 O O . TYR B 1 296 ? -19.688 -22.062 0.288 1 88 296 TYR B O 1
ATOM 5432 N N . ALA B 1 297 ? -18.234 -22.625 -1.244 1 89.06 297 ALA B N 1
ATOM 5433 C CA . ALA B 1 297 ? -19.016 -22.141 -2.375 1 89.06 297 ALA B CA 1
ATOM 5434 C C . ALA B 1 297 ? -19.562 -23.281 -3.211 1 89.06 297 ALA B C 1
ATOM 5436 O O . ALA B 1 297 ? -18.984 -24.375 -3.223 1 89.06 297 ALA B O 1
ATOM 5437 N N . ARG B 1 298 ? -20.703 -23.047 -3.799 1 88.44 298 ARG B N 1
ATOM 5438 C CA . ARG B 1 298 ? -21.328 -24.047 -4.668 1 88.44 298 ARG B CA 1
ATOM 5439 C C . ARG B 1 298 ? -21.688 -23.438 -6.02 1 88.44 298 ARG B C 1
ATOM 5441 O O . ARG B 1 298 ? -22.297 -22.359 -6.086 1 88.44 298 ARG B O 1
ATOM 5448 N N . ILE B 1 299 ? -21.25 -24.156 -6.996 1 86.75 299 ILE B N 1
ATOM 5449 C CA . ILE B 1 299 ? -21.641 -23.766 -8.352 1 86.75 299 ILE B CA 1
ATOM 5450 C C . ILE B 1 299 ? -22.703 -24.734 -8.883 1 86.75 299 ILE B C 1
ATOM 5452 O O . ILE B 1 299 ? -22.547 -25.953 -8.758 1 86.75 299 ILE B O 1
ATOM 5456 N N . GLN B 1 300 ? -23.75 -24.141 -9.312 1 86.12 300 GLN B N 1
ATOM 5457 C CA . GLN B 1 300 ? -24.828 -24.906 -9.938 1 86.12 300 GLN B CA 1
ATOM 5458 C C . GLN B 1 300 ? -25.078 -24.422 -11.367 1 86.12 300 GLN B C 1
ATOM 5460 O O . GLN B 1 300 ? -25.234 -23.219 -11.602 1 86.12 300 GLN B O 1
ATOM 5465 N N . VAL B 1 301 ? -24.984 -25.359 -12.242 1 83.31 301 VAL B N 1
ATOM 5466 C CA . VAL B 1 301 ? -25.234 -25.047 -13.648 1 83.31 301 VAL B CA 1
ATOM 5467 C C . VAL B 1 301 ? -26.562 -25.672 -14.078 1 83.31 301 VAL B C 1
ATOM 5469 O O . VAL B 1 301 ? -26.859 -26.812 -13.75 1 83.31 301 VAL B O 1
ATOM 5472 N N . THR B 1 302 ? -27.359 -24.828 -14.695 1 80.75 302 THR B N 1
ATOM 5473 C CA . THR B 1 302 ? -28.672 -25.297 -15.141 1 80.75 302 THR B CA 1
ATOM 5474 C C . THR B 1 302 ? -28.734 -25.328 -16.672 1 80.75 302 THR B C 1
ATOM 5476 O O . THR B 1 302 ? -27.922 -24.688 -17.344 1 80.75 302 THR B O 1
ATOM 5479 N N . LYS B 1 303 ? -29.75 -25.969 -17.188 1 75.62 303 LYS B N 1
ATOM 5480 C CA . LYS B 1 303 ? -29.938 -26.156 -18.625 1 75.62 303 LYS B CA 1
ATOM 5481 C C . LYS B 1 303 ? -30.219 -24.828 -19.312 1 75.62 303 LYS B C 1
ATOM 5483 O O . LYS B 1 303 ? -30 -24.688 -20.531 1 75.62 303 LYS B O 1
ATOM 5488 N N . ASP B 1 304 ? -30.641 -23.844 -18.625 1 76.69 304 ASP B N 1
ATOM 5489 C CA . ASP B 1 304 ? -31.016 -22.562 -19.219 1 76.69 304 ASP B CA 1
ATOM 5490 C C . ASP B 1 304 ? -29.797 -21.641 -19.344 1 76.69 304 ASP B C 1
ATOM 5492 O O . ASP B 1 304 ? -29.938 -20.422 -19.438 1 76.69 304 ASP B O 1
ATOM 5496 N N . ASN B 1 305 ? -28.547 -22.203 -19.344 1 80.69 305 ASN B N 1
ATOM 5497 C CA . ASN B 1 305 ? -27.281 -21.5 -19.516 1 80.69 305 ASN B CA 1
ATOM 5498 C C . ASN B 1 305 ? -27.047 -20.484 -18.406 1 80.69 305 ASN B C 1
ATOM 5500 O O . ASN B 1 305 ? -26.547 -19.375 -18.672 1 80.69 305 ASN B O 1
ATOM 5504 N N . GLU B 1 306 ? -27.609 -20.812 -17.281 1 85.31 306 GLU B N 1
ATOM 5505 C CA . GLU B 1 306 ? -27.375 -19.984 -16.125 1 85.31 306 GLU B CA 1
ATOM 5506 C C . GLU B 1 306 ? -26.516 -20.703 -15.086 1 85.31 306 GLU B C 1
ATOM 5508 O O . GLU B 1 306 ? -26.672 -21.891 -14.859 1 85.31 306 GLU B O 1
ATOM 5513 N N . VAL B 1 307 ? -25.609 -19.984 -14.633 1 87.56 307 VAL B N 1
ATOM 5514 C CA . VAL B 1 307 ? -24.734 -20.5 -13.586 1 87.56 307 VAL B CA 1
ATOM 5515 C C . VAL B 1 307 ? -25.031 -19.797 -12.266 1 87.56 307 VAL B C 1
ATOM 5517 O O . VAL B 1 307 ? -25.094 -18.578 -12.203 1 87.56 307 VAL B O 1
ATOM 5520 N N . TYR B 1 308 ? -25.266 -20.625 -11.266 1 88.81 308 TYR B N 1
ATOM 5521 C CA . TYR B 1 308 ? -25.547 -20.094 -9.938 1 88.81 308 TYR B CA 1
ATOM 5522 C C . TYR B 1 308 ? -24.406 -20.391 -8.977 1 88.81 308 TYR B C 1
ATOM 5524 O O . TYR B 1 308 ? -23.984 -21.531 -8.828 1 88.81 308 TYR B O 1
ATOM 5532 N N . LEU B 1 309 ? -23.891 -19.344 -8.461 1 91.06 309 LEU B N 1
ATOM 5533 C CA . LEU B 1 309 ? -22.859 -19.438 -7.43 1 91.06 309 LEU B CA 1
ATOM 5534 C C . LEU B 1 309 ? -23.422 -19.094 -6.059 1 91.06 309 LEU B C 1
ATOM 5536 O O . LEU B 1 309 ? -24.094 -18.078 -5.898 1 91.06 309 LEU B O 1
ATOM 5540 N N . SER B 1 310 ? -23.172 -19.969 -5.098 1 91.94 310 SER B N 1
ATOM 5541 C CA . SER B 1 310 ? -23.703 -19.703 -3.762 1 91.94 310 SER B CA 1
ATOM 5542 C C . SER B 1 310 ? -22.609 -19.812 -2.703 1 91.94 310 SER B C 1
ATOM 5544 O O . SER B 1 310 ? -21.625 -20.547 -2.895 1 91.94 310 SER B O 1
ATOM 5546 N N . ALA B 1 311 ? -22.688 -19.047 -1.688 1 90.69 311 ALA B N 1
ATOM 5547 C CA . ALA B 1 311 ? -21.859 -19.141 -0.486 1 90.69 311 ALA B CA 1
ATOM 5548 C C . ALA B 1 311 ? -22.609 -19.844 0.642 1 90.69 311 ALA B C 1
ATOM 5550 O O . ALA B 1 311 ? -23.75 -19.469 0.972 1 90.69 311 ALA B O 1
ATOM 5551 N N . ASN B 1 312 ? -21.922 -20.766 1.226 1 88.5 312 ASN B N 1
ATOM 5552 C CA . ASN B 1 312 ? -22.594 -21.594 2.232 1 88.5 312 ASN B CA 1
ATOM 5553 C C . ASN B 1 312 ? -21.734 -21.734 3.49 1 88.5 312 ASN B C 1
ATOM 5555 O O . ASN B 1 312 ? -20.516 -21.922 3.406 1 88.5 312 ASN B O 1
ATOM 5559 N N . VAL B 1 313 ? -22.375 -21.484 4.57 1 83.88 313 VAL B N 1
ATOM 5560 C CA . VAL B 1 313 ? -21.781 -21.781 5.863 1 83.88 313 VAL B CA 1
ATOM 5561 C C . VAL B 1 313 ? -22.609 -22.859 6.578 1 83.88 313 VAL B C 1
ATOM 5563 O O . VAL B 1 313 ? -23.797 -22.656 6.84 1 83.88 313 VAL B O 1
ATOM 5566 N N . SER B 1 314 ? -21.969 -23.906 6.855 1 81.69 314 SER B N 1
ATOM 5567 C CA . SER B 1 314 ? -22.703 -25.047 7.379 1 81.69 314 SER B CA 1
ATOM 5568 C C . SER B 1 314 ? -23.922 -25.375 6.508 1 81.69 314 SER B C 1
ATOM 5570 O O . SER B 1 314 ? -23.766 -25.734 5.336 1 81.69 314 SER B O 1
ATOM 5572 N N . LYS B 1 315 ? -25.094 -25.203 6.941 1 78.56 315 LYS B N 1
ATOM 5573 C CA . LYS B 1 315 ? -26.281 -25.578 6.164 1 78.56 315 LYS B CA 1
ATOM 5574 C C . LYS B 1 315 ? -27.047 -24.344 5.695 1 78.56 315 LYS B C 1
ATOM 5576 O O . LYS B 1 315 ? -28.141 -24.453 5.133 1 78.56 315 LYS B O 1
ATOM 5581 N N . GLU B 1 316 ? -26.312 -23.328 5.898 1 83.44 316 GLU B N 1
ATOM 5582 C CA . GLU B 1 316 ? -27.031 -22.094 5.562 1 83.44 316 GLU B CA 1
ATOM 5583 C C . GLU B 1 316 ? -26.453 -21.438 4.312 1 83.44 316 GLU B C 1
ATOM 5585 O O . GLU B 1 316 ? -25.234 -21.266 4.211 1 83.44 316 GLU B O 1
ATOM 5590 N N . LYS B 1 317 ? -27.328 -21.125 3.416 1 85.56 317 LYS B N 1
ATOM 5591 C CA . LYS B 1 317 ? -26.953 -20.359 2.232 1 85.56 317 LYS B CA 1
ATOM 5592 C C . LYS B 1 317 ? -26.953 -18.859 2.525 1 85.56 317 LYS B C 1
ATOM 5594 O O . LYS B 1 317 ? -27.984 -18.281 2.861 1 85.56 317 LYS B O 1
ATOM 5599 N N . LEU B 1 318 ? -25.844 -18.266 2.287 1 87.25 318 LEU B N 1
ATOM 5600 C CA . LEU B 1 318 ? -25.672 -16.859 2.666 1 87.25 318 LEU B CA 1
ATOM 5601 C C . LEU B 1 318 ? -25.766 -15.953 1.445 1 87.25 318 LEU B C 1
ATOM 5603 O O . LEU B 1 318 ? -26.094 -14.773 1.568 1 87.25 318 LEU B O 1
ATOM 5607 N N . ALA B 1 319 ? -25.438 -16.547 0.331 1 89.31 319 ALA B N 1
ATOM 5608 C CA . ALA B 1 319 ? -25.422 -15.695 -0.854 1 89.31 319 ALA B CA 1
ATOM 5609 C C . ALA B 1 319 ? -25.594 -16.516 -2.127 1 89.31 319 ALA B C 1
ATOM 5611 O O . ALA B 1 319 ? -25.234 -17.688 -2.17 1 89.31 319 ALA B O 1
ATOM 5612 N N . THR B 1 320 ? -26.203 -15.914 -3.029 1 89.62 320 THR B N 1
ATOM 5613 C CA . THR B 1 320 ? -26.312 -16.453 -4.383 1 89.62 320 THR B CA 1
ATOM 5614 C C . THR B 1 320 ? -26 -15.367 -5.414 1 89.62 320 THR B C 1
ATOM 5616 O O . THR B 1 320 ? -26.375 -14.203 -5.234 1 89.62 320 THR B O 1
ATOM 5619 N N . SER B 1 321 ? -25.312 -15.727 -6.414 1 88.69 321 SER B N 1
ATOM 5620 C CA . SER B 1 321 ? -25.031 -14.891 -7.574 1 88.69 321 SER B CA 1
ATOM 5621 C C . SER B 1 321 ? -25.125 -15.695 -8.867 1 88.69 321 SER B C 1
ATOM 5623 O O . SER B 1 321 ? -24.734 -16.859 -8.914 1 88.69 321 SER B O 1
ATOM 5625 N N . ASN B 1 322 ? -25.734 -15.086 -9.781 1 87.75 322 ASN B N 1
ATOM 5626 C CA . ASN B 1 322 ? -25.859 -15.805 -11.047 1 87.75 322 ASN B CA 1
ATOM 5627 C C . ASN B 1 322 ? -25.25 -15.023 -12.203 1 87.75 322 ASN B C 1
ATOM 5629 O O . ASN B 1 322 ? -25.156 -13.789 -12.148 1 87.75 322 ASN B O 1
ATOM 5633 N N . PHE B 1 323 ? -24.797 -15.75 -13.164 1 84.81 323 PHE B N 1
ATOM 5634 C CA . PHE B 1 323 ? -24.234 -15.203 -14.398 1 84.81 323 PHE B CA 1
ATOM 5635 C C . PHE B 1 323 ? -24.422 -16.188 -15.547 1 84.81 323 PHE B C 1
ATOM 5637 O O . PHE B 1 323 ? -24.875 -17.312 -15.344 1 84.81 323 PHE B O 1
ATOM 5644 N N . GLN B 1 324 ? -24.094 -15.688 -16.719 1 84 324 GLN B N 1
ATOM 5645 C CA . GLN B 1 324 ? -24.375 -16.5 -17.906 1 84 324 GLN B CA 1
ATOM 5646 C C . GLN B 1 324 ? -23.219 -17.438 -18.219 1 84 324 GLN B C 1
ATOM 5648 O O . GLN B 1 324 ? -22.062 -17.109 -17.984 1 84 324 GLN B O 1
ATOM 5653 N N . GLY B 1 325 ? -23.641 -18.625 -18.609 1 83.75 325 GLY B N 1
ATOM 5654 C CA . GLY B 1 325 ? -22.672 -19.609 -19.078 1 83.75 325 GLY B CA 1
ATOM 5655 C C . GLY B 1 325 ? -23.188 -20.422 -20.266 1 83.75 325 GLY B C 1
ATOM 5656 O O . GLY B 1 325 ? -24.344 -20.297 -20.656 1 83.75 325 GLY B O 1
ATOM 5657 N N . GLN B 1 326 ? -22.297 -20.984 -20.984 1 80 326 GLN B N 1
ATOM 5658 C CA . GLN B 1 326 ? -22.656 -21.906 -22.062 1 80 326 GLN B CA 1
ATOM 5659 C C . GLN B 1 326 ? -22.531 -23.359 -21.594 1 80 326 GLN B C 1
ATOM 5661 O O . GLN B 1 326 ? -21.438 -23.828 -21.297 1 80 326 GLN B O 1
ATOM 5666 N N . ILE B 1 327 ? -23.781 -23.797 -21.406 1 71.75 327 ILE B N 1
ATOM 5667 C CA . ILE B 1 327 ? -23.859 -25.125 -20.797 1 71.75 327 ILE B CA 1
ATOM 5668 C C . ILE B 1 327 ? -24.078 -26.172 -21.875 1 71.75 327 ILE B C 1
ATOM 5670 O O . ILE B 1 327 ? -24.922 -26 -22.75 1 71.75 327 ILE B O 1
ATOM 5674 N N . ALA B 1 328 ? -23.234 -27.172 -21.906 1 62.34 328 ALA B N 1
ATOM 5675 C CA . ALA B 1 328 ? -23.328 -28.188 -22.953 1 62.34 328 ALA B CA 1
ATOM 5676 C C . ALA B 1 328 ? -24.328 -29.281 -22.562 1 62.34 328 ALA B C 1
ATOM 5678 O O . ALA B 1 328 ? -25.062 -29.797 -23.406 1 62.34 328 ALA B O 1
ATOM 5679 N N . ASP B 1 329 ? -24.312 -29.75 -21.297 1 65.62 329 ASP B N 1
ATOM 5680 C CA . ASP B 1 329 ? -24.969 -31.062 -21.188 1 65.62 329 ASP B CA 1
ATOM 5681 C C . ASP B 1 329 ? -26.047 -31.047 -20.125 1 65.62 329 ASP B C 1
ATOM 5683 O O . ASP B 1 329 ? -27.25 -30.969 -20.422 1 65.62 329 ASP B O 1
ATOM 5687 N N . ASP B 1 330 ? -25.625 -31.422 -18.812 1 70.75 330 ASP B N 1
ATOM 5688 C CA . ASP B 1 330 ? -26.547 -31.75 -17.734 1 70.75 330 ASP B CA 1
ATOM 5689 C C . ASP B 1 330 ? -26.391 -30.75 -16.578 1 70.75 330 ASP B C 1
ATOM 5691 O O . ASP B 1 330 ? -25.406 -30.016 -16.516 1 70.75 330 ASP B O 1
ATOM 5695 N N . ASP B 1 331 ? -27.422 -30.781 -15.742 1 74.25 331 ASP B N 1
ATOM 5696 C CA . ASP B 1 331 ? -27.359 -30.031 -14.484 1 74.25 331 ASP B CA 1
ATOM 5697 C C . ASP B 1 331 ? -26.266 -30.578 -13.578 1 74.25 331 ASP B C 1
ATOM 5699 O O . ASP B 1 331 ? -26.062 -31.797 -13.5 1 74.25 331 ASP B O 1
ATOM 5703 N N . PHE B 1 332 ? -25.516 -29.672 -13.133 1 76.06 332 PHE B N 1
ATOM 5704 C CA . PHE B 1 332 ? -24.453 -30.125 -12.242 1 76.06 332 PHE B CA 1
ATOM 5705 C C . PHE B 1 332 ? -24.297 -29.156 -11.07 1 76.06 332 PHE B C 1
ATOM 5707 O O . PHE B 1 332 ? -24.641 -27.984 -11.18 1 76.06 332 PHE B O 1
ATOM 5714 N N . THR B 1 333 ? -23.828 -29.828 -9.938 1 80.62 333 THR B N 1
ATOM 5715 C CA . THR B 1 333 ? -23.5 -29.047 -8.758 1 80.62 333 THR B CA 1
ATOM 5716 C C . THR B 1 333 ? -22.125 -29.422 -8.227 1 80.62 333 THR B C 1
ATOM 5718 O O . THR B 1 333 ? -21.766 -30.594 -8.203 1 80.62 333 THR B O 1
ATOM 5721 N N . PHE B 1 334 ? -21.328 -28.438 -7.852 1 82.31 334 PHE B N 1
ATOM 5722 C CA . PHE B 1 334 ? -20 -28.656 -7.312 1 82.31 334 PHE B CA 1
ATOM 5723 C C . PHE B 1 334 ? -19.719 -27.703 -6.156 1 82.31 334 PHE B C 1
ATOM 5725 O O . PHE B 1 334 ? -19.953 -26.5 -6.27 1 82.31 334 PHE B O 1
ATOM 5732 N N . SER B 1 335 ? -19.234 -28.234 -5.035 1 84.94 335 SER B N 1
ATOM 5733 C CA . SER B 1 335 ? -18.875 -27.422 -3.873 1 84.94 335 SER B CA 1
ATOM 5734 C C . SER B 1 335 ? -17.359 -27.359 -3.697 1 84.94 335 SER B C 1
ATOM 5736 O O . SER B 1 335 ? -16.656 -28.375 -3.867 1 84.94 335 SER B O 1
ATOM 5738 N N . PHE B 1 336 ? -16.891 -26.172 -3.396 1 83.75 336 PHE B N 1
ATOM 5739 C CA . PHE B 1 336 ? -15.438 -26 -3.324 1 83.75 336 PHE B CA 1
ATOM 5740 C C . PHE B 1 336 ? -15.078 -24.828 -2.404 1 83.75 336 PHE B C 1
ATOM 5742 O O . PHE B 1 336 ? -15.953 -24.062 -1.995 1 83.75 336 PHE B O 1
ATOM 5749 N N . ASN B 1 337 ? -13.844 -24.797 -2.035 1 85.12 337 ASN B N 1
ATOM 5750 C CA . ASN B 1 337 ? -13.297 -23.625 -1.367 1 85.12 337 ASN B CA 1
ATOM 5751 C C . ASN B 1 337 ? -13.086 -22.469 -2.344 1 85.12 337 ASN B C 1
ATOM 5753 O O . ASN B 1 337 ? -12.281 -22.578 -3.27 1 85.12 337 ASN B O 1
ATOM 5757 N N . PRO B 1 338 ? -13.797 -21.422 -2.104 1 87 338 PRO B N 1
ATOM 5758 C CA . PRO B 1 338 ? -13.758 -20.344 -3.094 1 87 338 PRO B CA 1
ATOM 5759 C C . PRO B 1 338 ? -12.383 -19.688 -3.205 1 87 338 PRO B C 1
ATOM 5761 O O . PRO B 1 338 ? -12.07 -19.062 -4.223 1 87 338 PRO B O 1
ATOM 5764 N N . GLU B 1 339 ? -11.555 -19.766 -2.258 1 85.56 339 GLU B N 1
ATOM 5765 C CA . GLU B 1 339 ? -10.227 -19.156 -2.283 1 85.56 339 GLU B CA 1
ATOM 5766 C C . GLU B 1 339 ? -9.391 -19.703 -3.438 1 85.56 339 GLU B C 1
ATOM 5768 O O . GLU B 1 339 ? -8.641 -18.953 -4.07 1 85.56 339 GLU B O 1
ATOM 5773 N N . TYR B 1 340 ? -9.555 -20.938 -3.691 1 84.94 340 TYR B N 1
ATOM 5774 C CA . TYR B 1 340 ? -8.766 -21.562 -4.746 1 84.94 340 TYR B CA 1
ATOM 5775 C C . TYR B 1 340 ? -9.148 -21.016 -6.113 1 84.94 340 TYR B C 1
ATOM 5777 O O . TYR B 1 340 ? -8.281 -20.656 -6.91 1 84.94 340 TYR B O 1
ATOM 5785 N N . LEU B 1 341 ? -10.438 -20.969 -6.336 1 84.56 341 LEU B N 1
ATOM 5786 C CA . LEU B 1 341 ? -10.891 -20.438 -7.621 1 84.56 341 LEU B CA 1
ATOM 5787 C C . LEU B 1 341 ? -10.539 -18.969 -7.758 1 84.56 341 LEU B C 1
ATOM 5789 O O . LEU B 1 341 ? -10.172 -18.5 -8.844 1 84.56 341 LEU B O 1
ATOM 5793 N N . MET B 1 342 ? -10.648 -18.281 -6.699 1 86.19 342 MET B N 1
ATOM 5794 C CA . MET B 1 342 ? -10.281 -16.859 -6.715 1 86.19 342 MET B CA 1
ATOM 5795 C C . MET B 1 342 ? -8.82 -16.688 -7.109 1 86.19 342 MET B C 1
ATOM 5797 O O . MET B 1 342 ? -8.5 -15.852 -7.961 1 86.19 342 MET B O 1
ATOM 5801 N N . ASN B 1 343 ? -7.992 -17.406 -6.594 1 82.44 343 ASN B N 1
ATOM 5802 C CA . ASN B 1 343 ? -6.566 -17.328 -6.879 1 82.44 343 ASN B CA 1
ATOM 5803 C C . ASN B 1 343 ? -6.266 -17.672 -8.336 1 82.44 343 ASN B C 1
ATOM 5805 O O . ASN B 1 343 ? -5.398 -17.047 -8.953 1 82.44 343 ASN B O 1
ATOM 5809 N N . ILE B 1 344 ? -6.957 -18.594 -8.82 1 82.12 344 ILE B N 1
ATOM 5810 C CA . ILE B 1 344 ? -6.785 -19 -10.211 1 82.12 344 ILE B CA 1
ATOM 5811 C C . ILE B 1 344 ? -7.223 -17.875 -11.141 1 82.12 344 ILE B C 1
ATOM 5813 O O . ILE B 1 344 ? -6.508 -17.531 -12.086 1 82.12 344 ILE B O 1
ATOM 5817 N N . LEU B 1 345 ? -8.344 -17.312 -10.789 1 82.44 345 LEU B N 1
ATOM 5818 C CA . LEU B 1 345 ? -8.945 -16.312 -11.68 1 82.44 345 LEU B CA 1
ATOM 5819 C C . LEU B 1 345 ? -8.195 -14.992 -11.602 1 82.44 345 LEU B C 1
ATOM 5821 O O . LEU B 1 345 ? -8.18 -14.227 -12.57 1 82.44 345 LEU B O 1
ATOM 5825 N N . LYS B 1 346 ? -7.566 -14.703 -10.539 1 80.19 346 LYS B N 1
ATOM 5826 C CA . LYS B 1 346 ? -6.805 -13.469 -10.367 1 80.19 346 LYS B CA 1
ATOM 5827 C C . LYS B 1 346 ? -5.586 -13.445 -11.289 1 80.19 346 LYS B C 1
ATOM 5829 O O . LYS B 1 346 ? -5.105 -12.375 -11.664 1 80.19 346 LYS B O 1
ATOM 5834 N N . GLN B 1 347 ? -4.973 -14.523 -11.516 1 71.56 347 GLN B N 1
ATOM 5835 C CA . GLN B 1 347 ? -3.754 -14.609 -12.312 1 71.56 347 GLN B CA 1
ATOM 5836 C C . GLN B 1 347 ? -4.047 -14.414 -13.797 1 71.56 347 GLN B C 1
ATOM 5838 O O . GLN B 1 347 ? -3.154 -14.07 -14.57 1 71.56 347 GLN B O 1
ATOM 5843 N N . SER B 1 348 ? -5.301 -14.656 -14.234 1 61.28 348 SER B N 1
ATOM 5844 C CA . SER B 1 348 ? -5.602 -14.695 -15.664 1 61.28 348 SER B CA 1
ATOM 5845 C C . SER B 1 348 ? -5.84 -13.289 -16.219 1 61.28 348 SER B C 1
ATOM 5847 O O . SER B 1 348 ? -6.383 -12.43 -15.523 1 61.28 348 SER B O 1
ATOM 5849 N N . TYR B 1 349 ? -4.984 -12.797 -17.203 1 57.03 349 TYR B N 1
ATOM 5850 C CA . TYR B 1 349 ? -4.738 -11.5 -17.828 1 57.03 349 TYR B CA 1
ATOM 5851 C C . TYR B 1 349 ? -6 -10.969 -18.5 1 57.03 349 TYR B C 1
ATOM 5853 O O . TYR B 1 349 ? -6.223 -9.758 -18.547 1 57.03 349 TYR B O 1
ATOM 5861 N N . SER B 1 350 ? -6.613 -11.789 -19.328 1 58.59 350 SER B N 1
ATOM 5862 C CA . SER B 1 350 ? -7.457 -11.102 -20.312 1 58.59 350 SER B CA 1
ATOM 5863 C C . SER B 1 350 ? -8.93 -11.172 -19.906 1 58.59 350 SER B C 1
ATOM 5865 O O . SER B 1 350 ? -9.445 -12.258 -19.609 1 58.59 350 SER B O 1
ATOM 5867 N N . SER B 1 351 ? -9.438 -10.055 -19.594 1 60.5 351 SER B N 1
ATOM 5868 C CA . SER B 1 351 ? -10.836 -9.875 -19.219 1 60.5 351 SER B CA 1
ATOM 5869 C C . SER B 1 351 ? -11.766 -10.562 -20.203 1 60.5 351 SER B C 1
ATOM 5871 O O . SER B 1 351 ? -12.906 -10.875 -19.875 1 60.5 351 SER B O 1
ATOM 5873 N N . GLN B 1 352 ? -11.289 -11.008 -21.344 1 66.75 352 GLN B N 1
ATOM 5874 C CA . GLN B 1 352 ? -12.188 -11.539 -22.375 1 66.75 352 GLN B CA 1
ATOM 5875 C C . GLN B 1 352 ? -12.047 -13.047 -22.5 1 66.75 352 GLN B C 1
ATOM 5877 O O . GLN B 1 352 ? -12.797 -13.688 -23.25 1 66.75 352 GLN B O 1
ATOM 5882 N N . ASP B 1 353 ? -11.305 -13.602 -21.609 1 74.06 353 ASP B N 1
ATOM 5883 C CA . ASP B 1 353 ? -11.047 -15.031 -21.766 1 74.06 353 ASP B CA 1
ATOM 5884 C C . ASP B 1 353 ? -12.18 -15.859 -21.156 1 74.06 353 ASP B C 1
ATOM 5886 O O . ASP B 1 353 ? -12.891 -15.391 -20.266 1 74.06 353 ASP B O 1
ATOM 5890 N N . ASN B 1 354 ? -12.406 -17.031 -21.828 1 80.94 354 ASN B N 1
ATOM 5891 C CA . ASN B 1 354 ? -13.359 -18 -21.297 1 80.94 354 ASN B CA 1
ATOM 5892 C C . ASN B 1 354 ? -12.656 -19.125 -20.531 1 80.94 354 ASN B C 1
ATOM 5894 O O . ASN B 1 354 ? -11.492 -19.422 -20.781 1 80.94 354 ASN B O 1
ATOM 5898 N N . ILE B 1 355 ? -13.375 -19.547 -19.578 1 81 355 ILE B N 1
ATOM 5899 C CA . ILE B 1 355 ? -12.883 -20.672 -18.781 1 81 355 ILE B CA 1
ATOM 5900 C C . ILE B 1 355 ? -13.828 -21.859 -18.922 1 81 355 ILE B C 1
ATOM 5902 O O . ILE B 1 355 ? -15.055 -21.688 -18.922 1 81 355 ILE B O 1
ATOM 5906 N N . THR B 1 356 ? -13.227 -22.984 -19.141 1 82.12 356 THR B N 1
ATOM 5907 C CA . THR B 1 356 ? -13.992 -24.219 -19.203 1 82.12 356 THR B CA 1
ATOM 5908 C C . THR B 1 356 ? -13.836 -25.031 -17.922 1 82.12 356 THR B C 1
ATOM 5910 O O . THR B 1 356 ? -12.719 -25.344 -17.516 1 82.12 356 THR B O 1
ATOM 5913 N N . PHE B 1 357 ? -14.969 -25.25 -17.344 1 82.06 357 PHE B N 1
ATOM 5914 C CA . PHE B 1 357 ? -15.016 -26.125 -16.172 1 82.06 357 PHE B CA 1
ATOM 5915 C C . PHE B 1 357 ? -15.398 -27.547 -16.578 1 82.06 357 PHE B C 1
ATOM 5917 O O . PHE B 1 357 ? -16.328 -27.734 -17.375 1 82.06 357 PHE B O 1
ATOM 5924 N N . THR B 1 358 ? -14.586 -28.484 -16.031 1 79.12 358 THR B N 1
ATOM 5925 C CA . THR B 1 358 ? -14.898 -29.891 -16.281 1 79.12 358 THR B CA 1
ATOM 5926 C C . THR B 1 358 ? -14.945 -30.672 -14.977 1 79.12 358 THR B C 1
ATOM 5928 O O . THR B 1 358 ? -14.055 -30.547 -14.141 1 79.12 358 THR B O 1
ATOM 5931 N N . PHE B 1 359 ? -16.047 -31.406 -14.812 1 74 359 PHE B N 1
ATOM 5932 C CA . PHE B 1 359 ? -16.234 -32.156 -13.586 1 74 359 PHE B CA 1
ATOM 5933 C C . PHE B 1 359 ? -16.656 -33.594 -13.891 1 74 359 PHE B C 1
ATOM 5935 O O . PHE B 1 359 ? -17.25 -33.875 -14.945 1 74 359 PHE B O 1
ATOM 5942 N N . GLY B 1 360 ? -16.219 -34.438 -12.93 1 69.12 360 GLY B N 1
ATOM 5943 C CA . GLY B 1 360 ? -16.719 -35.812 -13.039 1 69.12 360 GLY B CA 1
ATOM 5944 C C . GLY B 1 360 ? -18.188 -35.938 -12.648 1 69.12 360 GLY B C 1
ATOM 5945 O O . GLY B 1 360 ? -18.672 -35.188 -11.797 1 69.12 360 GLY B O 1
ATOM 5946 N N . LYS B 1 361 ? -18.891 -36.75 -13.148 1 64.19 361 LYS B N 1
ATOM 5947 C CA . LYS B 1 361 ? -20.328 -36.938 -12.922 1 64.19 361 LYS B CA 1
ATOM 5948 C C . LYS B 1 361 ? -20.609 -37.344 -11.484 1 64.19 361 LYS B C 1
ATOM 5950 O O . LYS B 1 361 ? -21.703 -37.125 -10.961 1 64.19 361 LYS B O 1
ATOM 5955 N N . ASP B 1 362 ? -19.578 -37.875 -10.852 1 63 362 ASP B N 1
ATOM 5956 C CA . ASP B 1 362 ? -19.797 -38.375 -9.5 1 63 362 ASP B CA 1
ATOM 5957 C C . ASP B 1 362 ? -19.781 -37.25 -8.477 1 63 362 ASP B C 1
ATOM 5959 O O . ASP B 1 362 ? -20.125 -37.438 -7.312 1 63 362 ASP B O 1
ATOM 5963 N N . GLY B 1 363 ? -19.453 -36.062 -8.844 1 61.28 363 GLY B N 1
ATOM 5964 C CA . GLY B 1 363 ? -19.406 -34.906 -7.961 1 61.28 363 GLY B CA 1
ATOM 5965 C C . GLY B 1 363 ? -18.312 -35 -6.918 1 61.28 363 GLY B C 1
ATOM 5966 O O . GLY B 1 363 ? -18.172 -34.094 -6.082 1 61.28 363 GLY B O 1
ATOM 5967 N N . LEU B 1 364 ? -17.578 -36.062 -6.852 1 64.94 364 LEU B N 1
ATOM 5968 C CA . LEU B 1 364 ? -16.531 -36.281 -5.863 1 64.94 364 LEU B CA 1
ATOM 5969 C C . LEU B 1 364 ? -15.156 -36.062 -6.473 1 64.94 364 LEU B C 1
ATOM 5971 O O . LEU B 1 364 ? -14.18 -35.875 -5.75 1 64.94 364 LEU B O 1
ATOM 5975 N N . SER B 1 365 ? -15.258 -36 -7.738 1 70.81 365 SER B N 1
ATOM 5976 C CA . SER B 1 365 ? -13.992 -35.812 -8.438 1 70.81 365 SER B CA 1
ATOM 5977 C C . SER B 1 365 ? -13.594 -34.344 -8.469 1 70.81 365 SER B C 1
ATOM 5979 O O . SER B 1 365 ? -14.453 -33.469 -8.391 1 70.81 365 SER B O 1
ATOM 5981 N N . PRO B 1 366 ? -12.352 -34.062 -8.508 1 77.19 366 PRO B N 1
ATOM 5982 C CA . PRO B 1 366 ? -11.891 -32.656 -8.625 1 77.19 366 PRO B CA 1
ATOM 5983 C C . PRO B 1 366 ? -12.391 -31.984 -9.891 1 77.19 366 PRO B C 1
ATOM 5985 O O . PRO B 1 366 ? -12.688 -32.656 -10.883 1 77.19 366 PRO B O 1
ATOM 5988 N N . MET B 1 367 ? -12.555 -30.734 -9.758 1 79.5 367 MET B N 1
ATOM 5989 C CA . MET B 1 367 ? -12.93 -29.906 -10.898 1 79.5 367 MET B CA 1
ATOM 5990 C C . MET B 1 367 ? -11.695 -29.422 -11.656 1 79.5 367 MET B C 1
ATOM 5992 O O . MET B 1 367 ? -10.703 -29.031 -11.047 1 79.5 367 MET B O 1
ATOM 5996 N N . SER B 1 368 ? -11.828 -29.594 -12.93 1 80.69 368 SER B N 1
ATOM 5997 C CA . SER B 1 368 ? -10.766 -29.062 -13.766 1 80.69 368 SER B CA 1
ATOM 5998 C C . SER B 1 368 ? -11.164 -27.734 -14.398 1 80.69 368 SER B C 1
ATOM 6000 O O . SER B 1 368 ? -12.32 -27.562 -14.805 1 80.69 368 SER B O 1
ATOM 6002 N N . ILE B 1 369 ? -10.266 -26.859 -14.398 1 82.12 369 ILE B N 1
ATOM 6003 C CA . ILE B 1 369 ? -10.461 -25.547 -15 1 82.12 369 ILE B CA 1
ATOM 6004 C C . ILE B 1 369 ? -9.438 -25.328 -16.109 1 82.12 369 ILE B C 1
ATOM 6006 O O . ILE B 1 369 ? -8.234 -25.516 -15.906 1 82.12 369 ILE B O 1
ATOM 6010 N N . GLN B 1 370 ? -9.969 -25.016 -17.266 1 78.5 370 GLN B N 1
ATOM 6011 C CA . GLN B 1 370 ? -9.109 -24.703 -18.391 1 78.5 370 GLN B CA 1
ATOM 6012 C C . GLN B 1 370 ? -9.398 -23.297 -18.922 1 78.5 370 GLN B C 1
ATOM 6014 O O . GLN B 1 370 ? -10.555 -22.969 -19.203 1 78.5 370 GLN B O 1
ATOM 6019 N N . CYS B 1 371 ? -8.414 -22.453 -18.906 1 71.44 371 CYS B N 1
ATOM 6020 C CA . CYS B 1 371 ? -8.562 -21.094 -19.438 1 71.44 371 CYS B CA 1
ATOM 6021 C C . CYS B 1 371 ? -8.195 -21.047 -20.922 1 71.44 371 CYS B C 1
ATOM 6023 O O . CYS B 1 371 ? -7.188 -21.625 -21.328 1 71.44 371 CYS B O 1
ATOM 6025 N N . ASP B 1 372 ? -9.234 -20.688 -21.844 1 63.62 372 ASP B N 1
ATOM 6026 C CA . ASP B 1 372 ? -8.992 -20.578 -23.281 1 63.62 372 ASP B CA 1
ATOM 6027 C C . ASP B 1 372 ? -8.117 -19.375 -23.594 1 63.62 372 ASP B C 1
ATOM 6029 O O . ASP B 1 372 ? -8.531 -18.234 -23.375 1 63.62 372 ASP B O 1
ATOM 6033 N N . SER B 1 373 ? -7.027 -19.125 -23.031 1 54.16 373 SER B N 1
ATOM 6034 C CA . SER B 1 373 ? -6.297 -17.906 -23.391 1 54.16 373 SER B CA 1
ATOM 6035 C C . SER B 1 373 ? -5.918 -17.906 -24.859 1 54.16 373 SER B C 1
ATOM 6037 O O . SER B 1 373 ? -5.605 -18.953 -25.438 1 54.16 373 SER B O 1
ATOM 6039 N N . SER B 1 374 ? -6.555 -17.016 -25.703 1 48.84 374 SER B N 1
ATOM 6040 C CA . SER B 1 374 ? -6.039 -16.734 -27.031 1 48.84 374 SER B CA 1
ATOM 6041 C C . SER B 1 374 ? -4.52 -16.812 -27.078 1 48.84 374 SER B C 1
ATOM 6043 O O . SER B 1 374 ? -3.922 -16.906 -28.156 1 48.84 374 SER B O 1
ATOM 6045 N N . GLN B 1 375 ? -3.852 -16.5 -26.031 1 48.75 375 GLN B N 1
ATOM 6046 C CA . GLN B 1 375 ? -2.398 -16.484 -26.156 1 48.75 375 GLN B CA 1
ATOM 6047 C C . GLN B 1 375 ? -1.813 -17.859 -25.844 1 48.75 375 GLN B C 1
ATOM 6049 O O . GLN B 1 375 ? -2.457 -18.672 -25.188 1 48.75 375 GLN B O 1
ATOM 6054 N N . ASP B 1 376 ? -0.673 -18.297 -26.359 1 46.03 376 ASP B N 1
ATOM 6055 C CA . ASP B 1 376 ? 0.129 -19.484 -26.594 1 46.03 376 ASP B CA 1
ATOM 6056 C C . ASP B 1 376 ? 0.177 -20.375 -25.359 1 46.03 376 ASP B C 1
ATOM 6058 O O . ASP B 1 376 ? 0.957 -21.328 -25.297 1 46.03 376 ASP B O 1
ATOM 6062 N N . LEU B 1 377 ? -0.105 -19.875 -24.281 1 48.66 377 LEU B N 1
ATOM 6063 C CA . LEU B 1 377 ? 0.048 -20.906 -23.266 1 48.66 377 LEU B CA 1
ATOM 6064 C C . LEU B 1 377 ? -0.994 -22.016 -23.453 1 48.66 377 LEU B C 1
ATOM 6066 O O . LEU B 1 377 ? -2.105 -21.922 -22.938 1 48.66 377 LEU B O 1
ATOM 6070 N N . ASP B 1 378 ? -1.128 -22.547 -24.531 1 48.84 378 ASP B N 1
ATOM 6071 C CA . ASP B 1 378 ? -1.974 -23.609 -25.062 1 48.84 378 ASP B CA 1
ATOM 6072 C C . ASP B 1 378 ? -2.316 -24.625 -23.984 1 48.84 378 ASP B C 1
ATOM 6074 O O . ASP B 1 378 ? -3.309 -25.359 -24.094 1 48.84 378 ASP B O 1
ATOM 6078 N N . LYS B 1 379 ? -1.596 -24.75 -22.859 1 58 379 LYS B N 1
ATOM 6079 C CA . LYS B 1 379 ? -2.045 -25.938 -22.125 1 58 379 LYS B CA 1
ATOM 6080 C C . LYS B 1 379 ? -1.961 -25.703 -20.625 1 58 379 LYS B C 1
ATOM 6082 O O . LYS B 1 379 ? -1.04 -26.188 -19.969 1 58 379 LYS B O 1
ATOM 6087 N N . GLN B 1 380 ? -2.703 -24.594 -20.141 1 59.56 380 GLN B N 1
ATOM 6088 C CA . GLN B 1 380 ? -2.777 -24.453 -18.688 1 59.56 380 GLN B CA 1
ATOM 6089 C C . GLN B 1 380 ? -4.008 -25.156 -18.125 1 59.56 380 GLN B C 1
ATOM 6091 O O . GLN B 1 380 ? -5.109 -25.016 -18.656 1 59.56 380 GLN B O 1
ATOM 6096 N N . VAL B 1 381 ? -3.754 -26.219 -17.391 1 55.41 381 VAL B N 1
ATOM 6097 C CA . VAL B 1 381 ? -4.832 -26.922 -16.703 1 55.41 381 VAL B CA 1
ATOM 6098 C C . VAL B 1 381 ? -4.695 -26.734 -15.188 1 55.41 381 VAL B C 1
ATOM 6100 O O . VAL B 1 381 ? -3.598 -26.844 -14.641 1 55.41 381 VAL B O 1
ATOM 6103 N N . GLN B 1 382 ? -5.707 -26.109 -14.633 1 64.19 382 GLN B N 1
ATOM 6104 C CA . GLN B 1 382 ? -5.777 -26.031 -13.172 1 64.19 382 GLN B CA 1
ATOM 6105 C C . GLN B 1 382 ? -6.848 -26.984 -12.625 1 64.19 382 GLN B C 1
ATOM 6107 O O . GLN B 1 382 ? -7.914 -27.125 -13.219 1 64.19 382 GLN B O 1
ATOM 6112 N N . LEU B 1 383 ? -6.469 -27.875 -11.727 1 58.97 383 LEU B N 1
ATOM 6113 C CA . LEU B 1 383 ? -7.422 -28.75 -11.047 1 58.97 383 LEU B CA 1
ATOM 6114 C C . LEU B 1 383 ? -7.68 -28.266 -9.617 1 58.97 383 LEU B C 1
ATOM 6116 O O . LEU B 1 383 ? -6.742 -27.922 -8.898 1 58.97 383 LEU B O 1
ATOM 6120 N N . VAL B 1 384 ? -8.852 -28.016 -9.359 1 59.25 384 VAL B N 1
ATOM 6121 C CA . VAL B 1 384 ? -9.266 -27.656 -8.008 1 59.25 384 VAL B CA 1
ATOM 6122 C C . VAL B 1 384 ? -10.055 -28.812 -7.379 1 59.25 384 VAL B C 1
ATOM 6124 O O . VAL B 1 384 ? -11.008 -29.312 -7.977 1 59.25 384 VAL B O 1
ATOM 6127 N N . ALA B 1 385 ? -9.609 -29.281 -6.168 1 55.53 385 ALA B N 1
ATOM 6128 C CA . ALA B 1 385 ? -10.273 -30.375 -5.461 1 55.53 385 ALA B CA 1
ATOM 6129 C C . ALA B 1 385 ? -11.68 -29.969 -5.023 1 55.53 385 ALA B C 1
ATOM 6131 O O . ALA B 1 385 ? -11.922 -28.797 -4.688 1 55.53 385 ALA B O 1
ATOM 6132 N N . ALA B 1 386 ? -12.578 -30.938 -5.156 1 54.44 386 ALA B N 1
ATOM 6133 C CA . ALA B 1 386 ? -13.93 -30.781 -4.633 1 54.44 386 ALA B CA 1
ATOM 6134 C C . ALA B 1 386 ? -13.945 -30.859 -3.109 1 54.44 386 ALA B C 1
ATOM 6136 O O . ALA B 1 386 ? -13.039 -31.438 -2.508 1 54.44 386 ALA B O 1
ATOM 6137 N N . ILE B 1 387 ? -14.648 -29.969 -2.428 1 54.44 387 ILE B N 1
ATOM 6138 C CA . ILE B 1 387 ? -14.93 -30.125 -1.005 1 54.44 387 ILE B CA 1
ATOM 6139 C C . ILE B 1 387 ? -16.172 -30.984 -0.818 1 54.44 387 ILE B C 1
ATOM 6141 O O . ILE B 1 387 ? -17.203 -30.75 -1.452 1 54.44 387 ILE B O 1
ATOM 6145 N N . ARG B 1 388 ? -15.93 -32.25 -0.174 1 50.16 388 ARG B N 1
ATOM 6146 C CA . ARG B 1 388 ? -17.078 -33.094 0.146 1 50.16 388 ARG B CA 1
ATOM 6147 C C . ARG B 1 388 ? -18.031 -32.375 1.095 1 50.16 388 ARG B C 1
ATOM 6149 O O . ARG B 1 388 ? -17.609 -31.781 2.082 1 50.16 388 ARG B O 1
ATOM 6156 N N . GLU B 1 389 ? -19.172 -31.969 0.615 1 49.5 389 GLU B N 1
ATOM 6157 C CA . GLU B 1 389 ? -20.188 -31.438 1.516 1 49.5 389 GLU B CA 1
ATOM 6158 C C . GLU B 1 389 ? -20.484 -32.406 2.648 1 49.5 389 GLU B C 1
ATOM 6160 O O . GLU B 1 389 ? -20.656 -33.625 2.414 1 49.5 389 GLU B O 1
ATOM 6165 N N . PHE B 1 390 ? -20.016 -32.25 3.762 1 39.75 390 PHE B N 1
ATOM 6166 C CA . PHE B 1 390 ? -20.297 -33 4.973 1 39.75 390 PHE B CA 1
ATOM 6167 C C . PHE B 1 390 ? -21.781 -32.969 5.301 1 39.75 390 PHE B C 1
ATOM 6169 O O . PHE B 1 390 ? -22.422 -31.906 5.262 1 39.75 390 PHE B O 1
ATOM 6176 N N . GLY B 1 391 ? -22.844 -33.906 4.805 1 38.44 391 GLY B N 1
ATOM 6177 C CA . GLY B 1 391 ? -24.172 -34.281 5.25 1 38.44 391 GLY B CA 1
ATOM 6178 C C . GLY B 1 391 ? -24.984 -35 4.18 1 38.44 391 GLY B C 1
ATOM 6179 O O . GLY B 1 391 ? -26.141 -35.344 4.387 1 38.44 391 GLY B O 1
ATOM 6180 N N . LYS B 1 392 ? -24.75 -34.938 2.988 1 35.84 392 LYS B N 1
ATOM 6181 C CA . LYS B 1 392 ? -25.609 -35.781 2.16 1 35.84 392 LYS B CA 1
ATOM 6182 C C . LYS B 1 392 ? -25.172 -37.25 2.213 1 35.84 392 LYS B C 1
ATOM 6184 O O . LYS B 1 392 ? -25.641 -38.062 1.416 1 35.84 392 LYS B O 1
ATOM 6189 N N . ASN B 1 393 ? -24.609 -37.781 3.285 1 28.08 393 ASN B N 1
ATOM 6190 C CA . ASN B 1 393 ? -24.953 -39.219 3.357 1 28.08 393 ASN B CA 1
ATOM 6191 C C . ASN B 1 393 ? -26.438 -39.406 3.65 1 28.08 393 ASN B C 1
ATOM 6193 O O . ASN B 1 393 ? -27.016 -38.688 4.488 1 28.08 393 ASN B O 1
#

Organism: NCBI:txid47770